Protein AF-0000000073440027 (afdb_homodimer)

Structure (mmCIF, N/CA/C/O backbone):
data_AF-0000000073440027-model_v1
#
loop_
_entity.id
_entity.type
_entity.pdbx_description
1 polymer '5-phosphohydroxy-L-lysine phospho-lyase'
#
loop_
_atom_site.group_PDB
_atom_site.id
_atom_site.type_symbol
_atom_site.label_atom_id
_atom_site.label_alt_id
_atom_site.label_comp_id
_atom_site.label_asym_id
_atom_site.label_entity_id
_atom_site.label_seq_id
_atom_site.pdbx_PDB_ins_code
_atom_site.Cartn_x
_atom_site.Cartn_y
_atom_site.Cartn_z
_atom_site.occupancy
_atom_site.B_iso_or_equiv
_atom_site.auth_seq_id
_atom_site.auth_comp_id
_atom_site.auth_asym_id
_atom_site.auth_atom_id
_atom_site.pdbx_PDB_model_num
ATOM 1 N N . MET A 1 1 ? -21.484 -10.922 24.984 1 22.72 1 MET A N 1
ATOM 2 C CA . MET A 1 1 ? -22.109 -11.852 24.047 1 22.72 1 MET A CA 1
ATOM 3 C C . MET A 1 1 ? -21.453 -11.742 22.656 1 22.72 1 MET A C 1
ATOM 5 O O . MET A 1 1 ? -21.422 -10.664 22.078 1 22.72 1 MET A O 1
ATOM 9 N N . ALA A 1 2 ? -20.562 -12.562 22.422 1 33.94 2 ALA A N 1
ATOM 10 C CA . ALA A 1 2 ? -19.859 -12.562 21.125 1 33.94 2 ALA A CA 1
ATOM 11 C C . ALA A 1 2 ? -20.828 -12.359 19.969 1 33.94 2 ALA A C 1
ATOM 13 O O . ALA A 1 2 ? -21.812 -13.086 19.844 1 33.94 2 ALA A O 1
ATOM 14 N N . ALA A 1 3 ? -21.125 -11.234 19.438 1 42.53 3 ALA A N 1
ATOM 15 C CA . ALA A 1 3 ? -22.125 -10.938 18.422 1 42.53 3 ALA A CA 1
ATOM 16 C C . ALA A 1 3 ? -22.312 -12.125 17.469 1 42.53 3 ALA A C 1
ATOM 18 O O . ALA A 1 3 ? -21.344 -12.672 16.953 1 42.53 3 ALA A O 1
ATOM 19 N N . VAL A 1 4 ? -23.281 -12.945 17.578 1 53.16 4 VAL A N 1
ATOM 20 C CA . VAL A 1 4 ? -23.688 -14 16.656 1 53.16 4 VAL A CA 1
ATOM 21 C C . VAL A 1 4 ? -23.453 -13.555 15.219 1 53.16 4 VAL A C 1
ATOM 23 O O . VAL A 1 4 ? -23.938 -12.5 14.789 1 53.16 4 VAL A O 1
ATOM 26 N N . GLY A 1 5 ? -22.219 -14.078 14.578 1 73.06 5 GLY A N 1
ATOM 27 C CA . GLY A 1 5 ? -21.875 -13.758 13.203 1 73.06 5 GLY A CA 1
ATOM 28 C C . GLY A 1 5 ? -23.078 -13.797 12.266 1 73.06 5 GLY A C 1
ATOM 29 O O . GLY A 1 5 ? -24.078 -14.438 12.562 1 73.06 5 GLY A O 1
ATOM 30 N N . ARG A 1 6 ? -23.203 -12.93 11.375 1 88.56 6 ARG A N 1
ATOM 31 C CA . ARG A 1 6 ? -24.219 -12.883 10.328 1 88.56 6 ARG A CA 1
ATOM 32 C C . ARG A 1 6 ? -24.25 -14.18 9.531 1 88.56 6 ARG A C 1
ATOM 34 O O . ARG A 1 6 ? -23.234 -14.891 9.461 1 88.56 6 ARG A O 1
ATOM 41 N N . GLY A 1 7 ? -25.5 -14.578 9.156 1 93.94 7 GLY A N 1
ATOM 42 C CA . GLY A 1 7 ? -25.547 -15.656 8.18 1 93.94 7 GLY A CA 1
ATOM 43 C C . GLY A 1 7 ? -24.891 -15.297 6.859 1 93.94 7 GLY A C 1
ATOM 44 O O . GLY A 1 7 ? -24.75 -14.117 6.535 1 93.94 7 GLY A O 1
ATOM 45 N N . LYS A 1 8 ? -24.484 -16.344 6.152 1 96.62 8 LYS A N 1
ATOM 46 C CA . LYS A 1 8 ? -23.797 -16.172 4.883 1 96.62 8 LYS A CA 1
ATOM 47 C C . LYS A 1 8 ? -24.594 -15.297 3.93 1 96.62 8 LYS A C 1
ATOM 49 O O . LYS A 1 8 ? -24.047 -14.398 3.287 1 96.62 8 LYS A O 1
ATOM 54 N N . ALA A 1 9 ? -25.875 -15.516 3.826 1 96.81 9 ALA A N 1
ATOM 55 C CA . ALA A 1 9 ? -26.734 -14.758 2.912 1 96.81 9 ALA A CA 1
ATOM 56 C C . ALA A 1 9 ? -26.75 -13.273 3.275 1 96.81 9 ALA A C 1
ATOM 58 O O . ALA A 1 9 ? -26.766 -12.414 2.395 1 96.81 9 ALA A O 1
ATOM 59 N N . GLU A 1 10 ? -26.828 -13.016 4.531 1 97.19 10 GLU A N 1
ATOM 60 C CA . GLU A 1 10 ? -26.844 -11.633 4.996 1 97.19 10 GLU A CA 1
ATOM 61 C C . GLU A 1 10 ? -25.516 -10.945 4.719 1 97.19 10 GLU A C 1
ATOM 63 O O . GLU A 1 10 ? -25.469 -9.789 4.293 1 97.19 10 GLU A O 1
ATOM 68 N N . THR A 1 11 ? -24.438 -11.656 4.984 1 97.75 11 THR A N 1
ATOM 69 C CA . THR A 1 11 ? -23.109 -11.125 4.699 1 97.75 11 THR A CA 1
ATOM 70 C C . THR A 1 11 ? -22.953 -10.812 3.211 1 97.75 11 THR A C 1
ATOM 72 O O . THR A 1 11 ? -22.438 -9.766 2.84 1 97.75 11 THR A O 1
ATOM 75 N N . LEU A 1 12 ? -23.391 -11.727 2.4 1 97.5 12 LEU A N 1
ATOM 76 C CA . LEU A 1 12 ? -23.297 -11.562 0.954 1 97.5 12 LEU A CA 1
ATOM 77 C C . LEU A 1 12 ? -24.125 -10.359 0.494 1 97.5 12 LEU A C 1
ATOM 79 O O . LEU A 1 12 ? -23.672 -9.594 -0.361 1 97.5 12 LEU A O 1
ATOM 83 N N . ALA A 1 13 ? -25.328 -10.172 1.049 1 97.56 13 ALA A N 1
ATOM 84 C CA . ALA A 1 13 ? -26.188 -9.055 0.688 1 97.56 13 ALA A CA 1
ATOM 85 C C . ALA A 1 13 ? -25.547 -7.719 1.046 1 97.56 13 ALA A C 1
ATOM 87 O O . ALA A 1 13 ? -25.594 -6.77 0.263 1 97.56 13 ALA A O 1
ATOM 88 N N . LEU A 1 14 ? -24.984 -7.656 2.207 1 97.62 14 LEU A N 1
ATOM 89 C CA . LEU A 1 14 ? -24.312 -6.434 2.637 1 97.62 14 LEU A CA 1
ATOM 90 C C . LEU A 1 14 ? -23.094 -6.148 1.769 1 97.62 14 LEU A C 1
ATOM 92 O O . LEU A 1 14 ? -22.812 -4.992 1.445 1 97.62 14 LEU A O 1
ATOM 96 N N . ARG A 1 15 ? -22.391 -7.215 1.458 1 97.81 15 ARG A N 1
ATOM 97 C CA . ARG A 1 15 ? -21.219 -7.059 0.59 1 97.81 15 ARG A CA 1
ATOM 98 C C . ARG A 1 15 ? -21.625 -6.457 -0.754 1 97.81 15 ARG A C 1
ATOM 100 O O . ARG A 1 15 ? -20.984 -5.516 -1.232 1 97.81 15 ARG A O 1
ATOM 107 N N . ARG A 1 16 ? -22.672 -6.957 -1.343 1 96.69 16 ARG A N 1
ATOM 108 C CA . ARG A 1 16 ? -23.141 -6.5 -2.646 1 96.69 16 ARG A CA 1
ATOM 109 C C . ARG A 1 16 ? -23.609 -5.047 -2.58 1 96.69 16 ARG A C 1
ATOM 111 O O . ARG A 1 16 ? -23.453 -4.297 -3.547 1 96.69 16 ARG A O 1
ATOM 118 N N . ARG A 1 17 ? -24.078 -4.66 -1.45 1 97.25 17 ARG A N 1
ATOM 119 C CA . ARG A 1 17 ? -24.578 -3.307 -1.272 1 97.25 17 ARG A CA 1
ATOM 120 C C . ARG A 1 17 ? -23.438 -2.318 -1.045 1 97.25 17 ARG A C 1
ATOM 122 O O . ARG A 1 17 ? -23.484 -1.194 -1.552 1 97.25 17 ARG A O 1
ATOM 129 N N . LEU A 1 18 ? -22.422 -2.754 -0.319 1 98.44 18 LEU A N 1
ATOM 130 C CA . LEU A 1 18 ? -21.484 -1.791 0.243 1 98.44 18 LEU A CA 1
ATOM 131 C C . LEU A 1 18 ? -20.156 -1.82 -0.512 1 98.44 18 LEU A C 1
ATOM 133 O O . LEU A 1 18 ? -19.406 -0.843 -0.495 1 98.44 18 LEU A O 1
ATOM 137 N N . LEU A 1 19 ? -19.844 -2.941 -1.085 1 98.19 19 LEU A N 1
ATOM 138 C CA . LEU A 1 19 ? -18.578 -3.064 -1.801 1 98.19 19 LEU A CA 1
ATOM 139 C C . LEU A 1 19 ? -18.812 -3.104 -3.309 1 98.19 19 LEU A C 1
ATOM 141 O O . LEU A 1 19 ? -19.828 -3.627 -3.771 1 98.19 19 LEU A O 1
ATOM 145 N N . SER A 1 20 ? -17.859 -2.535 -4.086 1 96.88 20 SER A N 1
ATOM 146 C CA . SER A 1 20 ? -17.953 -2.562 -5.539 1 96.88 20 SER A CA 1
ATOM 147 C C . SER A 1 20 ? -17.938 -3.994 -6.07 1 96.88 20 SER A C 1
ATOM 149 O O . SER A 1 20 ? -17.188 -4.836 -5.57 1 96.88 20 SER A O 1
ATOM 151 N N . ASP A 1 21 ? -18.609 -4.203 -7.145 1 93.69 21 ASP A N 1
ATOM 152 C CA . ASP A 1 21 ? -18.656 -5.516 -7.781 1 93.69 21 ASP A CA 1
ATOM 153 C C . ASP A 1 21 ? -17.359 -5.824 -8.516 1 93.69 21 ASP A C 1
ATOM 155 O O . ASP A 1 21 ? -17.125 -6.965 -8.914 1 93.69 21 ASP A O 1
ATOM 159 N N . SER A 1 22 ? -16.531 -4.781 -8.695 1 94.56 22 SER A N 1
ATOM 160 C CA . SER A 1 22 ? -15.219 -5.047 -9.273 1 94.56 22 SER A CA 1
ATOM 161 C C . SER A 1 22 ? -14.344 -5.855 -8.328 1 94.56 22 SER A C 1
ATOM 163 O O . SER A 1 22 ? -13.352 -6.457 -8.742 1 94.56 22 SER A O 1
ATOM 165 N N . CYS A 1 23 ? -14.633 -5.801 -7.062 1 94.94 23 CYS A N 1
ATOM 166 C CA . CYS A 1 23 ? -13.984 -6.656 -6.074 1 94.94 23 CYS A CA 1
ATOM 167 C C . CYS A 1 23 ? -14.633 -8.039 -6.039 1 94.94 23 CYS A C 1
ATOM 169 O O . CYS A 1 23 ? -15.445 -8.32 -5.156 1 94.94 23 CYS A O 1
ATOM 171 N N . ARG A 1 24 ? -14.211 -8.945 -6.805 1 89.56 24 ARG A N 1
ATOM 172 C CA . ARG A 1 24 ? -14.922 -10.203 -7.031 1 89.56 24 ARG A CA 1
ATOM 173 C C . ARG A 1 24 ? -14.57 -11.227 -5.957 1 89.56 24 ARG A C 1
ATOM 175 O O . ARG A 1 24 ? -13.453 -11.234 -5.438 1 89.56 24 ARG A O 1
ATOM 182 N N . LEU A 1 25 ? -15.5 -12.055 -5.711 1 94.62 25 LEU A N 1
ATOM 183 C CA . LEU A 1 25 ? -15.352 -13.164 -4.777 1 94.62 25 LEU A CA 1
ATOM 184 C C . LEU A 1 25 ? -14.836 -14.406 -5.484 1 94.62 25 LEU A C 1
ATOM 186 O O . LEU A 1 25 ? -15.094 -14.609 -6.676 1 94.62 25 LEU A O 1
ATOM 190 N N . PHE A 1 26 ? -14.055 -15.188 -4.746 1 93.19 26 PHE A N 1
ATOM 191 C CA . PHE A 1 26 ? -13.812 -16.547 -5.195 1 93.19 26 PHE A CA 1
ATOM 192 C C . PHE A 1 26 ? -15.109 -17.359 -5.219 1 93.19 26 PHE A C 1
ATOM 194 O O . PHE A 1 26 ? -15.969 -17.172 -4.355 1 93.19 26 PHE A O 1
ATOM 201 N N . TYR A 1 27 ? -15.273 -18.156 -6.266 1 93.94 27 TYR A N 1
ATOM 202 C CA . TYR A 1 27 ? -16.453 -19 -6.422 1 93.94 27 TYR A CA 1
ATOM 203 C C . TYR A 1 27 ? -17.734 -18.156 -6.426 1 93.94 27 TYR A C 1
ATOM 205 O O . TYR A 1 27 ? -18.641 -18.391 -5.629 1 93.94 27 TYR A O 1
ATOM 213 N N . PRO A 1 28 ? -17.828 -17.234 -7.32 1 90.12 28 PRO A N 1
ATOM 214 C CA . PRO A 1 28 ? -18.891 -16.219 -7.273 1 90.12 28 PRO A CA 1
ATOM 215 C C . PRO A 1 28 ? -20.297 -16.828 -7.289 1 90.12 28 PRO A C 1
ATOM 217 O O . PRO A 1 28 ? -21.234 -16.234 -6.758 1 90.12 28 PRO A O 1
ATOM 220 N N . GLU A 1 29 ? -20.422 -18.016 -7.883 1 90.56 29 GLU A N 1
ATOM 221 C CA . GLU A 1 29 ? -21.734 -18.656 -7.926 1 90.56 29 GLU A CA 1
ATOM 222 C C . GLU A 1 29 ? -22.156 -19.141 -6.539 1 90.56 29 GLU A C 1
ATOM 224 O O . GLU A 1 29 ? -23.359 -19.172 -6.23 1 90.56 29 GLU A O 1
ATOM 229 N N . ASP A 1 30 ? -21.203 -19.5 -5.789 1 94.12 30 ASP A N 1
ATOM 230 C CA . ASP A 1 30 ? -21.422 -19.938 -4.414 1 94.12 30 ASP A CA 1
ATOM 231 C C . ASP A 1 30 ? -20.234 -19.578 -3.525 1 94.12 30 ASP A C 1
ATOM 233 O O . ASP A 1 30 ? -19.469 -20.453 -3.127 1 94.12 30 ASP A O 1
ATOM 237 N N . PRO A 1 31 ? -20.172 -18.328 -3.197 1 96.31 31 PRO A N 1
ATOM 238 C CA . PRO A 1 31 ? -19.016 -17.891 -2.422 1 96.31 31 PRO A CA 1
ATOM 239 C C . PRO A 1 31 ? -18.922 -18.578 -1.055 1 96.31 31 PRO A C 1
ATOM 241 O O . PRO A 1 31 ? -19.938 -19.031 -0.523 1 96.31 31 PRO A O 1
ATOM 244 N N . ILE A 1 32 ? -17.75 -18.672 -0.502 1 97.12 32 ILE A N 1
ATOM 245 C CA . ILE 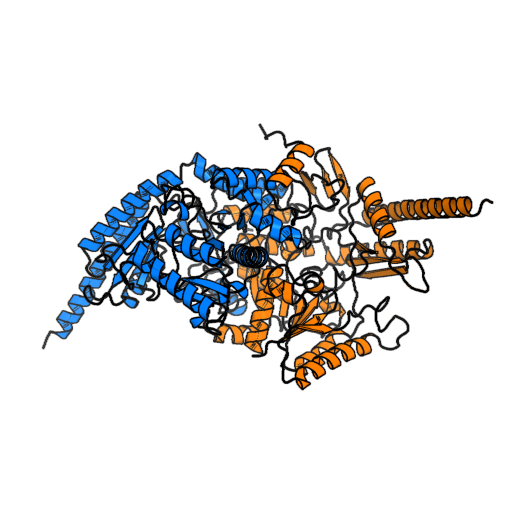A 1 32 ? -17.531 -19.297 0.794 1 97.12 32 ILE A CA 1
ATOM 246 C C . ILE A 1 32 ? -17.375 -18.234 1.87 1 97.12 32 ILE A C 1
ATOM 248 O O . ILE A 1 32 ? -16.609 -17.281 1.696 1 97.12 32 ILE A O 1
ATOM 252 N N . LYS A 1 33 ? -18.094 -18.328 2.908 1 97.88 33 LYS A N 1
ATOM 253 C CA . LYS A 1 33 ? -17.859 -17.484 4.078 1 97.88 33 LYS A CA 1
ATOM 254 C C . LYS A 1 33 ? -16.875 -18.156 5.039 1 97.88 33 LYS A C 1
ATOM 256 O O . LYS A 1 33 ? -17.188 -19.188 5.629 1 97.88 33 LYS A O 1
ATOM 261 N N . ILE A 1 34 ? -15.734 -17.594 5.168 1 97.81 34 ILE A N 1
ATOM 262 C CA . ILE A 1 34 ? -14.688 -18.156 6.012 1 97.81 34 ILE A CA 1
ATOM 263 C C . ILE A 1 34 ? -14.656 -17.438 7.355 1 97.81 34 ILE A C 1
ATOM 265 O O . ILE A 1 34 ? -14.719 -16.203 7.402 1 97.81 34 ILE A O 1
ATOM 269 N N . VAL A 1 35 ? -14.492 -18.188 8.5 1 97.81 35 VAL A N 1
ATOM 270 C CA . VAL A 1 35 ? -14.562 -17.547 9.812 1 97.81 35 VAL A CA 1
ATOM 271 C C . VAL A 1 35 ? -13.305 -17.891 10.617 1 97.81 35 VAL A C 1
ATOM 273 O O . VAL A 1 35 ? -13.008 -17.234 11.609 1 97.81 35 VAL A O 1
ATOM 276 N N . ARG A 1 36 ? -12.57 -18.875 10.109 1 98.38 36 ARG A N 1
ATOM 277 C CA . ARG A 1 36 ? -11.383 -19.297 10.844 1 98.38 36 ARG A CA 1
ATOM 278 C C . ARG A 1 36 ? -10.344 -19.891 9.898 1 98.38 36 ARG A C 1
ATOM 280 O O . ARG A 1 36 ? -10.688 -20.438 8.852 1 98.38 36 ARG A O 1
ATOM 287 N N . GLY A 1 37 ? -9.062 -19.719 10.195 1 98.38 37 GLY A N 1
ATOM 288 C CA . GLY A 1 37 ? -7.957 -20.344 9.477 1 98.38 37 GLY A CA 1
ATOM 289 C C . GLY A 1 37 ? -6.898 -20.922 10.398 1 98.38 37 GLY A C 1
ATOM 290 O O . GLY A 1 37 ? -6.641 -20.375 11.477 1 98.38 37 GLY A O 1
ATOM 291 N N . GLN A 1 38 ? -6.293 -21.984 10.016 1 98.38 38 GLN A N 1
ATOM 292 C CA . GLN A 1 38 ? -5.223 -22.609 10.781 1 98.38 38 GLN A CA 1
ATOM 293 C C . GLN A 1 38 ? -4.371 -23.516 9.891 1 98.38 38 GLN A C 1
ATOM 295 O O . GLN A 1 38 ? -4.887 -24.422 9.242 1 98.38 38 GLN A O 1
ATOM 300 N N . GLY A 1 39 ? -3.082 -23.281 9.977 1 98.31 39 GLY A N 1
ATOM 301 C CA . GLY A 1 39 ? -2.232 -24.062 9.102 1 98.31 39 GLY A CA 1
ATOM 302 C C . GLY A 1 39 ? -2.639 -23.984 7.641 1 98.31 39 GLY A C 1
ATOM 303 O O . GLY A 1 39 ? -2.762 -22.891 7.09 1 98.31 39 GLY A O 1
ATOM 304 N N . GLN A 1 40 ? -2.854 -25.109 7.047 1 98.56 40 GLN A N 1
ATOM 305 C CA . GLN A 1 40 ? -3.238 -25.156 5.641 1 98.56 40 GLN A CA 1
ATOM 306 C C . GLN A 1 40 ? -4.75 -25.297 5.488 1 98.56 40 GLN A C 1
ATOM 308 O O . GLN A 1 40 ? -5.242 -25.641 4.41 1 98.56 40 GLN A O 1
ATOM 313 N N . TYR A 1 41 ? -5.523 -24.922 6.535 1 98.75 41 TYR A N 1
ATOM 314 C CA . TYR A 1 41 ? -6.965 -25.125 6.484 1 98.75 41 TYR A CA 1
ATOM 315 C C . TYR A 1 41 ? -7.723 -23.828 6.727 1 98.75 41 TYR A C 1
ATOM 317 O O . TYR A 1 41 ? -7.254 -22.969 7.473 1 98.75 41 TYR A O 1
ATOM 325 N N . LEU A 1 42 ? -8.82 -23.703 6.082 1 98.5 42 LEU A N 1
ATOM 326 C CA . LEU A 1 42 ? -9.82 -22.672 6.305 1 98.5 42 LEU A CA 1
ATOM 327 C C . LEU A 1 42 ? -11.156 -23.281 6.707 1 98.5 42 LEU A C 1
ATOM 329 O O . LEU A 1 42 ? -11.516 -24.359 6.242 1 98.5 42 LEU A O 1
ATOM 333 N N . TYR A 1 43 ? -11.875 -22.594 7.512 1 98.5 43 TYR A N 1
ATOM 334 C CA . TYR A 1 43 ? -13.148 -23.094 8.023 1 98.5 43 TYR A CA 1
ATOM 335 C C . TYR A 1 43 ? -14.281 -22.125 7.727 1 98.5 43 TYR A C 1
ATOM 337 O O . TYR A 1 43 ? -14.148 -20.922 7.938 1 98.5 43 TYR A O 1
ATOM 345 N N . ASP A 1 44 ? -15.383 -22.625 7.215 1 97.31 44 ASP A N 1
ATOM 346 C CA . ASP A 1 44 ? -16.531 -21.766 6.945 1 97.31 44 ASP A CA 1
ATOM 347 C C . ASP A 1 44 ? -17.422 -21.625 8.18 1 97.31 44 ASP A C 1
ATOM 349 O O . ASP A 1 44 ? -17.062 -22.109 9.258 1 97.31 44 ASP A O 1
ATOM 353 N N . ASP A 1 45 ? -18.516 -20.906 8.055 1 95.31 45 ASP A N 1
ATOM 354 C CA . ASP A 1 45 ? -19.375 -20.562 9.188 1 95.31 45 ASP A CA 1
ATOM 355 C C . ASP A 1 45 ? -20.203 -21.766 9.633 1 95.31 45 ASP A C 1
ATOM 357 O O . ASP A 1 45 ? -20.828 -21.734 10.695 1 95.31 45 ASP A O 1
ATOM 361 N N . GLU A 1 46 ? -20.156 -22.859 8.93 1 95.31 46 GLU A N 1
ATOM 362 C CA . GLU A 1 46 ? -20.844 -24.094 9.305 1 95.31 46 GLU A CA 1
ATOM 363 C C . GLU A 1 46 ? -19.891 -25.125 9.867 1 95.31 46 GLU A C 1
ATOM 365 O O . GLU A 1 46 ? -20.297 -26.234 10.242 1 95.31 46 GLU A O 1
ATOM 370 N N . GLY A 1 47 ? -18.641 -24.844 9.82 1 96.31 47 GLY A N 1
ATOM 371 C CA . GLY A 1 47 ? -17.641 -25.703 10.438 1 96.31 47 GLY A CA 1
ATOM 372 C C . GLY A 1 47 ? -16.938 -26.609 9.445 1 96.31 47 GLY A C 1
ATOM 373 O O . GLY A 1 47 ? -16.047 -27.391 9.82 1 96.31 47 GLY A O 1
ATOM 374 N N . ALA A 1 48 ? -17.266 -26.516 8.203 1 98.06 48 ALA A N 1
ATOM 375 C CA . ALA A 1 48 ? -16.578 -27.297 7.184 1 98.06 48 ALA A CA 1
ATOM 376 C C . ALA A 1 48 ? -15.117 -26.859 7.059 1 98.06 48 ALA A C 1
ATOM 378 O O . ALA A 1 48 ? -14.812 -25.672 7.117 1 98.06 48 ALA A O 1
ATOM 379 N N . GLU A 1 49 ? -14.289 -27.859 6.949 1 98.62 49 GLU A N 1
ATOM 380 C CA . GLU A 1 49 ? -12.852 -27.641 6.828 1 98.62 49 GLU A CA 1
ATOM 381 C C . GLU A 1 49 ? -12.406 -27.734 5.371 1 98.62 49 GLU A C 1
ATOM 383 O O . GLU A 1 49 ? -12.547 -28.781 4.742 1 98.62 49 GLU A O 1
ATOM 388 N N . TYR A 1 50 ? -11.898 -26.672 4.855 1 98.69 50 TYR A N 1
ATOM 389 C CA . TYR A 1 50 ? -11.391 -26.625 3.486 1 98.69 50 TYR A CA 1
ATOM 390 C C . TYR A 1 50 ? -9.867 -26.719 3.467 1 98.69 50 TYR A C 1
ATOM 392 O O . TYR A 1 50 ? -9.188 -25.984 4.195 1 98.69 50 TYR A O 1
ATOM 400 N N . LEU A 1 51 ? -9.336 -27.609 2.682 1 98.88 51 LEU A N 1
ATOM 401 C CA . LEU A 1 51 ? -7.898 -27.641 2.434 1 98.88 51 LEU A CA 1
ATOM 402 C C . LEU A 1 51 ? -7.488 -26.547 1.459 1 98.88 51 LEU A C 1
ATOM 404 O O . LEU A 1 51 ? -7.973 -26.5 0.326 1 98.88 51 LEU A O 1
ATOM 408 N N . ASP A 1 52 ? -6.648 -25.656 1.917 1 98.5 52 ASP A N 1
ATOM 409 C CA . ASP A 1 52 ? -6.191 -24.547 1.103 1 98.5 52 ASP A CA 1
ATOM 410 C C . ASP A 1 52 ? -5.004 -24.938 0.231 1 98.5 52 ASP A C 1
ATOM 412 O O . ASP A 1 52 ? -3.902 -25.172 0.739 1 98.5 52 ASP A O 1
ATOM 416 N N . CYS A 1 53 ? -5.152 -24.922 -1.032 1 98.5 53 CYS A N 1
ATOM 417 C CA . CYS A 1 53 ? -4.086 -25.312 -1.943 1 98.5 53 CYS A CA 1
ATOM 418 C C . CYS A 1 53 ? -3.572 -24.125 -2.742 1 98.5 53 CYS A C 1
ATOM 420 O O . CYS A 1 53 ? -2.734 -24.281 -3.631 1 98.5 53 CYS A O 1
ATOM 422 N N . ILE A 1 54 ? -4.031 -22.891 -2.379 1 95.38 54 ILE A N 1
ATOM 423 C CA . ILE A 1 54 ? -3.748 -21.828 -3.334 1 95.38 54 ILE A CA 1
ATOM 424 C C . ILE A 1 54 ? -3.33 -20.562 -2.586 1 95.38 54 ILE A C 1
ATOM 426 O O . ILE A 1 54 ? -2.781 -19.641 -3.184 1 95.38 54 ILE A O 1
ATOM 430 N N . ASN A 1 55 ? -3.553 -20.344 -1.354 1 87.31 55 ASN A N 1
ATOM 431 C CA . ASN A 1 55 ? -3.277 -19.109 -0.648 1 87.31 55 ASN A CA 1
ATOM 432 C C . ASN A 1 55 ? -1.801 -18.984 -0.281 1 87.31 55 ASN A C 1
ATOM 434 O O . ASN A 1 55 ? -1.384 -19.438 0.788 1 87.31 55 ASN A O 1
ATOM 438 N N . ASN A 1 56 ? -1.098 -18.219 -1.052 1 88.75 56 ASN A N 1
ATOM 439 C CA . ASN A 1 56 ? 0.336 -18.078 -0.826 1 88.75 56 ASN A CA 1
ATOM 440 C C . ASN A 1 56 ? 0.637 -16.953 0.156 1 88.75 56 ASN A C 1
ATOM 442 O O . ASN A 1 56 ? 1.792 -16.734 0.524 1 88.75 56 ASN A O 1
ATOM 446 N N . VAL A 1 57 ? -0.353 -16.266 0.593 1 95.75 57 VAL A N 1
ATOM 447 C CA . VAL A 1 57 ? -0.202 -15.141 1.52 1 95.75 57 VAL A CA 1
ATOM 448 C C . VAL A 1 57 ? 0.007 -15.672 2.938 1 95.75 57 VAL A C 1
ATOM 450 O O . VAL A 1 57 ? 0.904 -15.219 3.65 1 95.75 57 VAL A O 1
ATOM 453 N N . ALA A 1 58 ? -0.828 -16.656 3.316 1 97.62 58 ALA A N 1
ATOM 454 C CA . ALA A 1 58 ? -0.596 -17.344 4.578 1 97.62 58 ALA A CA 1
ATOM 455 C C . ALA A 1 58 ? 0.542 -18.359 4.449 1 97.62 58 ALA A C 1
ATOM 457 O O . ALA A 1 58 ? 0.337 -19.562 4.621 1 97.62 58 ALA A O 1
ATOM 458 N N . HIS A 1 59 ? 1.714 -17.875 4.266 1 98.5 59 HIS A N 1
ATOM 459 C CA . HIS A 1 59 ? 2.875 -18.609 3.775 1 98.5 59 HIS A CA 1
ATOM 460 C C . HIS A 1 59 ? 3.303 -19.688 4.766 1 98.5 59 HIS A C 1
ATOM 462 O O . HIS A 1 59 ? 3.494 -20.844 4.387 1 98.5 59 HIS A O 1
ATOM 468 N N . VAL A 1 60 ? 3.4 -19.359 6.043 1 98.69 60 VAL A N 1
ATOM 469 C CA . VAL A 1 60 ? 3.859 -20.328 7.031 1 98.69 60 VAL A CA 1
ATOM 470 C C . VAL A 1 60 ? 2.658 -20.984 7.719 1 98.69 60 VAL A C 1
ATOM 472 O O . VAL A 1 60 ? 2.803 -21.625 8.758 1 98.69 60 VAL A O 1
ATOM 475 N N . GLY A 1 61 ? 1.469 -20.781 7.125 1 98.56 61 GLY A N 1
ATOM 476 C CA . GLY A 1 61 ? 0.226 -21.297 7.676 1 98.56 61 GLY A CA 1
ATOM 477 C C . GLY A 1 61 ? -0.676 -20.219 8.234 1 98.56 61 GLY A C 1
ATOM 478 O O . GLY A 1 61 ? -0.198 -19.25 8.836 1 98.56 61 GLY A O 1
ATOM 479 N N . HIS A 1 62 ? -1.98 -20.438 8.047 1 98.56 62 HIS A N 1
ATOM 480 C CA . HIS A 1 62 ? -2.965 -19.5 8.562 1 98.56 62 HIS A CA 1
ATOM 481 C C . HIS A 1 62 ? -2.848 -19.359 10.078 1 98.56 62 HIS A C 1
ATOM 483 O O . HIS A 1 62 ? -2.82 -20.359 10.797 1 98.56 62 HIS A O 1
ATOM 489 N N . CYS A 1 63 ? -2.756 -18.078 10.508 1 98.38 63 CYS A N 1
ATOM 490 C CA . CYS A 1 63 ? -2.797 -17.719 11.922 1 98.38 63 CYS A CA 1
ATOM 491 C C . CYS A 1 63 ? -1.727 -18.469 12.703 1 98.38 63 CYS A C 1
ATOM 493 O O . CYS A 1 63 ? -1.992 -18.984 13.797 1 98.38 63 CYS A O 1
ATOM 495 N N . HIS A 1 64 ? -0.574 -18.609 12.141 1 98.69 64 HIS A N 1
ATOM 496 C CA . HIS A 1 64 ? 0.508 -19.281 12.852 1 98.69 64 HIS A CA 1
ATOM 497 C C . HIS A 1 64 ? 0.748 -18.656 14.219 1 98.69 64 HIS A C 1
ATOM 499 O O . HIS A 1 64 ? 0.958 -17.438 14.312 1 98.69 64 HIS A O 1
ATOM 505 N N . PRO A 1 65 ? 0.819 -19.391 15.273 1 98.56 65 PRO A N 1
ATOM 506 C CA . PRO A 1 65 ? 0.843 -18.828 16.625 1 98.56 65 PRO A CA 1
ATOM 507 C C . PRO A 1 65 ? 2.064 -17.953 16.891 1 98.56 65 PRO A C 1
ATOM 509 O O . PRO A 1 65 ? 1.962 -16.938 17.578 1 98.56 65 PRO A O 1
ATOM 512 N N . LEU A 1 66 ? 3.223 -18.328 16.375 1 98.62 66 LEU A N 1
ATOM 513 C CA . LEU A 1 66 ? 4.434 -17.547 16.609 1 98.62 66 LEU A CA 1
ATOM 514 C C . LEU A 1 66 ? 4.332 -16.172 15.938 1 98.62 66 LEU A C 1
ATOM 516 O O . LEU A 1 66 ? 4.805 -15.172 16.484 1 98.62 66 LEU A O 1
ATOM 520 N N . VAL A 1 67 ? 3.752 -16.109 14.742 1 98.81 67 VAL A N 1
ATOM 521 C CA . VAL A 1 67 ? 3.58 -14.852 14.023 1 98.81 67 VAL A CA 1
ATOM 522 C C . VAL A 1 67 ? 2.559 -13.977 14.758 1 98.81 67 VAL A C 1
ATOM 524 O O . VAL A 1 67 ? 2.773 -12.773 14.938 1 98.81 67 VAL A O 1
ATOM 527 N N . VAL A 1 68 ? 1.441 -14.625 15.188 1 98.75 68 VAL A N 1
ATOM 528 C CA . VAL A 1 68 ? 0.384 -13.922 15.914 1 98.75 68 VAL A CA 1
ATOM 529 C C . VAL A 1 68 ? 0.943 -13.336 17.203 1 98.75 68 VAL A C 1
ATOM 531 O O . VAL A 1 68 ? 0.663 -12.18 17.547 1 98.75 68 VAL A O 1
ATOM 534 N N . ARG A 1 69 ? 1.736 -14.062 17.906 1 98.75 69 ARG A N 1
ATOM 535 C CA . ARG A 1 69 ? 2.316 -13.617 19.156 1 98.75 69 ARG A CA 1
ATOM 536 C C . ARG A 1 69 ? 3.291 -12.461 18.938 1 98.75 69 ARG A C 1
ATOM 538 O O . ARG A 1 69 ? 3.332 -11.516 19.734 1 98.75 69 ARG A O 1
ATOM 545 N N . ALA A 1 70 ? 4.109 -12.57 17.922 1 98.81 70 ALA A N 1
ATOM 546 C CA . ALA A 1 70 ? 5.059 -11.5 17.609 1 98.81 70 ALA A CA 1
ATOM 547 C C . ALA A 1 70 ? 4.336 -10.195 17.312 1 98.81 70 ALA A C 1
ATOM 549 O O . ALA A 1 70 ? 4.742 -9.133 17.781 1 98.81 70 ALA A O 1
ATOM 550 N N . ALA A 1 71 ? 3.287 -10.281 16.516 1 98.75 71 ALA A N 1
ATOM 551 C CA . ALA A 1 71 ? 2.496 -9.102 16.188 1 98.75 71 ALA A CA 1
ATOM 552 C C . ALA A 1 71 ? 1.886 -8.492 17.453 1 98.75 71 ALA A C 1
ATOM 554 O O . ALA A 1 71 ? 1.935 -7.273 17.641 1 98.75 71 ALA A O 1
ATOM 555 N N . HIS A 1 72 ? 1.305 -9.367 18.266 1 98.75 72 HIS A N 1
ATOM 556 C CA . HIS A 1 72 ? 0.625 -8.914 19.469 1 98.75 72 HIS A CA 1
ATOM 557 C C . HIS A 1 72 ? 1.606 -8.273 20.438 1 98.75 72 HIS A C 1
ATOM 559 O O . HIS A 1 72 ? 1.351 -7.184 20.953 1 98.75 72 HIS A O 1
ATOM 565 N N . GLY A 1 73 ? 2.691 -8.969 20.688 1 98.75 73 GLY A N 1
ATOM 566 C CA . GLY A 1 73 ? 3.703 -8.445 21.594 1 98.75 73 GLY A CA 1
ATOM 567 C C . GLY A 1 73 ? 4.211 -7.074 21.188 1 98.75 73 GLY A C 1
ATOM 568 O O . GLY A 1 73 ? 4.312 -6.168 22.016 1 98.75 73 GLY A O 1
ATOM 569 N N . GLN A 1 74 ? 4.512 -6.895 19.953 1 98.75 74 GLN A N 1
ATOM 570 C CA . GLN A 1 74 ? 5.031 -5.621 19.469 1 98.75 74 GLN A CA 1
ATOM 571 C C . GLN A 1 74 ? 3.955 -4.539 19.5 1 98.75 74 GLN A C 1
ATOM 573 O O . GLN A 1 74 ? 4.242 -3.381 19.812 1 98.75 74 GLN A O 1
ATOM 578 N N . ASN A 1 75 ? 2.709 -4.891 19.125 1 98.44 75 ASN A N 1
ATOM 579 C CA . ASN A 1 75 ? 1.6 -3.941 19.125 1 98.44 75 ASN A CA 1
ATOM 580 C C . ASN A 1 75 ? 1.393 -3.336 20.516 1 98.44 75 ASN A C 1
ATOM 582 O O . ASN A 1 75 ? 0.936 -2.197 20.641 1 98.44 75 ASN A O 1
ATOM 586 N N . GLN A 1 76 ? 1.712 -4.113 21.516 1 98.5 76 GLN A N 1
ATOM 587 C CA . GLN A 1 76 ? 1.55 -3.656 22.891 1 98.5 76 GLN A CA 1
ATOM 588 C C . GLN A 1 76 ? 2.639 -2.658 23.266 1 98.5 76 GLN A C 1
ATOM 590 O O . GLN A 1 76 ? 2.465 -1.866 24.188 1 98.5 76 GLN A O 1
ATOM 595 N N . MET A 1 77 ? 3.744 -2.707 22.562 1 98.31 77 MET A N 1
ATOM 596 C CA . MET A 1 77 ? 4.918 -1.932 22.969 1 98.31 77 MET A CA 1
ATOM 597 C C . MET A 1 77 ? 5.035 -0.66 22.125 1 98.31 77 MET A C 1
ATOM 599 O O . MET A 1 77 ? 5.199 0.432 22.672 1 98.31 77 MET A O 1
ATOM 603 N N . LEU A 1 78 ? 5.016 -0.805 20.844 1 98.19 78 LEU A N 1
ATOM 604 C CA . LEU A 1 78 ? 5.277 0.316 19.938 1 98.19 78 LEU A CA 1
ATOM 605 C C . LEU A 1 78 ? 4.809 0.003 18.531 1 98.19 78 LEU A C 1
ATOM 607 O O . LEU A 1 78 ? 5.148 -1.045 17.969 1 98.19 78 LEU A O 1
ATOM 611 N N . ASN A 1 79 ? 4.02 0.822 17.984 1 97.75 79 ASN A N 1
ATOM 612 C CA . ASN A 1 79 ? 3.641 0.832 16.578 1 97.75 79 ASN A CA 1
ATOM 613 C C . ASN A 1 79 ? 3.652 2.246 16 1 97.75 79 ASN A C 1
ATOM 615 O O . ASN A 1 79 ? 2.654 2.963 16.094 1 97.75 79 ASN A O 1
ATOM 619 N N . THR A 1 80 ? 4.766 2.633 15.438 1 95.69 80 THR A N 1
ATOM 620 C CA . THR A 1 80 ? 4.977 3.977 14.906 1 95.69 80 THR A CA 1
ATOM 621 C C . THR A 1 80 ? 5.727 3.924 13.578 1 95.69 80 THR A C 1
ATOM 623 O O . THR A 1 80 ? 6.016 2.842 13.07 1 95.69 80 THR A O 1
ATOM 626 N N . ASN A 1 81 ? 5.961 5.051 13 1 94.81 81 ASN A N 1
ATOM 627 C CA . ASN A 1 81 ? 6.594 5.102 11.688 1 94.81 81 ASN A CA 1
ATOM 628 C C . ASN A 1 81 ? 8.109 4.934 11.789 1 94.81 81 ASN A C 1
ATOM 630 O O . ASN A 1 81 ? 8.664 4.926 12.891 1 94.81 81 ASN A O 1
ATOM 634 N N . SER A 1 82 ? 8.75 4.844 10.672 1 95.38 82 SER A N 1
ATOM 635 C CA . SER A 1 82 ? 10.164 4.5 10.625 1 95.38 82 SER A CA 1
ATOM 636 C C . SER A 1 82 ? 11.031 5.754 10.602 1 95.38 82 SER A C 1
ATOM 638 O O . SER A 1 82 ? 12.227 5.68 10.305 1 95.38 82 SER A O 1
ATOM 640 N N . ARG A 1 83 ? 10.453 6.945 10.836 1 95.5 83 ARG A N 1
ATOM 641 C CA . ARG A 1 83 ? 11.242 8.172 10.914 1 95.5 83 ARG A CA 1
ATOM 642 C C . ARG A 1 83 ? 11.891 8.32 12.281 1 95.5 83 ARG A C 1
ATOM 644 O O . ARG A 1 83 ? 12.664 9.258 12.508 1 95.5 83 ARG A O 1
ATOM 651 N N . TYR A 1 84 ? 11.609 7.457 13.273 1 96.5 84 TYR A N 1
ATOM 652 C CA . TYR A 1 84 ? 12.344 7.258 14.516 1 96.5 84 TYR A CA 1
ATOM 653 C C . TYR A 1 84 ? 13.203 5.996 14.453 1 96.5 84 TYR A C 1
ATOM 655 O O . TYR A 1 84 ? 12.906 5.082 13.68 1 96.5 84 TYR A O 1
ATOM 663 N N . LEU A 1 85 ? 14.219 6.012 15.242 1 97.44 85 LEU A N 1
ATOM 664 C CA . LEU A 1 85 ? 15.031 4.805 15.344 1 97.44 85 LEU A CA 1
ATOM 665 C C . LEU A 1 85 ? 14.312 3.734 16.156 1 97.44 85 LEU A C 1
ATOM 667 O O . LEU A 1 85 ? 13.688 4.039 17.172 1 97.44 85 LEU A O 1
ATOM 671 N N . HIS A 1 86 ? 14.344 2.572 15.742 1 97.44 86 HIS A N 1
ATOM 672 C CA . HIS A 1 86 ? 13.945 1.383 16.484 1 97.44 86 HIS A CA 1
ATOM 673 C C . HIS A 1 86 ? 14.656 0.14 15.969 1 97.44 86 HIS A C 1
ATOM 675 O O . HIS A 1 86 ? 15.094 0.105 14.812 1 97.44 86 HIS A O 1
ATOM 681 N N . ASP A 1 87 ? 14.742 -0.885 16.688 1 98.19 87 ASP A N 1
ATOM 682 C CA . ASP A 1 87 ? 15.602 -2.021 16.391 1 98.19 87 ASP A CA 1
ATOM 683 C C . ASP A 1 87 ? 14.984 -2.926 15.328 1 98.19 87 ASP A C 1
ATOM 685 O O . ASP A 1 87 ? 15.695 -3.529 14.523 1 98.19 87 ASP A O 1
ATOM 689 N N . ASN A 1 88 ? 13.719 -3.047 15.328 1 98.38 88 ASN A N 1
ATOM 690 C CA . ASN A 1 88 ? 13.047 -4.066 14.523 1 98.38 88 ASN A CA 1
ATOM 691 C C . ASN A 1 88 ? 13.375 -3.91 13.039 1 98.38 88 ASN A C 1
ATOM 693 O O . ASN A 1 88 ? 13.547 -4.902 12.328 1 98.38 88 ASN A O 1
ATOM 697 N N . ILE A 1 89 ? 13.453 -2.666 12.578 1 98.44 89 ILE A N 1
ATOM 698 C CA . ILE A 1 89 ? 13.609 -2.449 11.141 1 98.44 89 ILE A CA 1
ATOM 699 C C . ILE A 1 89 ? 15.023 -2.844 10.711 1 98.44 89 ILE A C 1
ATOM 701 O O . ILE A 1 89 ? 15.219 -3.418 9.641 1 98.44 89 ILE A O 1
ATOM 705 N N . VAL A 1 90 ? 16.031 -2.578 11.508 1 98.38 90 VAL A N 1
ATOM 706 C CA . VAL A 1 90 ? 17.406 -2.906 11.148 1 98.38 90 VAL A CA 1
ATOM 707 C C . VAL A 1 90 ? 17.641 -4.398 11.344 1 98.38 90 VAL A C 1
ATOM 709 O O . VAL A 1 90 ? 18.438 -5.008 10.617 1 98.38 90 VAL A O 1
ATOM 712 N N . ASP A 1 91 ? 17 -4.973 12.406 1 98.56 91 ASP A N 1
ATOM 713 C CA . ASP A 1 91 ? 17.078 -6.418 12.594 1 98.56 91 ASP A CA 1
ATOM 714 C C . ASP A 1 91 ? 16.5 -7.164 11.398 1 98.56 91 ASP A C 1
ATOM 716 O O . ASP A 1 91 ? 17.078 -8.148 10.93 1 98.56 91 ASP A O 1
ATOM 720 N N . TYR A 1 92 ? 15.398 -6.699 11 1 98.75 92 TYR A N 1
ATOM 721 C CA . TYR A 1 92 ? 14.727 -7.359 9.891 1 98.75 92 TYR A CA 1
ATOM 722 C C . TYR A 1 92 ? 15.531 -7.223 8.602 1 98.75 92 TYR A C 1
ATOM 724 O O . TYR A 1 92 ? 15.719 -8.203 7.871 1 98.75 92 TYR A O 1
ATOM 732 N N . ALA A 1 93 ? 15.977 -6 8.289 1 98.75 93 ALA A N 1
ATOM 733 C CA . ALA A 1 93 ? 16.812 -5.777 7.121 1 98.75 93 ALA A CA 1
ATOM 734 C C . ALA A 1 93 ? 18.047 -6.672 7.152 1 98.75 93 ALA A C 1
ATOM 736 O O . ALA A 1 93 ? 18.438 -7.246 6.133 1 98.75 93 ALA A O 1
ATOM 737 N N . GLN A 1 94 ? 18.656 -6.766 8.289 1 98.5 94 GLN A N 1
ATOM 738 C CA . GLN A 1 94 ? 19.844 -7.598 8.445 1 98.5 94 GLN A CA 1
ATOM 739 C C . GLN A 1 94 ? 19.531 -9.062 8.148 1 98.5 94 GLN A C 1
ATOM 741 O O . GLN A 1 94 ? 20.266 -9.727 7.426 1 98.5 94 GLN A O 1
ATOM 746 N N . ARG A 1 95 ? 18.5 -9.562 8.695 1 98.62 95 ARG A N 1
ATOM 747 C CA . ARG A 1 95 ? 18.125 -10.953 8.477 1 98.62 95 ARG A CA 1
ATOM 748 C C . ARG A 1 95 ? 17.812 -11.203 7.004 1 98.62 95 ARG A C 1
ATOM 750 O O . ARG A 1 95 ? 18.141 -12.266 6.469 1 98.62 95 ARG A O 1
ATOM 757 N N . LEU A 1 96 ? 17.109 -10.297 6.355 1 98.75 96 LEU A N 1
ATOM 758 C CA . LEU A 1 96 ? 16.828 -10.422 4.93 1 98.75 96 LEU A CA 1
ATOM 759 C C . LEU A 1 96 ? 18.125 -10.438 4.125 1 98.75 96 LEU A C 1
ATOM 761 O O . LEU A 1 96 ? 18.25 -11.203 3.164 1 98.75 96 LEU A O 1
ATOM 765 N N . SER A 1 97 ? 19.047 -9.586 4.496 1 98.56 97 SER A N 1
ATOM 766 C CA . SER A 1 97 ? 20.312 -9.484 3.777 1 98.56 97 SER A CA 1
ATOM 767 C C . SER A 1 97 ? 21.047 -10.82 3.773 1 98.56 97 SER A C 1
ATOM 769 O O . SER A 1 97 ? 21.75 -11.148 2.812 1 98.56 97 SER A O 1
ATOM 771 N N . GLU A 1 98 ? 20.844 -11.594 4.742 1 98.06 98 GLU A N 1
ATOM 772 C CA . GLU A 1 98 ? 21.516 -12.891 4.871 1 98.06 98 GLU A CA 1
ATOM 773 C C . GLU A 1 98 ? 20.938 -13.906 3.885 1 98.06 98 GLU A C 1
ATOM 775 O O . GLU A 1 98 ? 21.562 -14.938 3.613 1 98.06 98 GLU A O 1
ATOM 780 N N . THR A 1 99 ? 19.812 -13.664 3.348 1 98.06 99 THR A N 1
ATOM 781 C CA . THR A 1 99 ? 19.156 -14.578 2.422 1 98.06 99 THR A CA 1
ATOM 782 C C . THR A 1 99 ? 19.406 -14.156 0.976 1 98.06 99 THR A C 1
ATOM 784 O O . THR A 1 99 ? 18.969 -14.828 0.043 1 98.06 99 THR A O 1
ATOM 787 N N . LEU A 1 100 ? 20.062 -13.039 0.739 1 98.25 100 LEU A N 1
ATOM 788 C CA . LEU A 1 100 ? 20.266 -12.453 -0.581 1 98.25 100 LEU A CA 1
ATOM 789 C C . LEU A 1 100 ? 21.75 -12.43 -0.94 1 98.25 100 LEU A C 1
ATOM 791 O O . LEU A 1 100 ? 22.609 -12.492 -0.058 1 98.25 100 LEU A O 1
ATOM 795 N N . PRO A 1 101 ? 22.047 -12.383 -2.314 1 97.94 101 PRO A N 1
ATOM 796 C CA . PRO A 1 101 ? 23.438 -12.094 -2.678 1 97.94 101 PRO A CA 1
ATOM 797 C C . PRO A 1 101 ? 23.953 -10.797 -2.061 1 97.94 101 PRO A C 1
ATOM 799 O O . PRO A 1 101 ? 23.188 -9.844 -1.89 1 97.94 101 PRO A O 1
ATOM 802 N N . GLU A 1 102 ? 25.219 -10.664 -1.815 1 97.31 102 GLU A N 1
ATOM 803 C CA . GLU A 1 102 ? 25.844 -9.57 -1.071 1 97.31 102 GLU A CA 1
ATOM 804 C C . GLU A 1 102 ? 25.609 -8.227 -1.751 1 97.31 102 GLU A C 1
ATOM 806 O O . GLU A 1 102 ? 25.484 -7.199 -1.081 1 97.31 102 GLU A O 1
ATOM 811 N N . LYS A 1 103 ? 25.469 -8.258 -3.045 1 97.56 103 LYS A N 1
ATOM 812 C CA . LYS A 1 103 ? 25.297 -7.02 -3.801 1 97.56 103 LYS A CA 1
ATOM 813 C C . LYS A 1 103 ? 23.984 -6.344 -3.471 1 97.56 103 LYS A C 1
ATOM 815 O O . LYS A 1 103 ? 23.844 -5.129 -3.619 1 97.56 103 LYS A O 1
ATOM 820 N N . LEU A 1 104 ? 22.969 -7.129 -3.156 1 98.62 104 LEU A N 1
ATOM 821 C CA . LEU A 1 104 ? 21.672 -6.609 -2.734 1 98.62 104 LEU A CA 1
ATOM 822 C C . LEU A 1 104 ? 21.672 -6.285 -1.245 1 98.62 104 LEU A C 1
ATOM 824 O O . LEU A 1 104 ? 21.406 -7.152 -0.416 1 98.62 104 LEU A O 1
ATOM 828 N N . CYS A 1 105 ? 21.922 -4.938 -0.895 1 98.44 105 CYS A N 1
ATOM 829 C CA . CYS A 1 105 ? 22.297 -4.676 0.492 1 98.44 105 CYS A CA 1
ATOM 830 C C . CYS A 1 105 ? 21.594 -3.432 1.017 1 98.44 105 CYS A C 1
ATOM 832 O O . CYS A 1 105 ? 21.844 -2.992 2.139 1 98.44 105 CYS A O 1
ATOM 834 N N . VAL A 1 106 ? 20.797 -2.785 0.213 1 98.81 106 VAL A N 1
ATOM 835 C CA . VAL A 1 106 ? 20.016 -1.63 0.651 1 98.81 106 VAL A CA 1
ATOM 836 C C . VAL A 1 106 ? 18.531 -1.953 0.582 1 98.81 106 VAL A C 1
ATOM 838 O O . VAL A 1 106 ? 18.047 -2.488 -0.42 1 98.81 106 VAL A O 1
ATOM 841 N N . PHE A 1 107 ? 17.844 -1.599 1.633 1 98.88 107 PHE A N 1
ATOM 842 C CA . PHE A 1 107 ? 16.469 -2.062 1.763 1 98.88 107 PHE A CA 1
ATOM 843 C C . PHE A 1 107 ? 15.516 -0.886 1.91 1 98.88 107 PHE A C 1
ATOM 845 O O . PHE A 1 107 ? 15.852 0.121 2.535 1 98.88 107 PHE A O 1
ATOM 852 N N . TYR A 1 108 ? 14.359 -0.946 1.273 1 98.81 108 TYR A N 1
ATOM 853 C CA . TYR A 1 108 ? 13.18 -0.108 1.461 1 98.81 108 TYR A CA 1
ATOM 854 C C . TYR A 1 108 ? 11.984 -0.94 1.903 1 98.81 108 TYR A C 1
ATOM 856 O O . TYR A 1 108 ? 11.688 -1.979 1.308 1 98.81 108 TYR A O 1
ATOM 864 N N . PHE A 1 109 ? 11.32 -0.525 2.938 1 98.5 109 PHE A N 1
ATOM 865 C CA . PHE A 1 109 ? 10.156 -1.266 3.402 1 98.5 109 PHE A CA 1
ATOM 866 C C . PHE A 1 109 ? 8.867 -0.546 3.018 1 98.5 109 PHE A C 1
ATOM 868 O O . PHE A 1 109 ? 8.805 0.685 3.055 1 98.5 109 PHE A O 1
ATOM 875 N N . LEU A 1 110 ? 7.883 -1.294 2.6 1 98 110 LEU A N 1
ATOM 876 C CA . LEU A 1 110 ? 6.586 -0.821 2.133 1 98 110 LEU A CA 1
ATOM 877 C C . LEU A 1 110 ? 5.461 -1.7 2.674 1 98 110 LEU A C 1
ATOM 879 O O . LEU A 1 110 ? 5.703 -2.586 3.496 1 98 110 LEU A O 1
ATOM 883 N N . ASN A 1 111 ? 4.184 -1.517 2.096 1 96.31 111 ASN A N 1
ATOM 884 C CA . ASN A 1 111 ? 3.031 -2.23 2.633 1 96.31 111 ASN A CA 1
ATOM 885 C C . ASN A 1 111 ? 2.596 -3.367 1.711 1 96.31 111 ASN A C 1
ATOM 887 O O . ASN A 1 111 ? 1.954 -4.32 2.156 1 96.31 111 ASN A O 1
ATOM 891 N N . SER A 1 112 ? 2.893 -3.215 0.447 1 97.62 112 SER A N 1
ATOM 892 C CA . SER A 1 112 ? 2.377 -4.188 -0.509 1 97.62 112 SER A CA 1
ATOM 893 C C . SER A 1 112 ? 3.369 -4.434 -1.641 1 97.62 112 SER A C 1
ATOM 895 O O . SER A 1 112 ? 4.258 -3.613 -1.88 1 97.62 112 SER A O 1
ATOM 897 N N . GLY A 1 113 ? 3.184 -5.578 -2.283 1 98 113 GLY A N 1
ATOM 898 C CA . GLY A 1 113 ? 3.986 -5.863 -3.461 1 98 113 GLY A CA 1
ATOM 899 C C . GLY A 1 113 ? 3.832 -4.824 -4.555 1 98 113 GLY A C 1
ATOM 900 O O . GLY A 1 113 ? 4.793 -4.512 -5.262 1 98 113 GLY A O 1
ATOM 901 N N . SER A 1 114 ? 2.623 -4.289 -4.723 1 98.31 114 SER A N 1
ATOM 902 C CA . SER A 1 114 ? 2.381 -3.244 -5.715 1 98.31 114 SER A CA 1
ATOM 903 C C . SER A 1 114 ? 3.213 -2 -5.422 1 98.31 114 SER A C 1
ATOM 905 O O . SER A 1 114 ? 3.799 -1.412 -6.332 1 98.31 114 SER A O 1
ATOM 907 N N . GLU A 1 115 ? 3.264 -1.599 -4.188 1 98.44 115 GLU A N 1
ATOM 908 C CA . GLU A 1 115 ? 4.094 -0.459 -3.811 1 98.44 115 GLU A CA 1
ATOM 909 C C . GLU A 1 115 ? 5.574 -0.755 -4.035 1 98.44 115 GLU A C 1
ATOM 911 O O . GLU A 1 115 ? 6.336 0.13 -4.426 1 98.44 115 GLU A O 1
ATOM 916 N N . ALA A 1 116 ? 5.957 -1.97 -3.754 1 98.75 116 ALA A N 1
ATOM 917 C CA . ALA A 1 116 ? 7.352 -2.361 -3.949 1 98.75 116 ALA A CA 1
ATOM 918 C C . ALA A 1 116 ? 7.75 -2.26 -5.418 1 98.75 116 ALA A C 1
ATOM 920 O O . ALA A 1 116 ? 8.805 -1.717 -5.746 1 98.75 116 ALA A O 1
ATOM 921 N N . ASN A 1 117 ? 6.891 -2.762 -6.309 1 98.88 117 ASN A N 1
ATOM 922 C CA . ASN A 1 117 ? 7.199 -2.713 -7.73 1 98.88 117 ASN A CA 1
ATOM 923 C C . ASN A 1 117 ? 7.148 -1.284 -8.266 1 98.88 117 ASN A C 1
ATOM 925 O O . ASN A 1 117 ? 7.91 -0.929 -9.172 1 98.88 117 ASN A O 1
ATOM 929 N N . ASP A 1 118 ? 6.266 -0.455 -7.77 1 98.75 118 ASP A N 1
ATOM 930 C CA . ASP A 1 118 ? 6.254 0.956 -8.141 1 98.75 118 ASP A CA 1
ATOM 931 C C . ASP A 1 118 ? 7.574 1.63 -7.789 1 98.75 118 ASP A C 1
ATOM 933 O O . ASP A 1 118 ? 8.133 2.373 -8.594 1 98.75 118 ASP A O 1
ATOM 937 N N . LEU A 1 119 ? 8.016 1.353 -6.559 1 98.69 119 LEU A N 1
ATOM 938 C CA . LEU A 1 119 ? 9.289 1.934 -6.141 1 98.69 119 LEU A CA 1
ATOM 939 C C . LEU A 1 119 ? 10.438 1.399 -6.992 1 98.69 119 LEU A C 1
ATOM 941 O O . LEU A 1 119 ? 11.352 2.146 -7.348 1 98.69 119 LEU A O 1
ATOM 945 N N . ALA A 1 120 ? 10.414 0.087 -7.262 1 98.94 120 ALA A N 1
ATOM 946 C CA . ALA A 1 120 ? 11.445 -0.499 -8.109 1 98.94 120 ALA A CA 1
ATOM 947 C C . ALA A 1 120 ? 11.523 0.213 -9.453 1 98.94 120 ALA A C 1
ATOM 949 O O . ALA A 1 120 ? 12.609 0.452 -9.977 1 98.94 120 ALA A O 1
ATOM 950 N N . LEU A 1 121 ? 10.383 0.481 -10.008 1 98.75 121 LEU A N 1
ATOM 951 C CA . LEU A 1 121 ? 10.312 1.204 -11.273 1 98.75 121 LEU A CA 1
ATOM 952 C C . LEU A 1 121 ? 10.93 2.592 -11.141 1 98.75 121 LEU A C 1
ATOM 954 O O . LEU A 1 121 ? 11.703 3.014 -12 1 98.75 121 LEU A O 1
ATOM 958 N N . ARG A 1 122 ? 10.609 3.297 -10.086 1 97.69 122 ARG A N 1
ATOM 959 C CA . ARG A 1 122 ? 11.156 4.625 -9.836 1 97.69 122 ARG A CA 1
ATOM 960 C C . ARG A 1 122 ? 12.672 4.57 -9.664 1 97.69 122 ARG A C 1
ATOM 962 O O . ARG A 1 122 ? 13.391 5.426 -10.18 1 97.69 122 ARG A O 1
ATOM 969 N N . LEU A 1 123 ? 13.133 3.592 -8.906 1 98.62 123 LEU A N 1
ATOM 970 C CA . LEU A 1 123 ? 14.562 3.422 -8.695 1 98.62 123 LEU A CA 1
ATOM 971 C C . LEU A 1 123 ? 15.289 3.17 -10.008 1 98.62 123 LEU A C 1
ATOM 973 O O . LEU A 1 123 ? 16.344 3.754 -10.266 1 98.62 123 LEU A O 1
ATOM 977 N N . ALA A 1 124 ? 14.711 2.305 -10.836 1 98.88 124 ALA A N 1
ATOM 978 C CA . ALA A 1 124 ? 15.328 1.965 -12.117 1 98.88 124 ALA A CA 1
ATOM 979 C C . ALA A 1 124 ? 15.414 3.188 -13.023 1 98.88 124 ALA A C 1
ATOM 981 O O . ALA A 1 124 ? 16.453 3.441 -13.633 1 98.88 124 ALA A O 1
ATOM 982 N N . ARG A 1 125 ? 14.367 3.912 -13.133 1 98.25 125 ARG A N 1
ATOM 983 C CA . ARG A 1 125 ? 14.344 5.094 -13.992 1 98.25 125 ARG A CA 1
ATOM 984 C C . ARG A 1 125 ? 15.328 6.152 -13.492 1 98.25 125 ARG A C 1
ATOM 986 O O . ARG A 1 125 ? 16 6.809 -14.289 1 98.25 125 ARG A O 1
ATOM 993 N N . GLN A 1 126 ? 15.352 6.324 -12.18 1 97.31 126 GLN A N 1
ATOM 994 C CA . GLN A 1 126 ? 16.266 7.312 -11.617 1 97.31 126 GLN A CA 1
ATOM 995 C C . GLN A 1 126 ? 17.719 6.918 -11.875 1 97.31 126 GLN A C 1
ATOM 997 O O . GLN A 1 126 ? 18.562 7.77 -12.195 1 97.31 126 GLN A O 1
ATOM 1002 N N . TYR A 1 127 ? 18.047 5.68 -11.719 1 98.5 127 TYR A N 1
ATOM 1003 C CA . TYR A 1 127 ? 19.406 5.188 -11.867 1 98.5 127 TYR A CA 1
ATOM 1004 C C . TYR A 1 127 ? 19.859 5.273 -13.32 1 98.5 127 TYR A C 1
ATOM 1006 O O . TYR A 1 127 ? 20.984 5.699 -13.609 1 98.5 127 TYR A O 1
ATOM 1014 N N . THR A 1 128 ? 18.984 4.906 -14.227 1 98.69 128 THR A N 1
ATOM 1015 C CA . THR A 1 128 ? 19.375 4.758 -15.625 1 98.69 128 THR A CA 1
ATOM 1016 C C . THR A 1 128 ? 19.172 6.066 -16.375 1 98.69 128 THR A C 1
ATOM 1018 O O . THR A 1 128 ? 19.828 6.309 -17.391 1 98.69 128 THR A O 1
ATOM 1021 N N . GLY A 1 129 ? 18.266 6.859 -15.906 1 97.56 129 GLY A N 1
ATOM 1022 C CA . GLY A 1 129 ? 17.828 8.008 -16.688 1 97.56 129 GLY A CA 1
ATOM 1023 C C . GLY A 1 129 ? 16.984 7.637 -17.875 1 97.56 129 GLY A C 1
ATOM 1024 O O . GLY A 1 129 ? 16.766 8.453 -18.781 1 97.56 129 GLY A O 1
ATOM 1025 N N . HIS A 1 130 ? 16.625 6.332 -18.031 1 98.44 130 HIS A N 1
ATOM 1026 C CA . HIS A 1 130 ? 15.805 5.805 -19.109 1 98.44 130 HIS A CA 1
ATOM 1027 C C . HIS A 1 130 ? 14.352 5.652 -18.688 1 98.44 130 HIS A C 1
ATOM 1029 O O . HIS A 1 130 ? 14.031 5.836 -17.5 1 98.44 130 HIS A O 1
ATOM 1035 N N . TRP A 1 131 ? 13.484 5.316 -19.625 1 97.81 131 TRP A N 1
ATOM 1036 C CA . TRP A 1 131 ? 12.07 5.348 -19.266 1 97.81 131 TRP A CA 1
ATOM 1037 C C . TRP A 1 131 ? 11.391 4.023 -19.594 1 97.81 131 TRP A C 1
ATOM 1039 O O . TRP A 1 131 ? 10.539 3.551 -18.844 1 97.81 131 TRP A O 1
ATOM 1049 N N . ASP A 1 132 ? 11.703 3.363 -20.625 1 98.75 132 ASP A N 1
ATOM 1050 C CA . ASP A 1 132 ? 10.938 2.246 -21.172 1 98.75 132 ASP A CA 1
ATOM 1051 C C . ASP A 1 132 ? 11.148 0.979 -20.344 1 98.75 132 ASP A C 1
ATOM 1053 O O . ASP A 1 132 ? 12.188 0.814 -19.703 1 98.75 132 ASP A O 1
ATOM 1057 N N . VAL A 1 133 ? 10.227 0.131 -20.375 1 98.88 133 VAL A N 1
ATOM 1058 C CA . VAL A 1 133 ? 10.25 -1.089 -19.562 1 98.88 133 VAL A CA 1
ATOM 1059 C C . VAL A 1 133 ? 9.922 -2.291 -20.453 1 98.88 133 VAL A C 1
ATOM 1061 O O . VAL A 1 133 ? 9.039 -2.223 -21.297 1 98.88 133 VAL A O 1
ATOM 1064 N N . VAL A 1 134 ? 10.688 -3.32 -20.312 1 98.88 134 VAL A N 1
ATOM 1065 C CA . VAL A 1 134 ? 10.398 -4.598 -20.953 1 98.88 134 VAL A CA 1
ATOM 1066 C C . VAL A 1 134 ? 9.758 -5.551 -19.938 1 98.88 134 VAL A C 1
ATOM 1068 O O . VAL A 1 134 ? 10.242 -5.68 -18.812 1 98.88 134 VAL A O 1
ATOM 1071 N N . VAL A 1 135 ? 8.68 -6.172 -20.281 1 98.88 135 VAL A N 1
ATOM 1072 C CA . VAL A 1 135 ? 7.984 -7.148 -19.453 1 98.88 135 VAL A CA 1
ATOM 1073 C C . VAL A 1 135 ? 7.668 -8.398 -20.266 1 98.88 135 VAL A C 1
ATOM 1075 O O . VAL A 1 135 ? 7.879 -8.422 -21.484 1 98.88 135 VAL A O 1
ATOM 1078 N N . LEU A 1 136 ? 7.234 -9.438 -19.594 1 98.75 136 LEU A N 1
ATOM 1079 C CA . LEU A 1 136 ? 6.844 -10.664 -20.266 1 98.75 136 LEU A CA 1
ATOM 1080 C C . LEU A 1 136 ? 5.352 -10.664 -20.578 1 98.75 136 LEU A C 1
ATOM 1082 O O . LEU A 1 136 ? 4.562 -10.047 -19.859 1 98.75 136 LEU A O 1
ATOM 1086 N N . ASP A 1 137 ? 5.047 -11.367 -21.641 1 98 137 ASP A N 1
ATOM 1087 C CA . ASP A 1 137 ? 3.641 -11.578 -21.969 1 98 137 ASP A CA 1
ATOM 1088 C C . ASP A 1 137 ? 2.906 -12.266 -20.828 1 98 137 ASP A C 1
ATOM 1090 O O . ASP A 1 137 ? 3.463 -13.148 -20.156 1 98 137 ASP A O 1
ATOM 1094 N N . HIS A 1 138 ? 1.678 -11.781 -20.453 1 97.06 138 HIS A N 1
ATOM 1095 C CA . HIS A 1 138 ? 0.76 -12.312 -19.453 1 97.06 138 HIS A CA 1
ATOM 1096 C C . HIS A 1 138 ? 1.278 -12.055 -18.031 1 97.06 138 HIS A C 1
ATOM 1098 O O . HIS A 1 138 ? 0.753 -12.609 -17.062 1 97.06 138 HIS A O 1
ATOM 1104 N N . ALA A 1 139 ? 2.266 -11.219 -17.953 1 97.19 139 ALA A N 1
ATOM 1105 C CA . ALA A 1 139 ? 2.811 -10.898 -16.641 1 97.19 139 ALA A CA 1
ATOM 1106 C C . ALA A 1 139 ? 1.846 -10.023 -15.844 1 97.19 139 ALA A C 1
ATOM 1108 O O . ALA A 1 139 ? 1.037 -9.297 -16.422 1 97.19 139 ALA A O 1
ATOM 1109 N N . TYR A 1 140 ? 1.87 -10.109 -14.57 1 96.81 140 TYR A N 1
ATOM 1110 C CA . TYR A 1 140 ? 1.163 -9.258 -13.617 1 96.81 140 TYR A CA 1
ATOM 1111 C C . TYR A 1 140 ? 2.109 -8.742 -12.547 1 96.81 140 TYR A C 1
ATOM 1113 O O . TYR A 1 140 ? 2.729 -9.523 -11.82 1 96.81 140 TYR A O 1
ATOM 1121 N N . HIS A 1 141 ? 2.174 -7.395 -12.336 1 98.38 141 HIS A N 1
ATOM 1122 C CA . HIS A 1 141 ? 3.146 -6.836 -11.406 1 98.38 141 HIS A CA 1
ATOM 1123 C C . HIS A 1 141 ? 2.469 -5.938 -10.375 1 98.38 141 HIS A C 1
ATOM 1125 O O . HIS A 1 141 ? 3.145 -5.262 -9.594 1 98.38 141 HIS A O 1
ATOM 1131 N N . GLY A 1 142 ? 1.15 -5.844 -10.344 1 96.94 142 GLY A N 1
ATOM 1132 C CA . GLY A 1 142 ? 0.49 -5.109 -9.281 1 96.94 142 GLY A CA 1
ATOM 1133 C C . GLY A 1 142 ? -0.749 -4.367 -9.742 1 96.94 142 GLY A C 1
ATOM 1134 O O . GLY A 1 142 ? -1.067 -4.363 -10.938 1 96.94 142 GLY A O 1
ATOM 1135 N N . HIS A 1 143 ? -1.422 -3.672 -8.828 1 95.38 143 HIS A N 1
ATOM 1136 C CA . HIS A 1 143 ? -2.742 -3.125 -9.117 1 95.38 143 HIS A CA 1
ATOM 1137 C C . HIS A 1 143 ? -2.693 -1.605 -9.25 1 95.38 143 HIS A C 1
ATOM 1139 O O . HIS A 1 143 ? -3.686 -0.979 -9.625 1 95.38 143 HIS A O 1
ATOM 1145 N N . LEU A 1 144 ? -1.537 -1.008 -8.977 1 97.69 144 LEU A N 1
ATOM 1146 C CA . LEU A 1 144 ? -1.422 0.442 -9.094 1 97.69 144 LEU A CA 1
ATOM 1147 C C . LEU A 1 144 ? -1.376 0.868 -10.555 1 97.69 144 LEU A C 1
ATOM 1149 O O . LEU A 1 144 ? -1.029 0.069 -11.43 1 97.69 144 LEU A O 1
ATOM 1153 N N . SER A 1 145 ? -1.637 2.127 -10.789 1 96.31 145 SER A N 1
ATOM 1154 C CA . SER A 1 145 ? -1.684 2.662 -12.148 1 96.31 145 SER A CA 1
ATOM 1155 C C . SER A 1 145 ? -0.395 2.361 -12.906 1 96.31 145 SER A C 1
ATOM 1157 O O . SER A 1 145 ? -0.434 1.89 -14.039 1 96.31 145 SER A O 1
ATOM 1159 N N . SER A 1 146 ? 0.706 2.592 -12.234 1 96.25 146 SER A N 1
ATOM 1160 C CA . SER A 1 146 ? 2 2.354 -12.867 1 96.25 146 SER A CA 1
ATOM 1161 C C . SER A 1 146 ? 2.201 0.873 -13.172 1 96.25 146 SER A C 1
ATOM 1163 O O . SER A 1 146 ? 2.812 0.519 -14.18 1 96.25 146 SER A O 1
ATOM 1165 N N . LEU A 1 147 ? 1.611 0.027 -12.352 1 97.69 147 LEU A N 1
ATOM 1166 C CA . LEU A 1 147 ? 1.866 -1.402 -12.492 1 97.69 147 LEU A CA 1
ATOM 1167 C C . LEU A 1 147 ? 0.863 -2.045 -13.438 1 97.69 147 LEU A C 1
ATOM 1169 O O . LEU A 1 147 ? 1.179 -3.031 -14.109 1 97.69 1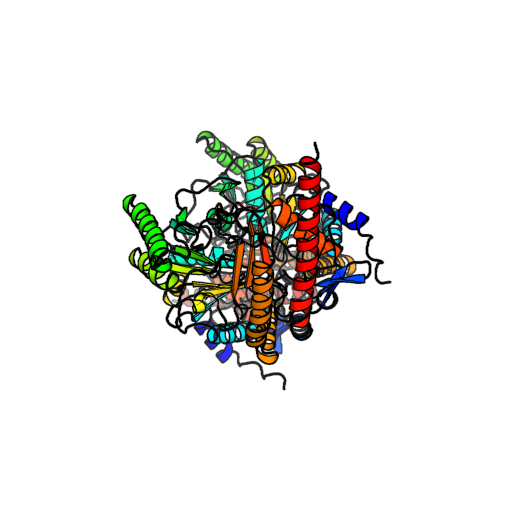47 LEU A O 1
ATOM 1173 N N . ILE A 1 148 ? -0.304 -1.47 -13.508 1 96.38 148 ILE A N 1
ATOM 1174 C CA . ILE A 1 148 ? -1.231 -1.911 -14.547 1 96.38 148 ILE A CA 1
ATOM 1175 C C . ILE A 1 148 ? -0.613 -1.685 -15.922 1 96.38 148 ILE A C 1
ATOM 1177 O O . ILE A 1 148 ? -0.727 -2.535 -16.812 1 96.38 148 ILE A O 1
ATOM 1181 N N . ASP A 1 149 ? 0.125 -0.609 -16.094 1 96.62 149 ASP A N 1
ATOM 1182 C CA . ASP A 1 149 ? 0.746 -0.263 -17.375 1 96.62 149 ASP A CA 1
ATOM 1183 C C . ASP A 1 149 ? 1.783 -1.308 -17.781 1 96.62 149 ASP A C 1
ATOM 1185 O O . ASP A 1 149 ? 2.01 -1.533 -18.969 1 96.62 149 ASP A O 1
ATOM 1189 N N . ILE A 1 150 ? 2.357 -1.988 -16.766 1 98.25 150 ILE A N 1
ATOM 1190 C CA . ILE A 1 150 ? 3.41 -2.932 -17.141 1 98.25 150 ILE A CA 1
ATOM 1191 C C . ILE A 1 150 ? 2.934 -4.359 -16.875 1 98.25 150 ILE A C 1
ATOM 1193 O O . ILE A 1 150 ? 3.746 -5.266 -16.672 1 98.25 150 ILE A O 1
ATOM 1197 N N . SER A 1 151 ? 1.633 -4.535 -16.781 1 97.94 151 SER A N 1
ATOM 1198 C CA . SER A 1 151 ? 1.036 -5.855 -16.609 1 97.94 151 SER A CA 1
ATOM 1199 C C . SER A 1 151 ? 0.16 -6.219 -17.812 1 97.94 151 SER A C 1
ATOM 1201 O O . SER A 1 151 ? -1.042 -5.945 -17.812 1 97.94 151 SER A O 1
ATOM 1203 N N . PRO A 1 152 ? 0.715 -6.922 -18.797 1 96.81 152 PRO A N 1
ATOM 1204 C CA . PRO A 1 152 ? -0.103 -7.336 -19.938 1 96.81 152 PRO A CA 1
ATOM 1205 C C . PRO A 1 152 ? -1.365 -8.086 -19.516 1 96.81 152 PRO A C 1
ATOM 1207 O O . PRO A 1 152 ? -2.393 -7.996 -20.203 1 96.81 152 PRO A O 1
ATOM 1210 N N . TYR A 1 153 ? -1.289 -8.797 -18.453 1 93 153 TYR A N 1
ATOM 1211 C CA . TYR A 1 153 ? -2.402 -9.523 -17.859 1 93 153 TYR A CA 1
ATOM 1212 C C . TYR A 1 153 ? -3.607 -8.609 -17.656 1 93 153 TYR A C 1
ATOM 1214 O O . TYR A 1 153 ? -4.754 -9.062 -17.703 1 93 153 TYR A O 1
ATOM 1222 N N . LYS A 1 154 ? -3.383 -7.289 -17.516 1 91.19 154 LYS A N 1
ATOM 1223 C CA . LYS A 1 154 ? -4.457 -6.359 -17.188 1 91.19 154 LYS A CA 1
ATOM 1224 C C . LYS A 1 154 ? -4.668 -5.344 -18.297 1 91.19 154 LYS A C 1
ATOM 1226 O O . LYS A 1 154 ? -5.801 -5.109 -18.734 1 91.19 154 LYS A O 1
ATOM 1231 N N . PHE A 1 155 ? -3.586 -4.734 -18.812 1 92.56 155 PHE A N 1
ATOM 1232 C CA . PHE A 1 155 ? -3.762 -3.564 -19.672 1 92.56 155 PHE A CA 1
ATOM 1233 C C . PHE A 1 155 ? -4.355 -3.959 -21.016 1 92.56 155 PHE A C 1
ATOM 1235 O O . PHE A 1 155 ? -4.883 -3.111 -21.734 1 92.56 155 PHE A O 1
ATOM 1242 N N . ARG A 1 156 ? -4.34 -5.238 -21.375 1 92.12 156 ARG A N 1
ATOM 1243 C CA . ARG A 1 156 ? -4.941 -5.668 -22.625 1 92.12 156 ARG A CA 1
ATOM 1244 C C . ARG A 1 156 ? -6.457 -5.512 -22.594 1 92.12 156 ARG A C 1
ATOM 1246 O O . ARG A 1 156 ? -7.09 -5.316 -23.641 1 92.12 156 ARG A O 1
ATOM 1253 N N . ASP A 1 157 ? -7.02 -5.566 -21.406 1 89.75 157 ASP A N 1
ATOM 1254 C CA . ASP A 1 157 ? -8.461 -5.422 -21.234 1 89.75 157 ASP A CA 1
ATOM 1255 C C . ASP A 1 157 ? -8.828 -4 -20.812 1 89.75 157 ASP A C 1
ATOM 1257 O O . ASP A 1 157 ? -9.984 -3.717 -20.5 1 89.75 157 ASP A O 1
ATOM 1261 N N . LEU A 1 158 ? -7.891 -3.125 -20.766 1 92.19 158 LEU A N 1
ATOM 1262 C CA . LEU A 1 158 ? -8.109 -1.743 -20.344 1 92.19 158 LEU A CA 1
ATOM 1263 C C . LEU A 1 158 ? -7.648 -0.774 -21.438 1 92.19 158 LEU A C 1
ATOM 1265 O O . LEU A 1 158 ? -8.133 -0.83 -22.562 1 92.19 158 LEU A O 1
ATOM 1269 N N . ASP A 1 159 ? -6.699 0.178 -21.109 1 86.69 159 ASP A N 1
ATOM 1270 C CA . ASP A 1 159 ? -6.305 1.246 -22.031 1 86.69 159 ASP A CA 1
ATOM 1271 C C . ASP A 1 159 ? -5.27 0.751 -23.031 1 86.69 159 ASP A C 1
ATOM 1273 O O . ASP A 1 159 ? -4.844 1.503 -23.922 1 86.69 159 ASP A O 1
ATOM 1277 N N . GLY A 1 160 ? -4.895 -0.518 -22.938 1 91.31 160 GLY A N 1
ATOM 1278 C CA . GLY A 1 160 ? -3.953 -1.087 -23.891 1 91.31 160 GLY A CA 1
ATOM 1279 C C . GLY A 1 160 ? -2.504 -0.822 -23.516 1 91.31 160 GLY A C 1
ATOM 1280 O O . GLY A 1 160 ? -2.219 -0.239 -22.469 1 91.31 160 GLY A O 1
ATOM 1281 N N . GLN A 1 161 ? -1.644 -1.263 -24.297 1 96.25 161 GLN A N 1
ATOM 1282 C CA . GLN A 1 161 ? -0.201 -1.19 -24.094 1 96.25 161 GLN A CA 1
ATOM 1283 C C . GLN A 1 161 ? 0.324 0.217 -24.359 1 96.25 161 GLN A C 1
ATOM 1285 O O . GLN A 1 161 ? 0.088 0.776 -25.438 1 96.25 161 GLN A O 1
ATOM 1290 N N . LYS A 1 162 ? 0.977 0.768 -23.406 1 96.62 162 LYS A N 1
ATOM 1291 C CA . LYS A 1 162 ? 1.587 2.082 -23.594 1 96.62 162 LYS A CA 1
ATOM 1292 C C . LYS A 1 162 ? 2.811 2.002 -24.5 1 96.62 162 LYS A C 1
ATOM 1294 O O . LYS A 1 162 ? 3.432 0.943 -24.625 1 96.62 162 LYS A O 1
ATOM 1299 N N . GLU A 1 163 ? 3.203 3.148 -25.031 1 96.56 163 GLU A N 1
ATOM 1300 C CA . GLU A 1 163 ? 4.312 3.217 -25.969 1 96.56 163 GLU A CA 1
ATOM 1301 C C . GLU A 1 163 ? 5.633 2.842 -25.297 1 96.56 163 GLU A C 1
ATOM 1303 O O . GLU A 1 163 ? 6.508 2.252 -25.938 1 96.56 163 GLU A O 1
ATOM 1308 N N . TRP A 1 164 ? 5.68 3.111 -24.031 1 98 164 TRP A N 1
ATOM 1309 C CA . TRP A 1 164 ? 6.949 2.945 -23.328 1 98 164 TRP A CA 1
ATOM 1310 C C . TRP A 1 164 ? 7.055 1.553 -22.719 1 98 164 TRP A C 1
ATOM 1312 O O . TRP A 1 164 ? 8.023 1.244 -22.031 1 98 164 TRP A O 1
ATOM 1322 N N . VAL A 1 165 ? 6.098 0.689 -22.922 1 98.69 165 VAL A N 1
ATOM 1323 C CA . VAL A 1 165 ? 6.098 -0.682 -22.422 1 98.69 165 VAL A CA 1
ATOM 1324 C C . VAL A 1 165 ? 6.293 -1.655 -23.578 1 98.69 165 VAL A C 1
ATOM 1326 O O . VAL A 1 165 ? 5.598 -1.57 -24.594 1 98.69 165 VAL A O 1
ATOM 1329 N N . HIS A 1 166 ? 7.203 -2.525 -23.453 1 98.88 166 HIS A N 1
ATOM 1330 C CA . HIS A 1 166 ? 7.531 -3.496 -24.484 1 98.88 166 HIS A CA 1
ATOM 1331 C C . HIS A 1 166 ? 7.395 -4.926 -23.969 1 98.88 166 HIS A C 1
ATOM 1333 O O . HIS A 1 166 ? 7.941 -5.266 -22.922 1 98.88 166 HIS A O 1
ATOM 1339 N N . VAL A 1 167 ? 6.703 -5.762 -24.734 1 98.75 167 VAL A N 1
ATOM 1340 C CA . VAL A 1 167 ? 6.328 -7.09 -24.266 1 98.75 167 VAL A CA 1
ATOM 1341 C C . VAL A 1 167 ? 7.152 -8.148 -24.984 1 98.75 167 VAL A C 1
ATOM 1343 O O . VAL A 1 167 ? 7.141 -8.219 -26.219 1 98.75 167 VAL A O 1
ATOM 1346 N N . ALA A 1 168 ? 7.898 -8.906 -24.281 1 98.81 168 ALA A N 1
ATOM 1347 C CA . ALA A 1 168 ? 8.617 -10.078 -24.781 1 98.81 168 ALA A CA 1
ATOM 1348 C C . ALA A 1 168 ? 7.812 -11.352 -24.562 1 98.81 168 ALA A C 1
ATOM 1350 O O . ALA A 1 168 ? 6.941 -11.398 -23.688 1 98.81 168 ALA A O 1
ATOM 1351 N N . PRO A 1 169 ? 8.078 -12.383 -25.328 1 98.5 169 PRO A N 1
ATOM 1352 C CA . PRO A 1 169 ? 7.312 -13.625 -25.156 1 98.5 169 PRO A CA 1
ATOM 1353 C C . PRO A 1 169 ? 7.562 -14.305 -23.812 1 98.5 169 PRO A C 1
ATOM 1355 O O . PRO A 1 169 ? 8.672 -14.227 -23.281 1 98.5 169 PRO A O 1
ATOM 1358 N N . LEU A 1 170 ? 6.516 -14.914 -23.328 1 98.19 170 LEU A N 1
ATOM 1359 C CA . LEU A 1 170 ? 6.598 -15.766 -22.156 1 98.19 170 LEU A CA 1
ATOM 1360 C C . LEU A 1 170 ? 7.449 -17 -22.422 1 98.19 170 LEU A C 1
ATOM 1362 O O . LEU A 1 170 ? 7.238 -17.688 -23.422 1 98.19 170 LEU A O 1
ATOM 1366 N N . PRO A 1 171 ? 8.484 -17.281 -21.609 1 98.31 171 PRO A N 1
ATOM 1367 C CA . PRO A 1 171 ? 9.312 -18.453 -21.859 1 98.31 171 PRO A CA 1
ATOM 1368 C C . PRO A 1 171 ? 8.641 -19.766 -21.422 1 98.31 171 PRO A C 1
ATOM 1370 O O . PRO A 1 171 ? 9.148 -20.453 -20.547 1 98.31 171 PRO A O 1
ATOM 1373 N N . ASP A 1 172 ? 7.586 -20.062 -22.031 1 97.69 172 ASP A N 1
ATOM 1374 C CA . ASP A 1 172 ? 6.809 -21.281 -21.828 1 97.69 172 ASP A CA 1
ATOM 1375 C C . ASP A 1 172 ? 7.277 -22.391 -22.781 1 97.69 172 ASP A C 1
ATOM 1377 O O . ASP A 1 172 ? 7.047 -22.328 -23.984 1 97.69 172 ASP A O 1
ATOM 1381 N N . THR A 1 173 ? 7.883 -23.438 -22.281 1 97.31 173 THR A N 1
ATOM 1382 C CA . THR A 1 173 ? 8.484 -24.469 -23.125 1 97.31 173 THR A CA 1
ATOM 1383 C C . THR A 1 173 ? 7.465 -25.547 -23.469 1 97.31 173 THR A C 1
ATOM 1385 O O . THR A 1 173 ? 7.805 -26.547 -24.109 1 97.31 173 THR A O 1
ATOM 1388 N N . TYR A 1 174 ? 6.25 -25.375 -23.016 1 97.19 174 TYR A N 1
ATOM 1389 C CA . TYR A 1 174 ? 5.195 -26.312 -23.359 1 97.19 174 TYR A CA 1
ATOM 1390 C C . TYR A 1 174 ? 4.32 -25.766 -24.484 1 97.19 174 TYR A C 1
ATOM 1392 O O . TYR A 1 174 ? 4.133 -26.422 -25.516 1 97.19 174 TYR A O 1
ATOM 1400 N N . ARG A 1 175 ? 3.861 -24.484 -24.312 1 94.56 175 ARG A N 1
ATOM 1401 C CA . ARG A 1 175 ? 2.92 -23.922 -25.281 1 94.56 175 ARG A CA 1
ATOM 1402 C C . ARG A 1 175 ? 3.551 -22.781 -26.062 1 94.56 175 ARG A C 1
ATOM 1404 O O . ARG A 1 175 ? 3.012 -22.359 -27.094 1 94.56 175 ARG A O 1
ATOM 1411 N N . GLY A 1 176 ? 4.668 -22.359 -25.656 1 94.56 176 GLY A N 1
ATOM 1412 C CA . GLY A 1 176 ? 5.223 -21.141 -26.219 1 94.56 176 GLY A CA 1
ATOM 1413 C C . GLY A 1 176 ? 5.914 -21.359 -27.547 1 94.56 176 GLY A C 1
ATOM 1414 O O . GLY A 1 176 ? 5.652 -22.344 -28.234 1 94.56 176 GLY A O 1
ATOM 1415 N N . LEU A 1 177 ? 6.703 -20.391 -27.953 1 96.56 177 LEU A N 1
ATOM 1416 C CA . LEU A 1 177 ? 7.367 -20.344 -29.25 1 96.56 177 LEU A CA 1
ATOM 1417 C C . LEU A 1 177 ? 8.406 -21.453 -29.375 1 96.56 177 LEU A C 1
ATOM 1419 O O . LEU A 1 177 ? 8.523 -22.094 -30.422 1 96.56 177 LEU A O 1
ATOM 1423 N N . TYR A 1 178 ? 9.195 -21.594 -28.344 1 98 178 TYR A N 1
ATOM 1424 C CA . TYR A 1 178 ? 10.25 -22.594 -28.281 1 98 178 TYR A CA 1
ATOM 1425 C C . TYR A 1 178 ? 9.953 -23.641 -27.203 1 98 178 TYR A C 1
ATOM 1427 O O . TYR A 1 178 ? 10 -23.328 -26.016 1 98 178 TYR A O 1
ATOM 1435 N N . ARG A 1 179 ? 9.758 -24.781 -27.656 1 96.38 179 ARG A N 1
ATOM 1436 C CA . ARG A 1 179 ? 9.18 -25.797 -26.781 1 96.38 179 ARG A CA 1
ATOM 1437 C C . ARG A 1 179 ? 10.219 -26.844 -26.406 1 96.38 179 ARG A C 1
ATOM 1439 O O . ARG A 1 179 ? 11.422 -26.578 -26.438 1 96.38 179 ARG A O 1
ATOM 1446 N N . GLU A 1 180 ? 9.75 -27.953 -25.828 1 92.25 180 GLU A N 1
ATOM 1447 C CA . GLU A 1 180 ? 10.609 -28.969 -25.234 1 92.25 180 GLU A CA 1
ATOM 1448 C C . GLU A 1 180 ? 11.555 -29.562 -26.281 1 92.25 180 GLU A C 1
ATOM 1450 O O . GLU A 1 180 ? 12.656 -30 -25.938 1 92.25 180 GLU A O 1
ATOM 1455 N N . ASP A 1 181 ? 11.219 -29.5 -27.5 1 93.75 181 ASP A N 1
ATOM 1456 C CA . ASP A 1 181 ? 12.023 -30.125 -28.547 1 93.75 181 ASP A CA 1
ATOM 1457 C C . ASP A 1 181 ? 13.117 -29.172 -29.031 1 93.75 181 ASP A C 1
ATOM 1459 O O . ASP A 1 181 ? 14.023 -29.594 -29.766 1 93.75 181 ASP A O 1
ATOM 1463 N N . HIS A 1 182 ? 13.039 -27.969 -28.641 1 96.81 182 HIS A N 1
ATOM 1464 C CA . HIS A 1 182 ? 14.086 -27.031 -29.031 1 96.81 182 HIS A CA 1
ATOM 1465 C C . HIS A 1 182 ? 15.398 -27.344 -28.297 1 96.81 182 HIS A C 1
ATOM 1467 O O . HIS A 1 182 ? 15.391 -27.625 -27.094 1 96.81 182 HIS A O 1
ATOM 1473 N N . PRO A 1 183 ? 16.5 -27.281 -28.984 1 97.25 183 PRO A N 1
ATOM 1474 C CA . PRO A 1 183 ? 17.766 -27.672 -28.375 1 97.25 183 PRO A CA 1
ATOM 1475 C C . PRO A 1 183 ? 18.234 -26.703 -27.281 1 97.25 183 PRO A C 1
ATOM 1477 O O . PRO A 1 183 ? 18.969 -27.109 -26.375 1 97.25 183 PRO A O 1
ATOM 1480 N N . ASN A 1 184 ? 17.875 -25.438 -27.375 1 98.12 184 ASN A N 1
ATOM 1481 C CA . ASN A 1 184 ? 18.266 -24.422 -26.406 1 98.12 184 ASN A CA 1
ATOM 1482 C C . ASN A 1 184 ? 17.156 -23.391 -26.219 1 98.12 184 ASN A C 1
ATOM 1484 O O . ASN A 1 184 ? 17.297 -22.234 -26.578 1 98.12 184 ASN A O 1
ATOM 1488 N N . PRO A 1 185 ? 16.094 -23.812 -25.531 1 98.06 185 PRO A N 1
ATOM 1489 C CA . PRO A 1 185 ? 14.969 -22.891 -25.359 1 98.06 185 PRO A CA 1
ATOM 1490 C C . PRO A 1 185 ? 15.352 -21.625 -24.578 1 98.06 185 PRO A C 1
ATOM 1492 O O . PRO A 1 185 ? 14.836 -20.547 -24.859 1 98.06 185 PRO A O 1
ATOM 1495 N N . ALA A 1 186 ? 16.266 -21.719 -23.609 1 97.88 186 ALA A N 1
ATOM 1496 C CA . ALA A 1 186 ? 16.703 -20.562 -22.828 1 97.88 186 ALA A CA 1
ATOM 1497 C C . ALA A 1 186 ? 17.297 -19.484 -23.734 1 97.88 186 ALA A C 1
ATOM 1499 O O . ALA A 1 186 ? 16.891 -18.328 -23.672 1 97.88 186 ALA A O 1
ATOM 1500 N N . GLY A 1 187 ? 18.234 -19.906 -24.547 1 98.44 187 GLY A N 1
ATOM 1501 C CA . GLY A 1 187 ? 18.859 -18.969 -25.469 1 98.44 187 GLY A CA 1
ATOM 1502 C C . GLY A 1 187 ? 17.891 -18.406 -26.484 1 98.44 187 GLY A C 1
ATOM 1503 O O . GLY A 1 187 ? 17.969 -17.219 -26.828 1 98.44 187 GLY A O 1
ATOM 1504 N N . ALA A 1 188 ? 17.016 -19.25 -26.969 1 98.69 188 ALA A N 1
ATOM 1505 C CA . ALA A 1 188 ? 16.047 -18.812 -27.969 1 98.69 188 ALA A CA 1
ATOM 1506 C C . ALA A 1 188 ? 15.125 -17.734 -27.406 1 98.69 188 ALA A C 1
ATOM 1508 O O . ALA A 1 188 ? 14.891 -16.703 -28.047 1 98.69 188 ALA A O 1
ATOM 1509 N N . TYR A 1 189 ? 14.602 -17.922 -26.25 1 98.75 189 TYR A N 1
ATOM 1510 C CA . TYR A 1 189 ? 13.727 -16.938 -25.641 1 98.75 189 TYR A CA 1
ATOM 1511 C C . TYR A 1 189 ? 14.492 -15.68 -25.25 1 98.75 189 TYR A C 1
ATOM 1513 O O . TYR A 1 189 ? 13.969 -14.562 -25.344 1 98.75 189 TYR A O 1
ATOM 1521 N N . ALA A 1 190 ? 15.727 -15.844 -24.734 1 98.81 190 ALA A N 1
ATOM 1522 C CA . ALA A 1 190 ? 16.562 -14.68 -24.438 1 98.81 190 ALA A CA 1
ATOM 1523 C C . ALA A 1 190 ? 16.797 -13.836 -25.688 1 98.81 190 ALA A C 1
ATOM 1525 O O . ALA A 1 190 ? 16.844 -12.609 -25.609 1 98.81 190 ALA A O 1
ATOM 1526 N N . SER A 1 191 ? 16.953 -14.508 -26.812 1 98.62 191 SER A N 1
ATOM 1527 C CA . SER A 1 191 ? 17.141 -13.812 -28.078 1 98.62 191 SER A CA 1
ATOM 1528 C C . SER A 1 191 ? 15.914 -12.992 -28.453 1 98.62 191 SER A C 1
ATOM 1530 O O . SER A 1 191 ? 16.031 -11.93 -29.062 1 98.62 191 SER A O 1
ATOM 1532 N N . GLU A 1 192 ? 14.758 -13.508 -28.109 1 98.75 192 GLU A N 1
ATOM 1533 C CA . GLU A 1 192 ? 13.539 -12.727 -28.344 1 98.75 192 GLU A CA 1
ATOM 1534 C C . GLU A 1 192 ? 13.562 -11.43 -27.547 1 98.75 192 GLU A C 1
ATOM 1536 O O . GLU A 1 192 ? 13.102 -10.391 -28.031 1 98.75 192 GLU A O 1
ATOM 1541 N N . VAL A 1 193 ? 14.039 -11.445 -26.281 1 98.88 193 VAL A N 1
ATOM 1542 C CA . VAL A 1 193 ? 14.172 -10.234 -25.484 1 98.88 193 VAL A CA 1
ATOM 1543 C C . VAL A 1 193 ? 15.18 -9.289 -26.141 1 98.88 193 VAL A C 1
ATOM 1545 O O . VAL A 1 193 ? 14.953 -8.078 -26.188 1 98.88 193 VAL A O 1
ATOM 1548 N N . GLN A 1 194 ? 16.266 -9.852 -26.609 1 98.75 194 GLN A N 1
ATOM 1549 C CA . GLN A 1 194 ? 17.266 -9.055 -27.328 1 98.75 194 GLN A CA 1
ATOM 1550 C C . GLN A 1 194 ? 16.641 -8.344 -28.531 1 98.75 194 GLN A C 1
ATOM 1552 O O . GLN A 1 194 ? 16.922 -7.172 -28.781 1 98.75 194 GLN A O 1
ATOM 1557 N N . ARG A 1 195 ? 15.828 -9.062 -29.25 1 98.69 195 ARG A N 1
ATOM 1558 C CA . ARG A 1 195 ? 15.156 -8.484 -30.406 1 98.69 195 ARG A CA 1
ATOM 1559 C C . ARG A 1 195 ? 14.266 -7.316 -30 1 98.69 195 ARG A C 1
ATOM 1561 O O . ARG A 1 195 ? 14.219 -6.293 -30.672 1 98.69 195 ARG A O 1
ATOM 1568 N N . VAL A 1 196 ? 13.539 -7.512 -28.906 1 98.75 196 VAL A N 1
ATOM 1569 C CA . VAL A 1 196 ? 12.695 -6.445 -28.375 1 98.75 196 VAL A CA 1
ATOM 1570 C C . VAL A 1 196 ? 13.555 -5.238 -28 1 98.75 196 VAL A C 1
ATOM 1572 O O . VAL A 1 196 ? 13.234 -4.105 -28.359 1 98.75 196 VAL A O 1
ATOM 1575 N N . VAL A 1 197 ? 14.609 -5.461 -27.312 1 98.69 197 VAL A N 1
ATOM 1576 C CA . VAL A 1 197 ? 15.523 -4.41 -26.875 1 98.69 197 VAL A CA 1
ATOM 1577 C C . VAL A 1 197 ? 16.078 -3.666 -28.094 1 98.69 197 VAL A C 1
ATOM 1579 O O . VAL A 1 197 ? 16.109 -2.434 -28.109 1 98.69 197 VAL A O 1
ATOM 1582 N N . ASN A 1 198 ? 16.484 -4.418 -29.078 1 98.44 198 ASN A N 1
ATOM 1583 C CA . ASN A 1 198 ? 17.016 -3.818 -30.297 1 98.44 198 ASN A CA 1
ATOM 1584 C C . ASN A 1 198 ? 15.977 -2.936 -31 1 98.44 198 ASN A C 1
ATOM 1586 O O . ASN A 1 198 ? 16.312 -1.846 -31.469 1 98.44 198 ASN A O 1
ATOM 1590 N N . SER A 1 199 ? 14.844 -3.447 -31.031 1 98.38 199 SER A N 1
ATOM 1591 C CA . SER A 1 199 ? 13.773 -2.697 -31.688 1 98.38 199 SER A CA 1
ATOM 1592 C C . SER A 1 199 ? 13.516 -1.373 -30.969 1 98.38 199 SER A C 1
ATOM 1594 O O . SER A 1 199 ? 13.258 -0.354 -31.609 1 98.38 199 SER A O 1
ATOM 1596 N N . VAL A 1 200 ? 13.555 -1.385 -29.656 1 98.19 200 VAL A N 1
ATOM 1597 C CA . VAL A 1 200 ? 13.359 -0.187 -28.844 1 98.19 200 VAL A CA 1
ATOM 1598 C C . VAL A 1 200 ? 14.484 0.808 -29.109 1 98.19 200 VAL A C 1
ATOM 1600 O O . VAL A 1 200 ? 14.234 2 -29.297 1 98.19 200 VAL A O 1
ATOM 1603 N N . GLN A 1 201 ? 15.633 0.32 -29.172 1 97.75 201 GLN A N 1
ATOM 1604 C CA . GLN A 1 201 ? 16.797 1.165 -29.391 1 97.75 201 GLN A CA 1
ATOM 1605 C C . GLN A 1 201 ? 16.812 1.746 -30.797 1 97.75 201 GLN A C 1
ATOM 1607 O O . GLN A 1 201 ? 17.25 2.881 -31 1 97.75 201 GLN A O 1
ATOM 1612 N N . GLU A 1 202 ? 16.375 1.033 -31.719 1 97.88 202 GLU A N 1
ATOM 1613 C CA . GLU A 1 202 ? 16.297 1.499 -33.094 1 97.88 202 GLU A CA 1
ATOM 1614 C C . GLU A 1 202 ? 15.359 2.701 -33.219 1 97.88 202 GLU A C 1
ATOM 1616 O O . GLU A 1 202 ? 15.547 3.551 -34.094 1 97.88 202 GLU A O 1
ATOM 1621 N N . LYS A 1 203 ? 14.414 2.752 -32.438 1 97.62 203 LYS A N 1
ATOM 1622 C CA . LYS A 1 203 ? 13.461 3.857 -32.438 1 97.62 203 LYS A CA 1
ATOM 1623 C C . LYS A 1 203 ? 13.977 5.027 -31.594 1 97.62 203 LYS A C 1
ATOM 1625 O O . LYS A 1 203 ? 13.242 5.992 -31.359 1 97.62 203 LYS A O 1
ATOM 1630 N N . GLY A 1 204 ? 15.156 4.867 -31.047 1 97.56 204 GLY A N 1
ATOM 1631 C CA . GLY A 1 204 ? 15.773 5.938 -30.281 1 97.56 204 GLY A CA 1
ATOM 1632 C C . GLY A 1 204 ? 15.336 5.965 -28.828 1 97.56 204 GLY A C 1
ATOM 1633 O O . GLY A 1 204 ? 15.602 6.93 -28.109 1 97.56 204 GLY A O 1
ATOM 1634 N N . ARG A 1 205 ? 14.648 4.941 -28.391 1 97.94 205 ARG A N 1
ATOM 1635 C CA . ARG A 1 205 ? 14.188 4.855 -27 1 97.94 205 ARG A CA 1
ATOM 1636 C C . ARG A 1 205 ? 15.156 4.051 -26.156 1 97.94 205 ARG A C 1
ATOM 1638 O O . ARG A 1 205 ? 16.016 3.344 -26.688 1 97.94 205 ARG A O 1
ATOM 1645 N N . LYS A 1 206 ? 15.109 4.215 -24.859 1 98.56 206 LYS A N 1
ATOM 1646 C CA . LYS A 1 206 ? 16.062 3.586 -23.953 1 98.56 206 LYS A CA 1
ATOM 1647 C C . LYS A 1 206 ? 15.359 2.811 -22.844 1 98.56 206 LYS A C 1
ATOM 1649 O O . LYS A 1 206 ? 14.344 3.264 -22.328 1 98.56 206 LYS A O 1
ATOM 1654 N N . ILE A 1 207 ? 15.938 1.687 -22.5 1 98.69 207 ILE A N 1
ATOM 1655 C CA . ILE A 1 207 ? 15.336 0.755 -21.547 1 98.69 207 ILE A CA 1
ATOM 1656 C C . ILE A 1 207 ? 15.781 1.092 -20.125 1 98.69 207 ILE A C 1
ATOM 1658 O O . ILE A 1 207 ? 16.984 1.15 -19.844 1 98.69 207 ILE A O 1
ATOM 1662 N N . ALA A 1 208 ? 14.766 1.262 -19.25 1 98.81 208 ALA A N 1
ATOM 1663 C CA . ALA A 1 208 ? 15.062 1.489 -17.844 1 98.81 208 ALA A CA 1
ATOM 1664 C C . ALA A 1 208 ? 15.156 0.17 -17.078 1 98.81 208 ALA A C 1
ATOM 1666 O O . ALA A 1 208 ? 16 0.016 -16.203 1 98.81 208 ALA A O 1
ATOM 1667 N N . ALA A 1 209 ? 14.266 -0.737 -17.469 1 98.88 209 ALA A N 1
ATOM 1668 C CA . ALA A 1 209 ? 14.219 -1.944 -16.656 1 98.88 209 ALA A CA 1
ATOM 1669 C C . ALA A 1 209 ? 13.555 -3.094 -17.406 1 98.88 209 ALA A C 1
ATOM 1671 O O . ALA A 1 209 ? 12.758 -2.867 -18.312 1 98.88 209 ALA A O 1
ATOM 1672 N N . PHE A 1 210 ? 13.961 -4.258 -17.125 1 98.94 210 PHE A N 1
ATOM 1673 C CA . PHE A 1 210 ? 13.258 -5.504 -17.406 1 98.94 210 PHE A CA 1
ATOM 1674 C C . PHE A 1 210 ? 12.602 -6.051 -16.141 1 98.94 210 PHE A C 1
ATOM 1676 O O . PHE A 1 210 ? 13.289 -6.355 -15.164 1 98.94 210 PHE A O 1
ATOM 1683 N N . PHE A 1 211 ? 11.242 -6.121 -16.094 1 98.88 211 PHE A N 1
ATOM 1684 C CA . PHE A 1 211 ? 10.5 -6.688 -14.969 1 98.88 211 PHE A CA 1
ATOM 1685 C C . PHE A 1 211 ? 10.102 -8.133 -15.258 1 98.88 211 PHE A C 1
ATOM 1687 O O . PHE A 1 211 ? 9.492 -8.422 -16.281 1 98.88 211 PHE A O 1
ATOM 1694 N N . VAL A 1 212 ? 10.359 -8.992 -14.25 1 98.81 212 VAL A N 1
ATOM 1695 C CA . VAL A 1 212 ? 9.977 -10.383 -14.469 1 98.81 212 VAL A CA 1
ATOM 1696 C C . VAL A 1 212 ? 9.648 -11.047 -13.133 1 98.81 212 VAL A C 1
ATOM 1698 O O . VAL A 1 212 ? 10.391 -10.898 -12.164 1 98.81 212 VAL A O 1
ATOM 1701 N N . GLU A 1 213 ? 8.469 -11.688 -13.047 1 98.5 213 GLU A N 1
ATOM 1702 C CA . GLU A 1 213 ? 8.32 -12.68 -11.984 1 98.5 213 GLU A CA 1
ATOM 1703 C C . GLU A 1 213 ? 9.344 -13.805 -12.133 1 98.5 213 GLU A C 1
ATOM 1705 O O . GLU A 1 213 ? 9.484 -14.375 -13.219 1 98.5 213 GLU A O 1
ATOM 1710 N N . SER A 1 214 ? 10.008 -14.102 -11.07 1 98.56 214 SER A N 1
ATOM 1711 C CA . SER A 1 214 ? 11.031 -15.141 -11.203 1 98.56 214 SER A CA 1
ATOM 1712 C C . SER A 1 214 ? 10.422 -16.453 -11.688 1 98.56 214 SER A C 1
ATOM 1714 O O . SER A 1 214 ? 11.086 -17.234 -12.375 1 98.56 214 SER A O 1
ATOM 1716 N N . LEU A 1 215 ? 9.25 -16.719 -11.289 1 98.56 215 LEU A N 1
ATOM 1717 C CA . LEU A 1 215 ? 8.375 -17.734 -11.875 1 98.56 215 LEU A CA 1
ATOM 1718 C C . LEU A 1 215 ? 7.008 -17.141 -12.203 1 98.56 215 LEU A C 1
ATOM 1720 O O . LEU A 1 215 ? 6.164 -16.969 -11.32 1 98.56 215 LEU A O 1
ATOM 1724 N N . PRO A 1 216 ? 6.773 -16.797 -13.508 1 98.31 216 PRO A N 1
ATOM 1725 C CA . PRO A 1 216 ? 5.477 -16.219 -13.859 1 98.31 216 PRO A CA 1
ATOM 1726 C C . PRO A 1 216 ? 4.297 -17.062 -13.383 1 98.31 216 PRO A C 1
ATOM 1728 O O . PRO A 1 216 ? 4.117 -18.188 -13.844 1 98.31 216 PRO A O 1
ATOM 1731 N N . SER A 1 217 ? 3.482 -16.531 -12.469 1 96.69 217 SER A N 1
ATOM 1732 C CA . SER A 1 217 ? 2.422 -17.266 -11.797 1 96.69 217 SER A CA 1
ATOM 1733 C C . SER A 1 217 ? 1.11 -17.188 -12.57 1 96.69 217 SER A C 1
ATOM 1735 O O . SER A 1 217 ? 0.659 -18.172 -13.148 1 96.69 217 SER A O 1
ATOM 1737 N N . VAL A 1 218 ? 0.56 -15.961 -12.742 1 95.38 218 VAL A N 1
ATOM 1738 C CA . VAL A 1 218 ? -0.734 -15.773 -13.391 1 95.38 218 VAL A CA 1
ATOM 1739 C C . VAL A 1 218 ? -0.653 -16.219 -14.852 1 95.38 218 VAL A C 1
ATOM 1741 O O . VAL A 1 218 ? -1.665 -16.594 -15.445 1 95.38 218 VAL A O 1
ATOM 1744 N N . ALA A 1 219 ? 0.58 -16.266 -15.328 1 97.44 219 ALA A N 1
ATOM 1745 C CA . ALA A 1 219 ? 0.796 -16.672 -16.719 1 97.44 219 ALA A CA 1
ATOM 1746 C C . ALA A 1 219 ? 0.73 -18.188 -16.859 1 97.44 219 ALA A C 1
ATOM 1748 O O . ALA A 1 219 ? 0.8 -18.719 -17.969 1 97.44 219 ALA A O 1
ATOM 1749 N N . GLY A 1 220 ? 0.524 -18.875 -15.789 1 97.56 220 GLY A N 1
ATOM 1750 C CA . GLY A 1 220 ? 0.324 -20.312 -15.891 1 97.56 220 GLY A CA 1
ATOM 1751 C C . GLY A 1 220 ? 1.396 -21.125 -15.18 1 97.56 220 GLY A C 1
ATOM 1752 O O . GLY A 1 220 ? 1.795 -22.188 -15.648 1 97.56 220 GLY A O 1
ATOM 1753 N N . GLN A 1 221 ? 1.938 -20.594 -14.133 1 98.06 221 GLN A N 1
ATOM 1754 C CA . GLN A 1 221 ? 2.943 -21.281 -13.328 1 98.06 221 GLN A CA 1
ATOM 1755 C C . GLN A 1 221 ? 4.137 -21.703 -14.18 1 98.06 221 GLN A C 1
ATOM 1757 O O . GLN A 1 221 ? 4.539 -22.859 -14.164 1 98.06 221 GLN A O 1
ATOM 1762 N N . ILE A 1 222 ? 4.793 -20.75 -14.773 1 98.5 222 ILE A N 1
ATOM 1763 C CA . ILE A 1 222 ? 5.844 -21.031 -15.742 1 98.5 222 ILE A CA 1
ATOM 1764 C C . ILE A 1 222 ? 7.184 -21.188 -15.031 1 98.5 222 ILE A C 1
ATOM 1766 O O . ILE A 1 222 ? 7.496 -20.438 -14.102 1 98.5 222 ILE A O 1
ATOM 1770 N N . ILE A 1 223 ? 7.938 -22.203 -15.398 1 98 223 ILE A N 1
ATOM 1771 C CA . ILE A 1 223 ? 9.328 -22.375 -14.977 1 98 223 ILE A CA 1
ATOM 1772 C C . ILE A 1 223 ? 10.266 -21.984 -16.125 1 98 223 ILE A C 1
ATOM 1774 O O . ILE A 1 223 ? 10.5 -22.797 -17.031 1 98 223 ILE A O 1
ATOM 1778 N N . PRO A 1 224 ? 10.828 -20.797 -16.062 1 98.06 224 PRO A N 1
ATOM 1779 C CA . PRO A 1 224 ? 11.758 -20.438 -17.141 1 98.06 224 PRO A CA 1
ATOM 1780 C C . PRO A 1 224 ? 12.93 -21.391 -17.266 1 98.06 224 PRO A C 1
ATOM 1782 O O . PRO A 1 224 ? 13.453 -21.875 -16.25 1 98.06 224 PRO A O 1
ATOM 1785 N N . PRO A 1 225 ? 13.289 -21.719 -18.5 1 97.44 225 PRO A N 1
ATOM 1786 C CA . PRO A 1 225 ? 14.414 -22.656 -18.641 1 97.44 225 PRO A CA 1
ATOM 1787 C C . PRO A 1 225 ? 15.703 -22.109 -18.047 1 97.44 225 PRO A C 1
ATOM 1789 O O . PRO A 1 225 ? 15.961 -20.906 -18.094 1 97.44 225 PRO A O 1
ATOM 1792 N N . ALA A 1 226 ? 16.531 -22.984 -17.516 1 95.25 226 ALA A N 1
ATOM 1793 C CA . ALA A 1 226 ? 17.797 -22.625 -16.906 1 95.25 226 ALA A CA 1
ATOM 1794 C C . ALA A 1 226 ? 18.672 -21.828 -17.875 1 95.25 226 ALA A C 1
ATOM 1796 O O . ALA A 1 226 ? 18.766 -22.172 -19.062 1 95.25 226 ALA A O 1
ATOM 1797 N N . GLY A 1 227 ? 19.234 -20.766 -17.406 1 96.56 227 GLY A N 1
ATOM 1798 C CA . GLY A 1 227 ? 20.109 -19.953 -18.219 1 96.56 227 GLY A CA 1
ATOM 1799 C C . GLY A 1 227 ? 19.406 -18.766 -18.859 1 96.56 227 GLY A C 1
ATOM 1800 O O . GLY A 1 227 ? 20.062 -17.844 -19.359 1 96.56 227 GLY A O 1
ATOM 1801 N N . TYR A 1 228 ? 18.125 -18.734 -18.844 1 98.5 228 TYR A N 1
ATOM 1802 C CA . TYR A 1 228 ? 17.328 -17.672 -19.438 1 98.5 228 TYR A CA 1
ATOM 1803 C C . TYR A 1 228 ? 17.656 -16.328 -18.797 1 98.5 228 TYR A C 1
ATOM 1805 O O . TYR A 1 228 ? 17.938 -15.352 -19.5 1 98.5 228 TYR A O 1
ATOM 1813 N N . PHE A 1 229 ? 17.641 -16.188 -17.391 1 98.81 229 PHE A N 1
ATOM 1814 C CA . PHE A 1 229 ? 17.812 -14.93 -16.672 1 98.81 229 PHE A CA 1
ATOM 1815 C C . PHE A 1 229 ? 19.188 -14.336 -16.922 1 98.81 229 PHE A C 1
ATOM 1817 O O . PHE A 1 229 ? 19.312 -13.156 -17.266 1 98.81 229 PHE A O 1
ATOM 1824 N N . PRO A 1 230 ? 20.297 -15.164 -16.812 1 98.44 230 PRO A N 1
ATOM 1825 C CA . PRO A 1 230 ? 21.609 -14.586 -17.062 1 98.44 230 PRO A CA 1
ATOM 1826 C C . PRO A 1 230 ? 21.734 -13.992 -18.469 1 98.44 230 PRO A C 1
ATOM 1828 O O . PRO A 1 230 ? 22.297 -12.906 -18.641 1 98.44 230 PRO A O 1
ATOM 1831 N N . GLU A 1 231 ? 21.172 -14.703 -19.438 1 98.5 231 GLU A N 1
ATOM 1832 C CA . GLU A 1 231 ? 21.266 -14.211 -20.812 1 98.5 231 GLU A CA 1
ATOM 1833 C C . GLU A 1 231 ? 20.438 -12.953 -21.016 1 98.5 231 GLU A C 1
ATOM 1835 O O . GLU A 1 231 ? 20.891 -12 -21.656 1 98.5 231 GLU A O 1
ATOM 1840 N N . VAL A 1 232 ? 19.25 -12.93 -20.5 1 98.88 232 VAL A N 1
ATOM 1841 C CA . VAL A 1 232 ? 18.391 -11.758 -20.594 1 98.88 232 VAL A CA 1
ATOM 1842 C C . VAL A 1 232 ? 19.047 -10.57 -19.891 1 98.88 232 VAL A C 1
ATOM 1844 O O . VAL A 1 232 ? 19.047 -9.453 -20.406 1 98.88 232 VAL A O 1
ATOM 1847 N N . ALA A 1 233 ? 19.578 -10.805 -18.656 1 98.81 233 ALA A N 1
ATOM 1848 C CA . ALA A 1 233 ? 20.234 -9.75 -17.906 1 98.81 233 ALA A CA 1
ATOM 1849 C C . ALA A 1 233 ? 21.375 -9.133 -18.703 1 98.81 233 ALA A C 1
ATOM 1851 O O . ALA A 1 233 ? 21.594 -7.918 -18.641 1 98.81 233 ALA A O 1
ATOM 1852 N N . GLU A 1 234 ? 22.109 -9.953 -19.406 1 98.44 234 GLU A N 1
ATOM 1853 C CA . GLU A 1 234 ? 23.188 -9.445 -20.234 1 98.44 234 GLU A CA 1
ATOM 1854 C C . GLU A 1 234 ? 22.672 -8.477 -21.297 1 98.44 234 GLU A C 1
ATOM 1856 O O . GLU A 1 234 ? 23.234 -7.402 -21.5 1 98.44 234 GLU A O 1
ATOM 1861 N N . HIS A 1 235 ? 21.609 -8.883 -22 1 98.75 235 HIS A N 1
ATOM 1862 C CA . HIS A 1 235 ? 21.016 -8.023 -23.016 1 98.75 235 HIS A CA 1
ATOM 1863 C C . HIS A 1 235 ? 20.5 -6.727 -22.422 1 98.75 235 HIS A C 1
ATOM 1865 O O . HIS A 1 235 ? 20.703 -5.652 -22.984 1 98.75 235 HIS A O 1
ATOM 1871 N N . ILE A 1 236 ? 19.875 -6.777 -21.266 1 98.88 236 ILE A N 1
ATOM 1872 C CA . ILE A 1 236 ? 19.266 -5.625 -20.594 1 98.88 236 ILE A CA 1
ATOM 1873 C C . ILE A 1 236 ? 20.359 -4.68 -20.109 1 98.88 236 ILE A C 1
ATOM 1875 O O . ILE A 1 236 ? 20.266 -3.465 -20.297 1 98.88 236 ILE A O 1
ATOM 1879 N N . HIS A 1 237 ? 21.406 -5.258 -19.484 1 98.75 237 HIS A N 1
ATOM 1880 C CA . HIS A 1 237 ? 22.516 -4.449 -18.984 1 98.75 237 HIS A CA 1
ATOM 1881 C C . HIS A 1 237 ? 23.25 -3.758 -20.125 1 98.75 237 HIS A C 1
ATOM 1883 O O . HIS A 1 237 ? 23.656 -2.598 -20 1 98.75 237 HIS A O 1
ATOM 1889 N N . ARG A 1 238 ? 23.453 -4.484 -21.188 1 98.44 238 ARG A N 1
ATOM 1890 C CA . ARG A 1 238 ? 24.094 -3.891 -22.359 1 98.44 238 ARG A CA 1
ATOM 1891 C C . ARG A 1 238 ? 23.312 -2.693 -22.875 1 98.44 238 ARG A C 1
ATOM 1893 O O . ARG A 1 238 ? 23.891 -1.73 -23.375 1 98.44 238 ARG A O 1
ATOM 1900 N N . ALA A 1 239 ? 22.031 -2.746 -22.719 1 98.56 239 ALA A N 1
ATOM 1901 C CA . ALA A 1 239 ? 21.156 -1.668 -23.172 1 98.56 239 ALA A CA 1
ATOM 1902 C C . ALA A 1 239 ? 21.047 -0.565 -22.125 1 98.56 239 ALA A C 1
ATOM 1904 O O . ALA A 1 239 ? 20.391 0.448 -22.344 1 98.56 239 ALA A O 1
ATOM 1905 N N . GLY A 1 240 ? 21.703 -0.73 -20.969 1 98.5 240 GLY A N 1
ATOM 1906 C CA . GLY A 1 240 ? 21.75 0.287 -19.938 1 98.5 240 GLY A CA 1
ATOM 1907 C C . GLY A 1 240 ? 20.641 0.144 -18.906 1 98.5 240 GLY A C 1
ATOM 1908 O O . GLY A 1 240 ? 20.484 0.998 -18.031 1 98.5 240 GLY A O 1
ATOM 1909 N N . GLY A 1 241 ? 19.828 -0.91 -19.016 1 98.88 241 GLY A N 1
ATOM 1910 C CA . GLY A 1 241 ? 18.688 -1.101 -18.109 1 98.88 241 GLY A CA 1
ATOM 1911 C C . GLY A 1 241 ? 19.031 -1.965 -16.906 1 98.88 241 GLY A C 1
ATOM 1912 O O . GLY A 1 241 ? 20.141 -2.494 -16.812 1 98.88 241 GLY A O 1
ATOM 1913 N N . LEU A 1 242 ? 18.062 -2.066 -15.984 1 98.94 242 LEU A N 1
ATOM 1914 C CA . LEU A 1 242 ? 18.203 -2.881 -14.781 1 98.94 242 LEU A CA 1
ATOM 1915 C C . LEU A 1 242 ? 17.312 -4.109 -14.836 1 98.94 242 LEU A C 1
ATOM 1917 O O . LEU A 1 242 ? 16.234 -4.062 -15.438 1 98.94 242 LEU A O 1
ATOM 1921 N N . PHE A 1 243 ? 17.766 -5.191 -14.258 1 98.94 243 PHE A N 1
ATOM 1922 C CA . PHE A 1 243 ? 17 -6.418 -14.109 1 98.94 243 PHE A CA 1
ATOM 1923 C C . PHE A 1 243 ? 16.266 -6.441 -12.773 1 98.94 243 PHE A C 1
ATOM 1925 O O . PHE A 1 243 ? 16.891 -6.477 -11.719 1 98.94 243 PHE A O 1
ATOM 1932 N N . VAL A 1 244 ? 14.961 -6.453 -12.773 1 98.94 244 VAL A N 1
ATOM 1933 C CA . VAL A 1 244 ? 14.141 -6.48 -11.57 1 98.94 244 VAL A CA 1
ATOM 1934 C C . VAL A 1 244 ? 13.492 -7.855 -11.414 1 98.94 244 VAL A C 1
ATOM 1936 O O . VAL A 1 244 ? 12.672 -8.258 -12.234 1 98.94 244 VAL A O 1
ATOM 1939 N N . ALA A 1 245 ? 13.859 -8.547 -10.391 1 98.94 245 ALA A N 1
ATOM 1940 C CA . ALA A 1 245 ? 13.242 -9.828 -10.047 1 98.94 245 ALA A CA 1
ATOM 1941 C C . ALA A 1 245 ? 12.07 -9.633 -9.094 1 98.94 245 ALA A C 1
ATOM 1943 O O . ALA A 1 245 ? 12.258 -9.227 -7.945 1 98.94 245 ALA A O 1
ATOM 1944 N N . ASP A 1 246 ? 10.883 -9.852 -9.586 1 98.81 246 ASP A N 1
ATOM 1945 C CA . ASP A 1 246 ? 9.664 -9.805 -8.797 1 98.81 246 ASP A CA 1
ATOM 1946 C C . ASP A 1 246 ? 9.438 -11.125 -8.055 1 98.81 246 ASP A C 1
ATOM 1948 O O . ASP A 1 246 ? 8.969 -12.102 -8.633 1 98.81 246 ASP A O 1
ATOM 1952 N N . GLU A 1 247 ? 9.711 -11.164 -6.738 1 98.75 247 GLU A N 1
ATOM 1953 C CA . GLU A 1 247 ? 9.672 -12.375 -5.93 1 98.75 247 GLU A CA 1
ATOM 1954 C C . GLU A 1 247 ? 8.43 -12.414 -5.051 1 98.75 247 GLU A C 1
ATOM 1956 O O . GLU A 1 247 ? 8.312 -13.258 -4.156 1 98.75 247 GLU A O 1
ATOM 1961 N N . ILE A 1 248 ? 7.492 -11.586 -5.277 1 98.38 248 ILE A N 1
ATOM 1962 C CA . ILE A 1 248 ? 6.316 -11.359 -4.438 1 98.38 248 ILE A CA 1
ATOM 1963 C C . ILE A 1 248 ? 5.52 -12.656 -4.312 1 98.38 248 ILE A C 1
ATOM 1965 O O . ILE A 1 248 ? 5.031 -12.992 -3.23 1 98.38 248 ILE A O 1
ATOM 1969 N N . GLN A 1 249 ? 5.41 -13.445 -5.332 1 96.5 249 GLN A N 1
ATOM 1970 C CA . GLN A 1 249 ? 4.574 -14.641 -5.301 1 96.5 249 GLN A CA 1
ATOM 1971 C C . GLN A 1 249 ? 5.406 -15.883 -4.98 1 96.5 249 GLN A C 1
ATOM 1973 O O . GLN A 1 249 ? 4.863 -16.906 -4.574 1 96.5 249 GLN A O 1
ATOM 1978 N N . VAL A 1 250 ? 6.777 -15.805 -5.125 1 97.38 250 VAL A N 1
ATOM 1979 C CA . VAL A 1 250 ? 7.477 -17.078 -5.227 1 97.38 250 VAL A CA 1
ATOM 1980 C C . VAL A 1 250 ? 8.672 -17.094 -4.27 1 97.38 250 VAL A C 1
ATOM 1982 O O . VAL A 1 250 ? 9.328 -18.125 -4.102 1 97.38 250 VAL A O 1
ATOM 1985 N N . GLY A 1 251 ? 8.961 -16.016 -3.568 1 97.5 251 GLY A N 1
ATOM 1986 C CA . GLY A 1 251 ? 10.094 -15.953 -2.658 1 97.5 251 GLY A CA 1
ATOM 1987 C C . GLY A 1 251 ? 9.844 -16.672 -1.344 1 97.5 251 GLY A C 1
ATOM 1988 O O . GLY A 1 251 ? 8.891 -17.438 -1.222 1 97.5 251 GLY A O 1
ATOM 1989 N N . PHE A 1 252 ? 10.844 -16.625 -0.487 1 98.56 252 PHE A N 1
ATOM 1990 C CA . PHE A 1 252 ? 10.75 -17.062 0.901 1 98.56 252 PHE A CA 1
ATOM 1991 C C . PHE A 1 252 ? 10.703 -18.578 0.988 1 98.56 252 PHE A C 1
ATOM 1993 O O . PHE A 1 252 ? 9.93 -19.141 1.771 1 98.56 252 PHE A O 1
ATOM 2000 N N . GLY A 1 253 ? 11.398 -19.266 0.134 1 98.31 253 GLY A N 1
ATOM 2001 C CA . GLY A 1 253 ? 11.672 -20.688 0.292 1 98.31 253 GLY A CA 1
ATOM 2002 C C . GLY A 1 253 ? 10.648 -21.562 -0.398 1 98.31 253 GLY A C 1
ATOM 2003 O O . GLY A 1 253 ? 10.766 -22.797 -0.374 1 98.31 253 GLY A O 1
ATOM 2004 N N . ARG A 1 254 ? 9.688 -20.984 -1.058 1 98 254 ARG A N 1
ATOM 2005 C CA . ARG A 1 254 ? 8.602 -21.75 -1.672 1 98 254 ARG A CA 1
ATOM 2006 C C . ARG A 1 254 ? 9.148 -22.734 -2.689 1 98 254 ARG A C 1
ATOM 2008 O O . ARG A 1 254 ? 8.594 -23.828 -2.859 1 98 254 ARG A O 1
ATOM 2015 N N . VAL A 1 255 ? 10.258 -22.406 -3.299 1 97.69 255 VAL A N 1
ATOM 2016 C CA . VAL A 1 255 ? 10.781 -23.219 -4.402 1 97.69 255 VAL A CA 1
ATOM 2017 C C . VAL A 1 255 ? 11.633 -24.359 -3.857 1 97.69 255 VAL A C 1
ATOM 2019 O O . VAL A 1 255 ? 12.141 -25.172 -4.621 1 97.69 255 VAL A O 1
ATOM 2022 N N . GLY A 1 256 ? 11.75 -24.453 -2.531 1 97.06 256 GLY A N 1
ATOM 2023 C CA . GLY A 1 256 ? 12.406 -25.594 -1.891 1 97.06 256 GLY A CA 1
ATOM 2024 C C . GLY A 1 256 ? 13.914 -25.422 -1.777 1 97.06 256 GLY A C 1
ATOM 2025 O O . GLY A 1 256 ? 14.414 -24.969 -0.749 1 97.06 256 GLY A O 1
ATOM 2026 N N . LYS A 1 257 ? 14.664 -25.562 -2.811 1 92.94 257 LYS A N 1
ATOM 2027 C CA . LYS A 1 257 ? 16.125 -25.609 -2.795 1 92.94 257 LYS A CA 1
ATOM 2028 C C . LYS A 1 257 ? 16.719 -24.234 -2.52 1 92.94 257 LYS A C 1
ATOM 2030 O O . LYS A 1 257 ? 17.844 -24.125 -2.031 1 92.94 257 LYS A O 1
ATOM 2035 N N . HIS A 1 258 ? 16.031 -23.219 -2.816 1 96.94 258 HIS A N 1
ATOM 2036 C CA . HIS A 1 258 ? 16.531 -21.859 -2.662 1 96.94 258 HIS A CA 1
ATOM 2037 C C . HIS A 1 258 ? 15.539 -21 -1.882 1 96.94 258 HIS A C 1
ATOM 2039 O O . HIS A 1 258 ? 14.352 -21.328 -1.8 1 96.94 258 HIS A O 1
ATOM 2045 N N . PHE A 1 259 ? 16.062 -19.922 -1.277 1 98.06 259 PHE A N 1
ATOM 2046 C CA . PHE A 1 259 ? 15.195 -18.984 -0.58 1 98.06 259 PHE A CA 1
ATOM 2047 C C . PHE A 1 259 ? 14.43 -18.109 -1.572 1 98.06 259 PHE A C 1
ATOM 2049 O O . PHE A 1 259 ? 13.258 -17.812 -1.354 1 98.06 259 PHE A O 1
ATOM 2056 N N . TRP A 1 260 ? 15.133 -17.766 -2.627 1 98.5 260 TRP A N 1
ATOM 2057 C CA . TRP A 1 260 ? 14.547 -16.953 -3.693 1 98.5 260 TRP A CA 1
ATOM 2058 C C . TRP A 1 260 ? 14.492 -17.734 -5 1 98.5 260 TRP A C 1
ATOM 2060 O O . TRP A 1 260 ? 15.406 -18.5 -5.312 1 98.5 260 TRP A O 1
ATOM 2070 N N . ALA A 1 261 ? 13.484 -17.453 -5.801 1 98.5 261 ALA A N 1
ATOM 2071 C CA . ALA A 1 261 ? 13.258 -18.219 -7.023 1 98.5 261 ALA A CA 1
ATOM 2072 C C . ALA A 1 261 ? 14.281 -17.859 -8.094 1 98.5 261 ALA A C 1
ATOM 2074 O O . ALA A 1 261 ? 14.68 -18.719 -8.891 1 98.5 261 ALA A O 1
ATOM 2075 N N . PHE A 1 262 ? 14.734 -16.578 -8.133 1 98.62 262 PHE A N 1
ATOM 2076 C CA . PHE A 1 262 ? 15.695 -16.203 -9.164 1 98.62 262 PHE A CA 1
ATOM 2077 C C . PHE A 1 262 ? 16.984 -17.016 -9.023 1 98.62 262 PHE A C 1
ATOM 2079 O O . PHE A 1 262 ? 17.734 -17.172 -9.992 1 98.62 262 PHE A O 1
ATOM 2086 N N . GLN A 1 263 ? 17.203 -17.625 -7.879 1 98 263 GLN A N 1
ATOM 2087 C CA . GLN A 1 263 ? 18.406 -18.406 -7.625 1 98 263 GLN A CA 1
ATOM 2088 C C . GLN A 1 263 ? 18.359 -19.75 -8.359 1 98 263 GLN A C 1
ATOM 2090 O O . GLN A 1 263 ? 19.391 -20.406 -8.508 1 98 263 GLN A O 1
ATOM 2095 N N . LEU A 1 264 ? 17.203 -20.156 -8.82 1 97.44 264 LEU A N 1
ATOM 2096 C CA . LEU A 1 264 ? 17.062 -21.359 -9.648 1 97.44 264 LEU A CA 1
ATOM 2097 C C . LEU A 1 264 ? 17.828 -21.188 -10.961 1 97.44 264 LEU A C 1
ATOM 2099 O O . LEU A 1 264 ? 18.094 -22.172 -11.648 1 97.44 264 LEU A O 1
ATOM 2103 N N . GLN A 1 265 ? 18.156 -19.984 -11.359 1 97.69 265 GLN A N 1
ATOM 2104 C CA . GLN A 1 265 ? 18.781 -19.672 -12.633 1 97.69 265 GLN A CA 1
ATOM 2105 C C . GLN A 1 265 ? 20.312 -19.719 -12.523 1 97.69 265 GLN A C 1
ATOM 2107 O O . GLN A 1 265 ? 21.016 -19.375 -13.469 1 97.69 265 GLN A O 1
ATOM 2112 N N . GLY A 1 266 ? 20.766 -20.125 -11.391 1 94.06 266 GLY A N 1
ATOM 2113 C CA . GLY A 1 266 ? 22.188 -20.281 -11.148 1 94.06 266 GLY A CA 1
ATOM 2114 C C . GLY A 1 266 ? 22.656 -19.531 -9.914 1 94.06 266 GLY A C 1
ATOM 2115 O O . GLY A 1 266 ? 22.156 -18.453 -9.602 1 94.06 266 GLY A O 1
ATOM 2116 N N . GLU A 1 267 ? 23.594 -20 -9.305 1 87.44 267 GLU A N 1
ATOM 2117 C CA . GLU A 1 267 ? 24.109 -19.453 -8.055 1 87.44 267 GLU A CA 1
ATOM 2118 C C . GLU A 1 267 ? 24.766 -18.094 -8.281 1 87.44 267 GLU A C 1
ATOM 2120 O O . GLU A 1 267 ? 24.797 -17.266 -7.375 1 87.44 267 GLU A O 1
ATOM 2125 N N . ASP A 1 268 ? 25.172 -17.891 -9.453 1 93.06 268 ASP A N 1
ATOM 2126 C CA . ASP A 1 268 ? 25.922 -16.672 -9.75 1 93.06 268 ASP A CA 1
ATOM 2127 C C . ASP A 1 268 ? 25 -15.562 -10.25 1 93.06 268 ASP A C 1
ATOM 2129 O O . ASP A 1 268 ? 25.422 -14.414 -10.391 1 93.06 268 ASP A O 1
ATOM 2133 N N . PHE A 1 269 ? 23.797 -15.953 -10.516 1 97.56 269 PHE A N 1
ATOM 2134 C CA . PHE A 1 269 ? 22.922 -14.93 -11.055 1 97.56 269 PHE A CA 1
ATOM 2135 C C . PHE A 1 269 ? 22.438 -14 -9.953 1 97.56 269 PHE A C 1
ATOM 2137 O O . PHE A 1 269 ? 21.953 -14.453 -8.914 1 97.56 269 PHE A O 1
ATOM 2144 N N . VAL A 1 270 ? 22.578 -12.688 -10.117 1 98.44 270 VAL A N 1
ATOM 2145 C CA . VAL A 1 270 ? 22.156 -11.672 -9.156 1 98.44 270 VAL A CA 1
ATOM 2146 C C . VAL A 1 270 ? 21.359 -10.586 -9.883 1 98.44 270 VAL A C 1
ATOM 2148 O O . VAL A 1 270 ? 21.906 -9.859 -10.711 1 98.44 270 VAL A O 1
ATOM 2151 N N . PRO A 1 271 ? 20.062 -10.438 -9.633 1 98.81 271 PRO A N 1
ATOM 2152 C CA . PRO A 1 271 ? 19.328 -9.289 -10.172 1 98.81 271 PRO A CA 1
ATOM 2153 C C . PRO A 1 271 ? 19.797 -7.965 -9.578 1 98.81 271 PRO A C 1
ATOM 2155 O O . PRO A 1 271 ? 20.547 -7.949 -8.602 1 98.81 271 PRO A O 1
ATOM 2158 N N . ASP A 1 272 ? 19.328 -6.844 -10.172 1 98.94 272 ASP A N 1
ATOM 2159 C CA . ASP A 1 272 ? 19.688 -5.52 -9.68 1 98.94 272 ASP A CA 1
ATOM 2160 C C . ASP A 1 272 ? 18.75 -5.074 -8.562 1 98.94 272 ASP A C 1
ATOM 2162 O O . ASP A 1 272 ? 19.141 -4.305 -7.68 1 98.94 272 ASP A O 1
ATOM 2166 N N . ILE A 1 273 ? 17.547 -5.445 -8.641 1 98.94 273 ILE A N 1
ATOM 2167 C CA . ILE A 1 273 ? 16.484 -5.145 -7.68 1 98.94 273 ILE A CA 1
ATOM 2168 C C . ILE A 1 273 ? 15.641 -6.391 -7.43 1 98.94 273 ILE A C 1
ATOM 2170 O O . ILE A 1 273 ? 15.344 -7.141 -8.359 1 98.94 273 ILE A O 1
ATOM 2174 N N . VAL A 1 274 ? 15.336 -6.664 -6.211 1 98.94 274 VAL A N 1
ATOM 2175 C CA . VAL A 1 274 ? 14.414 -7.727 -5.82 1 98.94 274 VAL A CA 1
ATOM 2176 C C . VAL A 1 274 ? 13.227 -7.133 -5.062 1 98.94 274 VAL A C 1
ATOM 2178 O O . VAL A 1 274 ? 13.414 -6.371 -4.113 1 98.94 274 VAL A O 1
ATOM 2181 N N . THR A 1 275 ? 12.031 -7.395 -5.516 1 98.94 275 THR A N 1
ATOM 2182 C CA . THR A 1 275 ? 10.836 -6.961 -4.801 1 98.94 275 THR A CA 1
ATOM 2183 C C . THR A 1 275 ? 10.172 -8.141 -4.086 1 98.94 275 THR A C 1
ATOM 2185 O O . THR A 1 275 ? 10.188 -9.266 -4.586 1 98.94 275 THR A O 1
ATOM 2188 N N . MET A 1 276 ? 9.648 -7.84 -2.869 1 98.38 276 MET A N 1
ATOM 2189 C CA . MET A 1 276 ? 9.055 -8.859 -2 1 98.38 276 MET A CA 1
ATOM 2190 C C . MET A 1 276 ? 7.73 -8.375 -1.424 1 98.38 276 MET A C 1
ATOM 2192 O O . MET A 1 276 ? 7.543 -7.176 -1.208 1 98.38 276 MET A O 1
ATOM 2196 N N . GLY A 1 277 ? 6.906 -9.273 -1.167 1 97.81 277 GLY A N 1
ATOM 2197 C CA . GLY A 1 277 ? 5.613 -9.039 -0.545 1 97.81 277 GLY A CA 1
ATOM 2198 C C . GLY A 1 277 ? 4.863 -10.312 -0.213 1 97.81 277 GLY A C 1
ATOM 2199 O O . GLY A 1 277 ? 5.48 -11.352 0.046 1 97.81 277 GLY A O 1
ATOM 2200 N N . LYS A 1 278 ? 3.631 -10.273 0.008 1 97.06 278 LYS A N 1
ATOM 2201 C CA . LYS A 1 278 ? 2.699 -11.375 0.232 1 97.06 278 LYS A CA 1
ATOM 2202 C C . LYS A 1 278 ? 3.217 -12.32 1.311 1 97.06 278 LYS A C 1
ATOM 2204 O O . LYS A 1 278 ? 2.879 -12.172 2.486 1 97.06 278 LYS A O 1
ATOM 2209 N N . SER A 1 279 ? 4.164 -13.297 0.981 1 97.44 279 SER A N 1
ATOM 2210 C CA . SER A 1 279 ? 4.723 -14.297 1.879 1 97.44 279 SER A CA 1
ATOM 2211 C C . SER A 1 279 ? 5.477 -13.656 3.033 1 97.44 279 SER A C 1
ATOM 2213 O O . SER A 1 279 ? 5.57 -14.227 4.121 1 97.44 279 SER A O 1
ATOM 2215 N N . ILE A 1 280 ? 5.906 -12.469 2.836 1 98.06 280 ILE A N 1
ATOM 2216 C CA . ILE A 1 280 ? 6.82 -11.766 3.73 1 98.06 280 ILE A CA 1
ATOM 2217 C C . ILE A 1 280 ? 6.133 -11.508 5.07 1 98.06 280 ILE A C 1
ATOM 2219 O O . ILE A 1 280 ? 6.789 -11.484 6.113 1 98.06 280 ILE A O 1
ATOM 2223 N N . GLY A 1 281 ? 4.824 -11.383 5.105 1 97.81 281 GLY A N 1
ATOM 2224 C CA . GLY A 1 281 ? 4.121 -10.969 6.305 1 97.81 281 GLY A CA 1
ATOM 2225 C C . GLY A 1 281 ? 3.076 -11.969 6.766 1 97.81 281 GLY A C 1
ATOM 2226 O O . GLY A 1 281 ? 2.365 -11.727 7.742 1 97.81 281 GLY A O 1
ATOM 2227 N N . ASN A 1 282 ? 2.877 -13.031 6.035 1 98.38 282 ASN A N 1
ATOM 2228 C CA . ASN A 1 282 ? 1.917 -14.07 6.383 1 98.38 282 ASN A CA 1
ATOM 2229 C C . ASN A 1 282 ? 0.524 -13.492 6.617 1 98.38 282 ASN A C 1
ATOM 2231 O O . ASN A 1 282 ? -0.158 -13.875 7.57 1 98.38 282 ASN A O 1
ATOM 2235 N N . GLY A 1 283 ? 0.113 -12.641 5.867 1 96.75 283 GLY A N 1
ATOM 2236 C CA . GLY A 1 283 ? -1.202 -12.031 5.98 1 96.75 283 GLY A CA 1
ATOM 2237 C C . GLY A 1 283 ? -1.152 -10.586 6.434 1 96.75 283 GLY A C 1
ATOM 2238 O O . GLY A 1 283 ? -2.088 -9.82 6.191 1 96.75 283 GLY A O 1
ATOM 2239 N N . HIS A 1 284 ? -0.099 -10.18 7.117 1 97.94 284 HIS A N 1
ATOM 2240 C CA . HIS A 1 284 ? 0.118 -8.797 7.543 1 97.94 284 HIS A CA 1
ATOM 2241 C C . HIS A 1 284 ? 0.7 -7.961 6.406 1 97.94 284 HIS A C 1
ATOM 2243 O O . HIS A 1 284 ? 1.619 -8.398 5.711 1 97.94 284 HIS A O 1
ATOM 2249 N N . PRO A 1 285 ? 0.158 -6.719 6.18 1 97.81 285 PRO A N 1
ATOM 2250 C CA . PRO A 1 285 ? 0.694 -5.875 5.109 1 97.81 285 PRO A CA 1
ATOM 2251 C C . PRO A 1 285 ? 2.145 -5.461 5.352 1 97.81 285 PRO A C 1
ATOM 2253 O O . PRO A 1 285 ? 2.426 -4.707 6.285 1 97.81 285 PRO A O 1
ATOM 2256 N N . VAL A 1 286 ? 3.049 -5.93 4.574 1 98.06 286 VAL A N 1
ATOM 2257 C CA . VAL A 1 286 ? 4.469 -5.586 4.574 1 98.06 286 VAL A CA 1
ATOM 2258 C C . VAL A 1 286 ? 5.102 -6.012 3.252 1 98.06 286 VAL A C 1
ATOM 2260 O O . VAL A 1 286 ? 4.707 -7.016 2.66 1 98.06 286 VAL A O 1
ATOM 2263 N N . ALA A 1 287 ? 5.922 -5.215 2.742 1 98.62 287 ALA A N 1
ATOM 2264 C CA . ALA A 1 287 ? 6.707 -5.488 1.543 1 98.62 287 ALA A CA 1
ATOM 2265 C C . ALA A 1 287 ? 8.102 -4.887 1.651 1 98.62 287 ALA A C 1
ATOM 2267 O O . ALA A 1 287 ? 8.398 -4.152 2.598 1 98.62 287 ALA A O 1
ATOM 2268 N N . CYS A 1 288 ? 8.938 -5.176 0.737 1 98.81 288 CYS A N 1
ATOM 2269 C CA . CYS A 1 288 ? 10.32 -4.711 0.779 1 98.81 288 CYS A CA 1
ATOM 2270 C C . CYS A 1 288 ? 10.93 -4.688 -0.618 1 98.81 288 CYS A C 1
ATOM 2272 O O . CYS A 1 288 ? 10.516 -5.453 -1.492 1 98.81 288 CYS A O 1
ATOM 2274 N N . VAL A 1 289 ? 11.734 -3.756 -0.888 1 98.94 289 VAL A N 1
ATOM 2275 C CA . VAL A 1 289 ? 12.625 -3.715 -2.043 1 98.94 289 VAL A CA 1
ATOM 2276 C C . VAL A 1 289 ? 14.078 -3.848 -1.583 1 98.94 289 VAL A C 1
ATOM 2278 O O . VAL A 1 289 ? 14.508 -3.154 -0.659 1 98.94 289 VAL A O 1
ATOM 2281 N N . ALA A 1 290 ? 14.805 -4.75 -2.104 1 98.94 290 ALA A N 1
ATOM 2282 C CA . ALA A 1 290 ? 16.25 -4.855 -1.921 1 98.94 290 ALA A CA 1
ATOM 2283 C C . ALA A 1 290 ? 17 -4.465 -3.195 1 98.94 290 ALA A C 1
ATOM 2285 O O . ALA A 1 290 ? 16.609 -4.875 -4.293 1 98.94 290 ALA A O 1
ATOM 2286 N N . THR A 1 291 ? 17.953 -3.672 -3.086 1 98.94 291 THR A N 1
ATOM 2287 C CA . THR A 1 291 ? 18.688 -3.232 -4.262 1 98.94 291 THR A CA 1
ATOM 2288 C C . THR A 1 291 ? 20.156 -2.988 -3.914 1 98.94 291 THR A C 1
ATOM 2290 O O . THR A 1 291 ? 20.609 -3.355 -2.828 1 98.94 291 THR A O 1
ATOM 2293 N N . THR A 1 292 ? 20.938 -2.555 -4.883 1 98.81 292 THR A N 1
ATOM 2294 C CA . THR A 1 292 ? 22.375 -2.312 -4.711 1 98.81 292 THR A CA 1
ATOM 2295 C C . THR A 1 292 ? 22.625 -0.904 -4.176 1 98.81 292 THR A C 1
ATOM 2297 O O . THR A 1 292 ? 21.75 -0.04 -4.258 1 98.81 292 THR A O 1
ATOM 2300 N N . GLN A 1 293 ? 23.844 -0.727 -3.67 1 98.38 293 GLN A N 1
ATOM 2301 C CA . GLN A 1 293 ? 24.25 0.593 -3.199 1 98.38 293 GLN A CA 1
ATOM 2302 C C . GLN A 1 293 ? 24.188 1.62 -4.324 1 98.38 293 GLN A C 1
ATOM 2304 O O . GLN A 1 293 ? 23.797 2.77 -4.109 1 98.38 293 GLN A O 1
ATOM 2309 N N . ALA A 1 294 ? 24.594 1.213 -5.508 1 98.56 294 ALA A N 1
ATOM 2310 C CA . ALA A 1 294 ? 24.641 2.129 -6.645 1 98.56 294 ALA A CA 1
ATOM 2311 C C . ALA A 1 294 ? 23.25 2.645 -6.996 1 98.56 294 ALA A C 1
ATOM 2313 O O . ALA A 1 294 ? 23.062 3.842 -7.227 1 98.56 294 ALA A O 1
ATOM 2314 N N . VAL A 1 295 ? 22.297 1.751 -7.059 1 98.69 295 VAL A N 1
ATOM 2315 C CA . VAL A 1 295 ? 20.922 2.127 -7.387 1 98.69 295 VAL A CA 1
ATOM 2316 C C . VAL A 1 295 ? 20.359 3.033 -6.297 1 98.69 295 VAL A C 1
ATOM 2318 O O . VAL A 1 295 ? 19.75 4.059 -6.59 1 98.69 295 VAL A O 1
ATOM 2321 N N . ALA A 1 296 ? 20.562 2.672 -5.051 1 98.5 296 ALA A N 1
ATOM 2322 C CA . ALA A 1 296 ? 20.078 3.449 -3.918 1 98.5 296 ALA A CA 1
ATOM 2323 C C . ALA A 1 296 ? 20.688 4.844 -3.896 1 98.5 296 ALA A C 1
ATOM 2325 O O . ALA A 1 296 ? 20 5.832 -3.625 1 98.5 296 ALA A O 1
ATOM 2326 N N . ARG A 1 297 ? 21.984 4.961 -4.199 1 98 297 ARG A N 1
ATOM 2327 C CA . ARG A 1 297 ? 22.688 6.242 -4.18 1 98 297 ARG A CA 1
ATOM 2328 C C . ARG A 1 297 ? 22.156 7.172 -5.262 1 98 297 ARG A C 1
ATOM 2330 O O . ARG A 1 297 ? 22.078 8.391 -5.062 1 98 297 ARG A O 1
ATOM 2337 N N . ALA A 1 298 ? 21.812 6.582 -6.367 1 97.81 298 ALA A N 1
ATOM 2338 C CA . ALA A 1 298 ? 21.25 7.395 -7.438 1 97.81 298 ALA A CA 1
ATOM 2339 C C . ALA A 1 298 ? 19.922 8.023 -7 1 97.81 298 ALA A C 1
ATOM 2341 O O . ALA A 1 298 ? 19.625 9.172 -7.344 1 97.81 298 ALA A O 1
ATOM 2342 N N . PHE A 1 299 ? 19.156 7.27 -6.293 1 96.62 299 PHE A N 1
ATOM 2343 C CA . PHE A 1 299 ? 17.891 7.77 -5.789 1 96.62 299 PHE A CA 1
ATOM 2344 C C . PHE A 1 299 ? 18.109 8.805 -4.691 1 96.62 299 PHE A C 1
ATOM 2346 O O . PHE A 1 299 ? 17.422 9.836 -4.66 1 96.62 299 PHE A O 1
ATOM 2353 N N . GLU A 1 300 ? 19.047 8.57 -3.854 1 96.06 300 GLU A N 1
ATOM 2354 C CA . GLU A 1 300 ? 19.406 9.5 -2.789 1 96.06 300 GLU A CA 1
ATOM 2355 C C . GLU A 1 300 ? 19.875 10.836 -3.357 1 96.06 300 GLU A C 1
ATOM 2357 O O . GLU A 1 300 ? 19.609 11.891 -2.775 1 96.06 300 GLU A O 1
ATOM 2362 N N . ALA A 1 301 ? 20.469 10.797 -4.445 1 95.38 301 ALA A N 1
ATOM 2363 C CA . ALA A 1 301 ? 21.094 11.969 -5.051 1 95.38 301 ALA A CA 1
ATOM 2364 C C . ALA A 1 301 ? 20.031 12.953 -5.547 1 95.38 301 ALA A C 1
ATOM 2366 O O . ALA A 1 301 ? 20.344 14.125 -5.797 1 95.38 301 ALA A O 1
ATOM 2367 N N . THR A 1 302 ? 18.828 12.453 -5.664 1 92.25 302 THR A N 1
ATOM 2368 C CA . THR A 1 302 ? 17.766 13.367 -6.051 1 92.25 302 THR A CA 1
ATOM 2369 C C . THR A 1 302 ? 17.5 14.398 -4.953 1 92.25 302 THR A C 1
ATOM 2371 O O . THR A 1 302 ? 16.922 15.453 -5.211 1 92.25 302 THR A O 1
ATOM 2374 N N . GLY A 1 303 ? 17.812 14.016 -3.699 1 90.75 303 GLY A N 1
ATOM 2375 C CA . GLY A 1 303 ? 17.578 14.891 -2.559 1 90.75 303 GLY A CA 1
ATOM 2376 C C . GLY A 1 303 ? 16.172 14.797 -2.016 1 90.75 303 GLY A C 1
ATOM 2377 O O . GLY A 1 303 ? 15.867 15.336 -0.95 1 90.75 303 GLY A O 1
ATOM 2378 N N . VAL A 1 304 ? 15.344 14.133 -2.73 1 89.12 304 VAL A N 1
ATOM 2379 C CA . VAL A 1 304 ? 13.953 14 -2.299 1 89.12 304 VAL A CA 1
ATOM 2380 C C . VAL A 1 304 ? 13.82 12.836 -1.325 1 89.12 304 VAL A C 1
ATOM 2382 O O . VAL A 1 304 ? 14.32 11.734 -1.592 1 89.12 304 VAL A O 1
ATOM 2385 N N . GLU A 1 305 ? 13.109 13.094 -0.254 1 90.12 305 GLU A N 1
ATOM 2386 C CA . GLU A 1 305 ? 12.898 12.078 0.771 1 90.12 305 GLU A CA 1
ATOM 2387 C C . GLU A 1 305 ? 11.867 11.047 0.32 1 90.12 305 GLU A C 1
ATOM 2389 O O . GLU A 1 305 ? 10.859 11.398 -0.294 1 90.12 305 GLU A O 1
ATOM 2394 N N . TYR A 1 306 ? 12.172 9.812 0.601 1 93.38 306 TYR A N 1
ATOM 2395 C CA . TYR A 1 306 ? 11.188 8.742 0.467 1 93.38 306 TYR A CA 1
ATOM 2396 C C . TYR A 1 306 ? 10.594 8.375 1.821 1 93.38 306 TYR A C 1
ATOM 2398 O O . TYR A 1 306 ? 11.328 8.117 2.777 1 93.38 306 TYR A O 1
ATOM 2406 N N . PHE A 1 307 ? 9.32 8.383 1.881 1 93.25 307 PHE A N 1
ATOM 2407 C CA . PHE A 1 307 ? 8.664 8.023 3.133 1 93.25 307 PHE A CA 1
ATOM 2408 C C . PHE A 1 307 ? 7.371 7.266 2.869 1 93.25 307 PHE A C 1
ATOM 2410 O O . PHE A 1 307 ? 6.578 7.66 2.012 1 93.25 307 PHE A O 1
ATOM 2417 N N . ASN A 1 308 ? 7.223 6.164 3.49 1 93.19 308 ASN A N 1
ATOM 2418 C CA . ASN A 1 308 ? 6.008 5.359 3.602 1 93.19 308 ASN A CA 1
ATOM 2419 C C . ASN A 1 308 ? 5.527 5.27 5.047 1 93.19 308 ASN A C 1
ATOM 2421 O O . ASN A 1 308 ? 6.23 4.742 5.91 1 93.19 308 ASN A O 1
ATOM 2425 N N . THR A 1 309 ? 4.281 5.668 5.301 1 94.06 309 THR A N 1
ATOM 2426 C CA . THR A 1 309 ? 3.773 5.844 6.66 1 94.06 309 THR A CA 1
ATOM 2427 C C . THR A 1 309 ? 3.932 4.555 7.465 1 94.06 309 THR A C 1
ATOM 2429 O O . THR A 1 309 ? 4.309 4.598 8.641 1 94.06 309 THR A O 1
ATOM 2432 N N . PHE A 1 310 ? 3.725 3.436 6.863 1 95.5 310 PHE A N 1
ATOM 2433 C CA . PHE A 1 310 ? 3.684 2.182 7.605 1 95.5 310 PHE A CA 1
ATOM 2434 C C . PHE A 1 310 ? 4.883 1.306 7.262 1 95.5 310 PHE A C 1
ATOM 2436 O O . PHE A 1 310 ? 5.121 0.288 7.914 1 95.5 310 PHE A O 1
ATOM 2443 N N . GLY A 1 311 ? 5.57 1.696 6.168 1 96.69 311 GLY A N 1
ATOM 2444 C CA . GLY A 1 311 ? 6.707 0.895 5.746 1 96.69 311 GLY A CA 1
ATOM 2445 C C . GLY A 1 311 ? 7.785 0.775 6.809 1 96.69 311 GLY A C 1
ATOM 2446 O O . GLY A 1 311 ? 8.328 1.782 7.262 1 96.69 311 GLY A O 1
ATOM 2447 N N . GLY A 1 312 ? 8.062 -0.434 7.215 1 97.44 312 GLY A N 1
ATOM 2448 C CA . GLY A 1 312 ? 9.102 -0.659 8.211 1 97.44 312 GLY A CA 1
ATOM 2449 C C . GLY A 1 312 ? 8.648 -0.369 9.625 1 97.44 312 GLY A C 1
ATOM 2450 O O . GLY A 1 312 ? 9.469 -0.13 10.508 1 97.44 312 GLY A O 1
ATOM 2451 N N . SER A 1 313 ? 7.359 -0.291 9.891 1 97.94 313 SER A N 1
ATOM 2452 C CA . SER A 1 313 ? 6.883 -0.104 11.258 1 97.94 313 SER A CA 1
ATOM 2453 C C . SER A 1 313 ? 7.395 -1.208 12.18 1 97.94 313 SER A C 1
ATOM 2455 O O . SER A 1 313 ? 7.73 -2.301 11.719 1 97.94 313 SER A O 1
ATOM 2457 N N . PRO A 1 314 ? 7.461 -0.914 13.492 1 98.38 314 PRO A N 1
ATOM 2458 C CA . PRO A 1 314 ? 7.922 -1.936 14.438 1 98.38 314 PRO A CA 1
ATOM 2459 C C . PRO A 1 314 ? 7.113 -3.229 14.344 1 98.38 314 PRO A C 1
ATOM 2461 O O . PRO A 1 314 ? 7.688 -4.32 14.383 1 98.38 314 PRO A O 1
ATOM 2464 N N . VAL A 1 315 ? 5.844 -3.117 14.172 1 98.69 315 VAL A N 1
ATOM 2465 C CA . VAL A 1 315 ? 4.977 -4.293 14.148 1 98.69 315 VAL A CA 1
ATOM 2466 C C . VAL A 1 315 ? 5.203 -5.074 12.859 1 98.69 315 VAL A C 1
ATOM 2468 O O . VAL A 1 315 ? 5.324 -6.301 12.883 1 98.69 315 VAL A O 1
ATOM 2471 N N . SER A 1 316 ? 5.207 -4.383 11.711 1 98.56 316 SER A N 1
ATOM 2472 C CA . SER A 1 316 ? 5.449 -5.059 10.438 1 98.56 316 SER A CA 1
ATOM 2473 C C . SER A 1 316 ? 6.777 -5.809 10.453 1 98.56 316 SER A C 1
ATOM 2475 O O . SER A 1 316 ? 6.863 -6.941 9.969 1 98.56 316 SER A O 1
ATOM 2477 N N . CYS A 1 317 ? 7.793 -5.18 11.008 1 98.81 317 CYS A N 1
ATOM 2478 C CA . CYS A 1 317 ? 9.109 -5.805 11.055 1 98.81 317 CYS A CA 1
ATOM 2479 C C . CYS A 1 317 ? 9.125 -6.984 12.016 1 98.81 317 CYS A C 1
ATOM 2481 O O . CYS A 1 317 ? 9.773 -8 11.75 1 98.81 317 CYS A O 1
ATOM 2483 N N . ALA A 1 318 ? 8.422 -6.844 13.133 1 98.88 318 ALA A N 1
ATOM 2484 C CA . ALA A 1 318 ? 8.312 -7.961 14.062 1 98.88 318 ALA A CA 1
ATOM 2485 C C . ALA A 1 318 ? 7.656 -9.172 13.406 1 98.88 318 ALA A C 1
ATOM 2487 O O . ALA A 1 318 ? 8.078 -10.305 13.617 1 98.88 318 ALA A O 1
ATOM 2488 N N . VAL A 1 319 ? 6.648 -8.938 12.68 1 98.81 319 VAL A N 1
ATOM 2489 C CA . VAL A 1 319 ? 5.949 -9.992 11.953 1 98.81 319 VAL A CA 1
ATOM 2490 C C . VAL A 1 319 ? 6.895 -10.633 10.938 1 98.81 319 VAL A C 1
ATOM 2492 O O . VAL A 1 319 ? 6.98 -11.859 10.859 1 98.81 319 VAL A O 1
ATOM 2495 N N . GLY A 1 320 ? 7.555 -9.766 10.148 1 98.81 320 GLY A N 1
ATOM 2496 C CA . GLY A 1 320 ? 8.508 -10.281 9.188 1 98.81 320 GLY A CA 1
ATOM 2497 C C . GLY A 1 320 ? 9.57 -11.164 9.812 1 98.81 320 GLY A C 1
ATOM 2498 O O . GLY A 1 320 ? 9.898 -12.227 9.281 1 98.81 320 GLY A O 1
ATOM 2499 N N . LEU A 1 321 ? 10.133 -10.703 10.945 1 98.88 321 LEU A N 1
ATOM 2500 C CA . LEU A 1 321 ? 11.141 -11.469 11.68 1 98.88 321 LEU A CA 1
ATOM 2501 C C . LEU A 1 321 ? 10.57 -12.82 12.117 1 98.88 321 LEU A C 1
ATOM 2503 O O . LEU A 1 321 ? 11.25 -13.844 12.016 1 98.88 321 LEU A O 1
ATOM 2507 N N . ALA A 1 322 ? 9.344 -12.797 12.594 1 98.94 322 ALA A N 1
ATOM 2508 C CA . ALA A 1 322 ? 8.703 -14.031 13.055 1 98.94 322 ALA A CA 1
ATOM 2509 C C . ALA A 1 322 ? 8.531 -15.016 11.906 1 98.94 322 ALA A C 1
ATOM 2511 O O . ALA A 1 322 ? 8.695 -16.219 12.086 1 98.94 322 ALA A O 1
ATOM 2512 N N . VAL A 1 323 ? 8.172 -14.531 10.75 1 98.88 323 VAL A N 1
ATOM 2513 C CA . VAL A 1 323 ? 8.016 -15.391 9.578 1 98.88 323 VAL A CA 1
ATOM 2514 C C . VAL A 1 323 ? 9.352 -16.078 9.258 1 98.88 323 VAL A C 1
ATOM 2516 O O . VAL A 1 323 ? 9.391 -17.281 9 1 98.88 323 VAL A O 1
ATOM 2519 N N . LEU A 1 324 ? 10.422 -15.281 9.242 1 98.88 324 LEU A N 1
ATOM 2520 C CA . LEU A 1 324 ? 11.742 -15.859 8.992 1 98.88 324 LEU A CA 1
ATOM 2521 C C . LEU A 1 324 ? 12.086 -16.906 10.039 1 98.88 324 LEU A C 1
ATOM 2523 O O . LEU A 1 324 ? 12.656 -17.953 9.719 1 98.88 324 LEU A O 1
ATOM 2527 N N . ASP A 1 325 ? 11.75 -16.625 11.281 1 98.81 325 ASP A N 1
ATOM 2528 C CA . ASP A 1 325 ? 12 -17.562 12.359 1 98.81 325 ASP A CA 1
ATOM 2529 C C . ASP A 1 325 ? 11.258 -18.875 12.117 1 98.81 325 ASP A C 1
ATOM 2531 O O . ASP A 1 325 ? 11.82 -19.969 12.297 1 98.81 325 ASP A O 1
ATOM 2535 N N . VAL A 1 326 ? 10.031 -18.812 11.758 1 98.81 326 VAL A N 1
ATOM 2536 C CA . VAL A 1 326 ? 9.219 -20 11.531 1 98.81 326 VAL A CA 1
ATOM 2537 C C . VAL A 1 326 ? 9.797 -20.812 10.375 1 98.81 326 VAL A C 1
ATOM 2539 O O . VAL A 1 326 ? 9.906 -22.047 10.461 1 98.81 326 VAL A O 1
ATOM 2542 N N . LEU A 1 327 ? 10.148 -20.125 9.281 1 98.69 327 LEU A N 1
ATOM 2543 C CA . LEU A 1 327 ? 10.719 -20.797 8.125 1 98.69 327 LEU A CA 1
ATOM 2544 C C . LEU A 1 327 ? 11.953 -21.609 8.516 1 98.69 327 LEU A C 1
ATOM 2546 O O . LEU A 1 327 ? 12.148 -22.734 8.039 1 98.69 327 LEU A O 1
ATOM 2550 N N . GLU A 1 328 ? 12.742 -20.984 9.352 1 98.19 328 GLU A N 1
ATOM 2551 C CA . GLU A 1 328 ? 13.992 -21.609 9.781 1 98.19 328 GLU A CA 1
ATOM 2552 C C . GLU A 1 328 ? 13.727 -22.719 10.789 1 98.19 328 GLU A C 1
ATOM 2554 O O . GLU A 1 328 ? 14.148 -23.859 10.586 1 98.19 328 GLU A O 1
ATOM 2559 N N . LYS A 1 329 ? 12.984 -22.469 11.82 1 98.38 329 LYS A N 1
ATOM 2560 C CA . LYS A 1 329 ? 12.773 -23.391 12.938 1 98.38 329 LYS A CA 1
ATOM 2561 C C . LYS A 1 329 ? 11.992 -24.609 12.492 1 98.38 329 LYS A C 1
ATOM 2563 O O . LYS A 1 329 ? 12.242 -25.719 12.969 1 98.38 329 LYS A O 1
ATOM 2568 N N . GLU A 1 330 ? 11.07 -24.391 11.602 1 98.44 330 GLU A N 1
ATOM 2569 C CA . GLU A 1 330 ? 10.227 -25.5 11.164 1 98.44 330 GLU A CA 1
ATOM 2570 C C . GLU A 1 330 ? 10.734 -26.094 9.859 1 98.44 330 GLU A C 1
ATOM 2572 O O . GLU A 1 330 ? 10.094 -26.984 9.289 1 98.44 330 GLU A O 1
ATOM 2577 N N . GLN A 1 331 ? 11.844 -25.641 9.352 1 98.44 331 GLN A N 1
ATOM 2578 C CA . GLN A 1 331 ? 12.508 -26.141 8.164 1 98.44 331 GLN A CA 1
ATOM 2579 C C . GLN A 1 331 ? 11.547 -26.219 6.98 1 98.44 331 GLN A C 1
ATOM 2581 O O . GLN A 1 331 ? 11.453 -27.25 6.312 1 98.44 331 GLN A O 1
ATOM 2586 N N . LEU A 1 332 ? 10.875 -25.125 6.801 1 98.56 332 LEU A N 1
ATOM 2587 C CA . LEU A 1 332 ? 9.766 -25.141 5.848 1 98.56 332 LEU A CA 1
ATOM 2588 C C . LEU A 1 332 ? 10.289 -25.156 4.414 1 98.56 332 LEU A C 1
ATOM 2590 O O . LEU A 1 332 ? 9.602 -25.625 3.504 1 98.56 332 LEU A O 1
ATOM 2594 N N . ARG A 1 333 ? 11.484 -24.609 4.18 1 98.12 333 ARG A N 1
ATOM 2595 C CA . ARG A 1 333 ? 12.07 -24.688 2.846 1 98.12 333 ARG A CA 1
ATOM 2596 C C . ARG A 1 333 ? 12.336 -26.141 2.449 1 98.12 333 ARG A C 1
ATOM 2598 O O . ARG A 1 333 ? 11.945 -26.578 1.36 1 98.12 333 ARG A O 1
ATOM 2605 N N . ALA A 1 334 ? 13.016 -26.859 3.303 1 98.44 334 ALA A N 1
ATOM 2606 C CA . ALA A 1 334 ? 13.258 -28.281 3.061 1 98.44 334 ALA A CA 1
ATOM 2607 C C . ALA A 1 334 ? 11.945 -29.047 2.939 1 98.44 334 ALA A C 1
ATOM 2609 O O . ALA A 1 334 ? 11.836 -29.984 2.135 1 98.44 334 ALA A O 1
ATOM 2610 N N . HIS A 1 335 ? 11.039 -28.719 3.787 1 98.62 335 HIS A N 1
ATOM 2611 C CA . HIS A 1 335 ? 9.711 -29.328 3.74 1 98.62 335 HIS A CA 1
ATOM 2612 C C . HIS A 1 335 ? 9.062 -29.109 2.379 1 98.62 335 HIS A C 1
ATOM 2614 O O . HIS A 1 335 ? 8.492 -30.047 1.808 1 98.62 335 HIS A O 1
ATOM 2620 N N . ALA A 1 336 ? 9.125 -27.906 1.855 1 98.31 336 ALA A N 1
ATOM 2621 C CA . ALA A 1 336 ? 8.562 -27.594 0.547 1 98.31 336 ALA A CA 1
ATOM 2622 C C . ALA A 1 336 ? 9.195 -28.438 -0.546 1 98.31 336 ALA A C 1
ATOM 2624 O O . ALA A 1 336 ? 8.516 -28.891 -1.472 1 98.31 336 ALA A O 1
ATOM 2625 N N . ALA A 1 337 ? 10.508 -28.625 -0.472 1 98.5 337 ALA A N 1
ATOM 2626 C CA . ALA A 1 337 ? 11.211 -29.469 -1.441 1 98.5 337 ALA A CA 1
ATOM 2627 C C . ALA A 1 337 ? 10.711 -30.906 -1.393 1 98.5 337 ALA A C 1
ATOM 2629 O O . ALA A 1 337 ? 10.477 -31.516 -2.434 1 98.5 337 ALA A O 1
ATOM 2630 N N . SER A 1 338 ? 10.555 -31.391 -0.224 1 98.62 338 SER A N 1
ATOM 2631 C CA . SER A 1 338 ? 10.164 -32.781 -0.026 1 98.62 338 SER A CA 1
ATOM 2632 C C . SER A 1 338 ? 8.719 -33.031 -0.448 1 98.62 338 SER A C 1
ATOM 2634 O O . SER A 1 338 ? 8.445 -33.875 -1.281 1 98.62 338 SER A O 1
ATOM 2636 N N . VAL A 1 339 ? 7.805 -32.281 0.129 1 98.75 339 VAL A N 1
ATOM 2637 C CA . VAL A 1 339 ? 6.383 -32.438 -0.164 1 98.75 339 VAL A CA 1
ATOM 2638 C C . VAL A 1 339 ? 6.117 -32.094 -1.63 1 98.75 339 VAL A C 1
ATOM 2640 O O . VAL A 1 339 ? 5.309 -32.75 -2.287 1 98.75 339 VAL A O 1
ATOM 2643 N N . GLY A 1 340 ? 6.793 -31.016 -2.113 1 98.62 340 GLY A N 1
ATOM 2644 C CA . GLY A 1 340 ? 6.66 -30.672 -3.52 1 98.62 340 GLY A CA 1
ATOM 2645 C C . GLY A 1 340 ? 7.062 -31.797 -4.453 1 98.62 340 GLY A C 1
ATOM 2646 O O . GLY A 1 340 ? 6.418 -32.031 -5.48 1 98.62 340 GLY A O 1
ATOM 2647 N N . SER A 1 341 ? 8.117 -32.5 -4.109 1 98.56 341 SER A N 1
ATOM 2648 C CA . SER A 1 341 ? 8.57 -33.625 -4.918 1 98.56 341 SER A CA 1
ATOM 2649 C C . SER A 1 341 ? 7.527 -34.719 -4.953 1 98.56 341 SER A C 1
ATOM 2651 O O . SER A 1 341 ? 7.27 -35.312 -6.008 1 98.56 341 SER A O 1
ATOM 2653 N N . VAL A 1 342 ? 6.953 -35.031 -3.85 1 98.81 342 VAL A N 1
ATOM 2654 C CA . VAL A 1 342 ? 5.918 -36.031 -3.764 1 98.81 342 VAL A CA 1
ATOM 2655 C C . VAL A 1 342 ? 4.703 -35.625 -4.586 1 98.81 342 VAL A C 1
ATOM 2657 O O . VAL A 1 342 ? 4.156 -36.406 -5.348 1 98.81 342 VAL A O 1
ATOM 2660 N N . LEU A 1 343 ? 4.254 -34.406 -4.387 1 98.81 343 LEU A N 1
ATOM 2661 C CA . LEU A 1 343 ? 3.096 -33.906 -5.113 1 98.81 343 LEU A CA 1
ATOM 2662 C C . LEU A 1 343 ? 3.332 -33.969 -6.617 1 98.81 343 LEU A C 1
ATOM 2664 O O . LEU A 1 343 ? 2.451 -34.375 -7.371 1 98.81 343 LEU A O 1
ATOM 2668 N N . MET A 1 344 ? 4.535 -33.562 -7.059 1 98.75 344 MET A N 1
ATOM 2669 C CA . MET A 1 344 ? 4.887 -33.594 -8.477 1 98.75 344 MET A CA 1
ATOM 2670 C C . MET A 1 344 ? 4.844 -35 -9.023 1 98.75 344 MET A C 1
ATOM 2672 O O . MET A 1 344 ? 4.348 -35.219 -10.125 1 98.75 344 MET A O 1
ATOM 2676 N N . GLU A 1 345 ? 5.375 -35.875 -8.273 1 98.75 345 GLU A N 1
ATOM 2677 C CA . GLU A 1 345 ? 5.371 -37.281 -8.688 1 98.75 345 GLU A CA 1
ATOM 2678 C C . GLU A 1 345 ? 3.947 -37.812 -8.82 1 98.75 345 GLU A C 1
ATOM 2680 O O . GLU A 1 345 ? 3.613 -38.469 -9.805 1 98.75 345 GLU A O 1
ATOM 2685 N N . LEU A 1 346 ? 3.15 -37.531 -7.848 1 98.81 346 LEU A N 1
ATOM 2686 C CA . LEU A 1 346 ? 1.76 -38 -7.871 1 98.81 346 LEU A CA 1
ATOM 2687 C C . LEU A 1 346 ? 1.02 -37.375 -9.062 1 98.81 346 LEU A C 1
ATOM 2689 O O . LEU A 1 346 ? 0.229 -38.062 -9.719 1 98.81 346 LEU A O 1
ATOM 2693 N N . LEU A 1 347 ? 1.236 -36.125 -9.359 1 98.88 347 LEU A N 1
ATOM 2694 C CA . LEU A 1 347 ? 0.569 -35.438 -10.469 1 98.88 347 LEU A CA 1
ATOM 2695 C C . LEU A 1 347 ? 1.046 -36 -11.805 1 98.88 347 LEU A C 1
ATOM 2697 O O . LEU A 1 347 ? 0.27 -36.062 -12.758 1 98.88 347 LEU A O 1
ATOM 2701 N N . ARG A 1 348 ? 2.32 -36.375 -11.875 1 98.62 348 ARG A N 1
ATOM 2702 C CA . ARG A 1 348 ? 2.834 -37 -13.094 1 98.62 348 ARG A CA 1
ATOM 2703 C C . ARG A 1 348 ? 2.176 -38.344 -13.336 1 98.62 348 ARG A C 1
ATOM 2705 O O . ARG A 1 348 ? 1.93 -38.75 -14.484 1 98.62 348 ARG A O 1
ATOM 2712 N N . GLN A 1 349 ? 1.956 -39.031 -12.281 1 98.62 349 GLN A N 1
ATOM 2713 C CA . GLN A 1 349 ? 1.214 -40.281 -12.406 1 98.62 349 GLN A CA 1
ATOM 2714 C C . GLN A 1 349 ? -0.191 -40.062 -12.953 1 98.62 349 GLN A C 1
ATOM 2716 O O . GLN A 1 349 ? -0.692 -40.812 -13.766 1 98.62 349 GLN A O 1
ATOM 2721 N N . GLN A 1 350 ? -0.829 -38.969 -12.477 1 98.56 350 GLN A N 1
ATOM 2722 C CA . GLN A 1 350 ? -2.146 -38.625 -12.992 1 98.56 350 GLN A CA 1
ATOM 2723 C C . GLN A 1 350 ? -2.076 -38.25 -14.477 1 98.56 350 GLN A C 1
ATOM 2725 O O . GLN A 1 350 ? -3 -38.562 -15.234 1 98.56 350 GLN A O 1
ATOM 2730 N N . LYS A 1 351 ? -0.974 -37.562 -14.859 1 98.25 351 LYS A N 1
ATOM 2731 C CA . LYS A 1 351 ? -0.794 -37.219 -16.266 1 98.25 351 LYS A CA 1
ATOM 2732 C C . LYS A 1 351 ? -0.751 -38.5 -17.125 1 98.25 351 LYS A C 1
ATOM 2734 O O . LYS A 1 351 ? -1.291 -38.5 -18.234 1 98.25 351 LYS A O 1
ATOM 2739 N N . ALA A 1 352 ? -0.142 -39.5 -16.656 1 97.69 352 ALA A N 1
ATOM 2740 C CA . ALA A 1 352 ? -0.051 -40.781 -17.375 1 97.69 352 ALA A CA 1
ATOM 2741 C C . ALA A 1 352 ? -1.422 -41.438 -17.5 1 97.69 352 ALA A C 1
ATOM 2743 O O . ALA A 1 352 ? -1.711 -42.094 -18.5 1 97.69 352 ALA A O 1
ATOM 2744 N N . LYS A 1 353 ? -2.213 -41.188 -16.594 1 97.62 353 LYS A N 1
ATOM 2745 C CA . LYS A 1 353 ? -3.516 -41.844 -16.5 1 97.62 353 LYS A CA 1
ATOM 2746 C C . LYS A 1 353 ? -4.582 -41.062 -17.25 1 97.62 353 LYS A C 1
ATOM 2748 O O . LYS A 1 353 ? -5.488 -41.625 -17.859 1 97.62 353 LYS A O 1
ATOM 2753 N N . HIS A 1 354 ? -4.504 -39.719 -17.203 1 97.62 354 HIS A N 1
ATOM 2754 C CA . HIS A 1 354 ? -5.562 -38.875 -17.734 1 97.62 354 HIS A CA 1
ATOM 2755 C C . HIS A 1 354 ? -5.055 -38.031 -18.891 1 97.62 354 HIS A C 1
ATOM 2757 O O . HIS A 1 354 ? -4.375 -37.031 -18.672 1 97.62 354 HIS A O 1
ATOM 2763 N N . PRO A 1 355 ? -5.527 -38.281 -20.141 1 95.81 355 PRO A N 1
ATOM 2764 C CA . PRO A 1 355 ? -5.023 -37.562 -21.312 1 95.81 355 PRO A CA 1
ATOM 2765 C C . PRO A 1 355 ? -5.301 -36.062 -21.281 1 95.81 355 PRO A C 1
ATOM 2767 O O . PRO A 1 355 ? -4.633 -35.312 -21.984 1 95.81 355 PRO A O 1
ATOM 2770 N N . ILE A 1 356 ? -6.234 -35.656 -20.453 1 97.62 356 ILE A N 1
ATOM 2771 C CA . ILE A 1 356 ? -6.598 -34.25 -20.375 1 97.62 356 ILE A CA 1
ATOM 2772 C C . ILE A 1 356 ? -5.461 -33.438 -19.734 1 97.62 356 ILE A C 1
ATOM 2774 O O . ILE A 1 356 ? -5.391 -32.219 -19.891 1 97.62 356 ILE A O 1
ATOM 2778 N N . ILE A 1 357 ? -4.605 -34.125 -18.969 1 98.5 357 ILE A N 1
ATOM 2779 C CA . ILE A 1 357 ? -3.447 -33.469 -18.391 1 98.5 357 ILE A CA 1
ATOM 2780 C C . ILE A 1 357 ? -2.324 -33.375 -19.422 1 98.5 357 ILE A C 1
ATOM 2782 O O . ILE A 1 357 ? -1.693 -34.406 -19.734 1 98.5 357 ILE A O 1
ATOM 2786 N N . GLY A 1 358 ? -2.08 -32.219 -19.938 1 98.06 358 GLY A N 1
ATOM 2787 C CA . GLY A 1 358 ? -1.065 -32.062 -20.953 1 98.06 358 GLY A CA 1
ATOM 2788 C C . GLY A 1 358 ? 0.331 -31.875 -20.391 1 98.06 358 GLY A C 1
ATOM 2789 O O . GLY A 1 358 ? 1.305 -32.375 -20.953 1 98.06 358 GLY A O 1
ATOM 2790 N N . ASP A 1 359 ? 0.415 -31.141 -19.312 1 98.06 359 ASP A N 1
ATOM 2791 C CA . ASP A 1 359 ? 1.71 -30.812 -18.719 1 98.06 359 ASP A CA 1
ATOM 2792 C C . ASP A 1 359 ? 1.602 -30.672 -17.203 1 98.06 359 ASP A C 1
ATOM 2794 O O . ASP A 1 359 ? 0.57 -30.25 -16.688 1 98.06 359 ASP A O 1
ATOM 2798 N N . VAL A 1 360 ? 2.539 -31.203 -16.516 1 98.56 360 VAL A N 1
ATOM 2799 C CA . VAL A 1 360 ? 2.762 -30.969 -15.086 1 98.56 360 VAL A CA 1
ATOM 2800 C C . VAL A 1 360 ? 4.113 -30.297 -14.875 1 98.56 360 VAL A C 1
ATOM 2802 O O . VAL A 1 360 ? 5.156 -30.859 -15.227 1 98.56 360 VAL A O 1
ATOM 2805 N N . ARG A 1 361 ? 4.102 -29.078 -14.344 1 98.38 361 ARG A N 1
ATOM 2806 C CA . ARG A 1 361 ? 5.332 -28.328 -14.117 1 98.38 361 ARG A CA 1
ATOM 2807 C C . ARG A 1 361 ? 5.359 -27.734 -12.719 1 98.38 361 ARG A C 1
ATOM 2809 O O . ARG A 1 361 ? 4.309 -27.484 -12.125 1 98.38 361 ARG A O 1
ATOM 2816 N N . GLY A 1 362 ? 6.574 -27.547 -12.219 1 97.75 362 GLY A N 1
ATOM 2817 C CA . GLY A 1 362 ? 6.66 -26.891 -10.922 1 97.75 362 GLY A CA 1
ATOM 2818 C C . GLY A 1 362 ? 7.945 -27.219 -10.18 1 97.75 362 GLY A C 1
ATOM 2819 O O . GLY A 1 362 ? 8.75 -28.016 -10.641 1 97.75 362 GLY A O 1
ATOM 2820 N N . ILE A 1 363 ? 8.18 -26.547 -9.148 1 98 363 ILE A N 1
ATOM 2821 C CA . ILE A 1 363 ? 9.289 -26.719 -8.219 1 98 363 ILE A CA 1
ATOM 2822 C C . ILE A 1 363 ? 8.844 -26.328 -6.812 1 98 363 ILE A C 1
ATOM 2824 O O . ILE A 1 363 ? 8.117 -25.344 -6.633 1 98 363 ILE A O 1
ATOM 2828 N N . GLY A 1 364 ? 9.281 -27.156 -5.777 1 98.31 364 GLY A N 1
ATOM 2829 C CA . GLY A 1 364 ? 8.742 -26.938 -4.449 1 98.31 364 GLY A CA 1
ATOM 2830 C C . GLY A 1 364 ? 7.23 -26.953 -4.406 1 98.31 364 GLY A C 1
ATOM 2831 O O . GLY A 1 364 ? 6.598 -27.891 -4.902 1 98.31 364 GLY A O 1
ATOM 2832 N N . LEU A 1 365 ? 6.645 -25.938 -3.807 1 98.62 365 LEU A N 1
ATOM 2833 C CA . LEU A 1 365 ? 5.191 -25.859 -3.686 1 98.62 365 LEU A CA 1
ATOM 2834 C C . LEU A 1 365 ? 4.625 -24.797 -4.617 1 98.62 365 LEU A C 1
ATOM 2836 O O . LEU A 1 365 ? 3.633 -24.141 -4.289 1 98.62 365 LEU A O 1
ATOM 2840 N N . PHE A 1 366 ? 5.34 -24.562 -5.688 1 98.56 366 PHE A N 1
ATOM 2841 C CA . PHE A 1 366 ? 4.859 -23.844 -6.859 1 98.56 366 PHE A CA 1
ATOM 2842 C C . PHE A 1 366 ? 4.656 -24.781 -8.039 1 98.56 366 PHE A C 1
ATOM 2844 O O . PHE A 1 366 ? 5.617 -25.188 -8.688 1 98.56 366 PHE A O 1
ATOM 2851 N N . ILE A 1 367 ? 3.359 -25.125 -8.305 1 98.69 367 ILE A N 1
ATOM 2852 C CA . ILE A 1 367 ? 3.1 -26.203 -9.258 1 98.69 367 ILE A CA 1
ATOM 2853 C C . ILE A 1 367 ? 1.9 -25.844 -10.133 1 98.69 367 ILE A C 1
ATOM 2855 O O . ILE A 1 367 ? 0.945 -25.219 -9.656 1 98.69 367 ILE A O 1
ATOM 2859 N N . GLY A 1 368 ? 1.974 -26.125 -11.422 1 98.62 368 GLY A N 1
ATOM 2860 C CA . GLY A 1 368 ? 0.886 -25.953 -12.375 1 98.62 368 GLY A CA 1
ATOM 2861 C C . GLY A 1 368 ? 0.54 -27.234 -13.117 1 98.62 368 GLY A C 1
ATOM 2862 O O . GLY A 1 368 ? 1.432 -27.984 -13.531 1 98.62 368 GLY A O 1
ATOM 2863 N N . VAL A 1 369 ? -0.695 -27.594 -13.18 1 98.88 369 VAL A N 1
ATOM 2864 C CA . VAL A 1 369 ? -1.211 -28.703 -13.984 1 98.88 369 VAL A CA 1
ATOM 2865 C C . VAL A 1 369 ? -2.014 -28.141 -15.164 1 98.88 369 VAL A C 1
ATOM 2867 O O . VAL A 1 369 ? -3.086 -27.562 -14.969 1 98.88 369 VAL A O 1
ATOM 2870 N N . ASP A 1 370 ? -1.51 -28.312 -16.312 1 98.62 370 ASP A N 1
ATOM 2871 C CA . ASP A 1 370 ? -2.078 -27.766 -17.531 1 98.62 370 ASP A CA 1
ATOM 2872 C C . ASP A 1 370 ? -3.059 -28.734 -18.172 1 98.62 370 ASP A C 1
ATOM 2874 O O . ASP A 1 370 ? -2.66 -29.797 -18.656 1 98.62 370 ASP A O 1
ATOM 2878 N N . LEU A 1 371 ? -4.324 -28.391 -18.219 1 98.62 371 LEU A N 1
ATOM 2879 C CA . LEU A 1 371 ? -5.352 -29.234 -18.812 1 98.62 371 LEU A CA 1
ATOM 2880 C C . LEU A 1 371 ? -5.602 -28.844 -20.266 1 98.62 371 LEU A C 1
ATOM 2882 O O . LEU A 1 371 ? -5.805 -27.656 -20.562 1 98.62 371 LEU A O 1
ATOM 2886 N N . ILE A 1 372 ? -5.613 -29.812 -21.141 1 97.88 372 ILE A N 1
ATOM 2887 C CA . ILE A 1 372 ? -5.758 -29.562 -22.562 1 97.88 372 ILE A CA 1
ATOM 2888 C C . ILE A 1 372 ? -6.852 -30.453 -23.141 1 97.88 372 ILE A C 1
ATOM 2890 O O . ILE A 1 372 ? -7.168 -31.5 -22.562 1 97.88 372 ILE A O 1
ATOM 2894 N N . LYS A 1 373 ? -7.363 -30.094 -24.234 1 95.5 373 LYS A N 1
ATOM 2895 C CA . LYS A 1 373 ? -8.398 -30.859 -24.922 1 95.5 373 LYS A CA 1
ATOM 2896 C C . LYS A 1 373 ? -7.785 -31.938 -25.812 1 95.5 373 LYS A C 1
ATOM 2898 O O . LYS A 1 373 ? -8.391 -33 -26.016 1 95.5 373 LYS A O 1
ATOM 2903 N N . ASP A 1 374 ? -6.613 -31.516 -26.328 1 93.31 374 ASP A N 1
ATOM 2904 C CA . ASP A 1 374 ? -5.965 -32.375 -27.312 1 93.31 374 ASP A CA 1
ATOM 2905 C C . ASP A 1 374 ? -4.445 -32.281 -27.219 1 93.31 374 ASP A C 1
ATOM 2907 O O . ASP A 1 374 ? -3.896 -31.172 -27.125 1 93.31 374 ASP A O 1
ATOM 2911 N N . THR A 1 375 ? -3.799 -33.438 -27.328 1 92 375 THR A N 1
ATOM 2912 C CA . THR A 1 375 ? -2.354 -33.469 -27.125 1 92 375 THR A CA 1
ATOM 2913 C C . THR A 1 375 ? -1.634 -32.844 -28.328 1 92 375 THR A C 1
ATOM 2915 O O . THR A 1 375 ? -0.546 -32.281 -28.188 1 92 375 THR A O 1
ATOM 2918 N N . ALA A 1 376 ? -2.225 -32.969 -29.469 1 92.25 376 ALA A N 1
ATOM 2919 C CA . ALA A 1 376 ? -1.594 -32.469 -30.688 1 92.25 376 ALA A CA 1
ATOM 2920 C C . ALA A 1 376 ? -1.687 -30.938 -30.766 1 92.25 376 ALA A C 1
ATOM 2922 O O . ALA A 1 376 ? -0.705 -30.266 -31.078 1 92.25 376 ALA A O 1
ATOM 2923 N N . THR A 1 377 ? -2.795 -30.422 -30.422 1 94.5 377 THR A N 1
ATOM 2924 C CA . THR A 1 377 ? -3.02 -28.984 -30.562 1 94.5 377 THR A CA 1
ATOM 2925 C C . THR A 1 377 ? -2.744 -28.266 -29.25 1 94.5 377 THR A C 1
ATOM 2927 O O . THR A 1 377 ? -2.557 -27.047 -29.234 1 94.5 377 THR A O 1
ATOM 2930 N N . ARG A 1 378 ? -2.834 -28.953 -28.141 1 96.31 378 ARG A N 1
ATOM 2931 C CA . ARG A 1 378 ? -2.639 -28.422 -26.781 1 96.31 378 ARG A CA 1
ATOM 2932 C C . ARG A 1 378 ? -3.646 -27.328 -26.484 1 96.31 378 ARG A C 1
ATOM 2934 O O . ARG A 1 378 ? -3.338 -26.375 -25.75 1 96.31 378 ARG A O 1
ATOM 2941 N N . THR A 1 379 ? -4.816 -27.375 -27.125 1 97.44 379 THR A N 1
ATOM 2942 C CA . THR A 1 379 ? -5.891 -26.422 -26.891 1 97.44 379 THR A CA 1
ATOM 2943 C C . THR A 1 379 ? -6.289 -26.406 -25.406 1 97.44 379 THR A C 1
ATOM 2945 O O . THR A 1 379 ? -6.523 -27.469 -24.828 1 97.44 379 THR A O 1
ATOM 2948 N N . PRO A 1 380 ? -6.379 -25.25 -24.781 1 98 380 PRO A N 1
ATOM 2949 C CA . PRO A 1 380 ? -6.723 -25.172 -23.359 1 98 380 PRO A CA 1
ATOM 2950 C C . PRO A 1 380 ? -8.086 -25.797 -23.047 1 98 380 PRO A C 1
ATOM 2952 O O . PRO A 1 380 ? -9.062 -25.516 -23.734 1 98 380 PRO A O 1
ATOM 2955 N N . ALA A 1 381 ? -8.156 -26.625 -22.047 1 98.06 381 ALA A N 1
ATOM 2956 C CA . ALA A 1 381 ? -9.406 -27.203 -21.562 1 98.06 381 ALA A CA 1
ATOM 2957 C C . ALA A 1 381 ? -10.016 -26.328 -20.469 1 98.06 381 ALA A C 1
ATOM 2959 O O . ALA A 1 381 ? -10.188 -26.781 -19.328 1 98.06 381 ALA A O 1
ATOM 2960 N N . THR A 1 382 ? -10.422 -25.141 -20.812 1 98 382 THR A N 1
ATOM 2961 C CA . THR A 1 382 ? -10.844 -24.094 -19.875 1 98 382 THR A CA 1
ATOM 2962 C C . THR A 1 382 ? -12.07 -24.547 -19.078 1 98 382 THR A C 1
ATOM 2964 O O . THR A 1 382 ? -12.094 -24.453 -17.859 1 98 382 THR A O 1
ATOM 2967 N N . GLU A 1 383 ? -13.086 -25.016 -19.75 1 96.94 383 GLU A N 1
ATOM 2968 C CA . GLU A 1 383 ? -14.328 -25.422 -19.109 1 96.94 383 GLU A CA 1
ATOM 2969 C C . GLU A 1 383 ? -14.094 -26.594 -18.156 1 96.94 383 GLU A C 1
ATOM 2971 O O . GLU A 1 383 ? -14.648 -26.641 -17.062 1 96.94 383 GLU A O 1
ATOM 2976 N N . GLU A 1 384 ? -13.289 -27.547 -18.641 1 97.19 384 GLU A N 1
ATOM 2977 C CA . GLU A 1 384 ? -12.961 -28.719 -17.828 1 97.19 384 GLU A CA 1
ATOM 2978 C C . GLU A 1 384 ? -12.195 -28.328 -16.578 1 97.19 384 GLU A C 1
ATOM 2980 O O . GLU A 1 384 ? -12.43 -28.891 -15.5 1 97.19 384 GLU A O 1
ATOM 2985 N N . ALA A 1 385 ? -11.258 -27.391 -16.766 1 98.25 385 ALA A N 1
ATOM 2986 C CA . ALA A 1 385 ? -10.5 -26.906 -15.609 1 98.25 385 ALA A CA 1
ATOM 2987 C C . ALA A 1 385 ? -11.422 -26.281 -14.57 1 98.25 385 ALA A C 1
ATOM 2989 O O . ALA A 1 385 ? -11.281 -26.531 -13.367 1 98.25 385 ALA A O 1
ATOM 2990 N N . ASN A 1 386 ? -12.312 -25.453 -15.055 1 96.94 386 ASN A N 1
ATOM 2991 C CA . ASN A 1 386 ? -13.289 -24.828 -14.164 1 96.94 386 ASN A CA 1
ATOM 2992 C C . ASN A 1 386 ? -14.148 -25.875 -13.453 1 96.94 386 ASN A C 1
ATOM 2994 O O . ASN A 1 386 ? -14.484 -25.719 -12.281 1 96.94 386 ASN A O 1
ATOM 2998 N N . TYR A 1 387 ? -14.547 -26.859 -14.219 1 96.5 387 TYR A N 1
ATOM 2999 C CA . TYR A 1 387 ? -15.32 -27.953 -13.648 1 96.5 387 TYR A CA 1
ATOM 3000 C C . TYR A 1 387 ? -14.539 -28.672 -12.547 1 96.5 387 TYR A C 1
ATOM 3002 O O . TYR A 1 387 ? -15.078 -28.938 -11.477 1 96.5 387 TYR A O 1
ATOM 3010 N N . VAL A 1 388 ? -13.297 -28.953 -12.789 1 98.06 388 VAL A N 1
ATOM 3011 C CA . VAL A 1 388 ? -12.445 -29.641 -11.82 1 98.06 388 VAL A CA 1
ATOM 3012 C C . VAL A 1 388 ? -12.344 -28.812 -10.539 1 98.06 388 VAL A C 1
ATOM 3014 O O . VAL A 1 388 ? -12.492 -29.359 -9.438 1 98.06 388 VAL A O 1
ATOM 3017 N N . VAL A 1 389 ? -12.117 -27.516 -10.656 1 97.69 389 VAL A N 1
ATOM 3018 C CA . VAL A 1 389 ? -11.984 -26.641 -9.508 1 97.69 389 VAL A CA 1
ATOM 3019 C C . VAL A 1 389 ? -13.297 -26.609 -8.719 1 97.69 389 VAL A C 1
ATOM 3021 O O . VAL A 1 389 ? -13.289 -26.641 -7.488 1 97.69 389 VAL A O 1
ATOM 3024 N N . SER A 1 390 ? -14.398 -26.531 -9.445 1 97.06 390 SER A N 1
ATOM 3025 C CA . SER A 1 390 ? -15.711 -26.516 -8.797 1 97.06 390 SER A CA 1
ATOM 3026 C C . SER A 1 390 ? -15.953 -27.812 -8.016 1 97.06 390 SER A C 1
ATOM 3028 O O . SER A 1 390 ? -16.469 -27.781 -6.898 1 97.06 390 SER A O 1
ATOM 3030 N N . ARG A 1 391 ? -15.594 -28.953 -8.609 1 97.44 391 ARG A N 1
ATOM 3031 C CA . ARG A 1 391 ? -15.773 -30.234 -7.941 1 97.44 391 ARG A CA 1
ATOM 3032 C C . ARG A 1 391 ? -14.852 -30.375 -6.742 1 97.44 391 ARG A C 1
ATOM 3034 O O . ARG A 1 391 ? -15.227 -30.953 -5.723 1 97.44 391 ARG A O 1
ATOM 3041 N N . LEU A 1 392 ? -13.648 -29.891 -6.898 1 98.44 392 LEU A N 1
ATOM 3042 C CA . LEU A 1 392 ? -12.727 -29.891 -5.766 1 98.44 392 LEU A CA 1
ATOM 3043 C C . LEU A 1 392 ? -13.297 -29.078 -4.602 1 98.44 392 LEU A C 1
ATOM 3045 O O . LEU A 1 392 ? -13.219 -29.516 -3.449 1 98.44 392 LEU A O 1
ATOM 3049 N N . LYS A 1 393 ? -13.859 -27.922 -4.895 1 98 393 LYS A N 1
ATOM 3050 C CA . LYS A 1 393 ? -14.469 -27.094 -3.857 1 98 393 LYS A CA 1
ATOM 3051 C C . LYS A 1 393 ? -15.594 -27.844 -3.15 1 98 393 LYS A C 1
ATOM 3053 O O . LYS A 1 393 ? -15.734 -27.766 -1.929 1 98 393 LYS A O 1
ATOM 3058 N N . GLU A 1 394 ? -16.406 -28.562 -3.93 1 97.31 394 GLU A N 1
ATOM 3059 C CA . GLU A 1 394 ? -17.484 -29.359 -3.359 1 97.31 394 GLU A CA 1
ATOM 3060 C C . GLU A 1 394 ? -16.938 -30.438 -2.43 1 97.31 394 GLU A C 1
ATOM 3062 O O . GLU A 1 394 ? -17.656 -30.938 -1.562 1 97.31 394 GLU A O 1
ATOM 3067 N N . ASN A 1 395 ? -15.711 -30.766 -2.68 1 97.94 395 ASN A N 1
ATOM 3068 C CA . ASN A 1 395 ? -15.039 -31.734 -1.818 1 97.94 395 ASN A CA 1
ATOM 3069 C C . ASN A 1 395 ? -14.133 -31.047 -0.805 1 97.94 395 ASN A C 1
ATOM 3071 O O . ASN A 1 395 ? -13.188 -31.656 -0.297 1 97.94 395 ASN A O 1
ATOM 3075 N N . TYR A 1 396 ? -14.297 -29.781 -0.528 1 98.38 396 TYR A N 1
ATOM 3076 C CA . TYR A 1 396 ? -13.664 -28.984 0.52 1 98.38 396 TYR A CA 1
ATOM 3077 C C . TYR A 1 396 ? -12.18 -28.812 0.256 1 98.38 396 TYR A C 1
ATOM 3079 O O . TYR A 1 396 ? -11.367 -28.844 1.186 1 98.38 396 TYR A O 1
ATOM 3087 N N . ILE A 1 397 ? -11.82 -28.75 -1.013 1 98.75 397 ILE A N 1
ATOM 3088 C CA . ILE A 1 397 ? -10.469 -28.438 -1.459 1 98.75 397 ILE A CA 1
ATOM 3089 C C . ILE A 1 397 ? -10.492 -27.156 -2.295 1 98.75 397 ILE A C 1
ATOM 3091 O O . ILE A 1 397 ? -11.242 -27.047 -3.268 1 98.75 397 ILE A O 1
ATOM 3095 N N . LEU A 1 398 ? -9.711 -26.203 -1.859 1 98.38 398 LEU A N 1
ATOM 3096 C CA . LEU A 1 398 ? -9.695 -24.906 -2.543 1 98.38 398 LEU A CA 1
ATOM 3097 C C . LEU A 1 398 ? -8.539 -24.844 -3.537 1 98.38 398 LEU A C 1
ATOM 3099 O O . LEU A 1 398 ? -7.375 -24.984 -3.156 1 98.38 398 LEU A O 1
ATOM 3103 N N . LEU A 1 399 ? -8.828 -24.656 -4.727 1 97.56 399 LEU A N 1
ATOM 3104 C CA . LEU A 1 399 ? -7.887 -24.469 -5.828 1 97.56 399 LEU A CA 1
ATOM 3105 C C . LEU A 1 399 ? -8.398 -23.453 -6.828 1 97.56 399 LEU A C 1
ATOM 3107 O O . LEU A 1 399 ? -9.562 -23.031 -6.762 1 97.56 399 LEU A O 1
ATOM 3111 N N . SER A 1 400 ? -7.527 -22.922 -7.668 1 96.06 400 SER A N 1
ATOM 3112 C CA . SER A 1 400 ? -7.902 -21.969 -8.711 1 96.06 400 SER A CA 1
ATOM 3113 C C . SER A 1 400 ? -7.184 -22.266 -10.023 1 96.06 400 SER A C 1
ATOM 3115 O O . SER A 1 400 ? -6.375 -23.203 -10.094 1 96.06 400 SER A O 1
ATOM 3117 N N . THR A 1 401 ? -7.605 -21.562 -11.062 1 97.12 401 THR A N 1
ATOM 3118 C CA . THR A 1 401 ? -6.973 -21.703 -12.375 1 97.12 401 THR A CA 1
ATOM 3119 C C . THR A 1 401 ? -6.293 -20.406 -12.789 1 97.12 401 THR A C 1
ATOM 3121 O O . THR A 1 401 ? -6.688 -19.328 -12.336 1 97.12 401 THR A O 1
ATOM 3124 N N . ASP A 1 402 ? -5.293 -20.547 -13.531 1 95.81 402 ASP A N 1
ATOM 3125 C CA . ASP A 1 402 ? -4.605 -19.406 -14.133 1 95.81 402 ASP A CA 1
ATOM 3126 C C . ASP A 1 402 ? -4.152 -19.734 -15.555 1 95.81 402 ASP A C 1
ATOM 3128 O O . ASP A 1 402 ? -4.684 -20.656 -16.188 1 95.81 402 ASP A O 1
ATOM 3132 N N . GLY A 1 403 ? -3.283 -18.875 -16.047 1 96.62 403 GLY A N 1
ATOM 3133 C CA . GLY A 1 403 ? -2.807 -19.016 -17.422 1 96.62 403 GLY A CA 1
ATOM 3134 C C . GLY A 1 403 ? -3.662 -18.281 -18.438 1 96.62 403 GLY A C 1
ATOM 3135 O O . GLY A 1 403 ? -4.84 -18.016 -18.172 1 96.62 403 GLY A O 1
ATOM 3136 N N . PRO A 1 404 ? -3.092 -18.047 -19.578 1 94.94 404 PRO A N 1
ATOM 3137 C CA . PRO A 1 404 ? -3.826 -17.297 -20.609 1 94.94 404 PRO A CA 1
ATOM 3138 C C . PRO A 1 404 ? -5.152 -17.969 -20.984 1 94.94 404 PRO A C 1
ATOM 3140 O O . PRO A 1 404 ? -6.113 -17.281 -21.328 1 94.94 404 PRO A O 1
ATOM 3143 N N . GLY A 1 405 ? -5.148 -19.297 -20.906 1 96.31 405 GLY A N 1
ATOM 3144 C CA . GLY A 1 405 ? -6.363 -20.031 -21.234 1 96.31 405 GLY A CA 1
ATOM 3145 C C . GLY A 1 405 ? -7.215 -20.344 -20.031 1 96.31 405 GLY A C 1
ATOM 3146 O O . GLY A 1 405 ? -8.227 -21.047 -20.141 1 96.31 405 GLY A O 1
ATOM 3147 N N . ARG A 1 406 ? -6.766 -19.969 -18.844 1 96.88 406 ARG A N 1
ATOM 3148 C CA . ARG A 1 406 ? -7.445 -20.25 -17.578 1 96.88 406 ARG A CA 1
ATOM 3149 C C . ARG A 1 406 ? -7.648 -21.75 -17.406 1 96.88 406 ARG A C 1
ATOM 3151 O O . ARG A 1 406 ? -8.703 -22.203 -16.938 1 96.88 406 ARG A O 1
ATOM 3158 N N . ASN A 1 407 ? -6.719 -22.5 -17.875 1 98.25 407 ASN A N 1
ATOM 3159 C CA . ASN A 1 407 ? -6.824 -23.953 -17.891 1 98.25 407 ASN A CA 1
ATOM 3160 C C . ASN A 1 407 ? -5.73 -24.594 -17.047 1 98.25 407 ASN A C 1
ATOM 3162 O O . ASN A 1 407 ? -5.566 -25.828 -17.078 1 98.25 407 ASN A O 1
ATOM 3166 N N . VAL A 1 408 ? -4.93 -23.781 -16.359 1 98.62 408 VAL A N 1
ATOM 3167 C CA . VAL A 1 408 ? -3.854 -24.312 -15.531 1 98.62 408 VAL A CA 1
ATOM 3168 C C . VAL A 1 408 ? -4.289 -24.344 -14.07 1 98.62 408 VAL A C 1
ATOM 3170 O O . VAL A 1 408 ? -4.605 -23.312 -13.484 1 98.62 408 VAL A O 1
ATOM 3173 N N . LEU A 1 409 ? -4.395 -25.578 -13.469 1 98.75 409 LEU A N 1
ATOM 3174 C CA . LEU A 1 409 ? -4.621 -25.688 -12.031 1 98.75 409 LEU A CA 1
ATOM 3175 C C . LEU A 1 409 ? -3.402 -25.203 -11.25 1 98.75 409 LEU A C 1
ATOM 3177 O O . LEU A 1 409 ? -2.301 -25.719 -11.43 1 98.75 409 LEU A O 1
ATOM 3181 N N . LYS A 1 410 ? -3.59 -24.266 -10.477 1 98.19 410 LYS A N 1
ATOM 3182 C CA . LYS A 1 410 ? -2.484 -23.609 -9.797 1 98.19 410 LYS A CA 1
ATOM 3183 C C . LYS A 1 410 ? -2.373 -24.062 -8.344 1 98.19 410 LYS A C 1
ATOM 3185 O O . LYS A 1 410 ? -3.318 -23.922 -7.57 1 98.19 410 LYS A O 1
ATOM 3190 N N . PHE A 1 411 ? -1.206 -24.594 -7.973 1 98.44 411 PHE A N 1
ATOM 3191 C CA . PHE A 1 411 ? -0.91 -25 -6.605 1 98.44 411 PHE A CA 1
ATOM 3192 C C . PHE A 1 411 ? 0.113 -24.062 -5.977 1 98.44 411 PHE A C 1
ATOM 3194 O O . PHE A 1 411 ? 1.232 -23.922 -6.473 1 98.44 411 PHE A O 1
ATOM 3201 N N . LYS A 1 412 ? -0.206 -23.438 -4.961 1 98.12 412 LYS A N 1
ATOM 3202 C CA . LYS A 1 412 ? 0.649 -22.609 -4.109 1 98.12 412 LYS A CA 1
ATOM 3203 C C . LYS A 1 412 ? 0.17 -22.641 -2.66 1 98.12 412 LYS A C 1
ATOM 3205 O O . LYS A 1 412 ? -0.107 -21.594 -2.076 1 98.12 412 LYS A O 1
ATOM 3210 N N . PRO A 1 413 ? 0.067 -23.812 -2.064 1 98.38 413 PRO A N 1
ATOM 3211 C CA . PRO A 1 413 ? -0.46 -23.922 -0.703 1 98.38 413 PRO A CA 1
ATOM 3212 C C . PRO A 1 413 ? 0.465 -23.312 0.345 1 98.38 413 PRO A C 1
ATOM 3214 O O . PRO A 1 413 ? 1.625 -23.016 0.051 1 98.38 413 PRO A O 1
ATOM 3217 N N . PRO A 1 414 ? -0.041 -23.078 1.596 1 98.44 414 PRO A N 1
ATOM 3218 C CA . PRO A 1 414 ? 0.875 -22.766 2.691 1 98.44 414 PRO A CA 1
ATOM 3219 C C . PRO A 1 414 ? 2.021 -23.766 2.816 1 98.44 414 PRO A C 1
ATOM 3221 O O . PRO A 1 414 ? 1.847 -24.953 2.523 1 98.44 414 PRO A O 1
ATOM 3224 N N . MET A 1 415 ? 3.137 -23.328 3.322 1 98.38 415 MET A N 1
ATOM 3225 C CA . MET A 1 415 ? 4.371 -24.109 3.334 1 98.38 415 MET A CA 1
ATOM 3226 C C . MET A 1 415 ? 4.242 -25.312 4.262 1 98.38 415 MET A C 1
ATOM 3228 O O . MET A 1 415 ? 5.047 -26.234 4.195 1 98.38 415 MET A O 1
ATOM 3232 N N . CYS A 1 416 ? 3.232 -25.328 5.109 1 98.31 416 CYS A N 1
ATOM 3233 C CA . CYS A 1 416 ? 3.037 -26.438 6.027 1 98.31 416 CYS A CA 1
ATOM 3234 C C . CYS A 1 416 ? 2.193 -27.531 5.387 1 98.31 416 CYS A C 1
ATOM 3236 O O . CYS A 1 416 ? 1.836 -28.516 6.039 1 98.31 416 CYS A O 1
ATOM 3238 N N . PHE A 1 417 ? 1.788 -27.391 4.094 1 98.5 417 PHE A N 1
ATOM 3239 C CA . PHE A 1 417 ? 1.116 -28.406 3.303 1 98.5 417 PHE A CA 1
ATOM 3240 C C . PHE A 1 417 ? 1.85 -29.734 3.408 1 98.5 417 PHE A C 1
ATOM 3242 O O . PHE A 1 417 ? 3.068 -29.797 3.23 1 98.5 417 PHE A O 1
ATOM 3249 N N . SER A 1 418 ? 1.142 -30.859 3.715 1 98.69 418 SER A N 1
ATOM 3250 C CA . SER A 1 418 ? 1.803 -32.125 4.055 1 98.69 418 SER A CA 1
ATOM 3251 C C . SER A 1 418 ? 1.713 -33.125 2.908 1 98.69 418 SER A C 1
ATOM 3253 O O . SER A 1 418 ? 0.989 -32.875 1.936 1 98.69 418 SER A O 1
ATOM 3255 N N . VAL A 1 419 ? 2.465 -34.219 3.084 1 98.75 419 VAL A N 1
ATOM 3256 C CA . VAL A 1 419 ? 2.402 -35.312 2.133 1 98.75 419 VAL A CA 1
ATOM 3257 C C . VAL A 1 419 ? 0.992 -35.906 2.111 1 98.75 419 VAL A C 1
ATOM 3259 O O . VAL A 1 419 ? 0.476 -36.25 1.049 1 98.75 419 VAL A O 1
ATOM 3262 N N . ASP A 1 420 ? 0.394 -35.969 3.264 1 98.75 420 ASP A N 1
ATOM 3263 C CA . ASP A 1 420 ? -0.978 -36.469 3.34 1 98.75 420 ASP A CA 1
ATOM 3264 C C . ASP A 1 420 ? -1.934 -35.562 2.58 1 98.75 420 ASP A C 1
ATOM 3266 O O . ASP A 1 420 ? -2.877 -36.031 1.942 1 98.75 420 ASP A O 1
ATOM 3270 N N . ASN A 1 421 ? -1.747 -34.25 2.703 1 98.88 421 ASN A N 1
ATOM 3271 C CA . ASN A 1 421 ? -2.535 -33.312 1.917 1 98.88 421 ASN A CA 1
ATOM 3272 C C . ASN A 1 421 ? -2.367 -33.531 0.42 1 98.88 421 ASN A C 1
ATOM 3274 O O . ASN A 1 421 ? -3.348 -33.531 -0.327 1 98.88 421 ASN A O 1
ATOM 3278 N N . ALA A 1 422 ? -1.103 -33.719 -0.002 1 98.75 422 ALA A N 1
ATOM 3279 C CA . ALA A 1 422 ? -0.799 -33.969 -1.407 1 98.75 422 ALA A CA 1
ATOM 3280 C C . ALA A 1 422 ? -1.535 -35.219 -1.911 1 98.75 422 ALA A C 1
ATOM 3282 O O . ALA A 1 422 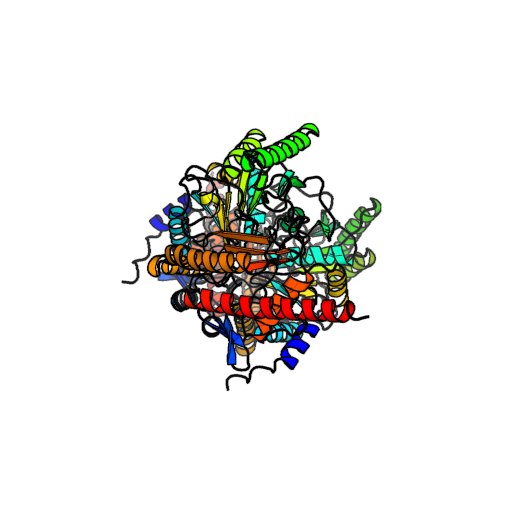? -2.156 -35.188 -2.977 1 98.75 422 ALA A O 1
ATOM 3283 N N . ARG A 1 423 ? -1.469 -36.281 -1.145 1 98.75 423 ARG A N 1
ATOM 3284 C CA . ARG A 1 423 ? -2.133 -37.5 -1.519 1 98.75 423 ARG A CA 1
ATOM 3285 C C . ARG A 1 423 ? -3.645 -37.344 -1.589 1 98.75 423 ARG A C 1
ATOM 3287 O O . ARG A 1 423 ? -4.293 -37.844 -2.51 1 98.75 423 ARG A O 1
ATOM 3294 N N . HIS A 1 424 ? -4.148 -36.594 -0.655 1 98.75 424 HIS A N 1
ATOM 3295 C CA . HIS A 1 424 ? -5.586 -36.344 -0.581 1 98.75 424 HIS A CA 1
ATOM 3296 C C . HIS A 1 424 ? -6.078 -35.594 -1.805 1 98.75 424 HIS A C 1
ATOM 3298 O O . HIS A 1 424 ? -7.047 -36 -2.451 1 98.75 424 HIS A O 1
ATOM 3304 N N . VAL A 1 425 ? -5.422 -34.5 -2.143 1 98.69 425 VAL A N 1
ATOM 3305 C CA . VAL A 1 425 ? -5.852 -33.656 -3.252 1 98.69 425 VAL A CA 1
ATOM 3306 C C . VAL A 1 425 ? -5.734 -34.438 -4.566 1 98.69 425 VAL A C 1
ATOM 3308 O O . VAL A 1 425 ? -6.633 -34.375 -5.41 1 98.69 425 VAL A O 1
ATOM 3311 N N . VAL A 1 426 ? -4.668 -35.188 -4.727 1 98.81 426 VAL A N 1
ATOM 3312 C CA . VAL A 1 426 ? -4.434 -35.906 -5.973 1 98.81 426 VAL A CA 1
ATOM 3313 C C . VAL A 1 426 ? -5.457 -37.031 -6.121 1 98.81 426 VAL A C 1
ATOM 3315 O O . VAL A 1 426 ? -5.945 -37.281 -7.223 1 98.81 426 VAL A O 1
ATOM 3318 N N . ALA A 1 427 ? -5.754 -37.656 -5.027 1 98.75 427 ALA A N 1
ATOM 3319 C CA . ALA A 1 427 ? -6.766 -38.719 -5.066 1 98.75 427 ALA A CA 1
ATOM 3320 C C . ALA A 1 427 ? -8.125 -38.156 -5.492 1 98.75 427 ALA A C 1
ATOM 3322 O O . ALA A 1 427 ? -8.844 -38.781 -6.27 1 98.75 427 ALA A O 1
ATOM 3323 N N . LYS A 1 428 ? -8.484 -37.031 -4.914 1 98.69 428 LYS A N 1
ATOM 3324 C CA . LYS A 1 428 ? -9.75 -36.406 -5.285 1 98.69 428 LYS A CA 1
ATOM 3325 C C . LYS A 1 428 ? -9.734 -35.969 -6.75 1 98.69 428 LYS A C 1
ATOM 3327 O O . LYS A 1 428 ? -10.742 -36.094 -7.449 1 98.69 428 LYS A O 1
ATOM 3332 N N . MET A 1 429 ? -8.609 -35.438 -7.242 1 98.69 429 MET A N 1
ATOM 3333 C CA . MET A 1 429 ? -8.469 -35.062 -8.648 1 98.69 429 MET A CA 1
ATOM 3334 C C . MET A 1 429 ? -8.641 -36.281 -9.555 1 98.69 429 MET A C 1
ATOM 3336 O O . MET A 1 429 ? -9.312 -36.188 -10.586 1 98.69 429 MET A O 1
ATOM 3340 N N . ASP A 1 430 ? -8.031 -37.375 -9.18 1 98.69 430 ASP A N 1
ATOM 3341 C CA . ASP A 1 430 ? -8.148 -38.594 -9.945 1 98.69 430 ASP A CA 1
ATOM 3342 C C . ASP A 1 430 ? -9.602 -39.031 -10.086 1 98.69 430 ASP A C 1
ATOM 3344 O O . ASP A 1 430 ? -10.055 -39.375 -11.18 1 98.69 430 ASP A O 1
ATOM 3348 N N . THR A 1 431 ? -10.297 -39 -8.961 1 98.5 431 THR A N 1
ATOM 3349 C CA . THR A 1 431 ? -11.703 -39.375 -8.961 1 98.5 431 THR A CA 1
ATOM 3350 C C . THR A 1 431 ? -12.508 -38.469 -9.875 1 98.5 431 THR A C 1
ATOM 3352 O O . THR A 1 431 ? -13.328 -38.938 -10.672 1 98.5 431 THR A O 1
ATOM 3355 N N . ILE A 1 432 ? -12.305 -37.188 -9.773 1 98.31 432 ILE A N 1
ATOM 3356 C CA . ILE A 1 432 ? -13.047 -36.188 -10.547 1 98.31 432 ILE A CA 1
ATOM 3357 C C . ILE A 1 432 ? -12.758 -36.375 -12.039 1 98.31 432 ILE A C 1
ATOM 3359 O O . ILE A 1 432 ? -13.68 -36.375 -12.859 1 98.31 432 ILE A O 1
ATOM 3363 N N . LEU A 1 433 ? -11.477 -36.531 -12.414 1 98.06 433 LEU A N 1
ATOM 3364 C CA . LEU A 1 433 ? -11.094 -36.688 -13.812 1 98.06 433 LEU A CA 1
ATOM 3365 C C . LEU A 1 433 ? -11.633 -38 -14.383 1 98.06 433 LEU A C 1
ATOM 3367 O O . LEU A 1 433 ? -12.078 -38.031 -15.531 1 98.06 433 LEU A O 1
ATOM 3371 N N . THR A 1 434 ? -11.602 -39.031 -13.57 1 97.75 434 THR A N 1
ATOM 3372 C CA . THR A 1 434 ? -12.141 -40.312 -14 1 97.75 434 THR A CA 1
ATOM 3373 C C . THR A 1 434 ? -13.641 -40.219 -14.273 1 97.75 434 THR A C 1
ATOM 3375 O O . THR A 1 434 ? -14.125 -40.719 -15.289 1 97.75 434 THR A O 1
ATOM 3378 N N . ASP A 1 435 ? -14.312 -39.531 -13.398 1 96.19 435 ASP A N 1
ATOM 3379 C CA . ASP A 1 435 ? -15.75 -39.344 -13.562 1 96.19 435 ASP A CA 1
ATOM 3380 C C . ASP A 1 435 ? -16.047 -38.469 -14.797 1 96.19 435 ASP A C 1
ATOM 3382 O O . ASP A 1 435 ? -17.031 -38.719 -15.5 1 96.19 435 ASP A O 1
ATOM 3386 N N . MET A 1 436 ? -15.273 -37.5 -15.016 1 94.44 436 MET A N 1
ATOM 3387 C CA . MET A 1 436 ? -15.43 -36.625 -16.188 1 94.44 436 MET A CA 1
ATOM 3388 C C . MET A 1 436 ? -15.266 -37.438 -17.469 1 94.44 436 MET A C 1
ATOM 3390 O O . MET A 1 436 ? -16.016 -37.25 -18.422 1 94.44 436 MET A O 1
ATOM 3394 N N . GLU A 1 437 ? -14.312 -38.312 -17.516 1 91.38 437 GLU A N 1
ATOM 3395 C CA . GLU A 1 437 ? -14.047 -39.125 -18.688 1 91.38 437 GLU A CA 1
ATOM 3396 C C . GLU A 1 437 ? -15.188 -40.094 -18.938 1 91.38 437 GLU A C 1
ATOM 3398 O O . GLU A 1 437 ? -15.547 -40.375 -20.094 1 91.38 437 GLU A O 1
ATOM 3403 N N . LYS A 1 438 ? -15.742 -40.594 -17.891 1 90.25 438 LYS A N 1
ATOM 3404 C CA . LYS A 1 438 ? -16.891 -41.5 -18.016 1 90.25 438 LYS A CA 1
ATOM 3405 C C . LYS A 1 438 ? -18.094 -40.781 -18.594 1 90.25 438 LYS A C 1
ATOM 3407 O O . LYS A 1 438 ? -18.828 -41.344 -19.422 1 90.25 438 LYS A O 1
ATOM 3412 N N . LYS A 1 439 ? -18.297 -39.531 -18.094 1 85.31 439 LYS A N 1
ATOM 3413 C CA . LYS A 1 439 ? -19.422 -38.75 -18.578 1 85.31 439 LYS A CA 1
ATOM 3414 C C . LYS A 1 439 ? -19.266 -38.406 -20.047 1 85.31 439 LYS A C 1
ATOM 3416 O O . LYS A 1 439 ? -20.234 -38.406 -20.812 1 85.31 439 LYS A O 1
ATOM 3421 N N . VAL A 1 440 ? -18.125 -38.062 -20.531 1 79.88 440 VAL A N 1
ATOM 3422 C CA . VAL A 1 440 ? -17.859 -37.688 -21.922 1 79.88 440 VAL A CA 1
ATOM 3423 C C . VAL A 1 440 ? -18.031 -38.938 -22.797 1 79.88 440 VAL A C 1
ATOM 3425 O O . VAL A 1 440 ? -18.625 -38.844 -23.875 1 79.88 440 VAL A O 1
ATOM 3428 N N . ARG A 1 441 ? -17.562 -40.062 -22.359 1 76.44 441 ARG A N 1
ATOM 3429 C CA . ARG A 1 441 ? -17.688 -41.312 -23.094 1 76.44 441 ARG A CA 1
ATOM 3430 C C . ARG A 1 441 ? -19.141 -41.719 -23.234 1 76.44 441 ARG A C 1
ATOM 3432 O O . ARG A 1 441 ? -19.562 -42.219 -24.297 1 76.44 441 ARG A O 1
ATOM 3439 N N . SER A 1 442 ? -19.766 -41.531 -22.141 1 73.81 442 SER A N 1
ATOM 3440 C CA . SER A 1 442 ? -21.188 -41.875 -22.172 1 73.81 442 SER A CA 1
ATOM 3441 C C . SER A 1 442 ? -21.969 -41 -23.141 1 73.81 442 SER A C 1
ATOM 3443 O O . SER A 1 442 ? -22.844 -41.469 -23.844 1 73.81 442 SER A O 1
ATOM 3445 N N . CYS A 1 443 ? -21.609 -39.719 -23.125 1 69.62 443 CYS A N 1
ATOM 3446 C CA . CYS A 1 443 ? -22.281 -38.781 -24.031 1 69.62 443 CYS A CA 1
ATOM 3447 C C . CYS A 1 443 ? -21.953 -39.125 -25.484 1 69.62 443 CYS A C 1
ATOM 3449 O O . CYS A 1 443 ? -22.812 -39 -26.359 1 69.62 443 CYS A O 1
ATOM 3451 N N . GLU A 1 444 ? -20.703 -39.406 -25.734 1 68 444 GLU A N 1
ATOM 3452 C CA . GLU A 1 444 ? -20.297 -39.781 -27.078 1 68 444 GLU A CA 1
ATOM 3453 C C . GLU A 1 444 ? -20.969 -41.062 -27.516 1 68 444 GLU A C 1
ATOM 3455 O O . GLU A 1 444 ? -21.391 -41.188 -28.672 1 68 444 GLU A O 1
ATOM 3460 N N . THR A 1 445 ? -20.984 -42 -26.547 1 65.81 445 THR A N 1
ATOM 3461 C CA . THR A 1 445 ? -21.641 -43.281 -26.844 1 65.81 445 THR A CA 1
ATOM 3462 C C . THR A 1 445 ? -23.125 -43.062 -27.141 1 65.81 445 THR A C 1
ATOM 3464 O O . THR A 1 445 ? -23.672 -43.719 -28.031 1 65.81 445 THR A O 1
ATOM 3467 N N . LEU A 1 446 ? -23.562 -42.125 -26.375 1 59.84 446 LEU A N 1
ATOM 3468 C CA . LEU A 1 446 ? -24.984 -41.812 -26.562 1 59.84 446 LEU A CA 1
ATOM 3469 C C . LEU A 1 446 ? -25.203 -41.125 -27.906 1 59.84 446 LEU A C 1
ATOM 3471 O O . LEU A 1 446 ? -26.234 -41.312 -28.562 1 59.84 446 LEU A O 1
ATOM 3475 N N . ARG A 1 447 ? -24.359 -40.281 -28.281 1 61.72 447 ARG A N 1
ATOM 3476 C CA . ARG A 1 447 ? -24.438 -39.594 -29.562 1 61.72 447 ARG A CA 1
ATOM 3477 C C . ARG A 1 447 ? -24.234 -40.531 -30.734 1 61.72 447 ARG A C 1
ATOM 3479 O O . ARG A 1 447 ? -24.781 -40.344 -31.812 1 61.72 447 ARG A O 1
ATOM 3486 N N . LEU A 1 448 ? -23.359 -41.594 -30.5 1 51.03 448 LEU A N 1
ATOM 3487 C CA . LEU A 1 448 ? -23.062 -42.562 -31.547 1 51.03 448 LEU A CA 1
ATOM 3488 C C . LEU A 1 448 ? -24.188 -43.594 -31.656 1 51.03 448 LEU A C 1
ATOM 3490 O O . LEU A 1 448 ? -24.188 -44.406 -32.594 1 51.03 448 LEU A O 1
ATOM 3494 N N . ARG A 1 449 ? -25.078 -43.594 -30.641 1 55.28 449 ARG A N 1
ATOM 3495 C CA . ARG A 1 449 ? -26.203 -44.5 -30.875 1 55.28 449 ARG A CA 1
ATOM 3496 C C . ARG A 1 449 ? -27.109 -43.969 -31.969 1 55.28 449 ARG A C 1
ATOM 3498 O O . ARG A 1 449 ? -27.578 -42.844 -31.906 1 55.28 449 ARG A O 1
ATOM 3505 N N . PRO A 1 450 ? -27.328 -44.781 -33.188 1 51.69 450 PRO A N 1
ATOM 3506 C CA . PRO A 1 450 ? -28.234 -44.406 -34.25 1 51.69 450 PRO A CA 1
ATOM 3507 C C . PRO A 1 450 ? -29.703 -44.406 -33.812 1 51.69 450 PRO A C 1
ATOM 3509 O O . PRO A 1 450 ? -30.078 -45.125 -32.875 1 51.69 450 PRO A O 1
ATOM 3512 N N . MET B 1 1 ? 15.609 -14.914 27.344 1 22.5 1 MET B N 1
ATOM 3513 C CA . MET B 1 1 ? 16.297 -13.656 27.641 1 22.5 1 MET B CA 1
ATOM 3514 C C . MET B 1 1 ? 15.922 -12.578 26.625 1 22.5 1 MET B C 1
ATOM 3516 O O . MET B 1 1 ? 16.094 -12.766 25.422 1 22.5 1 MET B O 1
ATOM 3520 N N . ALA B 1 2 ? 15.016 -11.812 26.984 1 34.34 2 ALA B N 1
ATOM 3521 C CA . ALA B 1 2 ? 14.57 -10.734 26.109 1 34.34 2 ALA B CA 1
ATOM 3522 C C . ALA B 1 2 ? 15.75 -10.047 25.438 1 34.34 2 ALA B C 1
ATOM 3524 O O . ALA B 1 2 ? 16.672 -9.586 26.109 1 34.34 2 ALA B O 1
ATOM 3525 N N . ALA B 1 3 ? 16.219 -10.328 24.281 1 42.25 3 ALA B N 1
ATOM 3526 C CA . ALA B 1 3 ? 17.406 -9.812 23.625 1 42.25 3 ALA B CA 1
ATOM 3527 C C . ALA B 1 3 ? 17.688 -8.367 24.047 1 42.25 3 ALA B C 1
ATOM 3529 O O . ALA B 1 3 ? 16.797 -7.516 23.969 1 42.25 3 ALA B O 1
ATOM 3530 N N . VAL B 1 4 ? 18.547 -8.039 24.922 1 53.12 4 VAL B N 1
ATOM 3531 C CA . VAL B 1 4 ? 19.031 -6.715 25.297 1 53.12 4 VAL B CA 1
ATOM 3532 C C . VAL B 1 4 ? 19.109 -5.828 24.047 1 53.12 4 VAL B C 1
ATOM 3534 O O . VAL B 1 4 ? 19.734 -6.188 23.062 1 53.12 4 VAL B O 1
ATOM 3537 N N . GLY B 1 5 ? 18.016 -4.855 23.859 1 72.56 5 GLY B N 1
ATOM 3538 C CA . GLY B 1 5 ? 17.953 -3.938 22.734 1 72.56 5 GLY B CA 1
ATOM 3539 C C . GLY B 1 5 ? 19.297 -3.301 22.422 1 72.56 5 GLY B C 1
ATOM 3540 O O . GLY B 1 5 ? 20.172 -3.223 23.281 1 72.56 5 GLY B O 1
ATOM 3541 N N . ARG B 1 6 ? 19.656 -3.168 21.234 1 88.44 6 ARG B N 1
ATOM 3542 C CA . ARG B 1 6 ? 20.844 -2.482 20.75 1 88.44 6 ARG B CA 1
ATOM 3543 C C . ARG B 1 6 ? 20.906 -1.053 21.281 1 88.44 6 ARG B C 1
ATOM 3545 O O . ARG B 1 6 ? 19.875 -0.458 21.594 1 88.44 6 ARG B O 1
ATOM 3552 N N . GLY B 1 7 ? 22.172 -0.62 21.609 1 93.88 7 GLY B N 1
ATOM 3553 C CA . GLY B 1 7 ? 22.297 0.804 21.875 1 93.88 7 GLY B CA 1
ATOM 3554 C C . GLY B 1 7 ? 21.938 1.67 20.672 1 93.88 7 GLY B C 1
ATOM 3555 O O . GLY B 1 7 ? 21.969 1.205 19.531 1 93.88 7 GLY B O 1
ATOM 3556 N N . LYS B 1 8 ? 21.594 2.91 21 1 96.62 8 LYS B N 1
ATOM 3557 C CA . LYS B 1 8 ? 21.156 3.854 19.969 1 96.62 8 LYS B CA 1
ATOM 3558 C C . LYS B 1 8 ? 22.203 3.977 18.859 1 96.62 8 LYS B C 1
ATOM 3560 O O . LYS B 1 8 ? 21.859 3.975 17.688 1 96.62 8 LYS B O 1
ATOM 3565 N N . ALA B 1 9 ? 23.453 4.07 19.219 1 96.75 9 ALA B N 1
ATOM 3566 C CA . ALA B 1 9 ? 24.531 4.234 18.25 1 96.75 9 ALA B CA 1
ATOM 3567 C C . ALA B 1 9 ? 24.625 3.029 17.312 1 96.75 9 ALA B C 1
ATOM 3569 O O . ALA B 1 9 ? 24.875 3.18 16.125 1 96.75 9 ALA B O 1
ATOM 3570 N N . GLU B 1 10 ? 24.484 1.887 17.875 1 97.12 10 GLU B N 1
ATOM 3571 C CA . GLU B 1 10 ? 24.531 0.665 17.078 1 97.12 10 GLU B CA 1
ATOM 3572 C C . GLU B 1 10 ? 23.344 0.576 16.125 1 97.12 10 GLU B C 1
ATOM 3574 O O . GLU B 1 10 ? 23.5 0.193 14.969 1 97.12 10 GLU B O 1
ATOM 3579 N N . THR B 1 11 ? 22.188 0.911 16.641 1 97.75 11 THR B N 1
ATOM 3580 C CA . THR B 1 11 ? 20.984 0.924 15.805 1 97.75 11 THR B CA 1
ATOM 3581 C C . THR B 1 11 ? 21.156 1.904 14.641 1 97.75 11 THR B C 1
ATOM 3583 O O . THR B 1 11 ? 20.797 1.588 13.5 1 97.75 11 THR B O 1
ATOM 3586 N N . LEU B 1 12 ? 21.641 3.064 14.953 1 97.5 12 LEU B N 1
ATOM 3587 C CA . LEU B 1 12 ? 21.844 4.094 13.938 1 97.5 12 LEU B CA 1
ATOM 3588 C C . LEU B 1 12 ? 22.844 3.629 12.883 1 97.5 12 LEU B C 1
ATOM 3590 O O . LEU B 1 12 ? 22.641 3.857 11.688 1 97.5 12 LEU B O 1
ATOM 3594 N N . ALA B 1 13 ? 23.922 2.967 13.297 1 97.5 13 ALA B N 1
ATOM 3595 C CA . ALA B 1 13 ? 24.953 2.473 12.375 1 97.5 13 ALA B CA 1
ATOM 3596 C C . ALA B 1 13 ? 24.375 1.427 11.43 1 97.5 13 ALA B C 1
ATOM 3598 O O . ALA B 1 13 ? 24.656 1.439 10.227 1 97.5 13 ALA B O 1
ATOM 3599 N N . LEU B 1 14 ? 23.609 0.534 11.969 1 97.56 14 LEU B N 1
ATOM 3600 C CA . LEU B 1 14 ? 22.984 -0.496 11.148 1 97.56 14 LEU B CA 1
ATOM 3601 C C . LEU B 1 14 ? 21.984 0.118 10.18 1 97.56 14 LEU B C 1
ATOM 3603 O O . LEU B 1 14 ? 21.875 -0.32 9.031 1 97.56 14 LEU B O 1
ATOM 3607 N N . ARG B 1 15 ? 21.25 1.089 10.68 1 97.81 15 ARG B N 1
ATOM 3608 C CA . ARG B 1 15 ? 20.297 1.779 9.82 1 97.81 15 ARG B CA 1
ATOM 3609 C C . ARG B 1 15 ? 21 2.414 8.625 1 97.81 15 ARG B C 1
ATOM 3611 O O . ARG B 1 15 ? 20.547 2.262 7.488 1 97.81 15 ARG B O 1
ATOM 3618 N N . ARG B 1 16 ? 22.094 3.084 8.859 1 96.69 16 ARG B N 1
ATOM 3619 C CA . ARG B 1 16 ? 22.828 3.768 7.809 1 96.69 16 ARG B CA 1
ATOM 3620 C C . ARG B 1 16 ? 23.406 2.773 6.805 1 96.69 16 ARG B C 1
ATOM 3622 O O . ARG B 1 16 ? 23.516 3.074 5.613 1 96.69 16 ARG B O 1
ATOM 3629 N N . ARG B 1 17 ? 23.688 1.611 7.273 1 97.25 17 ARG B N 1
ATOM 3630 C CA . ARG B 1 17 ? 24.281 0.583 6.422 1 97.25 17 ARG B CA 1
ATOM 3631 C C . ARG B 1 17 ? 23.219 -0.103 5.574 1 97.25 17 ARG B C 1
ATOM 3633 O O . ARG B 1 17 ? 23.438 -0.403 4.402 1 97.25 17 ARG B O 1
ATOM 3640 N N . LEU B 1 18 ? 22.031 -0.304 6.16 1 98.44 18 LEU B N 1
ATOM 3641 C CA . LEU B 1 18 ? 21.094 -1.253 5.57 1 98.44 18 LEU B CA 1
ATOM 3642 C C . LEU B 1 18 ? 19.953 -0.524 4.887 1 98.44 18 LEU B C 1
ATOM 3644 O O . LEU B 1 18 ? 19.312 -1.072 3.988 1 98.44 18 LEU B O 1
ATOM 3648 N N . LEU B 1 19 ? 19.641 0.638 5.363 1 98.19 19 LEU B N 1
ATOM 3649 C CA . LEU B 1 19 ? 18.516 1.388 4.793 1 98.19 19 LEU B CA 1
ATOM 3650 C C . LEU B 1 19 ? 19.031 2.564 3.965 1 98.19 19 LEU B C 1
ATOM 3652 O O . LEU B 1 19 ? 20.062 3.156 4.285 1 98.19 19 LEU B O 1
ATOM 3656 N N . SER B 1 20 ? 18.312 2.908 2.879 1 96.94 20 SER B N 1
ATOM 3657 C CA . SER B 1 20 ? 18.672 4.051 2.047 1 96.94 20 SER B CA 1
ATOM 3658 C C . SER B 1 20 ? 18.625 5.352 2.842 1 96.94 20 SER B C 1
ATOM 3660 O O . SER B 1 20 ? 17.719 5.555 3.656 1 96.94 20 SER B O 1
ATOM 3662 N N . ASP B 1 21 ? 19.469 6.254 2.494 1 93.75 21 ASP B N 1
ATOM 3663 C CA . ASP B 1 21 ? 19.516 7.559 3.146 1 93.75 21 ASP B CA 1
ATOM 3664 C C . ASP B 1 21 ? 18.359 8.445 2.701 1 93.75 21 ASP B C 1
ATOM 3666 O O . ASP B 1 21 ? 18.094 9.484 3.312 1 93.75 21 ASP B O 1
ATOM 3670 N N . SER B 1 22 ? 17.688 8.023 1.626 1 94.5 22 SER B N 1
ATOM 3671 C CA . SER B 1 22 ? 16.484 8.758 1.232 1 94.5 22 SER B CA 1
ATOM 3672 C C . SER B 1 22 ? 15.375 8.602 2.264 1 94.5 22 SER B C 1
ATOM 3674 O O . SER B 1 22 ? 14.43 9.398 2.291 1 94.5 22 SER B O 1
ATOM 3676 N N . CYS B 1 23 ? 15.414 7.555 3.031 1 95 23 CYS B N 1
ATOM 3677 C CA . CYS B 1 23 ? 14.516 7.379 4.164 1 95 23 CYS B CA 1
ATOM 3678 C C . CYS B 1 23 ? 15.016 8.148 5.383 1 95 23 CYS B C 1
ATOM 3680 O O . CYS B 1 23 ? 15.617 7.57 6.285 1 95 23 CYS B O 1
ATOM 3682 N N . ARG B 1 24 ? 14.664 9.359 5.547 1 89.75 24 ARG B N 1
ATOM 3683 C CA . ARG B 1 24 ? 15.281 10.25 6.523 1 89.75 24 ARG B CA 1
ATOM 3684 C C . ARG B 1 24 ? 14.648 10.07 7.902 1 89.75 24 ARG B C 1
ATOM 3686 O O . ARG B 1 24 ? 13.461 9.781 8.016 1 89.75 24 ARG B O 1
ATOM 3693 N N . LEU B 1 25 ? 15.43 10.305 8.867 1 94.62 25 LEU B N 1
ATOM 3694 C CA . LEU B 1 25 ? 15.016 10.281 10.266 1 94.62 25 LEU B CA 1
ATOM 3695 C C . LEU B 1 25 ? 14.531 11.656 10.711 1 94.62 25 LEU B C 1
ATOM 3697 O O . LEU B 1 25 ? 15 12.68 10.211 1 94.62 25 LEU B O 1
ATOM 3701 N N . PHE B 1 26 ? 13.555 11.641 11.609 1 93.12 26 PHE B N 1
ATOM 3702 C CA . PHE B 1 26 ? 13.266 12.859 12.359 1 93.12 26 PHE B CA 1
ATOM 3703 C C . PHE B 1 26 ? 14.461 13.258 13.219 1 93.12 26 PHE B C 1
ATOM 3705 O O . PHE B 1 26 ? 15.164 12.398 13.758 1 93.12 26 PHE B O 1
ATOM 3712 N N . TYR B 1 27 ? 14.758 14.547 13.242 1 93.88 27 TYR B N 1
ATOM 3713 C CA . TYR B 1 27 ? 15.859 15.086 14.031 1 93.88 27 TYR B CA 1
ATOM 3714 C C . TYR B 1 27 ? 17.188 14.453 13.617 1 93.88 27 TYR B C 1
ATOM 3716 O O . TYR B 1 27 ? 17.906 13.898 14.453 1 93.88 27 TYR B O 1
ATOM 3724 N N . PRO B 1 28 ? 17.547 14.57 12.383 1 90 28 PRO B N 1
ATOM 3725 C CA . PRO B 1 28 ? 18.656 13.805 11.82 1 90 28 PRO B CA 1
ATOM 3726 C C . PRO B 1 28 ? 19.984 14.07 12.555 1 90 28 PRO B C 1
ATOM 3728 O O . PRO B 1 28 ? 20.859 13.203 12.586 1 90 28 PRO B O 1
ATOM 3731 N N . GLU B 1 29 ? 20.109 15.25 13.148 1 90.38 29 GLU B N 1
ATOM 3732 C CA . GLU B 1 29 ? 21.344 15.562 13.867 1 90.38 29 GLU B CA 1
ATOM 3733 C C . GLU B 1 29 ? 21.453 14.734 15.148 1 90.38 29 GLU B C 1
ATOM 3735 O O . GLU B 1 29 ? 22.562 14.406 15.578 1 90.38 29 GLU B O 1
ATOM 3740 N N . ASP B 1 30 ? 20.328 14.469 15.703 1 94.06 30 ASP B N 1
ATOM 3741 C CA . ASP B 1 30 ? 20.25 13.648 16.906 1 94.06 30 ASP B CA 1
ATOM 3742 C C . ASP B 1 30 ? 18.953 12.844 16.922 1 94.06 30 ASP B C 1
ATOM 3744 O O . ASP B 1 30 ? 18.047 13.141 17.703 1 94.06 30 ASP B O 1
ATOM 3748 N N . PRO B 1 31 ? 18.938 11.82 16.141 1 96.25 31 PRO B N 1
ATOM 3749 C CA . PRO B 1 31 ? 17.688 11.055 16.047 1 96.25 31 PRO B CA 1
ATOM 3750 C C . PRO B 1 31 ? 17.297 10.414 17.359 1 96.25 31 PRO B C 1
ATOM 3752 O O . PRO B 1 31 ? 18.141 10.18 18.234 1 96.25 31 PRO B O 1
ATOM 3755 N N . ILE B 1 32 ? 16.031 10.148 17.547 1 97.12 32 ILE B N 1
ATOM 3756 C CA . ILE B 1 32 ? 15.516 9.547 18.781 1 97.12 32 ILE B CA 1
ATOM 3757 C C . ILE B 1 32 ? 15.258 8.062 18.562 1 97.12 32 ILE B C 1
ATOM 3759 O O . ILE B 1 32 ? 14.633 7.676 17.562 1 97.12 32 ILE B O 1
ATOM 3763 N N . LYS B 1 33 ? 15.758 7.246 19.391 1 97.88 33 LYS B N 1
ATOM 3764 C CA . LYS B 1 33 ? 15.383 5.836 19.391 1 97.88 33 LYS B CA 1
ATOM 3765 C C . LYS B 1 33 ? 14.18 5.586 20.297 1 97.88 33 LYS B C 1
ATOM 3767 O O . LYS B 1 33 ? 14.266 5.738 21.516 1 97.88 33 LYS B O 1
ATOM 3772 N N . ILE B 1 34 ? 13.086 5.25 19.719 1 97.81 34 ILE B N 1
ATOM 3773 C CA . ILE B 1 34 ? 11.852 5.039 20.469 1 97.81 34 ILE B CA 1
ATOM 3774 C C . ILE B 1 34 ? 11.633 3.547 20.703 1 97.81 34 ILE B C 1
ATOM 3776 O O . ILE B 1 34 ? 11.797 2.74 19.781 1 97.81 34 ILE B O 1
ATOM 3780 N N . VAL B 1 35 ? 11.188 3.146 21.938 1 97.81 35 VAL B N 1
ATOM 3781 C CA . VAL B 1 35 ? 11.062 1.726 22.25 1 97.81 35 VAL B CA 1
ATOM 3782 C C . VAL B 1 35 ? 9.648 1.425 22.75 1 97.81 35 VAL B C 1
ATOM 3784 O O . VAL B 1 35 ? 9.227 0.267 22.781 1 97.81 35 VAL B O 1
ATOM 3787 N N . ARG B 1 36 ? 8.938 2.492 23.078 1 98.38 36 ARG B N 1
ATOM 3788 C CA . ARG B 1 36 ? 7.598 2.297 23.609 1 98.38 36 ARG B CA 1
ATOM 3789 C C . ARG B 1 36 ? 6.703 3.496 23.312 1 98.38 36 ARG B C 1
ATOM 3791 O O . ARG B 1 36 ? 7.188 4.621 23.188 1 98.38 36 ARG B O 1
ATOM 3798 N N . GLY B 1 37 ? 5.414 3.277 23.109 1 98.38 37 GLY B N 1
ATOM 3799 C CA . GLY B 1 37 ? 4.41 4.32 22.953 1 98.38 37 GLY B CA 1
ATOM 3800 C C . GLY B 1 37 ? 3.146 4.055 23.75 1 98.38 37 GLY B C 1
ATOM 3801 O O . GLY B 1 37 ? 2.738 2.904 23.906 1 98.38 37 GLY B O 1
ATOM 3802 N N . GLN B 1 38 ? 2.523 5.078 24.234 1 98.38 38 GLN B N 1
ATOM 3803 C CA . GLN B 1 38 ? 1.274 4.973 24.984 1 98.38 38 GLN B CA 1
ATOM 3804 C C . GLN B 1 38 ? 0.525 6.301 25 1 98.38 38 GLN B C 1
ATOM 3806 O O . GLN B 1 38 ? 1.069 7.324 25.422 1 98.38 38 GLN B O 1
ATOM 3811 N N . GLY B 1 39 ? -0.727 6.207 24.625 1 98.31 39 GLY B N 1
ATOM 3812 C CA . GLY B 1 39 ? -1.464 7.457 24.562 1 98.31 39 GLY B CA 1
ATOM 3813 C C . GLY B 1 39 ? -0.781 8.508 23.703 1 98.31 39 GLY B C 1
ATOM 3814 O O . GLY B 1 39 ? -0.454 8.25 22.531 1 98.31 39 GLY B O 1
ATOM 3815 N N . GLN B 1 40 ? -0.568 9.648 24.266 1 98.56 40 GLN B N 1
ATOM 3816 C CA . GLN B 1 40 ? 0.071 10.742 23.547 1 98.56 40 GLN B CA 1
ATOM 3817 C C . GLN B 1 40 ? 1.564 10.805 23.844 1 98.56 40 GLN B C 1
ATOM 3819 O O . GLN B 1 40 ? 2.219 11.812 23.562 1 98.56 40 GLN B O 1
ATOM 3824 N N . TYR B 1 41 ? 2.164 9.672 24.312 1 98.75 41 TYR B N 1
ATOM 3825 C CA . TYR B 1 41 ? 3.562 9.711 24.719 1 98.75 41 TYR B CA 1
ATOM 3826 C C . TYR B 1 41 ? 4.375 8.648 24 1 98.75 41 TYR B C 1
ATOM 3828 O O . TYR B 1 41 ? 3.855 7.574 23.688 1 98.75 41 TYR B O 1
ATOM 3836 N N . LEU B 1 42 ? 5.582 8.969 23.719 1 98.5 42 LEU B N 1
ATOM 3837 C CA . LEU B 1 42 ? 6.613 8.062 23.234 1 98.5 42 LEU B CA 1
ATOM 3838 C C . LEU B 1 42 ? 7.789 8 24.203 1 98.5 42 LEU B C 1
ATOM 3840 O O . LEU B 1 42 ? 8.125 9 24.844 1 98.5 42 LEU B O 1
ATOM 3844 N N . TYR B 1 43 ? 8.406 6.879 24.297 1 98.5 43 TYR B N 1
ATOM 3845 C CA . TYR B 1 43 ? 9.5 6.676 25.234 1 98.5 43 TYR B CA 1
ATOM 3846 C C . TYR B 1 43 ? 10.758 6.207 24.516 1 98.5 43 TYR B C 1
ATOM 3848 O O . TYR B 1 43 ? 10.703 5.305 23.672 1 98.5 43 TYR B O 1
ATOM 3856 N N . ASP B 1 44 ? 11.891 6.805 24.812 1 97.31 44 ASP B N 1
ATOM 3857 C CA . ASP B 1 44 ? 13.141 6.375 24.188 1 97.31 44 ASP B CA 1
ATOM 3858 C C . ASP B 1 44 ? 13.789 5.246 24.984 1 97.31 44 ASP B C 1
ATOM 3860 O O . ASP B 1 44 ? 13.195 4.734 25.938 1 97.31 44 ASP B O 1
ATOM 3864 N N . ASP B 1 45 ? 14.953 4.789 24.562 1 95.31 45 ASP B N 1
ATOM 3865 C CA . ASP B 1 45 ? 15.602 3.615 25.125 1 95.31 45 ASP B CA 1
ATOM 3866 C C . ASP B 1 45 ? 16.234 3.938 26.484 1 95.31 45 ASP B C 1
ATOM 3868 O O . ASP B 1 45 ? 16.641 3.033 27.219 1 95.31 45 ASP B O 1
ATOM 3872 N N . GLU B 1 46 ? 16.203 5.164 26.922 1 95.38 46 GLU B N 1
ATOM 3873 C CA . GLU B 1 46 ? 16.703 5.57 28.219 1 95.38 46 GLU B CA 1
ATOM 3874 C C . GLU B 1 46 ? 15.547 5.859 29.188 1 95.38 46 GLU B C 1
ATOM 3876 O O . GLU B 1 46 ? 15.781 6.211 30.344 1 95.38 46 GLU B O 1
ATOM 3881 N N . GLY B 1 47 ? 14.367 5.852 28.703 1 96.31 47 GLY B N 1
ATOM 3882 C CA . GLY B 1 47 ? 13.203 5.996 29.562 1 96.31 47 GLY B CA 1
ATOM 3883 C C . GLY B 1 47 ? 12.609 7.391 29.531 1 96.31 47 GLY B C 1
ATOM 3884 O O . GLY B 1 47 ? 11.602 7.66 30.188 1 96.31 47 GLY B O 1
ATOM 3885 N N . ALA B 1 48 ? 13.188 8.273 28.781 1 98.06 48 ALA B N 1
ATOM 3886 C CA . ALA B 1 48 ? 12.633 9.617 28.641 1 98.06 48 ALA B CA 1
ATOM 3887 C C . ALA B 1 48 ? 11.266 9.578 27.953 1 98.06 48 ALA B C 1
ATOM 3889 O O . ALA B 1 48 ? 11.062 8.82 27 1 98.06 48 ALA B O 1
ATOM 3890 N N . GLU B 1 49 ? 10.383 10.367 28.516 1 98.62 49 GLU B N 1
ATOM 3891 C CA . GLU B 1 49 ? 9.023 10.461 28 1 98.62 49 GLU B CA 1
ATOM 3892 C C . GLU B 1 49 ? 8.844 11.695 27.109 1 98.62 49 GLU B C 1
ATOM 3894 O O . GLU B 1 49 ? 9 12.82 27.578 1 98.62 49 GLU B O 1
ATOM 3899 N N . TYR B 1 50 ? 8.547 11.477 25.875 1 98.69 50 TYR B N 1
ATOM 3900 C CA . TYR B 1 50 ? 8.312 12.57 24.922 1 98.69 50 TYR B CA 1
ATOM 3901 C C . TYR B 1 50 ? 6.824 12.781 24.688 1 98.69 50 TYR B C 1
ATOM 3903 O O . TYR B 1 50 ? 6.09 11.828 24.422 1 98.69 50 TYR B O 1
ATOM 3911 N N . LEU B 1 51 ? 6.375 13.992 24.828 1 98.88 51 LEU B N 1
ATOM 3912 C CA . LEU B 1 51 ? 5.016 14.344 24.438 1 98.88 51 LEU B CA 1
ATOM 3913 C C . LEU B 1 51 ? 4.898 14.461 22.922 1 98.88 51 LEU B C 1
ATOM 3915 O O . LEU B 1 51 ? 5.59 15.273 22.297 1 98.88 51 LEU B O 1
ATOM 3919 N N . ASP B 1 52 ? 4.074 13.633 22.359 1 98.5 52 ASP B N 1
ATOM 3920 C CA . ASP B 1 52 ? 3.881 13.617 20.906 1 98.5 52 ASP B CA 1
ATOM 3921 C C . ASP B 1 52 ? 2.852 14.656 20.469 1 98.5 52 ASP B C 1
ATOM 3923 O O . ASP B 1 52 ? 1.659 14.508 20.75 1 98.5 52 ASP B O 1
ATOM 3927 N N . CYS B 1 53 ? 3.246 15.609 19.734 1 98.5 53 CYS B N 1
ATOM 3928 C CA . CYS B 1 53 ? 2.344 16.672 19.297 1 98.5 53 CYS B CA 1
ATOM 3929 C C . CYS B 1 53 ? 2.109 16.594 17.781 1 98.5 53 CYS B C 1
ATOM 3931 O O . CYS B 1 53 ? 1.45 17.469 17.219 1 98.5 53 CYS B O 1
ATOM 3933 N N . ILE B 1 54 ? 2.596 15.5 17.141 1 95.44 54 ILE B N 1
ATOM 3934 C CA . ILE B 1 54 ? 2.604 15.609 15.68 1 95.44 54 ILE B CA 1
ATOM 3935 C C . ILE B 1 54 ? 2.156 14.289 15.062 1 95.44 54 ILE B C 1
ATOM 3937 O O . ILE B 1 54 ? 1.791 14.234 13.883 1 95.44 54 ILE B O 1
ATOM 3941 N N . ASN B 1 55 ? 2.18 13.164 15.672 1 87.5 55 ASN B N 1
ATOM 3942 C CA . ASN B 1 55 ? 1.881 11.875 15.055 1 87.5 55 ASN B CA 1
ATOM 3943 C C . ASN B 1 55 ? 0.377 11.656 14.914 1 87.5 55 ASN B C 1
ATOM 3945 O O . ASN B 1 55 ? -0.265 11.141 15.828 1 87.5 55 ASN B O 1
ATOM 3949 N N . ASN B 1 56 ? -0.093 11.852 13.742 1 88.69 56 ASN B N 1
ATOM 3950 C CA . ASN B 1 56 ? -1.524 11.719 13.492 1 88.69 56 ASN B CA 1
ATOM 3951 C C . ASN B 1 56 ? -1.896 10.281 13.148 1 88.69 56 ASN B C 1
ATOM 3953 O O . ASN B 1 56 ? -3.078 9.953 13.008 1 88.69 56 ASN B O 1
ATOM 3957 N N . VAL B 1 57 ? -0.95 9.422 13.031 1 95.69 57 VAL B N 1
ATOM 3958 C CA . VAL B 1 57 ? -1.166 8.023 12.68 1 95.69 57 VAL B CA 1
ATOM 3959 C C . VAL B 1 57 ? -1.691 7.262 13.898 1 95.69 57 VAL B C 1
ATOM 3961 O O . VAL B 1 57 ? -2.654 6.496 13.789 1 95.69 57 VAL B O 1
ATOM 3964 N N . ALA B 1 58 ? -1.039 7.504 15.055 1 97.69 58 ALA B N 1
ATOM 3965 C CA . ALA B 1 58 ? -1.571 6.969 16.297 1 97.69 58 ALA B CA 1
ATOM 3966 C C . ALA B 1 58 ? -2.754 7.797 16.797 1 97.69 58 ALA B C 1
ATOM 3968 O O . ALA B 1 58 ? -2.699 8.391 17.875 1 97.69 58 ALA B O 1
ATOM 3969 N N . HIS B 1 59 ? -3.816 7.75 16.094 1 98.5 59 HIS B N 1
ATOM 3970 C CA . HIS B 1 59 ? -4.926 8.695 16.156 1 98.5 59 HIS B CA 1
ATOM 3971 C C . HIS B 1 59 ? -5.633 8.625 17.5 1 98.5 59 HIS B C 1
ATOM 3973 O O . HIS B 1 59 ? -5.852 9.656 18.141 1 98.5 59 HIS B O 1
ATOM 3979 N N . VAL B 1 60 ? -5.941 7.449 18 1 98.69 60 VAL B N 1
ATOM 3980 C CA . VAL B 1 60 ? -6.668 7.324 19.25 1 98.69 60 VAL B CA 1
ATOM 3981 C C . VAL B 1 60 ? -5.688 7.082 20.391 1 98.69 60 VAL B C 1
ATOM 3983 O O . VAL B 1 60 ? -6.086 6.688 21.5 1 98.69 60 VAL B O 1
ATOM 3986 N N . GLY B 1 61 ? -4.395 7.312 20.109 1 98.62 61 GLY B N 1
ATOM 3987 C CA . GLY B 1 61 ? -3.332 7.09 21.078 1 98.62 61 GLY B CA 1
ATOM 3988 C C . GLY B 1 61 ? -2.457 5.898 20.75 1 98.62 61 GLY B C 1
ATOM 3989 O O . GLY B 1 61 ? -2.949 4.875 20.266 1 98.62 61 GLY B O 1
ATOM 3990 N N . HIS B 1 62 ? -1.173 6.055 21.047 1 98.62 62 HIS B N 1
ATOM 3991 C CA . HIS B 1 62 ? -0.221 4.973 20.812 1 98.62 62 HIS B CA 1
ATOM 3992 C C . HIS B 1 62 ? -0.611 3.717 21.578 1 98.62 62 HIS B C 1
ATOM 3994 O O . HIS B 1 62 ? -0.873 3.781 22.781 1 98.62 62 HIS B O 1
ATOM 4000 N N . CYS B 1 63 ? -0.659 2.607 20.828 1 98.38 63 CYS B N 1
ATOM 4001 C CA . CYS B 1 63 ? -0.857 1.28 21.406 1 98.38 63 CYS B CA 1
ATOM 4002 C C . CYS B 1 63 ? -2.123 1.235 22.25 1 98.38 63 CYS B C 1
ATOM 4004 O O . CYS B 1 63 ? -2.119 0.679 23.344 1 98.38 63 CYS B O 1
ATOM 4006 N N . HIS B 1 64 ? -3.152 1.866 21.812 1 98.69 64 HIS B N 1
ATOM 4007 C CA . HIS B 1 64 ? -4.41 1.831 22.547 1 98.69 64 HIS B CA 1
ATOM 4008 C C . HIS B 1 64 ? -4.844 0.397 22.828 1 98.69 64 HIS B C 1
ATOM 4010 O O . HIS B 1 64 ? -4.953 -0.414 21.906 1 98.69 64 HIS B O 1
ATOM 4016 N N . PRO B 1 65 ? -5.191 0.044 24.016 1 98.56 65 PRO B N 1
ATOM 4017 C CA . PRO B 1 65 ? -5.422 -1.353 24.391 1 98.56 65 PRO B CA 1
ATOM 4018 C C . PRO B 1 65 ? -6.582 -1.985 23.625 1 98.56 65 PRO B C 1
ATOM 4020 O O . PRO B 1 65 ? -6.52 -3.162 23.266 1 98.56 65 PRO B O 1
ATOM 4023 N N . LEU B 1 66 ? -7.648 -1.258 23.391 1 98.62 66 LEU B N 1
ATOM 4024 C CA . LEU B 1 66 ? -8.805 -1.806 22.672 1 98.62 66 LEU B CA 1
ATOM 4025 C C . LEU B 1 66 ? -8.445 -2.143 21.234 1 98.62 66 LEU B C 1
ATOM 4027 O O . LEU B 1 66 ? -8.922 -3.145 20.688 1 98.62 66 LEU B O 1
ATOM 4031 N N . VAL B 1 67 ? -7.648 -1.312 20.578 1 98.81 67 VAL B N 1
ATOM 4032 C CA . VAL B 1 67 ? -7.227 -1.556 19.203 1 98.81 67 VAL B CA 1
ATOM 4033 C C . VAL B 1 67 ? -6.289 -2.76 19.156 1 98.81 67 VAL B C 1
ATOM 4035 O O . VAL B 1 67 ? -6.426 -3.627 18.297 1 98.81 67 VAL B O 1
ATOM 4038 N N . VAL B 1 68 ? -5.336 -2.801 20.141 1 98.81 68 VAL B N 1
ATOM 4039 C CA . VAL B 1 68 ? -4.375 -3.896 20.219 1 98.81 68 VAL B CA 1
ATOM 4040 C C . VAL B 1 68 ? -5.117 -5.215 20.438 1 98.81 68 VAL B C 1
ATOM 4042 O O . VAL B 1 68 ? -4.801 -6.219 19.797 1 98.81 68 VAL B O 1
ATOM 4045 N N . ARG B 1 69 ? -6.094 -5.223 21.266 1 98.75 69 ARG B N 1
ATOM 4046 C CA . ARG B 1 69 ? -6.859 -6.426 21.562 1 98.75 69 ARG B CA 1
ATOM 4047 C C . ARG B 1 69 ? -7.66 -6.883 20.344 1 98.75 69 ARG B C 1
ATOM 4049 O O . ARG B 1 69 ? -7.773 -8.078 20.078 1 98.75 69 ARG B O 1
ATOM 4056 N N . ALA B 1 70 ? -8.281 -5.953 19.672 1 98.81 70 ALA B N 1
ATOM 4057 C CA . ALA B 1 70 ? -9.055 -6.285 18.469 1 98.81 70 ALA B CA 1
ATOM 4058 C C . ALA B 1 70 ? -8.164 -6.934 17.406 1 98.81 70 ALA B C 1
ATOM 4060 O O . ALA B 1 70 ? -8.555 -7.926 16.797 1 98.81 70 ALA B O 1
ATOM 4061 N N . ALA B 1 71 ? -6.996 -6.348 17.203 1 98.75 71 ALA B N 1
ATOM 4062 C CA . ALA B 1 71 ? -6.051 -6.91 16.234 1 98.75 71 ALA B CA 1
ATOM 4063 C C . ALA B 1 71 ? -5.637 -8.32 16.625 1 98.75 71 ALA B C 1
ATOM 4065 O O . ALA B 1 71 ? -5.609 -9.227 15.789 1 98.75 71 ALA B O 1
ATOM 4066 N N . HIS B 1 72 ? -5.305 -8.461 17.906 1 98.75 72 HIS B N 1
ATOM 4067 C CA . HIS B 1 72 ? -4.832 -9.75 18.406 1 98.75 72 HIS B CA 1
ATOM 4068 C C . HIS B 1 72 ? -5.918 -10.812 18.312 1 98.75 72 HIS B C 1
ATOM 4070 O O . HIS B 1 72 ? -5.668 -11.914 17.828 1 98.75 72 HIS B O 1
ATOM 4076 N N . GLY B 1 73 ? -7.094 -10.469 18.797 1 98.75 73 GLY B N 1
ATOM 4077 C CA . GLY B 1 73 ? -8.203 -11.406 18.734 1 98.75 73 GLY B CA 1
ATOM 4078 C C . GLY B 1 73 ? -8.492 -11.891 17.328 1 98.75 73 GLY B C 1
ATOM 4079 O O . GLY B 1 73 ? -8.672 -13.094 17.094 1 98.75 73 GLY B O 1
ATOM 4080 N N . GLN B 1 74 ? -8.531 -11.016 16.391 1 98.75 74 GLN B N 1
ATOM 4081 C CA . GLN B 1 74 ? -8.828 -11.391 15.008 1 98.75 74 GLN B CA 1
ATOM 4082 C C . GLN B 1 74 ? -7.684 -12.188 14.391 1 98.75 74 GLN B C 1
ATOM 4084 O O . GLN B 1 74 ? -7.914 -13.117 13.617 1 98.75 74 GLN B O 1
ATOM 4089 N N . ASN B 1 75 ? -6.434 -11.781 14.672 1 98.44 75 ASN B N 1
ATOM 4090 C CA . ASN B 1 75 ? -5.262 -12.477 14.148 1 98.44 75 ASN B CA 1
ATOM 4091 C C . ASN B 1 75 ? -5.262 -13.953 14.547 1 98.44 75 ASN B C 1
ATOM 4093 O O . ASN B 1 75 ? -4.73 -14.797 13.828 1 98.44 75 ASN B O 1
ATOM 4097 N N . GLN B 1 76 ? -5.832 -14.211 15.695 1 98.5 76 GLN B N 1
ATOM 4098 C CA . GLN B 1 76 ? -5.891 -15.578 16.188 1 98.5 76 GLN B CA 1
ATOM 4099 C C . GLN B 1 76 ? -6.934 -16.391 15.438 1 98.5 76 GLN B C 1
ATOM 4101 O O . GLN B 1 76 ? -6.863 -17.625 15.406 1 98.5 76 GLN B O 1
ATOM 4106 N N . MET B 1 77 ? -7.883 -15.734 14.844 1 98.31 77 MET B N 1
ATOM 4107 C CA . MET B 1 77 ? -9.031 -16.406 14.25 1 98.31 77 MET B CA 1
ATOM 4108 C C . MET B 1 77 ? -8.867 -16.547 12.734 1 98.31 77 MET B C 1
ATOM 4110 O O . MET B 1 77 ? -9.023 -17.625 12.18 1 98.31 77 MET B O 1
ATOM 4114 N N . LEU B 1 78 ? -8.609 -15.453 12.078 1 98.12 78 LEU B N 1
ATOM 4115 C CA . LEU B 1 78 ? -8.586 -15.43 10.625 1 98.12 78 LEU B CA 1
ATOM 4116 C C . LEU B 1 78 ? -7.891 -14.172 10.109 1 98.12 78 LEU B C 1
ATOM 4118 O O . LEU B 1 78 ? -8.227 -13.062 10.523 1 98.12 78 LEU B O 1
ATOM 4122 N N . ASN B 1 79 ? -6.941 -14.328 9.305 1 97.69 79 ASN B N 1
ATOM 4123 C CA . ASN B 1 79 ? -6.301 -13.273 8.523 1 97.69 79 ASN B CA 1
ATOM 4124 C C . ASN B 1 79 ? -6.074 -13.703 7.078 1 97.69 79 ASN B C 1
ATOM 4126 O O . ASN B 1 79 ? -5.039 -14.289 6.758 1 97.69 79 ASN B O 1
ATOM 4130 N N . THR B 1 80 ? -7.035 -13.406 6.234 1 95.62 80 THR B N 1
ATOM 4131 C CA . THR B 1 80 ? -7.012 -13.812 4.832 1 95.62 80 THR B CA 1
ATOM 4132 C C . THR B 1 80 ? -7.5 -12.68 3.936 1 95.62 80 THR B C 1
ATOM 4134 O O . THR B 1 80 ? -7.789 -11.578 4.414 1 95.62 80 THR B O 1
ATOM 4137 N N . ASN B 1 81 ? -7.512 -12.914 2.662 1 94.75 81 ASN B N 1
ATOM 4138 C CA . ASN B 1 81 ? -7.875 -11.859 1.714 1 94.75 81 ASN B CA 1
ATOM 4139 C C . ASN B 1 81 ? -9.391 -11.695 1.62 1 94.75 81 ASN B C 1
ATOM 4141 O O . ASN B 1 81 ? -10.141 -12.492 2.172 1 94.75 81 ASN B O 1
ATOM 4145 N N . SER B 1 82 ? -9.797 -10.703 0.909 1 95.44 82 SER B N 1
ATOM 4146 C CA . SER B 1 82 ? -11.211 -10.312 0.879 1 95.44 82 SER B CA 1
ATOM 4147 C C . SER B 1 82 ? -11.945 -10.992 -0.273 1 95.44 82 SER B C 1
ATOM 4149 O O . SER B 1 82 ? -13.062 -10.609 -0.612 1 95.44 82 SER B O 1
ATOM 4151 N N . ARG B 1 83 ? -11.312 -11.969 -0.951 1 95.5 83 ARG B N 1
ATOM 4152 C CA . ARG B 1 83 ? -11.984 -12.711 -2.01 1 95.5 83 ARG B CA 1
ATOM 4153 C C . ARG B 1 83 ? -12.867 -13.812 -1.429 1 95.5 83 ARG B C 1
ATOM 4155 O O . ARG B 1 83 ? -13.586 -14.492 -2.164 1 95.5 83 ARG B O 1
ATOM 4162 N N . TYR B 1 84 ? -12.859 -14.07 -0.119 1 96.5 84 TYR B N 1
ATOM 4163 C CA . TYR B 1 84 ? -13.828 -14.852 0.643 1 96.5 84 TYR B CA 1
ATOM 4164 C C . TYR B 1 84 ? -14.766 -13.945 1.426 1 96.5 84 TYR B C 1
ATOM 4166 O O . TYR B 1 84 ? -14.414 -12.805 1.743 1 96.5 84 TYR B O 1
ATOM 4174 N N . LEU B 1 85 ? -15.922 -14.469 1.678 1 97.44 85 LEU B N 1
ATOM 4175 C CA . LEU B 1 85 ? -16.844 -13.719 2.523 1 97.44 85 LEU B CA 1
ATOM 4176 C C . LEU B 1 85 ? -16.391 -13.758 3.98 1 97.44 85 LEU B C 1
ATOM 4178 O O . LEU B 1 85 ? -15.953 -14.797 4.473 1 97.44 85 LEU B O 1
ATOM 4182 N N . HIS B 1 86 ? -16.453 -12.711 4.637 1 97.44 86 HIS B N 1
ATOM 4183 C CA . HIS B 1 86 ? -16.312 -12.586 6.082 1 97.44 86 HIS B CA 1
ATOM 4184 C C . HIS B 1 86 ? -17.031 -11.352 6.605 1 97.44 86 HIS B C 1
ATOM 4186 O O . HIS B 1 86 ? -17.234 -10.383 5.863 1 97.44 86 HIS B O 1
ATOM 4192 N N . ASP B 1 87 ? -17.344 -11.266 7.812 1 98.19 87 ASP B N 1
ATOM 4193 C CA . ASP B 1 87 ? -18.25 -10.25 8.359 1 98.19 87 ASP B CA 1
ATOM 4194 C C . ASP B 1 87 ? -17.516 -8.922 8.547 1 98.19 87 ASP B C 1
ATOM 4196 O O . ASP B 1 87 ? -18.125 -7.855 8.398 1 98.19 87 ASP B O 1
ATOM 4200 N N . ASN B 1 88 ? -16.297 -8.961 8.875 1 98.38 88 ASN B N 1
ATOM 4201 C CA . ASN B 1 88 ? -15.578 -7.766 9.32 1 98.38 88 ASN B CA 1
ATOM 4202 C C . ASN B 1 88 ? -15.594 -6.68 8.242 1 98.38 88 ASN B C 1
ATOM 4204 O O . ASN B 1 88 ? -15.719 -5.492 8.562 1 98.38 88 ASN B O 1
ATOM 4208 N N . ILE B 1 89 ? -15.477 -7.086 6.988 1 98.5 89 ILE B N 1
ATOM 4209 C CA . ILE B 1 89 ? -15.344 -6.09 5.93 1 98.5 89 ILE B CA 1
ATOM 4210 C C . ILE B 1 89 ? -16.672 -5.379 5.715 1 98.5 89 ILE B C 1
ATOM 4212 O O . ILE B 1 89 ? -16.719 -4.168 5.484 1 98.5 89 ILE B O 1
ATOM 4216 N N . VAL B 1 90 ? -17.781 -6.066 5.793 1 98.44 90 VAL B N 1
ATOM 4217 C CA . VAL B 1 90 ? -19.094 -5.453 5.57 1 98.44 90 VAL B CA 1
ATOM 4218 C C . VAL B 1 90 ? -19.5 -4.656 6.805 1 98.44 90 VAL B C 1
ATOM 4220 O O . VAL B 1 90 ? -20.188 -3.639 6.695 1 98.44 90 VAL B O 1
ATOM 4223 N N . ASP B 1 91 ? -19.125 -5.184 8.008 1 98.56 91 ASP B N 1
ATOM 4224 C CA . ASP B 1 91 ? -19.375 -4.43 9.227 1 98.56 91 ASP B CA 1
ATOM 4225 C C . ASP B 1 91 ? -18.641 -3.092 9.211 1 98.56 91 ASP B C 1
ATOM 4227 O O . ASP B 1 91 ? -19.203 -2.059 9.578 1 98.56 91 ASP B O 1
ATOM 4231 N N . TYR B 1 92 ? -17.453 -3.174 8.812 1 98.75 92 TYR B N 1
ATOM 4232 C CA . TYR B 1 92 ? -16.641 -1.962 8.789 1 98.75 92 TYR B CA 1
ATOM 4233 C C . TYR B 1 92 ? -17.172 -0.969 7.766 1 98.75 92 TYR B C 1
ATOM 4235 O O . TYR B 1 92 ? -17.297 0.222 8.055 1 98.75 92 TYR B O 1
ATOM 4243 N N . ALA B 1 93 ? -17.422 -1.441 6.543 1 98.75 93 ALA B N 1
ATOM 4244 C CA . ALA B 1 93 ? -18.016 -0.589 5.508 1 98.75 93 ALA B CA 1
ATOM 4245 C C . ALA B 1 93 ? -19.312 0.054 5.988 1 98.75 93 ALA B C 1
ATOM 4247 O O . ALA B 1 93 ? -19.547 1.24 5.75 1 98.75 93 ALA B O 1
ATOM 4248 N N . GLN B 1 94 ? -20.109 -0.716 6.629 1 98.5 94 GLN B N 1
ATOM 4249 C CA . GLN B 1 94 ? -21.391 -0.21 7.141 1 98.5 94 GLN B CA 1
ATOM 4250 C C . GLN B 1 94 ? -21.156 0.901 8.164 1 98.5 94 GLN B C 1
ATOM 4252 O O . GLN B 1 94 ? -21.812 1.945 8.102 1 98.5 94 GLN B O 1
ATOM 4257 N N . ARG B 1 95 ? -20.312 0.68 9.078 1 98.62 95 ARG B N 1
ATOM 4258 C CA . ARG B 1 95 ? -20.031 1.682 10.102 1 98.62 95 ARG B CA 1
ATOM 4259 C C . ARG B 1 95 ? -19.469 2.955 9.477 1 98.62 95 ARG B C 1
ATOM 4261 O O . ARG B 1 95 ? -19.781 4.062 9.93 1 98.62 95 ARG B O 1
ATOM 4268 N N . LEU B 1 96 ? -18.562 2.832 8.516 1 98.75 96 LEU B N 1
ATOM 4269 C CA . LEU B 1 96 ? -18.031 3.996 7.812 1 98.75 96 LEU B CA 1
ATOM 4270 C C . LEU B 1 96 ? -19.156 4.754 7.098 1 98.75 96 LEU B C 1
ATOM 4272 O O . LEU B 1 96 ? -19.172 5.984 7.098 1 98.75 96 LEU B O 1
ATOM 4276 N N . SER B 1 97 ? -20.047 4.031 6.48 1 98.56 97 SER B N 1
ATOM 4277 C CA . SER B 1 97 ? -21.141 4.648 5.734 1 98.56 97 SER B CA 1
ATOM 4278 C C . SER B 1 97 ? -21.984 5.547 6.633 1 98.56 97 SER B C 1
ATOM 4280 O O . SER B 1 97 ? -22.516 6.559 6.18 1 98.56 97 SER B O 1
ATOM 4282 N N . GLU B 1 98 ? -22.031 5.246 7.855 1 98.06 98 GLU B N 1
ATOM 4283 C CA . GLU B 1 98 ? -22.828 6.008 8.812 1 98.06 98 GLU B CA 1
ATOM 4284 C C . GLU B 1 98 ? -22.172 7.352 9.125 1 98.06 98 GLU B C 1
ATOM 4286 O O . GLU B 1 98 ? -22.828 8.258 9.648 1 98.06 98 GLU B O 1
ATOM 4291 N N . THR B 1 99 ? -20.953 7.512 8.828 1 98.12 99 THR B N 1
ATOM 4292 C CA . THR B 1 99 ? -20.219 8.73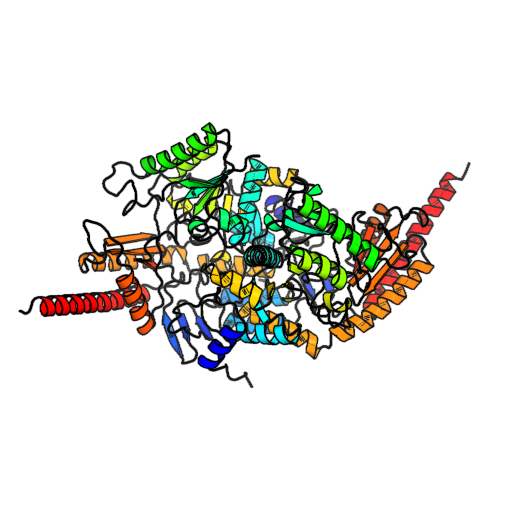4 9.117 1 98.12 99 THR B CA 1
ATOM 4293 C C . THR B 1 99 ? -20.141 9.625 7.875 1 98.12 99 THR B C 1
ATOM 4295 O O . THR B 1 99 ? -19.594 10.727 7.93 1 98.12 99 THR B O 1
ATOM 4298 N N . LEU B 1 100 ? -20.641 9.18 6.734 1 98.31 100 LEU B N 1
ATOM 4299 C CA . LEU B 1 100 ? -20.531 9.867 5.453 1 98.31 100 LEU B CA 1
ATOM 4300 C C . LEU B 1 100 ? -21.906 10.273 4.938 1 98.31 100 LEU B C 1
ATOM 4302 O O . LEU B 1 100 ? -22.922 9.703 5.344 1 98.31 100 LEU B O 1
ATOM 4306 N N . PRO B 1 101 ? -21.938 11.352 4.027 1 97.94 101 PRO B N 1
ATOM 4307 C CA . PRO B 1 101 ? -23.188 11.586 3.318 1 97.94 101 PRO B CA 1
ATOM 4308 C C . PRO B 1 101 ? -23.688 10.352 2.574 1 97.94 101 PRO B C 1
ATOM 4310 O O . PRO B 1 101 ? -22.875 9.562 2.078 1 97.94 101 PRO B O 1
ATOM 4313 N N . GLU B 1 102 ? -24.969 10.188 2.377 1 97.38 102 GLU B N 1
ATOM 4314 C CA . GLU B 1 102 ? -25.625 8.992 1.855 1 97.38 102 GLU B CA 1
ATOM 4315 C C . GLU B 1 102 ? -25.125 8.664 0.449 1 97.38 102 GLU B C 1
ATOM 4317 O O . GLU B 1 102 ? -25.031 7.492 0.074 1 97.38 102 GLU B O 1
ATOM 4322 N N . LYS B 1 103 ? -24.75 9.672 -0.27 1 97.62 103 LYS B N 1
ATOM 4323 C CA . LYS B 1 103 ? -24.328 9.469 -1.656 1 97.62 103 LYS B CA 1
ATOM 4324 C C . LYS B 1 103 ? -23.031 8.672 -1.732 1 97.62 103 LYS B C 1
ATOM 4326 O O . LYS B 1 103 ? -22.766 8.023 -2.742 1 97.62 103 LYS B O 1
ATOM 4331 N N . LEU B 1 104 ? -22.188 8.82 -0.744 1 98.62 104 LEU B N 1
ATOM 4332 C CA . LEU B 1 104 ? -20.953 8.055 -0.649 1 98.62 104 LEU B CA 1
ATOM 4333 C C . LEU B 1 104 ? -21.203 6.691 -0.014 1 98.62 104 LEU B C 1
ATOM 4335 O O . LEU B 1 104 ? -21.172 6.555 1.211 1 98.62 104 LEU B O 1
ATOM 4339 N N . CYS B 1 105 ? -21.406 5.617 -0.901 1 98.44 105 CYS B N 1
ATOM 4340 C CA . CYS B 1 105 ? -22 4.406 -0.347 1 98.44 105 CYS B CA 1
ATOM 4341 C C . CYS B 1 105 ? -21.297 3.16 -0.872 1 98.44 105 CYS B C 1
ATOM 4343 O O . CYS B 1 105 ? -21.719 2.037 -0.599 1 98.44 105 CYS B O 1
ATOM 4345 N N . VAL B 1 106 ? -20.297 3.312 -1.698 1 98.81 106 VAL B N 1
ATOM 4346 C CA . VAL B 1 106 ? -19.516 2.182 -2.188 1 98.81 106 VAL B CA 1
ATOM 4347 C C . VAL B 1 106 ? -18.078 2.297 -1.693 1 98.81 106 VAL B C 1
ATOM 4349 O O . VAL B 1 106 ? -17.469 3.365 -1.782 1 98.81 106 VAL B O 1
ATOM 4352 N N . PHE B 1 107 ? -17.578 1.192 -1.217 1 98.88 107 PHE B N 1
ATOM 4353 C CA . PHE B 1 107 ? -16.312 1.25 -0.515 1 98.88 107 PHE B CA 1
ATOM 4354 C C . PHE B 1 107 ? -15.289 0.314 -1.158 1 98.88 107 PHE B C 1
ATOM 4356 O O . PHE B 1 107 ? -15.648 -0.769 -1.629 1 98.88 107 PHE B O 1
ATOM 4363 N N . TYR B 1 108 ? -14.047 0.741 -1.271 1 98.81 108 TYR B N 1
ATOM 4364 C CA . TYR B 1 108 ? -12.852 -0.035 -1.59 1 98.81 108 TYR B CA 1
ATOM 4365 C C . TYR B 1 108 ? -11.844 0.024 -0.45 1 98.81 108 TYR B C 1
ATOM 4367 O O . TYR B 1 108 ? -11.531 1.104 0.059 1 98.81 108 TYR B O 1
ATOM 4375 N N . PHE B 1 109 ? -11.352 -1.099 -0.037 1 98.5 109 PHE B N 1
ATOM 4376 C CA . PHE B 1 109 ? -10.367 -1.111 1.04 1 98.5 109 PHE B CA 1
ATOM 4377 C C . PHE B 1 109 ? -8.977 -1.379 0.494 1 98.5 109 PHE B C 1
ATOM 4379 O O . PHE B 1 109 ? -8.805 -2.176 -0.431 1 98.5 109 PHE B O 1
ATOM 4386 N N . LEU B 1 110 ? -7.996 -0.685 1.017 1 98.06 110 LEU B N 1
ATOM 4387 C CA . LEU B 1 110 ? -6.598 -0.734 0.614 1 98.06 110 LEU B CA 1
ATOM 4388 C C . LEU B 1 110 ? -5.68 -0.71 1.833 1 98.06 110 LEU B C 1
ATOM 4390 O O . LEU B 1 110 ? -6.152 -0.777 2.971 1 98.06 110 LEU B O 1
ATOM 4394 N N . ASN B 1 111 ? -4.309 -0.493 1.591 1 96.5 111 ASN B N 1
ATOM 4395 C CA . ASN B 1 111 ? -3.35 -0.578 2.686 1 96.5 111 ASN B CA 1
ATOM 4396 C C . ASN B 1 111 ? -2.854 0.803 3.105 1 96.5 111 ASN B C 1
ATOM 4398 O O . ASN B 1 111 ? -2.395 0.986 4.234 1 96.5 111 ASN B O 1
ATOM 4402 N N . SER B 1 112 ? -2.891 1.73 2.174 1 97.62 112 SER B N 1
ATOM 4403 C CA . SER B 1 112 ? -2.295 3.031 2.463 1 97.62 112 SER B CA 1
ATOM 4404 C C . SER B 1 112 ? -3.07 4.156 1.785 1 97.62 112 SER B C 1
ATOM 4406 O O . SER B 1 112 ? -3.818 3.918 0.835 1 97.62 112 SER B O 1
ATOM 4408 N N . GLY B 1 113 ? -2.871 5.352 2.33 1 98 113 GLY B N 1
ATOM 4409 C CA . GLY B 1 113 ? -3.457 6.52 1.691 1 98 113 GLY B CA 1
ATOM 4410 C C . GLY B 1 113 ? -3 6.707 0.257 1 98 113 GLY B C 1
ATOM 4411 O O . GLY B 1 113 ? -3.775 7.152 -0.593 1 98 113 GLY B O 1
ATOM 4412 N N . SER B 1 114 ? -1.732 6.398 -0.03 1 98.31 114 SER B N 1
ATOM 4413 C CA . SER B 1 114 ? -1.21 6.496 -1.389 1 98.31 114 SER B CA 1
ATOM 4414 C C . SER B 1 114 ? -1.963 5.574 -2.34 1 98.31 114 SER B C 1
ATOM 4416 O O . SER B 1 114 ? -2.307 5.969 -3.455 1 98.31 114 SER B O 1
ATOM 4418 N N . GLU B 1 115 ? -2.217 4.371 -1.926 1 98.44 115 GLU B N 1
ATOM 4419 C CA . GLU B 1 115 ? -2.992 3.445 -2.746 1 98.44 115 GLU B CA 1
ATOM 4420 C C . GLU B 1 115 ? -4.422 3.943 -2.934 1 98.44 115 GLU B C 1
ATOM 4422 O O . GLU B 1 115 ? -5.012 3.771 -4.004 1 98.44 115 GLU B O 1
ATOM 4427 N N . ALA B 1 116 ? -4.969 4.508 -1.89 1 98.75 116 ALA B N 1
ATOM 4428 C CA . ALA B 1 116 ? -6.332 5.031 -1.966 1 98.75 116 ALA B CA 1
ATOM 4429 C C . ALA B 1 116 ? -6.43 6.148 -3 1 98.75 116 ALA B C 1
ATOM 4431 O O . ALA B 1 116 ? -7.352 6.164 -3.82 1 98.75 116 ALA B O 1
ATOM 4432 N N . ASN B 1 117 ? -5.473 7.078 -2.979 1 98.88 117 ASN B N 1
ATOM 4433 C CA . ASN B 1 117 ? -5.5 8.188 -3.926 1 98.88 117 ASN B CA 1
ATOM 4434 C C . ASN B 1 117 ? -5.215 7.715 -5.348 1 98.88 117 ASN B C 1
ATOM 4436 O O . ASN B 1 117 ? -5.75 8.266 -6.309 1 98.88 117 ASN B O 1
ATOM 4440 N N . ASP B 1 118 ? -4.367 6.727 -5.527 1 98.75 118 ASP B N 1
ATOM 4441 C CA . ASP B 1 118 ? -4.152 6.141 -6.848 1 98.75 118 ASP B CA 1
ATOM 4442 C C . ASP B 1 118 ? -5.453 5.57 -7.414 1 98.75 118 ASP B C 1
ATOM 4444 O O . ASP B 1 118 ? -5.773 5.789 -8.586 1 98.75 118 ASP B O 1
ATOM 4448 N N . LEU B 1 119 ? -6.141 4.828 -6.539 1 98.69 119 LEU B N 1
ATOM 4449 C CA . LEU B 1 119 ? -7.41 4.262 -6.984 1 98.69 119 LEU B CA 1
ATOM 4450 C C . LEU B 1 119 ? -8.422 5.363 -7.297 1 98.69 119 LEU B C 1
ATOM 4452 O O . LEU B 1 119 ? -9.172 5.262 -8.266 1 98.69 119 LEU B O 1
ATOM 4456 N N . ALA B 1 120 ? -8.461 6.387 -6.43 1 98.94 120 ALA B N 1
ATOM 4457 C CA . ALA B 1 120 ? -9.367 7.508 -6.676 1 98.94 120 ALA B CA 1
ATOM 4458 C C . ALA B 1 120 ? -9.117 8.117 -8.055 1 98.94 120 ALA B C 1
ATOM 4460 O O . ALA B 1 120 ? -10.062 8.477 -8.758 1 98.94 120 ALA B O 1
ATOM 4461 N N . LEU B 1 121 ? -7.867 8.273 -8.383 1 98.75 121 LEU B N 1
ATOM 4462 C CA . LEU B 1 121 ? -7.492 8.805 -9.688 1 98.75 121 LEU B CA 1
ATOM 4463 C C . LEU B 1 121 ? -7.996 7.898 -10.805 1 98.75 121 LEU B C 1
ATOM 4465 O O . LEU B 1 121 ? -8.555 8.383 -11.797 1 98.75 121 LEU B O 1
ATOM 4469 N N . ARG B 1 122 ? -7.824 6.609 -10.656 1 97.69 122 ARG B N 1
ATOM 4470 C CA . ARG B 1 122 ? -8.281 5.645 -11.656 1 97.69 122 ARG B CA 1
ATOM 4471 C C . ARG B 1 122 ? -9.805 5.688 -11.797 1 97.69 122 ARG B C 1
ATOM 4473 O O . ARG B 1 122 ? -10.328 5.625 -12.906 1 97.69 122 ARG B O 1
ATOM 4480 N N . LEU B 1 123 ? -10.484 5.75 -10.664 1 98.62 123 LEU B N 1
ATOM 4481 C CA . LEU B 1 123 ? -11.945 5.82 -10.672 1 98.62 123 LEU B CA 1
ATOM 4482 C C . LEU B 1 123 ? -12.422 7.07 -11.406 1 98.62 123 LEU B C 1
ATOM 4484 O O . LEU B 1 123 ? -13.352 7.008 -12.211 1 98.62 123 LEU B O 1
ATOM 4488 N N . ALA B 1 124 ? -11.781 8.195 -11.109 1 98.88 124 ALA B N 1
ATOM 4489 C CA . ALA B 1 124 ? -12.172 9.461 -11.727 1 98.88 124 ALA B CA 1
ATOM 4490 C C . ALA B 1 124 ? -11.969 9.414 -13.234 1 98.88 124 ALA B C 1
ATOM 4492 O O . ALA B 1 124 ? -12.852 9.828 -14 1 98.88 124 ALA B O 1
ATOM 4493 N N . ARG B 1 125 ? -10.852 8.961 -13.672 1 98.25 125 ARG B N 1
ATOM 4494 C CA . ARG B 1 125 ? -10.562 8.891 -15.094 1 98.25 125 ARG B CA 1
ATOM 4495 C C . ARG B 1 125 ? -11.508 7.938 -15.805 1 98.25 125 ARG B C 1
ATOM 4497 O O . ARG B 1 125 ? -11.953 8.211 -16.922 1 98.25 125 ARG B O 1
ATOM 4504 N N . GLN B 1 126 ? -11.781 6.812 -15.164 1 97.38 126 GLN B N 1
ATOM 4505 C CA . GLN B 1 126 ? -12.695 5.852 -15.773 1 97.38 126 GLN B CA 1
ATOM 4506 C C . GLN B 1 126 ? -14.102 6.43 -15.898 1 97.38 126 GLN B C 1
ATOM 4508 O O . GLN B 1 126 ? -14.773 6.234 -16.922 1 97.38 126 GLN B O 1
ATOM 4513 N N . TYR B 1 127 ? -14.562 7.102 -14.898 1 98.56 127 TYR B N 1
ATOM 4514 C CA . TYR B 1 127 ? -15.914 7.652 -14.867 1 98.56 127 TYR B CA 1
ATOM 4515 C C . TYR B 1 127 ? -16.062 8.773 -15.891 1 98.56 127 TYR B C 1
ATOM 4517 O O . TYR B 1 127 ? -17.062 8.836 -16.609 1 98.56 127 TYR B O 1
ATOM 4525 N N . THR B 1 128 ? -15.078 9.625 -15.977 1 98.69 128 THR B N 1
ATOM 4526 C CA . THR B 1 128 ? -15.195 10.844 -16.766 1 98.69 128 THR B CA 1
ATOM 4527 C C . THR B 1 128 ? -14.727 10.602 -18.203 1 98.69 128 THR B C 1
ATOM 4529 O O . THR B 1 128 ? -15.156 11.297 -19.125 1 98.69 128 THR B O 1
ATOM 4532 N N . GLY B 1 129 ? -13.859 9.656 -18.359 1 97.56 129 GLY B N 1
ATOM 4533 C CA . GLY B 1 129 ? -13.18 9.5 -19.641 1 97.56 129 GLY B CA 1
ATOM 4534 C C . GLY B 1 129 ? -12.148 10.578 -19.891 1 97.56 129 GLY B C 1
ATOM 4535 O O . GLY B 1 129 ? -11.688 10.75 -21.031 1 97.56 129 GLY B O 1
ATOM 4536 N N . HIS B 1 130 ? -11.906 11.484 -18.906 1 98.44 130 HIS B N 1
ATOM 4537 C CA . HIS B 1 130 ? -10.938 12.57 -18.984 1 98.44 130 HIS B CA 1
ATOM 4538 C C . HIS B 1 130 ? -9.617 12.188 -18.344 1 98.44 130 HIS B C 1
ATOM 4540 O O . HIS B 1 130 ? -9.508 11.125 -17.719 1 98.44 130 HIS B O 1
ATOM 4546 N N . TRP B 1 131 ? -8.609 13.047 -18.469 1 97.81 131 TRP B N 1
ATOM 4547 C CA . TRP B 1 131 ? -7.293 12.625 -18.016 1 97.81 131 TRP B CA 1
ATOM 4548 C C . TRP B 1 131 ? -6.695 13.641 -17.047 1 97.81 131 TRP B C 1
ATOM 4550 O O . TRP B 1 131 ? -6.043 13.273 -16.078 1 97.81 131 TRP B O 1
ATOM 4560 N N . ASP B 1 132 ? -6.867 14.883 -17.203 1 98.75 132 ASP B N 1
ATOM 4561 C CA . ASP B 1 132 ? -6.121 15.93 -16.516 1 98.75 132 ASP B CA 1
ATOM 4562 C C . ASP B 1 132 ? -6.605 16.094 -15.078 1 98.75 132 ASP B C 1
ATOM 4564 O O . ASP B 1 132 ? -7.758 15.789 -14.766 1 98.75 132 ASP B O 1
ATOM 4568 N N . VAL B 1 133 ? -5.781 16.547 -14.258 1 98.88 133 VAL B N 1
ATOM 4569 C CA . VAL B 1 133 ? -6.066 16.688 -12.836 1 98.88 133 VAL B CA 1
ATOM 4570 C C . VAL B 1 133 ? -5.691 18.094 -12.367 1 98.88 133 VAL B C 1
ATOM 4572 O O . VAL B 1 133 ? -4.656 18.625 -12.758 1 98.88 133 VAL B O 1
ATOM 4575 N N . VAL B 1 134 ? -6.562 18.703 -11.633 1 98.88 134 VAL B N 1
ATOM 4576 C CA . VAL B 1 134 ? -6.27 19.969 -10.961 1 98.88 134 VAL B CA 1
ATOM 4577 C C . VAL B 1 134 ? -5.926 19.703 -9.5 1 98.88 134 VAL B C 1
ATOM 4579 O O . VAL B 1 134 ? -6.621 18.953 -8.812 1 98.88 134 VAL B O 1
ATOM 4582 N N . VAL B 1 135 ? -4.867 20.25 -9.008 1 98.88 135 VAL B N 1
ATOM 4583 C CA . VAL B 1 135 ? -4.441 20.141 -7.621 1 98.88 135 VAL B CA 1
ATOM 4584 C C . VAL B 1 135 ? -4.09 21.531 -7.078 1 98.88 135 VAL B C 1
ATOM 4586 O O . VAL B 1 135 ? -4.074 22.516 -7.824 1 98.88 135 VAL B O 1
ATOM 4589 N N . LEU B 1 136 ? -3.883 21.609 -5.781 1 98.75 136 LEU B N 1
ATOM 4590 C CA . LEU B 1 136 ? -3.488 22.859 -5.156 1 98.75 136 LEU B CA 1
ATOM 4591 C C . LEU B 1 136 ? -1.971 22.969 -5.051 1 98.75 136 LEU B C 1
ATOM 4593 O O . LEU B 1 136 ? -1.281 21.953 -4.941 1 98.75 136 LEU B O 1
ATOM 4597 N N . ASP B 1 137 ? -1.529 24.188 -5.082 1 98 137 ASP B N 1
ATOM 4598 C CA . ASP B 1 137 ? -0.11 24.438 -4.844 1 98 137 ASP B CA 1
ATOM 4599 C C . ASP B 1 137 ? 0.319 23.906 -3.479 1 98 137 ASP B C 1
ATOM 4601 O O . ASP B 1 137 ? -0.436 24 -2.508 1 98 137 ASP B O 1
ATOM 4605 N N . HIS B 1 138 ? 1.49 23.203 -3.4 1 97.06 138 HIS B N 1
ATOM 4606 C CA . HIS B 1 138 ? 2.145 22.672 -2.211 1 97.06 138 HIS B CA 1
ATOM 4607 C C . HIS B 1 138 ? 1.391 21.469 -1.665 1 97.06 138 HIS B C 1
ATOM 4609 O O . HIS B 1 138 ? 1.674 21 -0.559 1 97.06 138 HIS B O 1
ATOM 4615 N N . ALA B 1 139 ? 0.48 20.969 -2.453 1 97.06 139 ALA B N 1
ATOM 4616 C CA . ALA B 1 139 ? -0.274 19.797 -2.018 1 97.06 139 ALA B CA 1
ATOM 4617 C C . ALA B 1 139 ? 0.594 18.547 -2.049 1 97.06 139 ALA B C 1
ATOM 4619 O O . ALA B 1 139 ? 1.56 18.469 -2.812 1 97.06 139 ALA B O 1
ATOM 4620 N N . TYR B 1 140 ? 0.323 17.609 -1.23 1 96.75 140 TYR B N 1
ATOM 4621 C CA . TYR B 1 140 ? 0.911 16.281 -1.191 1 96.75 140 TYR B CA 1
ATOM 4622 C C . TYR B 1 140 ? -0.17 15.203 -1.135 1 96.75 140 TYR B C 1
ATOM 4624 O O . TYR B 1 140 ? -0.991 15.188 -0.214 1 96.75 140 TYR B O 1
ATOM 4632 N N . HIS B 1 141 ? -0.146 14.219 -2.07 1 98.38 141 HIS B N 1
ATOM 4633 C CA . HIS B 1 141 ? -1.222 13.234 -2.135 1 98.38 141 HIS B CA 1
ATOM 4634 C C . HIS B 1 141 ? -0.672 11.812 -2.096 1 98.38 141 HIS B C 1
ATOM 4636 O O . HIS B 1 141 ? -1.416 10.852 -2.291 1 98.38 141 HIS B O 1
ATOM 4642 N N . GLY B 1 142 ? 0.611 11.602 -1.892 1 96.88 142 GLY B N 1
ATOM 4643 C CA . GLY B 1 142 ? 1.124 10.258 -1.706 1 96.88 142 GLY B CA 1
ATOM 4644 C C . GLY B 1 142 ? 2.492 10.047 -2.33 1 96.88 142 GLY B C 1
ATOM 4645 O O . GLY B 1 142 ? 3.023 10.945 -2.986 1 96.88 142 GLY B O 1
ATOM 4646 N N . HIS B 1 143 ? 3.047 8.852 -2.201 1 95.31 143 HIS B N 1
ATOM 4647 C CA . HIS B 1 143 ? 4.445 8.617 -2.551 1 95.31 143 HIS B CA 1
ATOM 4648 C C . HIS B 1 143 ? 4.566 7.785 -3.822 1 95.31 143 HIS B C 1
ATOM 4650 O O . HIS B 1 143 ? 5.664 7.605 -4.352 1 95.31 143 HIS B O 1
ATOM 4656 N N . LEU B 1 144 ? 3.439 7.293 -4.344 1 97.69 144 LEU B N 1
ATOM 4657 C CA . LEU B 1 144 ? 3.486 6.496 -5.562 1 97.69 144 LEU B CA 1
ATOM 4658 C C . LEU B 1 144 ? 3.762 7.379 -6.777 1 97.69 144 LEU B C 1
ATOM 4660 O O . LEU B 1 144 ? 3.518 8.586 -6.742 1 97.69 144 LEU B O 1
ATOM 4664 N N . SER B 1 145 ? 4.191 6.754 -7.848 1 96.31 145 SER B N 1
ATOM 4665 C CA . SER B 1 145 ? 4.543 7.477 -9.07 1 96.31 145 SER B CA 1
ATOM 4666 C C . SER B 1 145 ? 3.396 8.367 -9.531 1 96.31 145 SER B C 1
ATOM 4668 O O . SER B 1 145 ? 3.605 9.547 -9.836 1 96.31 145 SER B O 1
ATOM 4670 N N . SER B 1 146 ? 2.217 7.812 -9.508 1 96.25 146 SER B N 1
ATOM 4671 C CA . SER B 1 146 ? 1.046 8.562 -9.945 1 96.25 146 SER B CA 1
ATOM 4672 C C . SER B 1 146 ? 0.766 9.742 -9.016 1 96.25 146 SER B C 1
ATOM 4674 O O . SER B 1 146 ? 0.327 10.805 -9.469 1 96.25 146 SER B O 1
ATOM 4676 N N . LEU B 1 147 ? 1.107 9.562 -7.762 1 97.69 147 LEU B N 1
ATOM 4677 C CA . LEU B 1 147 ? 0.747 10.578 -6.777 1 97.69 147 LEU B CA 1
ATOM 4678 C C . LEU B 1 147 ? 1.847 11.633 -6.652 1 97.69 147 LEU B C 1
ATOM 4680 O O . LEU B 1 147 ? 1.57 12.789 -6.34 1 97.69 147 LEU B O 1
ATOM 4684 N N . ILE B 1 148 ? 3.049 11.227 -6.918 1 96.31 148 ILE B N 1
ATOM 4685 C CA . ILE B 1 148 ? 4.109 12.219 -7.012 1 96.31 148 ILE B CA 1
ATOM 4686 C C . ILE B 1 148 ? 3.791 13.211 -8.125 1 96.31 148 ILE B C 1
ATOM 4688 O O . ILE B 1 148 ? 3.994 14.422 -7.973 1 96.31 148 ILE B O 1
ATOM 4692 N N . ASP B 1 149 ? 3.205 12.75 -9.219 1 96.56 149 ASP B N 1
ATOM 4693 C CA . ASP B 1 149 ? 2.871 13.594 -10.367 1 96.56 149 ASP B CA 1
ATOM 4694 C C . ASP B 1 149 ? 1.837 14.648 -9.992 1 96.56 149 ASP B C 1
ATOM 4696 O O . ASP B 1 149 ? 1.815 15.734 -10.578 1 96.56 149 ASP B O 1
ATOM 4700 N N . ILE B 1 150 ? 1.029 14.336 -8.961 1 98.25 150 ILE B N 1
ATOM 4701 C CA . ILE B 1 150 ? -0.019 15.297 -8.641 1 98.25 150 ILE B CA 1
ATOM 4702 C C . ILE B 1 150 ? 0.264 15.938 -7.281 1 98.25 150 ILE B C 1
ATOM 4704 O O . ILE B 1 150 ? -0.655 16.406 -6.605 1 98.25 150 ILE B O 1
ATOM 4708 N N . SER B 1 151 ? 1.499 15.852 -6.836 1 97.88 151 SER B N 1
ATOM 4709 C CA . SER B 1 151 ? 1.928 16.484 -5.594 1 97.88 151 SER B CA 1
ATOM 4710 C C . SER B 1 151 ? 2.975 17.562 -5.859 1 97.88 151 SER B C 1
ATOM 4712 O O . SER B 1 151 ? 4.176 17.281 -5.84 1 97.88 151 SER B O 1
ATOM 4714 N N . PRO B 1 152 ? 2.553 18.828 -6.016 1 96.88 152 PRO B N 1
ATOM 4715 C CA . PRO B 1 152 ? 3.531 19.906 -6.223 1 96.88 152 PRO B CA 1
ATOM 4716 C C . PRO B 1 152 ? 4.613 19.922 -5.145 1 96.88 152 PRO B C 1
ATOM 4718 O O . PRO B 1 152 ? 5.754 20.297 -5.418 1 96.88 152 PRO B O 1
ATOM 4721 N N . TYR B 1 153 ? 4.27 19.531 -3.963 1 93.19 153 TYR B N 1
ATOM 4722 C CA . TYR B 1 153 ? 5.176 19.422 -2.826 1 93.19 153 TYR B CA 1
ATOM 4723 C C . TYR B 1 153 ? 6.402 18.578 -3.188 1 93.19 153 TYR B C 1
ATOM 4725 O O . TYR B 1 153 ? 7.488 18.797 -2.645 1 93.19 153 TYR B O 1
ATOM 4733 N N . LYS B 1 154 ? 6.281 17.672 -4.176 1 91.44 154 LYS B N 1
ATOM 4734 C CA . LYS B 1 154 ? 7.355 16.75 -4.5 1 91.44 154 LYS B CA 1
ATOM 4735 C C . LYS B 1 154 ? 7.871 16.969 -5.918 1 91.44 154 LYS B C 1
ATOM 4737 O O . LYS B 1 154 ? 9.078 17.047 -6.137 1 91.44 154 LYS B O 1
ATOM 4742 N N . PHE B 1 155 ? 6.969 17.094 -6.906 1 92.62 155 PHE B N 1
ATOM 4743 C CA . PHE B 1 155 ? 7.414 17.016 -8.297 1 92.62 155 PHE B CA 1
ATOM 4744 C C . PHE B 1 155 ? 8.219 18.25 -8.68 1 92.62 155 PHE B C 1
ATOM 4746 O O . PHE B 1 155 ? 8.945 18.234 -9.672 1 92.62 155 PHE B O 1
ATOM 4753 N N . ARG B 1 156 ? 8.133 19.328 -7.902 1 92.12 156 ARG B N 1
ATOM 4754 C CA . ARG B 1 156 ? 8.922 20.516 -8.203 1 92.12 156 ARG B CA 1
ATOM 4755 C C . ARG B 1 156 ? 10.414 20.25 -8.008 1 92.12 156 ARG B C 1
ATOM 4757 O O . ARG B 1 156 ? 11.25 20.875 -8.656 1 92.12 156 ARG B O 1
ATOM 4764 N N . ASP B 1 157 ? 10.742 19.297 -7.145 1 89.56 157 ASP B N 1
ATOM 4765 C CA . ASP B 1 157 ? 12.133 18.953 -6.883 1 89.56 157 ASP B CA 1
ATOM 4766 C C . ASP B 1 157 ? 12.539 17.703 -7.672 1 89.56 157 ASP B C 1
ATOM 4768 O O . ASP B 1 157 ? 13.633 17.172 -7.473 1 89.56 157 ASP B O 1
ATOM 4772 N N . LEU B 1 158 ? 11.695 17.203 -8.5 1 92 158 LEU B N 1
ATOM 4773 C CA . LEU B 1 158 ? 11.953 16.016 -9.289 1 92 158 LEU B CA 1
ATOM 4774 C C . LEU B 1 158 ? 11.805 16.297 -10.781 1 92 158 LEU B C 1
ATOM 4776 O O . LEU B 1 158 ? 12.492 17.156 -11.328 1 92 158 LEU B O 1
ATOM 4780 N N . ASP B 1 159 ? 10.898 15.547 -11.508 1 86.5 159 ASP B N 1
ATOM 4781 C CA . ASP B 1 159 ? 10.789 15.633 -12.961 1 86.5 159 ASP B CA 1
ATOM 4782 C C . ASP B 1 159 ? 9.93 16.812 -13.375 1 86.5 159 ASP B C 1
ATOM 4784 O O . ASP B 1 159 ? 9.758 17.078 -14.562 1 86.5 159 ASP B O 1
ATOM 4788 N N . GLY B 1 160 ? 9.422 17.547 -12.398 1 91.25 160 GLY B N 1
ATOM 4789 C CA . GLY B 1 160 ? 8.625 18.734 -12.703 1 91.25 160 GLY B CA 1
ATOM 4790 C C . GLY B 1 160 ? 7.168 18.422 -12.977 1 91.25 160 GLY B C 1
ATOM 4791 O O . GLY B 1 160 ? 6.742 17.266 -12.859 1 91.25 160 GLY B O 1
ATOM 4792 N N . GLN B 1 161 ? 6.434 19.391 -13.25 1 96.19 161 GLN B N 1
ATOM 4793 C CA . GLN B 1 161 ? 4.988 19.312 -13.469 1 96.19 161 GLN B CA 1
ATOM 4794 C C . GLN B 1 161 ? 4.664 18.703 -14.82 1 96.19 161 GLN B C 1
ATOM 4796 O O . GLN B 1 161 ? 5.152 19.172 -15.852 1 96.19 161 GLN B O 1
ATOM 4801 N N . LYS B 1 162 ? 3.896 17.672 -14.805 1 96.56 162 LYS B N 1
ATOM 4802 C CA . LYS B 1 162 ? 3.457 17.062 -16.047 1 96.56 162 LYS B CA 1
ATOM 4803 C C . LYS B 1 162 ? 2.43 17.938 -16.766 1 96.56 162 LYS B C 1
ATOM 4805 O O . LYS B 1 162 ? 1.745 18.734 -16.125 1 96.56 162 LYS B O 1
ATOM 4810 N N . GLU B 1 163 ? 2.256 17.656 -18.047 1 96.5 163 GLU B N 1
ATOM 4811 C CA . GLU B 1 163 ? 1.358 18.453 -18.891 1 96.5 163 GLU B CA 1
ATOM 4812 C C . GLU B 1 163 ? -0.094 18.297 -18.438 1 96.5 163 GLU B C 1
ATOM 4814 O O . GLU B 1 163 ? -0.885 19.234 -18.531 1 96.5 163 GLU B O 1
ATOM 4819 N N . TRP B 1 164 ? -0.356 17.141 -17.906 1 97.94 164 TRP B N 1
ATOM 4820 C CA . TRP B 1 164 ? -1.745 16.812 -17.609 1 97.94 164 TRP B CA 1
ATOM 4821 C C . TRP B 1 164 ? -2.094 17.203 -16.172 1 97.94 164 TRP B C 1
ATOM 4823 O O . TRP B 1 164 ? -3.207 16.953 -15.703 1 97.94 164 TRP B O 1
ATOM 4833 N N . VAL B 1 165 ? -1.202 17.812 -15.438 1 98.69 165 VAL B N 1
ATOM 4834 C CA . VAL B 1 165 ? -1.424 18.266 -14.07 1 98.69 165 VAL B CA 1
ATOM 4835 C C . VAL B 1 165 ? -1.486 19.797 -14.039 1 98.69 165 VAL B C 1
ATOM 4837 O O . VAL B 1 165 ? -0.607 20.469 -14.586 1 98.69 165 VAL B O 1
ATOM 4840 N N . HIS B 1 166 ? -2.471 20.328 -13.461 1 98.88 166 HIS B N 1
ATOM 4841 C CA . HIS B 1 166 ? -2.689 21.781 -13.391 1 98.88 166 HIS B CA 1
ATOM 4842 C C . HIS B 1 166 ? -2.787 22.25 -11.945 1 98.88 166 HIS B C 1
ATOM 4844 O O . HIS B 1 166 ? -3.557 21.688 -11.156 1 98.88 166 HIS B O 1
ATOM 4850 N N . VAL B 1 167 ? -2.047 23.281 -11.617 1 98.75 167 VAL B N 1
ATOM 4851 C CA . VAL B 1 167 ? -1.896 23.703 -10.227 1 98.75 167 VAL B CA 1
ATOM 4852 C C . VAL B 1 167 ? -2.658 25 -9.992 1 98.75 167 VAL B C 1
ATOM 4854 O O . VAL B 1 167 ? -2.418 26 -10.672 1 98.75 167 VAL B O 1
ATOM 4857 N N . ALA B 1 168 ? -3.594 24.984 -9.117 1 98.81 168 ALA B N 1
ATOM 4858 C CA . ALA B 1 168 ? -4.301 26.172 -8.648 1 98.81 168 ALA B CA 1
ATOM 4859 C C . ALA B 1 168 ? -3.676 26.719 -7.371 1 98.81 168 ALA B C 1
ATOM 4861 O O . ALA B 1 168 ? -2.99 25.984 -6.648 1 98.81 168 ALA B O 1
ATOM 4862 N N . PRO B 1 169 ? -3.885 27.984 -7.07 1 98.5 169 PRO B N 1
ATOM 4863 C CA . PRO B 1 169 ? -3.283 28.547 -5.863 1 98.5 169 PRO B CA 1
ATOM 4864 C C . PRO B 1 169 ? -3.848 27.953 -4.578 1 98.5 169 PRO B C 1
ATOM 4866 O O . PRO B 1 169 ? -5.023 27.578 -4.527 1 98.5 169 PRO B O 1
ATOM 4869 N N . LEU B 1 170 ? -2.977 27.859 -3.617 1 98.19 170 LEU B N 1
ATOM 4870 C CA . LEU B 1 170 ? -3.365 27.469 -2.266 1 98.19 170 LEU B CA 1
ATOM 4871 C C . LEU B 1 170 ? -4.258 28.531 -1.632 1 98.19 170 LEU B C 1
ATOM 4873 O O . LEU B 1 170 ? -3.928 29.719 -1.647 1 98.19 170 LEU B O 1
ATOM 4877 N N . PRO B 1 171 ? -5.445 28.156 -1.121 1 98.31 171 PRO B N 1
ATOM 4878 C CA . PRO B 1 171 ? -6.324 29.156 -0.509 1 98.31 171 PRO B CA 1
ATOM 4879 C C . PRO B 1 171 ? -5.867 29.578 0.89 1 98.31 171 PRO B C 1
ATOM 4881 O O . PRO B 1 171 ? -6.594 29.359 1.865 1 98.31 171 PRO B O 1
ATOM 4884 N N . ASP B 1 172 ? -4.75 30.125 0.974 1 97.62 172 ASP B N 1
ATOM 4885 C CA . ASP B 1 172 ? -4.141 30.656 2.189 1 97.62 172 ASP B CA 1
ATOM 4886 C C . ASP B 1 172 ? -4.52 32.125 2.398 1 97.62 172 ASP B C 1
ATOM 4888 O O . ASP B 1 172 ? -4.062 33 1.664 1 97.62 172 ASP B O 1
ATOM 4892 N N . THR B 1 173 ? -5.297 32.438 3.402 1 97.31 173 THR B N 1
ATOM 4893 C CA . THR B 1 173 ? -5.82 33.781 3.588 1 97.31 173 THR B CA 1
ATOM 4894 C C . THR B 1 173 ? -4.855 34.625 4.414 1 97.31 173 THR B C 1
ATOM 4896 O O . THR B 1 173 ? -5.16 35.781 4.75 1 97.31 173 THR B O 1
ATOM 4899 N N . TYR B 1 174 ? -3.744 34.031 4.773 1 97.12 174 TYR B N 1
ATOM 4900 C CA . TYR B 1 174 ? -2.736 34.812 5.5 1 97.12 174 TYR B CA 1
ATOM 4901 C C . TYR B 1 174 ? -1.617 35.25 4.57 1 97.12 174 TYR B C 1
ATOM 4903 O O . TYR B 1 174 ? -1.298 36.438 4.508 1 97.12 174 TYR B O 1
ATOM 4911 N N . ARG B 1 175 ? -1.084 34.281 3.752 1 94.5 175 ARG B N 1
ATOM 4912 C CA . ARG B 1 175 ? 0.073 34.625 2.922 1 94.5 175 ARG B CA 1
ATOM 4913 C C . ARG B 1 175 ? -0.289 34.562 1.441 1 94.5 175 ARG B C 1
ATOM 4915 O O . ARG B 1 175 ? 0.47 35.062 0.6 1 94.5 175 ARG B O 1
ATOM 4922 N N . GLY B 1 176 ? -1.423 34.094 1.149 1 94.5 176 GLY B N 1
ATOM 4923 C CA . GLY B 1 176 ? -1.745 33.812 -0.243 1 94.5 176 GLY B CA 1
ATOM 4924 C C . GLY B 1 176 ? -2.188 35.062 -1.003 1 94.5 176 GLY B C 1
ATOM 4925 O O . GLY B 1 176 ? -1.892 36.188 -0.594 1 94.5 176 GLY B O 1
ATOM 4926 N N . LEU B 1 177 ? -2.795 34.844 -2.135 1 96.56 177 LEU B N 1
ATOM 4927 C CA . LEU B 1 177 ? -3.189 35.906 -3.076 1 96.56 177 LEU B CA 1
ATOM 4928 C C . LEU B 1 177 ? -4.289 36.781 -2.488 1 96.56 177 LEU B C 1
ATOM 4930 O O . LEU B 1 177 ? -4.258 38 -2.639 1 96.56 177 LEU B O 1
ATOM 4934 N N . TYR B 1 178 ? -5.258 36.125 -1.921 1 98 178 TYR B N 1
ATOM 4935 C CA . TYR B 1 178 ? -6.395 36.812 -1.306 1 98 178 TYR B CA 1
ATOM 4936 C C . TYR B 1 178 ? -6.41 36.594 0.202 1 98 178 TYR B C 1
ATOM 4938 O O . TYR B 1 178 ? -6.668 35.469 0.671 1 98 178 TYR B O 1
ATOM 4946 N N . ARG B 1 179 ? -6.238 37.625 0.869 1 96.38 179 ARG B N 1
ATOM 4947 C CA . ARG B 1 179 ? -5.934 37.531 2.291 1 96.38 179 ARG B CA 1
ATOM 4948 C C . ARG B 1 179 ? -7.117 37.969 3.141 1 96.38 179 ARG B C 1
ATOM 4950 O O . ARG B 1 179 ? -8.258 37.969 2.68 1 96.38 179 ARG B O 1
ATOM 4957 N N . GLU B 1 180 ? -6.871 38.156 4.426 1 92.19 180 GLU B N 1
ATOM 4958 C CA . GLU B 1 180 ? -7.918 38.406 5.414 1 92.19 180 GLU B CA 1
ATOM 4959 C C . GLU B 1 180 ? -8.695 39.688 5.086 1 92.19 180 GLU B C 1
ATOM 4961 O O . GLU B 1 180 ? -9.875 39.812 5.418 1 92.19 180 GLU B O 1
ATOM 4966 N N . ASP B 1 181 ? -8.133 40.562 4.355 1 93.69 181 ASP B N 1
ATOM 4967 C CA . ASP B 1 181 ? -8.773 41.844 4.062 1 93.69 181 ASP B CA 1
ATOM 4968 C C . ASP B 1 181 ? -9.664 41.75 2.826 1 93.69 181 ASP B C 1
ATOM 4970 O O . ASP B 1 181 ? -10.453 42.656 2.545 1 93.69 181 ASP B O 1
ATOM 4974 N N . HIS B 1 182 ? -9.539 40.688 2.143 1 96.81 182 HIS B N 1
ATOM 4975 C CA . HIS B 1 182 ? -10.398 40.5 0.98 1 96.81 182 HIS B CA 1
ATOM 4976 C C . HIS B 1 182 ? -11.844 40.25 1.398 1 96.81 182 HIS B C 1
ATOM 4978 O O . HIS B 1 182 ? -12.102 39.5 2.338 1 96.81 182 HIS B O 1
ATOM 4984 N N . PRO B 1 183 ? -12.789 40.844 0.739 1 97.31 183 PRO B N 1
ATOM 4985 C CA . PRO B 1 183 ? -14.188 40.719 1.173 1 97.31 183 PRO B CA 1
ATOM 4986 C C . PRO B 1 183 ? -14.758 39.312 0.975 1 97.31 183 PRO B C 1
ATOM 4988 O O . PRO B 1 183 ? -15.688 38.938 1.685 1 97.31 183 PRO B O 1
ATOM 4991 N N . ASN B 1 184 ? -14.273 38.594 -0.005 1 98.12 184 ASN B N 1
ATOM 4992 C CA . ASN B 1 184 ? -14.742 37.219 -0.296 1 98.12 184 ASN B CA 1
ATOM 4993 C C . ASN B 1 184 ? -13.602 36.344 -0.765 1 98.12 184 ASN B C 1
ATOM 4995 O O . ASN B 1 184 ? -13.57 35.906 -1.925 1 98.12 184 ASN B O 1
ATOM 4999 N N . PRO B 1 185 ? -12.734 35.969 0.17 1 98.06 185 PRO B N 1
ATOM 5000 C CA . PRO B 1 185 ? -11.586 35.156 -0.234 1 98.06 185 PRO B CA 1
ATOM 5001 C C . PRO B 1 185 ? -11.984 33.812 -0.818 1 98.06 185 PRO B C 1
ATOM 5003 O O . PRO B 1 185 ? -11.328 33.312 -1.735 1 98.06 185 PRO B O 1
ATOM 5006 N N . ALA B 1 186 ? -13.078 33.188 -0.339 1 97.88 186 ALA B N 1
ATOM 5007 C CA . ALA B 1 186 ? -13.555 31.906 -0.858 1 97.88 186 ALA B CA 1
ATOM 5008 C C . ALA B 1 186 ? -13.852 32 -2.352 1 97.88 186 ALA B C 1
ATOM 5010 O O . ALA B 1 186 ? -13.367 31.188 -3.139 1 97.88 186 ALA B O 1
ATOM 5011 N N . GLY B 1 187 ? -14.648 33 -2.686 1 98.44 187 GLY B N 1
ATOM 5012 C CA . GLY B 1 187 ? -15.008 33.188 -4.082 1 98.44 187 GLY B CA 1
ATOM 5013 C C . GLY B 1 187 ? -13.812 33.531 -4.957 1 98.44 187 GLY B C 1
ATOM 5014 O O . GLY B 1 187 ? -13.719 33.062 -6.098 1 98.44 187 GLY B O 1
ATOM 5015 N N . ALA B 1 188 ? -12.938 34.344 -4.414 1 98.69 188 ALA B N 1
ATOM 5016 C CA . ALA B 1 188 ? -11.758 34.75 -5.168 1 98.69 188 ALA B CA 1
ATOM 5017 C C . ALA B 1 188 ? -10.867 33.562 -5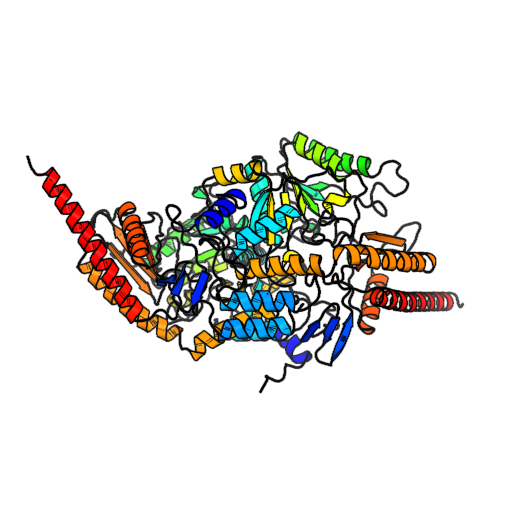.5 1 98.69 188 ALA B C 1
ATOM 5019 O O . ALA B 1 188 ? -10.422 33.406 -6.641 1 98.69 188 ALA B O 1
ATOM 5020 N N . TYR B 1 189 ? -10.594 32.719 -4.57 1 98.75 189 TYR B N 1
ATOM 5021 C CA . TYR B 1 189 ? -9.758 31.562 -4.805 1 98.75 189 TYR B CA 1
ATOM 5022 C C . TYR B 1 189 ? -10.477 30.562 -5.703 1 98.75 189 TYR B C 1
ATOM 5024 O O . TYR B 1 189 ? -9.844 29.891 -6.523 1 98.75 189 TYR B O 1
ATOM 5032 N N . ALA B 1 190 ? -11.797 30.375 -5.488 1 98.81 190 ALA B N 1
ATOM 5033 C CA . ALA B 1 190 ? -12.555 29.484 -6.371 1 98.81 190 ALA B CA 1
ATOM 5034 C C . ALA B 1 190 ? -12.469 29.969 -7.82 1 98.81 190 ALA B C 1
ATOM 5036 O O . ALA B 1 190 ? -12.414 29.141 -8.742 1 98.81 190 ALA B O 1
ATOM 5037 N N . SER B 1 191 ? -12.469 31.281 -8.008 1 98.62 191 SER B N 1
ATOM 5038 C CA . SER B 1 191 ? -12.352 31.844 -9.344 1 98.62 191 SER B CA 1
ATOM 5039 C C . SER B 1 191 ? -11 31.516 -9.969 1 98.62 191 SER B C 1
ATOM 5041 O O . SER B 1 191 ? -10.898 31.344 -11.188 1 98.62 191 SER B O 1
ATOM 5043 N N . GLU B 1 192 ? -9.977 31.453 -9.148 1 98.75 192 GLU B N 1
ATOM 5044 C CA . GLU B 1 192 ? -8.672 31.031 -9.656 1 98.75 192 GLU B CA 1
ATOM 5045 C C . GLU B 1 192 ? -8.727 29.609 -10.195 1 98.75 192 GLU B C 1
ATOM 5047 O O . GLU B 1 192 ? -8.094 29.297 -11.203 1 98.75 192 GLU B O 1
ATOM 5052 N N . VAL B 1 193 ? -9.445 28.688 -9.523 1 98.88 193 VAL B N 1
ATOM 5053 C CA . VAL B 1 193 ? -9.617 27.328 -10.008 1 98.88 193 VAL B CA 1
ATOM 5054 C C . VAL B 1 193 ? -10.391 27.344 -11.328 1 98.88 193 VAL B C 1
ATOM 5056 O O . VAL B 1 193 ? -10.047 26.609 -12.258 1 98.88 193 VAL B O 1
ATOM 5059 N N . GLN B 1 194 ? -11.414 28.172 -11.375 1 98.75 194 GLN B N 1
ATOM 5060 C CA . GLN B 1 194 ? -12.172 28.328 -12.609 1 98.75 194 GLN B CA 1
ATOM 5061 C C . GLN B 1 194 ? -11.266 28.766 -13.758 1 98.75 194 GLN B C 1
ATOM 5063 O O . GLN B 1 194 ? -11.391 28.25 -14.883 1 98.75 194 GLN B O 1
ATOM 5068 N N . ARG B 1 195 ? -10.398 29.688 -13.492 1 98.69 195 ARG B N 1
ATOM 5069 C CA . ARG B 1 195 ? -9.469 30.172 -14.508 1 98.69 195 ARG B CA 1
ATOM 5070 C C . ARG B 1 195 ? -8.57 29.031 -15 1 98.69 195 ARG B C 1
ATOM 5072 O O . ARG B 1 195 ? -8.289 28.938 -16.188 1 98.69 195 ARG B O 1
ATOM 5079 N N . VAL B 1 196 ? -8.094 28.234 -14.047 1 98.75 196 VAL B N 1
ATOM 5080 C CA . VAL B 1 196 ? -7.266 27.094 -14.406 1 98.75 196 VAL B CA 1
ATOM 5081 C C . VAL B 1 196 ? -8.07 26.125 -15.281 1 98.75 196 VAL B C 1
ATOM 5083 O O . VAL B 1 196 ? -7.578 25.672 -16.328 1 98.75 196 VAL B O 1
ATOM 5086 N N . VAL B 1 197 ? -9.25 25.828 -14.906 1 98.69 197 VAL B N 1
ATOM 5087 C CA . VAL B 1 197 ? -10.133 24.922 -15.633 1 98.69 197 VAL B CA 1
ATOM 5088 C C . VAL B 1 197 ? -10.367 25.453 -17.047 1 98.69 197 VAL B C 1
ATOM 5090 O O . VAL B 1 197 ? -10.273 24.703 -18.016 1 98.69 197 VAL B O 1
ATOM 5093 N N . ASN B 1 198 ? -10.641 26.734 -17.125 1 98.44 198 ASN B N 1
ATOM 5094 C CA . ASN B 1 198 ? -10.875 27.359 -18.422 1 98.44 198 ASN B CA 1
ATOM 5095 C C . ASN B 1 198 ? -9.648 27.25 -19.328 1 98.44 198 ASN B C 1
ATOM 5097 O O . ASN B 1 198 ? -9.773 26.969 -20.516 1 98.44 198 ASN B O 1
ATOM 5101 N N . SER B 1 199 ? -8.57 27.5 -18.734 1 98.38 199 SER B N 1
ATOM 5102 C CA . SER B 1 199 ? -7.328 27.438 -19.5 1 98.38 199 SER B CA 1
ATOM 5103 C C . SER B 1 199 ? -7.094 26.031 -20.047 1 98.38 199 SER B C 1
ATOM 5105 O O . SER B 1 199 ? -6.621 25.875 -21.188 1 98.38 199 SER B O 1
ATOM 5107 N N . VAL B 1 200 ? -7.391 25.016 -19.266 1 98.12 200 VAL B N 1
ATOM 5108 C CA . VAL B 1 200 ? -7.25 23.625 -19.672 1 98.12 200 VAL B CA 1
ATOM 5109 C C . VAL B 1 200 ? -8.203 23.328 -20.828 1 98.12 200 VAL B C 1
ATOM 5111 O O . VAL B 1 200 ? -7.809 22.719 -21.828 1 98.12 200 VAL B O 1
ATOM 5114 N N . GLN B 1 201 ? -9.359 23.781 -20.703 1 97.75 201 GLN B N 1
ATOM 5115 C CA . GLN B 1 201 ? -10.375 23.531 -21.719 1 97.75 201 GLN B CA 1
ATOM 5116 C C . GLN B 1 201 ? -10.062 24.281 -23.016 1 97.75 201 GLN B C 1
ATOM 5118 O O . GLN B 1 201 ? -10.344 23.766 -24.094 1 97.75 201 GLN B O 1
ATOM 5123 N N . GLU B 1 202 ? -9.523 25.391 -22.922 1 97.94 202 GLU B N 1
ATOM 5124 C CA . GLU B 1 202 ? -9.133 26.172 -24.094 1 97.94 202 GLU B CA 1
ATOM 5125 C C . GLU B 1 202 ? -8.086 25.438 -24.922 1 97.94 202 GLU B C 1
ATOM 5127 O O . GLU B 1 202 ? -8.023 25.609 -26.141 1 97.94 202 GLU B O 1
ATOM 5132 N N . LYS B 1 203 ? -7.316 24.688 -24.312 1 97.62 203 LYS B N 1
ATOM 5133 C CA . LYS B 1 203 ? -6.277 23.922 -24.984 1 97.62 203 LYS B CA 1
ATOM 5134 C C . LYS B 1 203 ? -6.824 22.594 -25.5 1 97.62 203 LYS B C 1
ATOM 5136 O O . LYS B 1 203 ? -6.066 21.734 -25.969 1 97.62 203 LYS B O 1
ATOM 5141 N N . GLY B 1 204 ? -8.102 22.375 -25.266 1 97.56 204 GLY B N 1
ATOM 5142 C CA . GLY B 1 204 ? -8.75 21.172 -25.766 1 97.56 204 GLY B CA 1
ATOM 5143 C C . GLY B 1 204 ? -8.594 19.984 -24.828 1 97.56 204 GLY B C 1
ATOM 5144 O O . GLY B 1 204 ? -8.898 18.844 -25.203 1 97.56 204 GLY B O 1
ATOM 5145 N N . ARG B 1 205 ? -8.102 20.219 -23.641 1 97.94 205 ARG B N 1
ATOM 5146 C CA . ARG B 1 205 ? -7.926 19.141 -22.656 1 97.94 205 ARG B CA 1
ATOM 5147 C C . ARG B 1 205 ? -9.117 19.078 -21.719 1 97.94 205 ARG B C 1
ATOM 5149 O O . ARG B 1 205 ? -9.922 20 -21.641 1 97.94 205 ARG B O 1
ATOM 5156 N N . LYS B 1 206 ? -9.305 17.969 -21.047 1 98.56 206 LYS B N 1
ATOM 5157 C CA . LYS B 1 206 ? -10.477 17.75 -20.219 1 98.56 206 LYS B CA 1
ATOM 5158 C C . LYS B 1 206 ? -10.07 17.297 -18.812 1 98.56 206 LYS B C 1
ATOM 5160 O O . LYS B 1 206 ? -9.133 16.516 -18.656 1 98.56 206 LYS B O 1
ATOM 5165 N N . ILE B 1 207 ? -10.812 17.766 -17.828 1 98.69 207 ILE B N 1
ATOM 5166 C CA . ILE B 1 207 ? -10.484 17.547 -16.422 1 98.69 207 ILE B CA 1
ATOM 5167 C C . ILE B 1 207 ? -11.164 16.281 -15.93 1 98.69 207 ILE B C 1
ATOM 5169 O O . ILE B 1 207 ? -12.391 16.141 -16.031 1 98.69 207 ILE B O 1
ATOM 5173 N N . ALA B 1 208 ? -10.32 15.398 -15.344 1 98.81 208 ALA B N 1
ATOM 5174 C CA . ALA B 1 208 ? -10.852 14.18 -14.734 1 98.81 208 ALA B CA 1
ATOM 5175 C C . ALA B 1 208 ? -11.219 14.422 -13.273 1 98.81 208 ALA B C 1
ATOM 5177 O O . ALA B 1 208 ? -12.227 13.906 -12.789 1 98.81 208 ALA B O 1
ATOM 5178 N N . ALA B 1 209 ? -10.359 15.203 -12.625 1 98.88 209 ALA B N 1
ATOM 5179 C CA . ALA B 1 209 ? -10.578 15.312 -11.188 1 98.88 209 ALA B CA 1
ATOM 5180 C C . ALA B 1 209 ? -9.898 16.547 -10.617 1 98.88 209 ALA B C 1
ATOM 5182 O O . ALA B 1 209 ? -8.922 17.047 -11.188 1 98.88 209 ALA B O 1
ATOM 5183 N N . PHE B 1 210 ? -10.461 17.109 -9.609 1 98.94 210 PHE B N 1
ATOM 5184 C CA . PHE B 1 210 ? -9.828 18.031 -8.672 1 98.94 210 PHE B CA 1
ATOM 5185 C C . PHE B 1 210 ? -9.484 17.328 -7.367 1 98.94 210 PHE B C 1
ATOM 5187 O O . PHE B 1 210 ? -10.367 16.812 -6.676 1 98.94 210 PHE B O 1
ATOM 5194 N N . PHE B 1 211 ? -8.172 17.203 -7.027 1 98.88 211 PHE B N 1
ATOM 5195 C CA . PHE B 1 211 ? -7.707 16.609 -5.777 1 98.88 211 PHE B CA 1
ATOM 5196 C C . PHE B 1 211 ? -7.398 17.688 -4.746 1 98.88 211 PHE B C 1
ATOM 5198 O O . PHE B 1 211 ? -6.629 18.609 -5.02 1 98.88 211 PHE B O 1
ATOM 5205 N N . VAL B 1 212 ? -7.922 17.469 -3.533 1 98.81 212 VAL B N 1
ATOM 5206 C CA . VAL B 1 212 ? -7.633 18.469 -2.508 1 98.81 212 VAL B CA 1
ATOM 5207 C C . VAL B 1 212 ? -7.625 17.812 -1.132 1 98.81 212 VAL B C 1
ATOM 5209 O O . VAL B 1 212 ? -8.523 17.031 -0.808 1 98.81 212 VAL B O 1
ATOM 5212 N N . GLU B 1 213 ? -6.551 18.016 -0.357 1 98.5 213 GLU B N 1
ATOM 5213 C CA . GLU B 1 213 ? -6.695 17.797 1.078 1 98.5 213 GLU B CA 1
ATOM 5214 C C . GLU B 1 213 ? -7.773 18.703 1.672 1 98.5 213 GLU B C 1
ATOM 5216 O O . GLU B 1 213 ? -7.77 19.906 1.448 1 98.5 213 GLU B O 1
ATOM 5221 N N . SER B 1 214 ? -8.648 18.109 2.414 1 98.5 214 SER B N 1
ATOM 5222 C CA . SER B 1 214 ? -9.719 18.953 2.951 1 98.5 214 SER B CA 1
ATOM 5223 C C . SER B 1 214 ? -9.156 20.094 3.799 1 98.5 214 SER B C 1
ATOM 5225 O O . SER B 1 214 ? -9.75 21.172 3.869 1 98.5 214 SER B O 1
ATOM 5227 N N . LEU B 1 215 ? -8.102 19.828 4.461 1 98.56 215 LEU B N 1
ATOM 5228 C CA . LEU B 1 215 ? -7.23 20.828 5.066 1 98.56 215 LEU B CA 1
ATOM 5229 C C . LEU B 1 215 ? -5.777 20.609 4.668 1 98.56 215 LEU B C 1
ATOM 5231 O O . LEU B 1 215 ? -5.105 19.734 5.23 1 98.56 215 LEU B O 1
ATOM 5235 N N . PRO B 1 216 ? -5.273 21.375 3.674 1 98.31 216 PRO B N 1
ATOM 5236 C CA . PRO B 1 216 ? -3.883 21.172 3.26 1 98.31 216 PRO B CA 1
ATOM 5237 C C . PRO B 1 216 ? -2.902 21.219 4.43 1 98.31 216 PRO B C 1
ATOM 5239 O O . PRO B 1 216 ? -2.744 22.266 5.062 1 98.31 216 PRO B O 1
ATOM 5242 N N . SER B 1 217 ? -2.227 20.109 4.711 1 96.75 217 SER B N 1
ATOM 5243 C CA . SER B 1 217 ? -1.39 19.953 5.895 1 96.75 217 SER B CA 1
ATOM 5244 C C . SER B 1 217 ? 0.047 20.375 5.621 1 96.75 217 SER B C 1
ATOM 5246 O O . SER B 1 217 ? 0.506 21.391 6.141 1 96.75 217 SER B O 1
ATOM 5248 N N . VAL B 1 218 ? 0.735 19.703 4.668 1 95.44 218 VAL B N 1
ATOM 5249 C CA . VAL B 1 218 ? 2.141 19.969 4.387 1 95.44 218 VAL B CA 1
ATOM 5250 C C . VAL B 1 218 ? 2.295 21.391 3.844 1 95.44 218 VAL B C 1
ATOM 5252 O O . VAL B 1 218 ? 3.361 22 3.969 1 95.44 218 VAL B O 1
ATOM 5255 N N . ALA B 1 219 ? 1.175 21.906 3.359 1 97.44 219 ALA B N 1
ATOM 5256 C CA . ALA B 1 219 ? 1.189 23.266 2.801 1 97.44 219 ALA B CA 1
ATOM 5257 C C . ALA B 1 219 ? 1.136 24.312 3.904 1 97.44 219 ALA B C 1
ATOM 5259 O O . ALA B 1 219 ? 1.223 25.516 3.633 1 97.44 219 ALA B O 1
ATOM 5260 N N . GLY B 1 220 ? 1.07 23.891 5.117 1 97.56 220 GLY B N 1
ATOM 5261 C CA . GLY B 1 220 ? 1.147 24.844 6.211 1 97.56 220 GLY B CA 1
ATOM 5262 C C . GLY B 1 220 ? -0.11 24.891 7.059 1 97.56 220 GLY B C 1
ATOM 5263 O O . GLY B 1 220 ? -0.513 25.953 7.531 1 97.56 220 GLY B O 1
ATOM 5264 N N . GLN B 1 221 ? -0.788 23.781 7.168 1 98 221 GLN B N 1
ATOM 5265 C CA . GLN B 1 221 ? -1.985 23.672 7.992 1 98 221 GLN B CA 1
ATOM 5266 C C . GLN B 1 221 ? -3.033 24.703 7.578 1 98 221 GLN B C 1
ATOM 5268 O O . GLN B 1 221 ? -3.539 25.453 8.414 1 98 221 GLN B O 1
ATOM 5273 N N . ILE B 1 222 ? -3.467 24.641 6.367 1 98.5 222 ILE B N 1
ATOM 5274 C CA . ILE B 1 222 ? -4.336 25.672 5.793 1 98.5 222 ILE B CA 1
ATOM 5275 C C . ILE B 1 222 ? -5.793 25.328 6.098 1 98.5 222 ILE B C 1
ATOM 5277 O O . ILE B 1 222 ? -6.207 24.172 6 1 98.5 222 ILE B O 1
ATOM 5281 N N . ILE B 1 223 ? -6.559 26.312 6.516 1 98 223 ILE B N 1
ATOM 5282 C CA . ILE B 1 223 ? -8.008 26.219 6.637 1 98 223 ILE B CA 1
ATOM 5283 C C . ILE B 1 223 ? -8.672 26.969 5.48 1 98 223 ILE B C 1
ATOM 5285 O O . ILE B 1 223 ? -8.812 28.188 5.516 1 98 223 ILE B O 1
ATOM 5289 N N . PRO B 1 224 ? -9.117 26.234 4.477 1 98.06 224 PRO B N 1
ATOM 5290 C CA . PRO B 1 224 ? -9.781 26.922 3.373 1 98.06 224 PRO B CA 1
ATOM 5291 C C . PRO B 1 224 ? -11 27.734 3.83 1 98.06 224 PRO B C 1
ATOM 5293 O O . PRO B 1 224 ? -11.75 27.281 4.703 1 98.06 224 PRO B O 1
ATOM 5296 N N . PRO B 1 225 ? -11.141 28.938 3.279 1 97.44 225 PRO B N 1
ATOM 5297 C CA . PRO B 1 225 ? -12.297 29.734 3.703 1 97.44 225 PRO B CA 1
ATOM 5298 C C . PRO B 1 225 ? -13.633 29.047 3.396 1 97.44 225 PRO B C 1
ATOM 5300 O O . PRO B 1 225 ? -13.758 28.359 2.379 1 97.44 225 PRO B O 1
ATOM 5303 N N . ALA B 1 226 ? -14.617 29.266 4.234 1 95.31 226 ALA B N 1
ATOM 5304 C CA . ALA B 1 226 ? -15.945 28.672 4.074 1 95.31 226 ALA B CA 1
ATOM 5305 C C . ALA B 1 226 ? -16.547 29.031 2.717 1 95.31 226 ALA B C 1
ATOM 5307 O O . ALA B 1 226 ? -16.422 30.172 2.26 1 95.31 226 ALA B O 1
ATOM 5308 N N . GLY B 1 227 ? -17.078 28.031 2.066 1 96.62 227 GLY B N 1
ATOM 5309 C CA . GLY B 1 227 ? -17.703 28.25 0.773 1 96.62 227 GLY B CA 1
ATOM 5310 C C . GLY B 1 227 ? -16.797 27.953 -0.396 1 96.62 227 GLY B C 1
ATOM 5311 O O . GLY B 1 227 ? -17.25 27.828 -1.536 1 96.62 227 GLY B O 1
ATOM 5312 N N . TYR B 1 228 ? -15.531 27.797 -0.163 1 98.5 228 TYR B N 1
ATOM 5313 C CA . TYR B 1 228 ? -14.539 27.531 -1.202 1 98.5 228 TYR B CA 1
ATOM 5314 C C . TYR B 1 228 ? -14.859 26.234 -1.931 1 98.5 228 TYR B C 1
ATOM 5316 O O . TYR B 1 228 ? -14.914 26.203 -3.162 1 98.5 228 TYR B O 1
ATOM 5324 N N . PHE B 1 229 ? -15.109 25.047 -1.203 1 98.81 229 PHE B N 1
ATOM 5325 C CA . PHE B 1 229 ? -15.289 23.719 -1.79 1 98.81 229 PHE B CA 1
ATOM 5326 C C . PHE B 1 229 ? -16.531 23.672 -2.66 1 98.81 229 PHE B C 1
ATOM 5328 O O . PHE B 1 229 ? -16.484 23.219 -3.805 1 98.81 229 PHE B O 1
ATOM 5335 N N . PRO B 1 230 ? -17.703 24.203 -2.152 1 98.44 230 PRO B N 1
ATOM 5336 C CA . PRO B 1 230 ? -18.891 24.172 -3.008 1 98.44 230 PRO B CA 1
ATOM 5337 C C . PRO B 1 230 ? -18.688 24.906 -4.332 1 98.44 230 PRO B C 1
ATOM 5339 O O . PRO B 1 230 ? -19.109 24.422 -5.383 1 98.44 230 PRO B O 1
ATOM 5342 N N . GLU B 1 231 ? -18.031 26.047 -4.246 1 98.5 231 GLU B N 1
ATOM 5343 C CA . GLU B 1 231 ? -17.812 26.828 -5.465 1 98.5 231 GLU B CA 1
ATOM 5344 C C . GLU B 1 231 ? -16.844 26.125 -6.41 1 98.5 231 GLU B C 1
ATOM 5346 O O . GLU B 1 231 ? -17.078 26.062 -7.621 1 98.5 231 GLU B O 1
ATOM 5351 N N . VAL B 1 232 ? -15.781 25.594 -5.891 1 98.88 232 VAL B N 1
ATOM 5352 C CA . VAL B 1 232 ? -14.812 24.859 -6.707 1 98.88 232 VAL B CA 1
ATOM 5353 C C . VAL B 1 232 ? -15.484 23.641 -7.332 1 98.88 232 VAL B C 1
ATOM 5355 O O . VAL B 1 232 ? -15.273 23.344 -8.516 1 98.88 232 VAL B O 1
ATOM 5358 N N . ALA B 1 233 ? -16.25 22.891 -6.512 1 98.81 233 ALA B N 1
ATOM 5359 C CA . ALA B 1 233 ? -16.938 21.688 -7.008 1 98.81 233 ALA B CA 1
ATOM 5360 C C . ALA B 1 233 ? -17.844 22.031 -8.188 1 98.81 233 ALA B C 1
ATOM 5362 O O . ALA B 1 233 ? -17.953 21.266 -9.141 1 98.81 233 ALA B O 1
ATOM 5363 N N . GLU B 1 234 ? -18.5 23.156 -8.102 1 98.44 234 GLU B N 1
ATOM 5364 C CA . GLU B 1 234 ? -19.359 23.594 -9.203 1 98.44 234 GLU B CA 1
ATOM 5365 C C . GLU B 1 234 ? -18.562 23.766 -10.492 1 98.44 234 GLU B C 1
ATOM 5367 O O . GLU B 1 234 ? -18.984 23.312 -11.555 1 98.44 234 GLU B O 1
ATOM 5372 N N . HIS B 1 235 ? -17.422 24.469 -10.391 1 98.75 235 HIS B N 1
ATOM 5373 C CA . HIS B 1 235 ? -16.578 24.688 -11.555 1 98.75 235 HIS B CA 1
ATOM 5374 C C . HIS B 1 235 ? -16.062 23.359 -12.109 1 98.75 235 HIS B C 1
ATOM 5376 O O . HIS B 1 235 ? -16.047 23.156 -13.328 1 98.75 235 HIS B O 1
ATOM 5382 N N . ILE B 1 236 ? -15.672 22.422 -11.258 1 98.88 236 ILE B N 1
ATOM 5383 C CA . ILE B 1 236 ? -15.102 21.141 -11.648 1 98.88 236 ILE B CA 1
ATOM 5384 C C . ILE B 1 236 ? -16.172 20.266 -12.297 1 98.88 236 ILE B C 1
ATOM 5386 O O . ILE B 1 236 ? -15.938 19.656 -13.336 1 98.88 236 ILE B O 1
ATOM 5390 N N . HIS B 1 237 ? -17.375 20.234 -11.664 1 98.75 237 HIS B N 1
ATOM 5391 C CA . HIS B 1 237 ? -18.484 19.453 -12.211 1 98.75 237 HIS B CA 1
ATOM 5392 C C . HIS B 1 237 ? -18.922 19.969 -13.57 1 98.75 237 HIS B C 1
ATOM 5394 O O . HIS B 1 237 ? -19.219 19.203 -14.477 1 98.75 237 HIS B O 1
ATOM 5400 N N . ARG B 1 238 ? -18.969 21.281 -13.688 1 98.44 238 ARG B N 1
ATOM 5401 C CA . ARG B 1 238 ? -19.328 21.875 -14.969 1 98.44 238 ARG B CA 1
ATOM 5402 C C . ARG B 1 238 ? -18.344 21.469 -16.062 1 98.44 238 ARG B C 1
ATOM 5404 O O . ARG B 1 238 ? -18.734 21.312 -17.219 1 98.44 238 ARG B O 1
ATOM 5411 N N . ALA B 1 239 ? -17.125 21.266 -15.688 1 98.56 239 ALA B N 1
ATOM 5412 C CA . ALA B 1 239 ? -16.078 20.875 -16.625 1 98.56 239 ALA B CA 1
ATOM 5413 C C . ALA B 1 239 ? -16.078 19.359 -16.844 1 98.56 239 ALA B C 1
ATOM 5415 O O . ALA B 1 239 ? -15.297 18.844 -17.641 1 98.56 239 ALA B O 1
ATOM 5416 N N . GLY B 1 240 ? -16.953 18.625 -16.156 1 98.5 240 GLY B N 1
ATOM 5417 C CA . GLY B 1 240 ? -17.094 17.188 -16.328 1 98.5 240 GLY B CA 1
ATOM 5418 C C . GLY B 1 240 ? -16.234 16.375 -15.398 1 98.5 240 GLY B C 1
ATOM 5419 O O . GLY B 1 240 ? -16.156 15.148 -15.508 1 98.5 240 GLY B O 1
ATOM 5420 N N . GLY B 1 241 ? -15.5 17.031 -14.477 1 98.88 241 GLY B N 1
ATOM 5421 C CA . GLY B 1 241 ? -14.594 16.344 -13.57 1 98.88 241 GLY B CA 1
ATOM 5422 C C . GLY B 1 241 ? -15.234 15.969 -12.25 1 98.88 241 GLY B C 1
ATOM 5423 O O . GLY B 1 241 ? -16.391 16.312 -11.992 1 98.88 241 GLY B O 1
ATOM 5424 N N . LEU B 1 242 ? -14.461 15.227 -11.422 1 98.94 242 LEU B N 1
ATOM 5425 C CA . LEU B 1 242 ? -14.914 14.812 -10.102 1 98.94 242 LEU B CA 1
ATOM 5426 C C . LEU B 1 242 ? -14.141 15.531 -9.008 1 98.94 242 LEU B C 1
ATOM 5428 O O . LEU B 1 242 ? -12.969 15.875 -9.195 1 98.94 242 LEU B O 1
ATOM 5432 N N . PHE B 1 243 ? -14.805 15.797 -7.906 1 98.94 243 PHE B N 1
ATOM 5433 C CA . PHE B 1 243 ? -14.195 16.375 -6.715 1 98.94 243 PHE B CA 1
ATOM 5434 C C . PHE B 1 243 ? -13.734 15.273 -5.762 1 98.94 243 PHE B C 1
ATOM 5436 O O . PHE B 1 243 ? -14.555 14.531 -5.223 1 98.94 243 PHE B O 1
ATOM 5443 N N . VAL B 1 244 ? -12.461 15.156 -5.5 1 98.94 244 VAL B N 1
ATOM 5444 C CA . VAL B 1 244 ? -11.891 14.164 -4.605 1 98.94 244 VAL B CA 1
ATOM 5445 C C . VAL B 1 244 ? -11.422 14.836 -3.316 1 98.94 244 VAL B C 1
ATOM 5447 O O . VAL B 1 244 ? -10.492 15.648 -3.334 1 98.94 244 VAL B O 1
ATOM 5450 N N . ALA B 1 245 ? -12.039 14.5 -2.23 1 98.94 245 ALA B N 1
ATOM 5451 C CA . ALA B 1 245 ? -11.617 14.977 -0.916 1 98.94 245 ALA B CA 1
ATOM 5452 C C . ALA B 1 245 ? -10.633 14 -0.274 1 98.94 245 ALA B C 1
ATOM 5454 O O . ALA B 1 245 ? -11 12.867 0.055 1 98.94 245 ALA B O 1
ATOM 5455 N N . ASP B 1 246 ? -9.406 14.406 -0.17 1 98.81 246 ASP B N 1
ATOM 5456 C CA . ASP B 1 246 ? -8.359 13.648 0.501 1 98.81 246 ASP B CA 1
ATOM 5457 C C . ASP B 1 246 ? -8.406 13.867 2.012 1 98.81 246 ASP B C 1
ATOM 5459 O O . ASP B 1 246 ? -7.926 14.883 2.514 1 98.81 246 ASP B O 1
ATOM 5463 N N . GLU B 1 247 ? -8.922 12.891 2.771 1 98.81 247 GLU B N 1
ATOM 5464 C CA . GLU B 1 247 ? -9.148 13.008 4.207 1 98.81 247 GLU B CA 1
ATOM 5465 C C . GLU B 1 247 ? -8.102 12.227 5 1 98.81 247 GLU B C 1
ATOM 5467 O O . GLU B 1 247 ? -8.234 12.055 6.211 1 98.81 247 GLU B O 1
ATOM 5472 N N . ILE B 1 248 ? -7.059 11.797 4.395 1 98.31 248 ILE B N 1
ATOM 5473 C CA . ILE B 1 248 ? -6.055 10.898 4.949 1 98.31 248 ILE B CA 1
ATOM 5474 C C . ILE B 1 248 ? -5.418 11.531 6.184 1 98.31 248 ILE B C 1
ATOM 5476 O O . ILE B 1 248 ? -5.176 10.852 7.184 1 98.31 248 ILE B O 1
ATOM 5480 N N . GLN B 1 249 ? -5.191 12.812 6.203 1 96.38 249 GLN B N 1
ATOM 5481 C CA . GLN B 1 249 ? -4.492 13.453 7.312 1 96.38 249 GLN B CA 1
ATOM 5482 C C . GLN B 1 249 ? -5.477 14.047 8.312 1 96.38 249 GLN B C 1
ATOM 5484 O O . GLN B 1 249 ? -5.117 14.32 9.461 1 96.38 249 GLN B O 1
ATOM 5489 N N . VAL B 1 250 ? -6.797 14.234 7.918 1 97.38 250 VAL B N 1
ATOM 5490 C CA . VAL B 1 250 ? -7.578 15.164 8.719 1 97.38 250 VAL B CA 1
ATOM 5491 C C . VAL B 1 250 ? -8.93 14.547 9.07 1 97.38 250 VAL B C 1
ATOM 5493 O O . VAL B 1 250 ? -9.695 15.117 9.852 1 97.38 250 VAL B O 1
ATOM 5496 N N . GLY B 1 251 ? -9.242 13.359 8.594 1 97.44 251 GLY B N 1
ATOM 5497 C CA . GLY B 1 251 ? -10.516 12.719 8.867 1 97.44 251 GLY B CA 1
ATOM 5498 C C . GLY B 1 251 ? -10.594 12.117 10.258 1 97.44 251 GLY B C 1
ATOM 5499 O O . GLY B 1 251 ? -9.758 12.414 11.117 1 97.44 251 GLY B O 1
ATOM 5500 N N . PHE B 1 252 ? -11.727 11.516 10.547 1 98.56 252 PHE B N 1
ATOM 5501 C CA . PHE B 1 252 ? -11.945 10.703 11.742 1 98.56 252 PHE B CA 1
ATOM 5502 C C . PHE B 1 252 ? -12.055 11.578 12.984 1 98.56 252 PHE B C 1
ATOM 5504 O O . PHE B 1 252 ? -11.5 11.25 14.031 1 98.56 252 PHE B O 1
ATOM 5511 N N . GLY B 1 253 ? -12.633 12.734 12.867 1 98.31 253 GLY B N 1
ATOM 5512 C CA . GLY B 1 253 ? -13.062 13.523 14.016 1 98.31 253 GLY B CA 1
ATOM 5513 C C . GLY B 1 253 ? -12.008 14.508 14.484 1 98.31 253 GLY B C 1
ATOM 5514 O O . GLY B 1 253 ? -12.234 15.266 15.43 1 98.31 253 GLY B O 1
ATOM 5515 N N . ARG B 1 254 ? -10.891 14.562 13.805 1 98.06 254 ARG B N 1
ATOM 5516 C CA . ARG B 1 254 ? -9.781 15.414 14.234 1 98.06 254 ARG B CA 1
ATOM 5517 C C . ARG B 1 254 ? -10.211 16.875 14.297 1 98.06 254 ARG B C 1
ATOM 5519 O O . ARG B 1 254 ? -9.734 17.625 15.148 1 98.06 254 ARG B O 1
ATOM 5526 N N . VAL B 1 255 ? -11.156 17.25 13.469 1 97.75 255 VAL B N 1
ATOM 5527 C CA . VAL B 1 255 ? -11.523 18.656 13.336 1 97.75 255 VAL B CA 1
ATOM 5528 C C . VAL B 1 255 ? -12.57 19.031 14.391 1 97.75 255 VAL B C 1
ATOM 5530 O O . VAL B 1 255 ? -12.992 20.188 14.477 1 97.75 255 VAL B O 1
ATOM 5533 N N . GLY B 1 256 ? -12.961 18.062 15.242 1 97.12 256 GLY B N 1
ATOM 5534 C CA . GLY B 1 256 ? -13.828 18.328 16.375 1 97.12 256 GLY B CA 1
ATOM 5535 C C . GLY B 1 256 ? -15.297 18.281 16.031 1 97.12 256 GLY B C 1
ATOM 5536 O O . GLY B 1 256 ? -15.945 17.234 16.188 1 97.12 256 GLY B O 1
ATOM 5537 N N . LYS B 1 257 ? -15.852 19.234 15.367 1 93 257 LYS B N 1
ATOM 5538 C CA . LYS B 1 257 ? -17.281 19.391 15.133 1 93 257 LYS B CA 1
ATOM 5539 C C . LYS B 1 257 ? -17.797 18.375 14.117 1 93 257 LYS B C 1
ATOM 5541 O O . LYS B 1 257 ? -18.984 18.031 14.109 1 93 257 LYS B O 1
ATOM 5546 N N . HIS B 1 258 ? -16.969 17.922 13.297 1 96.94 258 HIS B N 1
ATOM 5547 C CA . HIS B 1 258 ? -17.359 16.984 12.234 1 96.94 258 HIS B CA 1
ATOM 5548 C C . HIS B 1 258 ? -16.453 15.758 12.227 1 96.94 258 HIS B C 1
ATOM 5550 O O . HIS B 1 258 ? -15.344 15.789 12.758 1 96.94 258 HIS B O 1
ATOM 5556 N N . PHE B 1 259 ? -16.984 14.672 11.664 1 98.06 259 PHE B N 1
ATOM 5557 C CA . PHE B 1 259 ? -16.188 13.453 11.5 1 98.06 259 PHE B CA 1
ATOM 5558 C C . PHE B 1 259 ? -15.172 13.625 10.383 1 98.06 259 PHE B C 1
ATOM 5560 O O . PHE B 1 259 ? -14.039 13.148 10.5 1 98.06 259 PHE B O 1
ATOM 5567 N N . TRP B 1 260 ? -15.625 14.289 9.344 1 98.5 260 TRP B N 1
ATOM 5568 C CA . TRP B 1 260 ? -14.773 14.555 8.188 1 98.5 260 TRP B CA 1
ATOM 5569 C C . TRP B 1 260 ? -14.539 16.062 8.023 1 98.5 260 TRP B C 1
ATOM 5571 O O . TRP B 1 260 ? -15.438 16.859 8.258 1 98.5 260 TRP B O 1
ATOM 5581 N N . ALA B 1 261 ? -13.375 16.406 7.516 1 98.5 261 ALA B N 1
ATOM 5582 C CA . ALA B 1 261 ? -12.984 17.812 7.426 1 98.5 261 ALA B CA 1
ATOM 5583 C C . ALA B 1 261 ? -13.75 18.516 6.312 1 98.5 261 ALA B C 1
ATOM 5585 O O . ALA B 1 261 ? -14.062 19.703 6.426 1 98.5 261 ALA B O 1
ATOM 5586 N N . PHE B 1 262 ? -14.062 17.797 5.207 1 98.62 262 PHE B N 1
ATOM 5587 C CA . PHE B 1 262 ? -14.773 18.453 4.109 1 98.62 262 PHE B CA 1
ATOM 5588 C C . PHE B 1 262 ? -16.125 18.984 4.574 1 98.62 262 PHE B C 1
ATOM 5590 O O . PHE B 1 262 ? -16.688 19.891 3.965 1 98.62 262 PHE B O 1
ATOM 5597 N N . GLN B 1 263 ? -16.625 18.5 5.691 1 98 263 GLN B N 1
ATOM 5598 C CA . GLN B 1 263 ? -17.922 18.891 6.215 1 98 263 GLN B CA 1
ATOM 5599 C C . GLN B 1 263 ? -17.859 20.297 6.828 1 98 263 GLN B C 1
ATOM 5601 O O . GLN B 1 263 ? -18.891 20.922 7.062 1 98 263 GLN B O 1
ATOM 5606 N N . LEU B 1 264 ? -16.672 20.797 7.098 1 97.5 264 LEU B N 1
ATOM 5607 C CA . LEU B 1 264 ? -16.484 22.156 7.562 1 97.5 264 LEU B CA 1
ATOM 5608 C C . LEU B 1 264 ? -16.953 23.156 6.508 1 97.5 264 LEU B C 1
ATOM 5610 O O . LEU B 1 264 ? -17.172 24.328 6.812 1 97.5 264 LEU B O 1
ATOM 5614 N N . GLN B 1 265 ? -17.094 22.75 5.258 1 97.69 265 GLN B N 1
ATOM 5615 C CA . GLN B 1 265 ? -17.453 23.609 4.129 1 97.69 265 GLN B CA 1
ATOM 5616 C C . GLN B 1 265 ? -18.953 23.688 3.939 1 97.69 265 GLN B C 1
ATOM 5618 O O . GLN B 1 265 ? -19.438 24.266 2.965 1 97.69 265 GLN B O 1
ATOM 5623 N N . GLY B 1 266 ? -19.656 23.109 4.863 1 94.12 266 GLY B N 1
ATOM 5624 C CA . GLY B 1 266 ? -21.109 23.125 4.848 1 94.12 266 GLY B CA 1
ATOM 5625 C C . GLY B 1 266 ? -21.734 21.75 4.914 1 94.12 266 GLY B C 1
ATOM 5626 O O . GLY B 1 266 ? -21.203 20.797 4.355 1 94.12 266 GLY B O 1
ATOM 5627 N N . GLU B 1 267 ? -22.797 21.656 5.48 1 87.75 267 GLU B N 1
ATOM 5628 C CA . GLU B 1 267 ? -23.484 20.375 5.699 1 87.75 267 GLU B CA 1
ATOM 5629 C C . GLU B 1 267 ? -23.969 19.781 4.383 1 87.75 267 GLU B C 1
ATOM 5631 O O . GLU B 1 267 ? -24.094 18.562 4.262 1 87.75 267 GLU B O 1
ATOM 5636 N N . ASP B 1 268 ? -24.109 20.609 3.439 1 93.12 268 ASP B N 1
ATOM 5637 C CA . ASP B 1 268 ? -24.688 20.156 2.174 1 93.12 268 ASP B CA 1
ATOM 5638 C C . ASP B 1 268 ? -23.594 19.766 1.182 1 93.12 268 ASP B C 1
ATOM 5640 O O . ASP B 1 268 ? -23.875 19.203 0.125 1 93.12 268 ASP B O 1
ATOM 5644 N N . PHE B 1 269 ? -22.406 20.109 1.559 1 97.62 269 PHE B N 1
ATOM 5645 C CA . PHE B 1 269 ? -21.344 19.812 0.606 1 97.62 269 PHE B CA 1
ATOM 5646 C C . PHE B 1 269 ? -20.984 18.344 0.634 1 97.62 269 PHE B C 1
ATOM 5648 O O . PHE B 1 269 ? -20.766 17.766 1.703 1 97.62 269 PHE B O 1
ATOM 5655 N N . VAL B 1 270 ? -20.984 17.656 -0.508 1 98.38 270 VAL B N 1
ATOM 5656 C CA . VAL B 1 270 ? -20.656 16.25 -0.642 1 98.38 270 VAL B CA 1
ATOM 5657 C C . VAL B 1 270 ? -19.656 16.047 -1.775 1 98.38 270 VAL B C 1
ATOM 5659 O O . VAL B 1 270 ? -19.969 16.297 -2.941 1 98.38 270 VAL B O 1
ATOM 5662 N N . PRO B 1 271 ? -18.422 15.656 -1.493 1 98.81 271 PRO B N 1
ATOM 5663 C CA . PRO B 1 271 ? -17.5 15.297 -2.57 1 98.81 271 PRO B CA 1
ATOM 5664 C C . PRO B 1 271 ? -17.938 14.047 -3.336 1 98.81 271 PRO B C 1
ATOM 5666 O O . PRO B 1 271 ? -18.859 13.352 -2.906 1 98.81 271 PRO B O 1
ATOM 5669 N N . ASP B 1 272 ? -17.266 13.781 -4.477 1 98.94 272 ASP B N 1
ATOM 5670 C CA . ASP B 1 272 ? -17.594 12.602 -5.281 1 98.94 272 ASP B CA 1
ATOM 5671 C C . ASP B 1 272 ? -16.844 11.375 -4.781 1 98.94 272 ASP B C 1
ATOM 5673 O O . ASP B 1 272 ? -17.328 10.242 -4.93 1 98.94 272 ASP B O 1
ATOM 5677 N N . ILE B 1 273 ? -15.68 11.555 -4.301 1 98.94 273 ILE B N 1
ATOM 5678 C CA . ILE B 1 273 ? -14.805 10.516 -3.764 1 98.94 273 ILE B CA 1
ATOM 5679 C C . ILE B 1 273 ? -14.148 11.016 -2.48 1 98.94 273 ILE B C 1
ATOM 5681 O O . ILE B 1 273 ? -13.742 12.18 -2.395 1 98.94 273 ILE B O 1
ATOM 5685 N N . VAL B 1 274 ? -14.102 10.211 -1.481 1 98.94 274 VAL B N 1
ATOM 5686 C CA . VAL B 1 274 ? -13.375 10.484 -0.247 1 98.94 274 VAL B CA 1
ATOM 5687 C C . VAL B 1 274 ? -12.305 9.414 -0.032 1 98.94 274 VAL B C 1
ATOM 5689 O O . VAL B 1 274 ? -12.594 8.219 -0.094 1 98.94 274 VAL B O 1
ATOM 5692 N N . THR B 1 275 ? -11.062 9.812 0.127 1 98.94 275 THR B N 1
ATOM 5693 C CA . THR B 1 275 ? -9.992 8.875 0.444 1 98.94 275 THR B CA 1
ATOM 5694 C C . THR B 1 275 ? -9.602 8.984 1.914 1 98.94 275 THR B C 1
ATOM 5696 O O . THR B 1 275 ? -9.625 10.07 2.492 1 98.94 275 THR B O 1
ATOM 5699 N N . MET B 1 276 ? -9.289 7.797 2.504 1 98.38 276 MET B N 1
ATOM 5700 C CA . MET B 1 276 ? -8.977 7.676 3.926 1 98.38 276 MET B CA 1
ATOM 5701 C C . MET B 1 276 ? -7.73 6.828 4.145 1 98.38 276 MET B C 1
ATOM 5703 O O . MET B 1 276 ? -7.457 5.91 3.371 1 98.38 276 MET B O 1
ATOM 5707 N N . GLY B 1 277 ? -7.07 7.121 5.156 1 97.75 277 GLY B N 1
ATOM 5708 C CA . GLY B 1 277 ? -5.895 6.379 5.586 1 97.75 277 GLY B CA 1
ATOM 5709 C C . GLY B 1 277 ? -5.348 6.848 6.922 1 97.75 277 GLY B C 1
ATOM 5710 O O . GLY B 1 277 ? -6.09 7.371 7.754 1 97.75 277 GLY B O 1
ATOM 5711 N N . LYS B 1 278 ? -4.18 6.52 7.266 1 97.06 278 LYS B N 1
ATOM 5712 C CA . LYS B 1 278 ? -3.42 6.941 8.438 1 97.06 278 LYS B CA 1
ATOM 5713 C C . LYS B 1 278 ? -4.227 6.738 9.719 1 97.06 278 LYS B C 1
ATOM 5715 O O . LYS B 1 278 ? -4.121 5.695 10.367 1 97.06 278 LYS B O 1
ATOM 5720 N N . SER B 1 279 ? -5.172 7.688 10.102 1 97.44 279 SER B N 1
ATOM 5721 C CA . SER B 1 279 ? -5.984 7.664 11.312 1 97.44 279 SER B CA 1
ATOM 5722 C C . SER B 1 279 ? -6.887 6.438 11.352 1 97.44 279 SER B C 1
ATOM 5724 O O . SER B 1 279 ? -7.242 5.953 12.43 1 97.44 279 SER B O 1
ATOM 5726 N N . ILE B 1 280 ? -7.152 5.895 10.227 1 98.06 280 ILE B N 1
ATOM 5727 C CA . ILE B 1 280 ? -8.148 4.844 10.039 1 98.06 280 ILE B CA 1
ATOM 5728 C C . ILE B 1 280 ? -7.715 3.578 10.773 1 98.06 280 ILE B C 1
ATOM 5730 O O . ILE B 1 280 ? -8.555 2.811 11.25 1 98.06 280 ILE B O 1
ATOM 5734 N N . GLY B 1 281 ? -6.434 3.352 10.945 1 97.81 281 GLY B N 1
ATOM 5735 C CA . GLY B 1 281 ? -5.934 2.092 11.477 1 97.81 281 GLY B CA 1
ATOM 5736 C C . GLY B 1 281 ? -5.09 2.26 12.727 1 97.81 281 GLY B C 1
ATOM 5737 O O . GLY B 1 281 ? -4.555 1.284 13.25 1 97.81 281 GLY B O 1
ATOM 5738 N N . ASN B 1 282 ? -4.855 3.471 13.156 1 98.38 282 ASN B N 1
ATOM 5739 C CA . ASN B 1 282 ? -4.078 3.764 14.359 1 98.38 282 ASN B CA 1
ATOM 5740 C C . ASN B 1 282 ? -2.709 3.092 14.312 1 98.38 282 ASN B C 1
ATOM 5742 O O . ASN B 1 282 ? -2.258 2.531 15.312 1 98.38 282 ASN B O 1
ATOM 5746 N N . GLY B 1 283 ? -2.078 3.107 13.281 1 96.69 283 GLY B N 1
ATOM 5747 C CA . GLY B 1 283 ? -0.757 2.518 13.125 1 96.69 283 GLY B CA 1
ATOM 5748 C C . GLY B 1 283 ? -0.758 1.269 12.266 1 96.69 283 GLY B C 1
ATOM 5749 O O . GLY B 1 283 ? 0.275 0.892 11.703 1 96.69 283 GLY B O 1
ATOM 5750 N N . HIS B 1 284 ? -1.884 0.583 12.148 1 97.94 284 HIS B N 1
ATOM 5751 C CA . HIS B 1 284 ? -2.051 -0.583 11.289 1 97.94 284 HIS B CA 1
ATOM 5752 C C . HIS B 1 284 ? -2.32 -0.169 9.852 1 97.94 284 HIS B C 1
ATOM 5754 O O . HIS B 1 284 ? -3.129 0.729 9.594 1 97.94 284 HIS B O 1
ATOM 5760 N N . PRO B 1 285 ? -1.624 -0.812 8.852 1 97.81 285 PRO B N 1
ATOM 5761 C CA . PRO B 1 285 ? -1.861 -0.452 7.449 1 97.81 285 PRO B CA 1
ATOM 5762 C C . PRO B 1 285 ? -3.283 -0.769 6.992 1 97.81 285 PRO B C 1
ATOM 5764 O O . PRO B 1 285 ? -3.66 -1.939 6.902 1 97.81 285 PRO B O 1
ATOM 5767 N N . VAL B 1 286 ? -4.074 0.211 6.73 1 98.06 286 VAL B N 1
ATOM 5768 C CA . VAL B 1 286 ? -5.426 0.125 6.191 1 98.06 286 VAL B CA 1
ATOM 5769 C C . VAL B 1 286 ? -5.836 1.477 5.609 1 98.06 286 VAL B C 1
ATOM 5771 O O . VAL B 1 286 ? -5.438 2.525 6.117 1 98.06 286 VAL B O 1
ATOM 5774 N N . ALA B 1 287 ? -6.465 1.456 4.52 1 98.62 287 ALA B N 1
ATOM 5775 C CA . ALA B 1 287 ? -7.027 2.635 3.867 1 98.62 287 ALA B CA 1
ATOM 5776 C C . ALA B 1 287 ? -8.359 2.305 3.193 1 98.62 287 ALA B C 1
ATOM 5778 O O . ALA B 1 287 ? -8.758 1.139 3.129 1 98.62 287 ALA B O 1
ATOM 5779 N N . CYS B 1 288 ? -9.039 3.277 2.723 1 98.81 288 CYS B N 1
ATOM 5780 C CA . CYS B 1 288 ? -10.352 3.086 2.121 1 98.81 288 CYS B CA 1
ATOM 5781 C C . CYS B 1 288 ? -10.68 4.215 1.152 1 98.81 288 CYS B C 1
ATOM 5783 O O . CYS B 1 288 ? -10.18 5.332 1.305 1 98.81 288 CYS B O 1
ATOM 5785 N N . VAL B 1 289 ? -11.328 3.922 0.111 1 98.94 289 VAL B N 1
ATOM 5786 C CA . VAL B 1 289 ? -11.977 4.879 -0.778 1 98.94 289 VAL B CA 1
ATOM 5787 C C . VAL B 1 289 ? -13.492 4.738 -0.674 1 98.94 289 VAL B C 1
ATOM 5789 O O . VAL B 1 289 ? -14.023 3.629 -0.741 1 98.94 289 VAL B O 1
ATOM 5792 N N . ALA B 1 290 ? -14.188 5.773 -0.419 1 98.94 290 ALA B N 1
ATOM 5793 C CA . ALA B 1 290 ? -15.648 5.836 -0.501 1 98.94 290 ALA B CA 1
ATOM 5794 C C . ALA B 1 290 ? -16.094 6.656 -1.707 1 98.94 290 ALA B C 1
ATOM 5796 O O . ALA B 1 290 ? -15.555 7.73 -1.97 1 98.94 290 ALA B O 1
ATOM 5797 N N . THR B 1 291 ? -16.984 6.164 -2.441 1 98.94 291 THR B N 1
ATOM 5798 C CA . THR B 1 291 ? -17.438 6.875 -3.629 1 98.94 291 THR B CA 1
ATOM 5799 C C . THR B 1 291 ? -18.922 6.59 -3.893 1 98.94 291 THR B C 1
ATOM 5801 O O . THR B 1 291 ? -19.609 6.023 -3.043 1 98.94 291 THR B O 1
ATOM 5804 N N . THR B 1 292 ? -19.453 7.148 -4.961 1 98.81 292 THR B N 1
ATOM 5805 C CA . THR B 1 292 ? -20.859 6.992 -5.32 1 98.81 292 THR B CA 1
ATOM 5806 C C . THR B 1 292 ? -21.078 5.727 -6.145 1 98.81 292 THR B C 1
ATOM 5808 O O . THR B 1 292 ? -20.125 5.176 -6.703 1 98.81 292 THR B O 1
ATOM 5811 N N . GLN B 1 293 ? -22.344 5.328 -6.215 1 98.38 293 GLN B N 1
ATOM 5812 C CA . GLN B 1 293 ? -22.703 4.18 -7.039 1 98.38 293 GLN B CA 1
ATOM 5813 C C . GLN B 1 293 ? -22.344 4.418 -8.5 1 98.38 293 GLN B C 1
ATOM 5815 O O . GLN B 1 293 ? -21.891 3.498 -9.195 1 98.38 293 GLN B O 1
ATOM 5820 N N . ALA B 1 294 ? -22.547 5.629 -8.961 1 98.56 294 ALA B N 1
ATOM 5821 C CA . ALA B 1 294 ? -22.297 5.949 -10.367 1 98.56 294 ALA B CA 1
ATOM 5822 C C . ALA B 1 294 ? -20.828 5.773 -10.711 1 98.56 294 ALA B C 1
ATOM 5824 O O . ALA B 1 294 ? -20.484 5.191 -11.742 1 98.56 294 ALA B O 1
ATOM 5825 N N . VAL B 1 295 ? -19.969 6.293 -9.875 1 98.69 295 VAL B N 1
ATOM 5826 C CA . VAL B 1 295 ? -18.531 6.191 -10.102 1 98.69 295 VAL B CA 1
ATOM 5827 C C . VAL B 1 295 ? -18.094 4.727 -10.047 1 98.69 295 VAL B C 1
ATOM 5829 O O . VAL B 1 295 ? -17.344 4.266 -10.906 1 98.69 295 VAL B O 1
ATOM 5832 N N . ALA B 1 296 ? -18.562 4.004 -9.062 1 98.5 296 ALA B N 1
ATOM 5833 C CA . ALA B 1 296 ? -18.234 2.594 -8.891 1 98.5 296 ALA B CA 1
ATOM 5834 C C . ALA B 1 296 ? -18.703 1.769 -10.086 1 98.5 296 ALA B C 1
ATOM 5836 O O . ALA B 1 296 ? -18 0.879 -10.555 1 98.5 296 ALA B O 1
ATOM 5837 N N . ARG B 1 297 ? -19.906 2.041 -10.602 1 98 297 ARG B N 1
ATOM 5838 C CA . ARG B 1 297 ? -20.469 1.299 -11.719 1 98 297 ARG B CA 1
ATOM 5839 C C . ARG B 1 297 ? -19.656 1.513 -12.992 1 98 297 ARG B C 1
ATOM 5841 O O . ARG B 1 297 ? -19.5 0.596 -13.797 1 98 297 ARG B O 1
ATOM 5848 N N . ALA B 1 298 ? -19.188 2.713 -13.125 1 97.88 298 ALA B N 1
ATOM 5849 C CA . ALA B 1 298 ? -18.344 2.988 -14.289 1 97.88 298 ALA B CA 1
ATOM 5850 C C . ALA B 1 298 ? -17.078 2.139 -14.266 1 97.88 298 ALA B C 1
ATOM 5852 O O . ALA B 1 298 ? -16.609 1.663 -15.305 1 97.88 298 ALA B O 1
ATOM 5853 N N . PHE B 1 299 ? -16.531 1.99 -13.102 1 96.62 299 PHE B N 1
ATOM 5854 C CA . PHE B 1 299 ? -15.336 1.174 -12.945 1 96.62 299 PHE B CA 1
ATOM 5855 C C . PHE B 1 299 ? -15.656 -0.303 -13.141 1 96.62 299 PHE B C 1
ATOM 5857 O O . PHE B 1 299 ? -14.906 -1.028 -13.789 1 96.62 299 PHE B O 1
ATOM 5864 N N . GLU B 1 300 ? -16.766 -0.721 -12.648 1 96 300 GLU B N 1
ATOM 5865 C CA . GLU B 1 300 ? -17.219 -2.096 -12.805 1 96 300 GLU B CA 1
ATOM 5866 C C . GLU B 1 300 ? -17.438 -2.439 -14.273 1 96 300 GLU B C 1
ATOM 5868 O O . GLU B 1 300 ? -17.188 -3.572 -14.695 1 96 300 GLU B O 1
ATOM 5873 N N . ALA B 1 301 ? -17.828 -1.521 -14.992 1 95.31 301 ALA B N 1
ATOM 5874 C CA . ALA B 1 301 ? -18.203 -1.72 -16.391 1 95.31 301 ALA B CA 1
ATOM 5875 C C . ALA B 1 301 ? -17 -2.039 -17.25 1 95.31 301 ALA B C 1
ATOM 5877 O O . ALA B 1 301 ? -17.125 -2.543 -18.375 1 95.31 301 ALA B O 1
ATOM 5878 N N . THR B 1 302 ? -15.844 -1.756 -16.703 1 92.44 302 THR B N 1
ATOM 5879 C CA . THR B 1 302 ? -14.641 -2.119 -17.453 1 92.44 302 THR B CA 1
ATOM 5880 C C . THR B 1 302 ? -14.5 -3.635 -17.547 1 92.44 302 THR B C 1
ATOM 5882 O O . THR B 1 302 ? -13.789 -4.141 -18.422 1 92.44 302 THR B O 1
ATOM 5885 N N . GLY B 1 303 ? -15.078 -4.352 -16.562 1 90.75 303 GLY B N 1
ATOM 5886 C CA . GLY B 1 303 ? -14.984 -5.801 -16.516 1 90.75 303 GLY B CA 1
ATOM 5887 C C . GLY B 1 303 ? -13.719 -6.301 -15.859 1 90.75 303 GLY B C 1
ATOM 5888 O O . GLY B 1 303 ? -13.578 -7.496 -15.586 1 90.75 303 GLY B O 1
ATOM 5889 N N . VAL B 1 304 ? -12.828 -5.41 -15.609 1 89.25 304 VAL B N 1
ATOM 5890 C CA . VAL B 1 304 ? -11.57 -5.797 -14.992 1 89.25 304 VAL B CA 1
ATOM 5891 C C . VAL B 1 304 ? -11.734 -5.84 -13.469 1 89.25 304 VAL B C 1
ATOM 5893 O O . VAL B 1 304 ? -12.273 -4.902 -12.875 1 89.25 304 VAL B O 1
ATOM 5896 N N . GLU B 1 305 ? -11.227 -6.902 -12.891 1 90.25 305 GLU B N 1
ATOM 5897 C CA . GLU B 1 305 ? -11.312 -7.086 -11.445 1 90.25 305 GLU B CA 1
ATOM 5898 C C . GLU B 1 305 ? -10.312 -6.191 -10.711 1 90.25 305 GLU B C 1
ATOM 5900 O O . GLU B 1 305 ? -9.18 -6.023 -11.164 1 90.25 305 GLU B O 1
ATOM 5905 N N . TYR B 1 306 ? -10.781 -5.621 -9.648 1 93.5 306 TYR B N 1
ATOM 5906 C CA . TYR B 1 306 ? -9.898 -4.938 -8.703 1 93.5 306 TYR B CA 1
ATOM 5907 C C . TYR B 1 306 ? -9.609 -5.816 -7.492 1 93.5 306 TYR B C 1
ATOM 5909 O O . TYR B 1 306 ? -10.539 -6.332 -6.859 1 93.5 306 TYR B O 1
ATOM 5917 N N . PHE B 1 307 ? -8.375 -5.988 -7.215 1 93.38 307 PHE B N 1
ATOM 5918 C CA . PHE B 1 307 ? -8.008 -6.797 -6.059 1 93.38 307 PHE B CA 1
ATOM 5919 C C . PHE B 1 307 ? -6.762 -6.242 -5.383 1 93.38 307 PHE B C 1
ATOM 5921 O O . PHE B 1 307 ? -5.789 -5.887 -6.051 1 93.38 307 PHE B O 1
ATOM 5928 N N . ASN B 1 308 ? -6.836 -6.059 -4.125 1 93.31 308 ASN B N 1
ATOM 5929 C CA . ASN B 1 308 ? -5.746 -5.754 -3.203 1 93.31 308 ASN B CA 1
ATOM 5930 C C . ASN B 1 308 ? -5.543 -6.871 -2.182 1 93.31 308 ASN B C 1
ATOM 5932 O O . ASN B 1 308 ? -6.441 -7.16 -1.388 1 93.31 308 ASN B O 1
ATOM 5936 N N . THR B 1 309 ? -4.332 -7.426 -2.104 1 94.12 309 THR B N 1
ATOM 5937 C CA . THR B 1 309 ? -4.062 -8.633 -1.338 1 94.12 309 THR B CA 1
ATOM 5938 C C . THR B 1 309 ? -4.496 -8.461 0.116 1 94.12 309 THR B C 1
ATOM 5940 O O . THR B 1 309 ? -5.082 -9.375 0.707 1 94.12 309 THR B O 1
ATOM 5943 N N . PHE B 1 310 ? -4.281 -7.328 0.687 1 95.62 310 PHE B N 1
ATOM 5944 C CA . PHE B 1 310 ? -4.508 -7.141 2.115 1 95.62 310 PHE B CA 1
ATOM 5945 C C . PHE B 1 310 ? -5.695 -6.219 2.361 1 95.62 310 PHE B C 1
ATOM 5947 O O . PHE B 1 310 ? -6.156 -6.082 3.496 1 95.62 310 PHE B O 1
ATOM 5954 N N . GLY B 1 311 ? -6.121 -5.543 1.266 1 96.69 311 GLY B N 1
ATOM 5955 C CA . GLY B 1 311 ? -7.223 -4.605 1.418 1 96.69 311 GLY B CA 1
ATOM 5956 C C . GLY B 1 311 ? -8.492 -5.254 1.936 1 96.69 311 GLY B C 1
ATOM 5957 O O . GLY B 1 311 ? -9.023 -6.176 1.311 1 96.69 311 GLY B O 1
ATOM 5958 N N . GLY B 1 312 ? -8.953 -4.797 3.072 1 97.44 312 GLY B N 1
ATOM 5959 C CA . GLY B 1 312 ? -10.188 -5.328 3.643 1 97.44 312 GLY B CA 1
ATOM 5960 C C . GLY B 1 312 ? -9.984 -6.656 4.348 1 97.44 312 GLY B C 1
ATOM 5961 O O . GLY B 1 312 ? -10.945 -7.414 4.535 1 97.44 312 GLY B O 1
ATOM 5962 N N . SER B 1 313 ? -8.773 -7.035 4.691 1 97.94 313 SER B N 1
ATOM 5963 C CA . SER B 1 313 ? -8.555 -8.266 5.453 1 97.94 313 SER B CA 1
ATOM 5964 C C . SER B 1 313 ? -9.336 -8.25 6.762 1 97.94 313 SER B C 1
ATOM 5966 O O . SER B 1 313 ? -9.672 -7.18 7.277 1 97.94 313 SER B O 1
ATOM 5968 N N . PRO B 1 314 ? -9.617 -9.438 7.312 1 98.38 314 PRO B N 1
ATOM 5969 C CA . PRO B 1 314 ? -10.344 -9.5 8.586 1 98.38 314 PRO B CA 1
ATOM 5970 C C . PRO B 1 314 ? -9.656 -8.703 9.695 1 98.38 314 PRO B C 1
ATOM 5972 O O . PRO B 1 314 ? -10.328 -8.008 10.461 1 98.38 314 PRO B O 1
ATOM 5975 N N . VAL B 1 315 ? -8.383 -8.75 9.734 1 98.69 315 VAL B N 1
ATOM 5976 C CA . VAL B 1 315 ? -7.641 -8.086 10.805 1 98.69 315 VAL B CA 1
ATOM 5977 C C . VAL B 1 315 ? -7.684 -6.574 10.602 1 98.69 315 VAL B C 1
ATOM 5979 O O . VAL B 1 315 ? -7.922 -5.82 11.547 1 98.69 315 VAL B O 1
ATOM 5982 N N . SER B 1 316 ? -7.41 -6.113 9.367 1 98.62 316 SER B N 1
ATOM 5983 C CA . SER B 1 316 ? -7.465 -4.68 9.094 1 98.62 316 SER B CA 1
ATOM 5984 C C . SER B 1 316 ? -8.836 -4.102 9.43 1 98.62 316 SER B C 1
ATOM 5986 O O . SER B 1 316 ? -8.93 -3.016 10 1 98.62 316 SER B O 1
ATOM 5988 N N . CYS B 1 317 ? -9.867 -4.828 9.086 1 98.81 317 CYS B N 1
ATOM 5989 C CA . CYS B 1 317 ? -11.227 -4.352 9.344 1 98.81 317 CYS B CA 1
ATOM 5990 C C . CYS B 1 317 ? -11.531 -4.363 10.836 1 98.81 317 CYS B C 1
ATOM 5992 O O . CYS B 1 317 ? -12.211 -3.469 11.344 1 98.81 317 CYS B O 1
ATOM 5994 N N . ALA B 1 318 ? -11.047 -5.383 11.523 1 98.88 318 ALA B N 1
ATOM 5995 C CA . ALA B 1 318 ? -11.227 -5.426 12.977 1 98.88 318 ALA B CA 1
ATOM 5996 C C . ALA B 1 318 ? -10.57 -4.223 13.648 1 98.88 318 ALA B C 1
ATOM 5998 O O . ALA B 1 318 ? -11.125 -3.639 14.578 1 98.88 318 ALA B O 1
ATOM 5999 N N . VAL B 1 319 ? -9.422 -3.896 13.211 1 98.81 319 VAL B N 1
ATOM 6000 C CA . VAL B 1 319 ? -8.695 -2.74 13.734 1 98.81 319 VAL B CA 1
ATOM 6001 C C . VAL B 1 319 ? -9.484 -1.465 13.445 1 98.81 319 VAL B C 1
ATOM 6003 O O . VAL B 1 319 ? -9.672 -0.629 14.336 1 98.81 319 VAL B O 1
ATOM 6006 N N . GLY B 1 320 ? -9.898 -1.329 12.172 1 98.81 320 GLY B N 1
ATOM 6007 C CA . GLY B 1 320 ? -10.703 -0.169 11.82 1 98.81 320 GLY B CA 1
ATOM 6008 C C . GLY B 1 320 ? -11.945 -0.015 12.68 1 98.81 320 GLY B C 1
ATOM 6009 O O . GLY B 1 320 ? -12.266 1.09 13.125 1 98.81 320 GLY B O 1
ATOM 6010 N N . LEU B 1 321 ? -12.664 -1.125 12.898 1 98.88 321 LEU B N 1
ATOM 6011 C CA . LEU B 1 321 ? -13.852 -1.122 13.742 1 98.88 321 LEU B CA 1
ATOM 6012 C C . LEU B 1 321 ? -13.508 -0.681 15.156 1 98.88 321 LEU B C 1
ATOM 6014 O O . LEU B 1 321 ? -14.25 0.097 15.766 1 98.88 321 LEU B O 1
ATOM 6018 N N . ALA B 1 322 ? -12.398 -1.178 15.664 1 98.94 322 ALA B N 1
ATOM 6019 C CA . ALA B 1 322 ? -11.977 -0.829 17.016 1 98.94 322 ALA B CA 1
ATOM 6020 C C . ALA B 1 322 ? -11.68 0.664 17.125 1 98.94 322 ALA B C 1
ATOM 6022 O O . ALA B 1 322 ? -11.992 1.289 18.141 1 98.94 322 ALA B O 1
ATOM 6023 N N . VAL B 1 323 ? -11.062 1.229 16.125 1 98.88 323 VAL B N 1
ATOM 6024 C CA . VAL B 1 323 ? -10.766 2.66 16.125 1 98.88 323 VAL B CA 1
ATOM 6025 C C . VAL B 1 323 ? -12.07 3.453 16.219 1 98.88 323 VAL B C 1
ATOM 6027 O O . VAL B 1 323 ? -12.172 4.406 16.984 1 98.88 323 VAL B O 1
ATOM 6030 N N . LEU B 1 324 ? -13.047 3.076 15.391 1 98.88 324 LEU B N 1
ATOM 6031 C CA . LEU B 1 324 ? -14.336 3.746 15.43 1 98.88 324 LEU B CA 1
ATOM 6032 C C . LEU B 1 324 ? -14.977 3.615 16.812 1 98.88 324 LEU B C 1
ATOM 6034 O O . LEU B 1 324 ? -15.57 4.566 17.312 1 98.88 324 LEU B O 1
ATOM 6038 N N . ASP B 1 325 ? -14.852 2.436 17.391 1 98.81 325 ASP B N 1
ATOM 6039 C CA . ASP B 1 325 ? -15.391 2.213 18.734 1 98.81 325 ASP B CA 1
ATOM 6040 C C . ASP B 1 325 ? -14.742 3.148 19.75 1 98.81 325 ASP B C 1
ATOM 6042 O O . ASP B 1 325 ? -15.43 3.732 20.594 1 98.81 325 ASP B O 1
ATOM 6046 N N . VAL B 1 326 ? -13.469 3.275 19.703 1 98.81 326 VAL B N 1
ATOM 6047 C CA . VAL B 1 326 ? -12.742 4.117 20.656 1 98.81 326 VAL B CA 1
ATOM 6048 C C . VAL B 1 326 ? -13.164 5.574 20.484 1 98.81 326 VAL B C 1
ATOM 6050 O O . VAL B 1 326 ? -13.398 6.277 21.469 1 98.81 326 VAL B O 1
ATOM 6053 N N . LEU B 1 327 ? -13.234 6.027 19.234 1 98.69 327 LEU B N 1
ATOM 6054 C CA . LEU B 1 327 ? -13.641 7.398 18.953 1 98.69 327 LEU B CA 1
ATOM 6055 C C . LEU B 1 327 ? -14.992 7.703 19.578 1 98.69 327 LEU B C 1
ATOM 6057 O O . LEU B 1 327 ? -15.195 8.789 20.125 1 98.69 327 LEU B O 1
ATOM 6061 N N . GLU B 1 328 ? -15.867 6.742 19.453 1 98.19 328 GLU B N 1
ATOM 6062 C CA . GLU B 1 328 ? -17.219 6.91 19.969 1 98.19 328 GLU B CA 1
ATOM 6063 C C . GLU B 1 328 ? -17.25 6.797 21.484 1 98.19 328 GLU B C 1
ATOM 6065 O O . GLU B 1 328 ? -17.734 7.703 22.172 1 98.19 328 GLU B O 1
ATOM 6070 N N . LYS B 1 329 ? -16.703 5.762 22.031 1 98.38 329 LYS B N 1
ATOM 6071 C CA . LYS B 1 329 ? -16.797 5.445 23.453 1 98.38 329 LYS B CA 1
ATOM 6072 C C . LYS B 1 329 ? -16.062 6.48 24.297 1 98.38 329 LYS B C 1
ATOM 6074 O O . LYS B 1 329 ? -16.5 6.824 25.406 1 98.38 329 LYS B O 1
ATOM 6079 N N . GLU B 1 330 ? -14.969 6.941 23.766 1 98.44 330 GLU B N 1
ATOM 6080 C CA . GLU B 1 330 ? -14.156 7.887 24.516 1 98.44 330 GLU B CA 1
ATOM 6081 C C . GLU B 1 330 ? -14.461 9.328 24.109 1 98.44 330 GLU B C 1
ATOM 6083 O O . GLU B 1 330 ? -13.805 10.258 24.578 1 98.44 330 GLU B O 1
ATOM 6088 N N . GLN B 1 331 ? -15.414 9.539 23.234 1 98.44 331 GLN B N 1
ATOM 6089 C CA . GLN B 1 331 ? -15.883 10.844 22.797 1 98.44 331 GLN B CA 1
ATOM 6090 C C . GLN B 1 331 ? -14.719 11.727 22.344 1 98.44 331 GLN B C 1
ATOM 6092 O O . GLN B 1 331 ? -14.602 12.875 22.766 1 98.44 331 GLN B O 1
ATOM 6097 N N . LEU B 1 332 ? -13.922 11.125 21.5 1 98.56 332 LEU B N 1
ATOM 6098 C CA . LEU B 1 332 ? -12.664 11.773 21.156 1 98.56 332 LEU B CA 1
ATOM 6099 C C . LEU B 1 332 ? -12.898 12.953 20.219 1 98.56 332 LEU B C 1
ATOM 6101 O O . LEU B 1 332 ? -12.102 13.891 20.172 1 98.56 332 LEU B O 1
ATOM 6105 N N . ARG B 1 333 ? -13.977 12.914 19.422 1 98.19 333 ARG B N 1
ATOM 6106 C CA . ARG B 1 333 ? -14.305 14.062 18.578 1 98.19 333 ARG B CA 1
ATOM 6107 C C . ARG B 1 333 ? -14.617 15.289 19.422 1 98.19 333 ARG B C 1
ATOM 6109 O O . ARG B 1 333 ? -14.07 16.375 19.188 1 98.19 333 ARG B O 1
ATOM 6116 N N . ALA B 1 334 ? -15.516 15.133 20.359 1 98.5 334 ALA B N 1
ATOM 6117 C CA . ALA B 1 334 ? -15.836 16.219 21.281 1 98.5 334 ALA B CA 1
ATOM 6118 C C . ALA B 1 334 ? -14.602 16.672 22.062 1 98.5 334 ALA B C 1
ATOM 6120 O O . ALA B 1 334 ? -14.43 17.859 22.328 1 98.5 334 ALA B O 1
ATOM 6121 N N . HIS B 1 335 ? -13.836 15.711 22.469 1 98.62 335 HIS B N 1
ATOM 6122 C CA . HIS B 1 335 ? -12.594 16 23.172 1 98.62 335 HIS B CA 1
ATOM 6123 C C . HIS B 1 335 ? -11.672 16.875 22.328 1 98.62 335 HIS B C 1
ATOM 6125 O O . HIS B 1 335 ? -11.094 17.844 22.812 1 98.62 335 HIS B O 1
ATOM 6131 N N . ALA B 1 336 ? -11.531 16.531 21.047 1 98.31 336 ALA B N 1
ATOM 6132 C CA . ALA B 1 336 ? -10.703 17.312 20.125 1 98.31 336 ALA B CA 1
ATOM 6133 C C . ALA B 1 336 ? -11.195 18.75 20.016 1 98.31 336 ALA B C 1
ATOM 6135 O O . ALA B 1 336 ? -10.398 19.688 19.938 1 98.31 336 ALA B O 1
ATOM 6136 N N . ALA B 1 337 ? -12.508 18.938 19.969 1 98.5 337 ALA B N 1
ATOM 6137 C CA . ALA B 1 337 ? -13.086 20.266 19.906 1 98.5 337 ALA B CA 1
ATOM 6138 C C . ALA B 1 337 ? -12.742 21.078 21.141 1 98.5 337 ALA B C 1
ATOM 6140 O O . ALA B 1 337 ? -12.367 22.25 21.047 1 98.5 337 ALA B O 1
ATOM 6141 N N . SER B 1 338 ? -12.859 20.453 22.25 1 98.62 338 SER B N 1
ATOM 6142 C CA . SER B 1 338 ? -12.641 21.141 23.531 1 98.62 338 SER B CA 1
ATOM 6143 C C . SER B 1 338 ? -11.164 21.469 23.734 1 98.62 338 SER B C 1
ATOM 6145 O O . SER B 1 338 ? -10.82 22.625 23.969 1 98.62 338 SER B O 1
ATOM 6147 N N . VAL B 1 339 ? -10.312 20.469 23.672 1 98.75 339 VAL B N 1
ATOM 6148 C CA . VAL B 1 339 ? -8.883 20.656 23.891 1 98.75 339 VAL B CA 1
ATOM 6149 C C . VAL B 1 339 ? -8.312 21.578 22.812 1 98.75 339 VAL B C 1
ATOM 6151 O O . VAL B 1 339 ? -7.461 22.422 23.094 1 98.75 339 VAL B O 1
ATOM 6154 N N . GLY B 1 340 ? -8.781 21.344 21.547 1 98.62 340 GLY B N 1
ATOM 6155 C CA . GLY B 1 340 ? -8.344 22.203 20.469 1 98.62 340 GLY B CA 1
ATOM 6156 C C . GLY B 1 340 ? -8.664 23.672 20.703 1 98.62 340 GLY B C 1
ATOM 6157 O O . GLY B 1 340 ? -7.859 24.547 20.391 1 98.62 340 GLY B O 1
ATOM 6158 N N . SER B 1 341 ? -9.828 23.938 21.25 1 98.56 341 SER B N 1
ATOM 6159 C CA . SER B 1 341 ? -10.227 25.312 21.562 1 98.56 341 SER B CA 1
ATOM 6160 C C . SER B 1 341 ? -9.305 25.922 22.609 1 98.56 341 SER B C 1
ATOM 6162 O O . SER B 1 341 ? -8.906 27.094 22.469 1 98.56 341 SER B O 1
ATOM 6164 N N . VAL B 1 342 ? -8.977 25.188 23.594 1 98.81 342 VAL B N 1
ATOM 6165 C CA . VAL B 1 342 ? -8.078 25.672 24.641 1 98.81 342 VAL B CA 1
ATOM 6166 C C . VAL B 1 342 ? -6.691 25.938 24.062 1 98.81 342 VAL B C 1
ATOM 6168 O O . VAL B 1 342 ? -6.082 26.969 24.328 1 98.81 342 VAL B O 1
ATOM 6171 N N . LEU B 1 343 ? -6.18 24.984 23.312 1 98.81 343 LEU B N 1
ATOM 6172 C CA . LEU B 1 343 ? -4.863 25.125 22.703 1 98.81 343 LEU B CA 1
ATOM 6173 C C . LEU B 1 343 ? -4.812 26.359 21.797 1 98.81 343 LEU B C 1
ATOM 6175 O O . LEU B 1 343 ? -3.846 27.125 21.844 1 98.81 343 LEU B O 1
ATOM 6179 N N . MET B 1 344 ? -5.867 26.562 21 1 98.75 344 MET B N 1
ATOM 6180 C CA . MET B 1 344 ? -5.945 27.719 20.109 1 98.75 344 MET B CA 1
ATOM 6181 C C . MET B 1 344 ? -5.934 29.016 20.906 1 98.75 344 MET B C 1
ATOM 6183 O O . MET B 1 344 ? -5.262 29.969 20.516 1 98.75 344 MET B O 1
ATOM 6187 N N . GLU B 1 345 ? -6.676 29.031 21.938 1 98.75 345 GLU B N 1
ATOM 6188 C CA . GLU B 1 345 ? -6.719 30.219 22.766 1 98.75 345 GLU B CA 1
ATOM 6189 C C . GLU B 1 345 ? -5.355 30.531 23.375 1 98.75 345 GLU B C 1
ATOM 6191 O O . GLU B 1 345 ? -4.902 31.672 23.359 1 98.75 345 GLU B O 1
ATOM 6196 N N . LEU B 1 346 ? -4.73 29.516 23.906 1 98.81 346 LEU B N 1
ATOM 6197 C CA . LEU B 1 346 ? -3.406 29.688 24.5 1 98.81 346 LEU B CA 1
ATOM 6198 C C . LEU B 1 346 ? -2.4 30.172 23.453 1 98.81 346 LEU B C 1
ATOM 6200 O O . LEU B 1 346 ? -1.567 31.031 23.75 1 98.81 346 LEU B O 1
ATOM 6204 N N . LEU B 1 347 ? -2.445 29.641 22.25 1 98.88 347 LEU B N 1
ATOM 6205 C CA . LEU B 1 347 ? -1.519 30.016 21.188 1 98.88 347 LEU B CA 1
ATOM 6206 C C . LEU B 1 347 ? -1.78 31.438 20.734 1 98.88 347 LEU B C 1
ATOM 6208 O O . LEU B 1 347 ? -0.847 32.156 20.359 1 98.88 347 LEU B O 1
ATOM 6212 N N . ARG B 1 348 ? -3.047 31.859 20.75 1 98.62 348 ARG B N 1
ATOM 6213 C CA . ARG B 1 348 ? -3.375 33.25 20.406 1 98.62 348 ARG B CA 1
ATOM 6214 C C . ARG B 1 348 ? -2.812 34.219 21.438 1 98.62 348 ARG B C 1
ATOM 6216 O O . ARG B 1 348 ? -2.389 35.312 21.094 1 98.62 348 ARG B O 1
ATOM 6223 N N . GLN B 1 349 ? -2.861 33.781 22.641 1 98.62 349 GLN B N 1
ATOM 6224 C CA . GLN B 1 349 ? -2.227 34.594 23.688 1 98.62 349 GLN B CA 1
ATOM 6225 C C . GLN B 1 349 ? -0.728 34.75 23.438 1 98.62 349 GLN B C 1
ATOM 6227 O O . GLN B 1 349 ? -0.155 35.812 23.641 1 98.62 349 GLN B O 1
ATOM 6232 N N . GLN B 1 350 ? -0.095 33.656 23.016 1 98.56 350 GLN B N 1
ATOM 6233 C CA . GLN B 1 350 ? 1.323 33.719 22.672 1 98.56 350 GLN B CA 1
ATOM 6234 C C . GLN B 1 350 ? 1.569 34.656 21.5 1 98.56 350 GLN B C 1
ATOM 6236 O O . GLN B 1 350 ? 2.592 35.312 21.438 1 98.56 350 GLN B O 1
ATOM 6241 N N . LYS B 1 351 ? 0.627 34.625 20.516 1 98.25 351 LYS B N 1
ATOM 6242 C CA . LYS B 1 351 ? 0.75 35.531 19.375 1 98.25 351 LYS B CA 1
ATOM 6243 C C . LYS B 1 351 ? 0.757 36.969 19.828 1 98.25 351 LYS B C 1
ATOM 6245 O O . LYS B 1 351 ? 1.494 37.812 19.281 1 98.25 351 LYS B O 1
ATOM 6250 N N . ALA B 1 352 ? -0.026 37.312 20.797 1 97.69 352 ALA B N 1
ATOM 6251 C CA . ALA B 1 352 ? -0.096 38.656 21.328 1 97.69 352 ALA B CA 1
ATOM 6252 C C . ALA B 1 352 ? 1.206 39.031 22.031 1 97.69 352 ALA B C 1
ATOM 6254 O O . ALA B 1 352 ? 1.617 40.188 22 1 97.69 352 ALA B O 1
ATOM 6255 N N . LYS B 1 353 ? 1.832 38.094 22.531 1 97.62 353 LYS B N 1
ATOM 6256 C CA . LYS B 1 353 ? 3.027 38.312 23.344 1 97.62 353 LYS B CA 1
ATOM 6257 C C . LYS B 1 353 ? 4.285 38.312 22.484 1 97.62 353 LYS B C 1
ATOM 6259 O O . LYS B 1 353 ? 5.23 39.062 22.75 1 97.62 353 LYS B O 1
ATOM 6264 N N . HIS B 1 354 ? 4.324 37.438 21.469 1 97.56 354 HIS B N 1
ATOM 6265 C CA . HIS B 1 354 ? 5.535 37.219 20.688 1 97.56 354 HIS B CA 1
ATOM 6266 C C . HIS B 1 354 ? 5.344 37.656 19.234 1 97.56 354 HIS B C 1
ATOM 6268 O O . HIS B 1 354 ? 4.727 36.938 18.453 1 97.56 354 HIS B O 1
ATOM 6274 N N . PRO B 1 355 ? 6.02 38.719 18.781 1 95.81 355 PRO B N 1
ATOM 6275 C CA . PRO B 1 355 ? 5.82 39.25 17.422 1 95.81 355 PRO B CA 1
ATOM 6276 C C . PRO B 1 355 ? 6.223 38.281 16.328 1 95.81 355 PRO B C 1
ATOM 6278 O O . PRO B 1 355 ? 5.773 38.406 15.188 1 95.81 355 PRO B O 1
ATOM 6281 N N . ILE B 1 356 ? 7.004 37.281 16.688 1 97.62 356 ILE B N 1
ATOM 6282 C CA . ILE B 1 356 ? 7.473 36.312 15.695 1 97.62 356 ILE B CA 1
ATOM 6283 C C . ILE B 1 356 ? 6.316 35.438 15.242 1 97.62 356 ILE B C 1
ATOM 6285 O O . ILE B 1 356 ? 6.387 34.812 14.188 1 97.62 356 ILE B O 1
ATOM 6289 N N . ILE B 1 357 ? 5.273 35.344 16.078 1 98.5 357 ILE B N 1
ATOM 6290 C CA . ILE B 1 357 ? 4.094 34.562 15.672 1 98.5 357 ILE B CA 1
ATOM 6291 C C . ILE B 1 357 ? 3.199 35.438 14.789 1 98.5 357 ILE B C 1
ATOM 6293 O O . ILE B 1 357 ? 2.553 36.375 15.273 1 98.5 357 ILE B O 1
ATOM 6297 N N . GLY B 1 358 ? 3.164 35.156 13.539 1 98 358 GLY B N 1
ATOM 6298 C CA . GLY B 1 358 ? 2.383 35.938 12.594 1 98 358 GLY B CA 1
ATOM 6299 C C . GLY B 1 358 ? 0.927 35.5 12.531 1 98 358 GLY B C 1
ATOM 6300 O O . GLY B 1 358 ? 0.038 36.344 12.391 1 98 358 GLY B O 1
ATOM 6301 N N . ASP B 1 359 ? 0.71 34.219 12.578 1 98.06 359 ASP B N 1
ATOM 6302 C CA . ASP B 1 359 ? -0.638 33.688 12.438 1 98.06 359 ASP B CA 1
ATOM 6303 C C . ASP B 1 359 ? -0.81 32.406 13.258 1 98.06 359 ASP B C 1
ATOM 6305 O O . ASP B 1 359 ? 0.14 31.641 13.422 1 98.06 359 ASP B O 1
ATOM 6309 N N . VAL B 1 360 ? -1.908 32.25 13.898 1 98.56 360 VAL B N 1
ATOM 6310 C CA . VAL B 1 360 ? -2.375 31.031 14.531 1 98.56 360 VAL B CA 1
ATOM 6311 C C . VAL B 1 360 ? -3.674 30.578 13.867 1 98.56 360 VAL B C 1
ATOM 6313 O O . VAL B 1 360 ? -4.68 31.297 13.898 1 98.56 360 VAL B O 1
ATOM 6316 N N . ARG B 1 361 ? -3.648 29.406 13.242 1 98.38 361 ARG B N 1
ATOM 6317 C CA . ARG B 1 361 ? -4.824 28.891 12.562 1 98.38 361 ARG B CA 1
ATOM 6318 C C . ARG B 1 361 ? -5.062 27.422 12.922 1 98.38 361 ARG B C 1
ATOM 6320 O O . ARG B 1 361 ? -4.125 26.703 13.281 1 98.38 361 ARG B O 1
ATOM 6327 N N . GLY B 1 362 ? -6.328 27.031 12.844 1 97.75 362 GLY B N 1
ATOM 6328 C CA . GLY B 1 362 ? -6.602 25.625 13.094 1 97.75 362 GLY B CA 1
ATOM 6329 C C . GLY B 1 362 ? -8.023 25.359 13.547 1 97.75 362 GLY B C 1
ATOM 6330 O O . GLY B 1 362 ? -8.797 26.297 13.75 1 97.75 362 GLY B O 1
ATOM 6331 N N . ILE B 1 363 ? -8.383 24.188 13.609 1 97.94 363 ILE B N 1
ATOM 6332 C CA . ILE B 1 363 ? -9.664 23.656 14.078 1 97.94 363 ILE B CA 1
ATOM 6333 C C . ILE B 1 363 ? -9.453 22.281 14.703 1 97.94 363 ILE B C 1
ATOM 6335 O O . ILE B 1 363 ? -8.688 21.469 14.188 1 97.94 363 ILE B O 1
ATOM 6339 N N . GLY B 1 364 ? -10.156 22.031 15.883 1 98.31 364 GLY B N 1
ATOM 6340 C CA . GLY B 1 364 ? -9.859 20.797 16.609 1 98.31 364 GLY B CA 1
ATOM 6341 C C . GLY B 1 364 ? -8.391 20.641 16.922 1 98.31 364 GLY B C 1
ATOM 6342 O O . GLY B 1 364 ? -7.762 21.547 17.469 1 98.31 364 GLY B O 1
ATOM 6343 N N . LEU B 1 365 ? -7.844 19.484 16.625 1 98.62 365 LEU B N 1
ATOM 6344 C CA . LEU B 1 365 ? -6.441 19.219 16.906 1 98.62 365 LEU B CA 1
ATOM 6345 C C . LEU B 1 365 ? -5.613 19.219 15.633 1 98.62 365 LEU B C 1
ATOM 6347 O O . LEU B 1 365 ? -4.656 18.453 15.5 1 98.62 365 LEU B O 1
ATOM 6351 N N . PHE B 1 366 ? -6.078 20 14.672 1 98.56 366 PHE B N 1
ATOM 6352 C CA . PHE B 1 366 ? -5.32 20.406 13.5 1 98.56 366 PHE B CA 1
ATOM 6353 C C . PHE B 1 366 ? -4.984 21.891 13.562 1 98.56 366 PHE B C 1
ATOM 6355 O O . PHE B 1 366 ? -5.84 22.734 13.305 1 98.56 366 PHE B O 1
ATOM 6362 N N . ILE B 1 367 ? -3.701 22.203 13.922 1 98.69 367 ILE B N 1
ATOM 6363 C CA . ILE B 1 367 ? -3.367 23.578 14.242 1 98.69 367 ILE B CA 1
ATOM 6364 C C . ILE B 1 367 ? -1.996 23.922 13.672 1 98.69 367 ILE B C 1
ATOM 6366 O O . ILE B 1 367 ? -1.093 23.094 13.648 1 98.69 367 ILE B O 1
ATOM 6370 N N . GLY B 1 368 ? -1.849 25.109 13.094 1 98.62 368 GLY B N 1
ATOM 6371 C CA . GLY B 1 368 ? -0.589 25.641 12.602 1 98.62 368 GLY B CA 1
ATOM 6372 C C . GLY B 1 368 ? -0.229 26.984 13.219 1 98.62 368 GLY B C 1
ATOM 6373 O O . GLY B 1 368 ? -1.092 27.844 13.383 1 98.62 368 GLY B O 1
ATOM 6374 N N . VAL B 1 369 ? 0.959 27.141 13.703 1 98.88 369 VAL B N 1
ATOM 6375 C CA . VAL B 1 369 ? 1.514 28.406 14.18 1 98.88 369 VAL B CA 1
ATOM 6376 C C . VAL B 1 369 ? 2.572 28.906 13.195 1 98.88 369 VAL B C 1
ATOM 6378 O O . VAL B 1 369 ? 3.637 28.297 13.062 1 98.88 369 VAL B O 1
ATOM 6381 N N . ASP B 1 370 ? 2.281 29.953 12.547 1 98.62 370 ASP B N 1
ATOM 6382 C CA . ASP B 1 370 ? 3.123 30.5 11.492 1 98.62 370 ASP B CA 1
ATOM 6383 C C . ASP B 1 370 ? 4.117 31.516 12.055 1 98.62 370 ASP B C 1
ATOM 6385 O O . ASP B 1 370 ? 3.721 32.594 12.508 1 98.62 370 ASP B O 1
ATOM 6389 N N . LEU B 1 371 ? 5.395 31.203 12.008 1 98.62 371 LEU B N 1
ATOM 6390 C CA . LEU B 1 371 ? 6.434 32.094 12.508 1 98.62 371 LEU B CA 1
ATOM 6391 C C . LEU B 1 371 ? 6.992 32.969 11.375 1 98.62 371 LEU B C 1
ATOM 6393 O O . LEU B 1 371 ? 7.352 32.438 10.32 1 98.62 371 LEU B O 1
ATOM 6397 N N . ILE B 1 372 ? 7.086 34.25 11.609 1 97.88 372 ILE B N 1
ATOM 6398 C CA . ILE B 1 372 ? 7.523 35.188 10.586 1 97.88 372 ILE B CA 1
ATOM 6399 C C . ILE B 1 372 ? 8.617 36.094 11.148 1 97.88 372 ILE B C 1
ATOM 6401 O O . ILE B 1 372 ? 8.719 36.281 12.367 1 97.88 372 ILE B O 1
ATOM 6405 N N . LYS B 1 373 ? 9.352 36.688 10.312 1 95.44 373 LYS B N 1
ATOM 6406 C CA . LYS B 1 373 ? 10.422 37.594 10.695 1 95.44 373 LYS B CA 1
ATOM 6407 C C . LYS B 1 373 ? 9.891 39 10.898 1 95.44 373 LYS B C 1
ATOM 6409 O O . LYS B 1 373 ? 10.422 39.781 11.711 1 95.44 373 LYS B O 1
ATOM 6414 N N . ASP B 1 374 ? 8.883 39.25 10.023 1 93.06 374 ASP B N 1
ATOM 6415 C CA . ASP B 1 374 ? 8.359 40.625 9.984 1 93.06 374 ASP B CA 1
ATOM 6416 C C . ASP B 1 374 ? 6.863 40.625 9.664 1 93.06 374 ASP B C 1
ATOM 6418 O O . ASP B 1 374 ? 6.414 39.906 8.758 1 93.06 374 ASP B O 1
ATOM 6422 N N . THR B 1 375 ? 6.141 41.469 10.375 1 91.81 375 THR B N 1
ATOM 6423 C CA . THR B 1 375 ? 4.688 41.5 10.242 1 91.81 375 THR B CA 1
ATOM 6424 C C . THR B 1 375 ? 4.277 42.125 8.906 1 91.81 375 THR B C 1
ATOM 6426 O O . THR B 1 375 ? 3.244 41.75 8.344 1 91.81 375 THR B O 1
ATOM 6429 N N . ALA B 1 376 ? 5.066 43.031 8.43 1 92.06 376 ALA B N 1
ATOM 6430 C CA . ALA B 1 376 ? 4.734 43.719 7.188 1 92.06 376 ALA B CA 1
ATOM 6431 C C . ALA B 1 376 ? 4.98 42.812 5.977 1 92.06 376 ALA B C 1
ATOM 6433 O O . ALA B 1 376 ? 4.145 42.75 5.07 1 92.06 376 ALA B O 1
ATOM 6434 N N . THR B 1 377 ? 6.035 42.125 5.988 1 94.44 377 THR B N 1
ATOM 6435 C CA . THR B 1 377 ? 6.41 41.312 4.828 1 94.44 377 THR B CA 1
ATOM 6436 C C . THR B 1 377 ? 5.957 39.875 5.004 1 94.44 377 THR B C 1
ATOM 6438 O O . THR B 1 377 ? 5.883 39.125 4.031 1 94.44 377 THR B O 1
ATOM 6441 N N . ARG B 1 378 ? 5.766 39.438 6.219 1 96.25 378 ARG B N 1
ATOM 6442 C CA . ARG B 1 378 ? 5.367 38.062 6.578 1 96.25 378 ARG B CA 1
ATOM 6443 C C . ARG B 1 378 ? 6.395 37.062 6.102 1 96.25 378 ARG B C 1
ATOM 6445 O O . ARG B 1 378 ? 6.043 35.938 5.742 1 96.25 378 ARG B O 1
ATOM 6452 N N . THR B 1 379 ? 7.656 37.469 5.984 1 97.38 379 THR B N 1
ATOM 6453 C CA . THR B 1 379 ? 8.75 36.594 5.59 1 97.38 379 THR B CA 1
ATOM 6454 C C . THR B 1 379 ? 8.859 35.406 6.539 1 97.38 379 THR B C 1
ATOM 6456 O O . THR B 1 379 ? 8.875 35.594 7.758 1 97.38 379 THR B O 1
ATOM 6459 N N . PRO B 1 380 ? 8.938 34.188 6.023 1 98 380 PRO B N 1
ATOM 6460 C CA . PRO B 1 380 ? 9.016 33 6.887 1 98 380 PRO B CA 1
ATOM 6461 C C . PRO B 1 380 ? 10.227 33.031 7.812 1 98 380 PRO B C 1
ATOM 6463 O O . PRO B 1 380 ? 11.344 33.281 7.367 1 98 380 PRO B O 1
ATOM 6466 N N . ALA B 1 381 ? 10.023 32.75 9.07 1 98.06 381 ALA B N 1
ATOM 6467 C CA . ALA B 1 381 ? 11.102 32.625 10.047 1 98.06 381 ALA B CA 1
ATOM 6468 C C . ALA B 1 381 ? 11.57 31.156 10.141 1 98.06 381 ALA B C 1
ATOM 6470 O O . ALA B 1 381 ? 11.477 30.531 11.195 1 98.06 381 ALA B O 1
ATOM 6471 N N . THR B 1 382 ? 12.141 30.656 9.086 1 98 382 THR B N 1
ATOM 6472 C CA . THR B 1 382 ? 12.469 29.25 8.906 1 98 382 THR B CA 1
ATOM 6473 C C . THR B 1 382 ? 13.477 28.797 9.961 1 98 382 THR B C 1
ATOM 6475 O O . THR B 1 382 ? 13.273 27.766 10.625 1 98 382 THR B O 1
ATOM 6478 N N . GLU B 1 383 ? 14.562 29.5 10.117 1 96.94 383 GLU B N 1
ATOM 6479 C CA . GLU B 1 383 ? 15.609 29.125 11.062 1 96.94 383 GLU B CA 1
ATOM 6480 C C . GLU B 1 383 ? 15.094 29.156 12.492 1 96.94 383 GLU B C 1
ATOM 6482 O O . GLU B 1 383 ? 15.422 28.266 13.289 1 96.94 383 GLU B O 1
ATOM 6487 N N . GLU B 1 384 ? 14.305 30.188 12.797 1 97.12 384 GLU B N 1
ATOM 6488 C CA . GLU B 1 384 ? 13.727 30.312 14.133 1 97.12 384 GLU B CA 1
ATOM 6489 C C . GLU B 1 384 ? 12.773 29.156 14.43 1 97.12 384 GLU B C 1
ATOM 6491 O O . GLU B 1 384 ? 12.742 28.641 15.555 1 97.12 384 GLU B O 1
ATOM 6496 N N . ALA B 1 385 ? 11.977 28.812 13.406 1 98.25 385 ALA B N 1
ATOM 6497 C CA . ALA B 1 385 ? 11.062 27.688 13.586 1 98.25 385 ALA B CA 1
ATOM 6498 C C . ALA B 1 385 ? 11.82 26.406 13.883 1 98.25 385 ALA B C 1
ATOM 6500 O O . ALA B 1 385 ? 11.43 25.641 14.773 1 98.25 385 ALA B O 1
ATOM 6501 N N . ASN B 1 386 ? 12.859 26.188 13.125 1 96.94 386 ASN B N 1
ATOM 6502 C CA . ASN B 1 386 ? 13.703 25.016 13.359 1 96.94 386 ASN B CA 1
ATOM 6503 C C . ASN B 1 386 ? 14.312 25.031 14.758 1 96.94 386 ASN B C 1
ATOM 6505 O O . ASN B 1 386 ? 14.422 23.984 15.398 1 96.94 386 ASN B O 1
ATOM 6509 N N . TYR B 1 387 ? 14.758 26.203 15.148 1 96.44 387 TYR B N 1
ATOM 6510 C CA . TYR B 1 387 ? 15.305 26.359 16.484 1 96.44 387 TYR B CA 1
ATOM 6511 C C . TYR B 1 387 ? 14.266 26.016 17.547 1 96.44 387 TYR B C 1
ATOM 6513 O O . TYR B 1 387 ? 14.562 25.297 18.5 1 96.44 387 TYR B O 1
ATOM 6521 N N . VAL B 1 388 ? 13.062 26.5 17.391 1 98 388 VAL B N 1
ATOM 6522 C CA . VAL B 1 388 ? 11.984 26.25 18.344 1 98 388 VAL B CA 1
ATOM 6523 C C . VAL B 1 388 ? 11.719 24.75 18.438 1 98 388 VAL B C 1
ATOM 6525 O O . VAL B 1 388 ? 11.602 24.219 19.547 1 98 388 VAL B O 1
ATOM 6528 N N . VAL B 1 389 ? 11.648 24.062 17.328 1 97.69 389 VAL B N 1
ATOM 6529 C CA . VAL B 1 389 ? 11.375 22.625 17.297 1 97.69 389 VAL B CA 1
ATOM 6530 C C . VAL B 1 389 ? 12.508 21.875 17.984 1 97.69 389 VAL B C 1
ATOM 6532 O O . VAL B 1 389 ? 12.266 20.938 18.75 1 97.69 389 VAL B O 1
ATOM 6535 N N . SER B 1 390 ? 13.742 22.297 17.719 1 97 390 SER B N 1
ATOM 6536 C CA . SER B 1 390 ? 14.898 21.656 18.344 1 97 390 SER B CA 1
ATOM 6537 C C . SER B 1 390 ? 14.867 21.828 19.859 1 97 390 SER B C 1
ATOM 6539 O O . SER B 1 390 ? 15.164 20.891 20.594 1 97 390 SER B O 1
ATOM 6541 N N . ARG B 1 391 ? 14.516 23.031 20.328 1 97.38 391 ARG B N 1
ATOM 6542 C CA . ARG B 1 391 ? 14.445 23.297 21.75 1 97.38 391 ARG B CA 1
ATOM 6543 C C . ARG B 1 391 ? 13.297 22.531 22.406 1 97.38 391 ARG B C 1
ATOM 6545 O O . ARG B 1 391 ? 13.414 22.062 23.547 1 97.38 391 ARG B O 1
ATOM 6552 N N . LEU B 1 392 ? 12.203 22.453 21.703 1 98.44 392 LEU B N 1
ATOM 6553 C CA . LEU B 1 392 ? 11.094 21.672 22.203 1 98.44 392 LEU B CA 1
ATOM 6554 C C . LEU B 1 392 ? 11.492 20.203 22.375 1 98.44 392 LEU B C 1
ATOM 6556 O O . LEU B 1 392 ? 11.164 19.578 23.391 1 98.44 392 LEU B O 1
ATOM 6560 N N . LYS B 1 393 ? 12.211 19.656 21.406 1 98 393 LYS B N 1
ATOM 6561 C CA . LYS B 1 393 ? 12.688 18.281 21.5 1 98 393 LYS B CA 1
ATOM 6562 C C . LYS B 1 393 ? 13.578 18.094 22.719 1 98 393 LYS B C 1
ATOM 6564 O O . LYS B 1 393 ? 13.492 17.078 23.422 1 98 393 LYS B O 1
ATOM 6569 N N . GLU B 1 394 ? 14.453 19.062 22.969 1 97.31 394 GLU B N 1
ATOM 6570 C CA . GLU B 1 394 ? 15.328 19.016 24.141 1 97.31 394 GLU B CA 1
ATOM 6571 C C . GLU B 1 394 ? 14.516 19.016 25.438 1 97.31 394 GLU B C 1
ATOM 6573 O O . GLU B 1 394 ? 15.008 18.578 26.469 1 97.31 394 GLU B O 1
ATOM 6578 N N . ASN B 1 395 ? 13.336 19.531 25.312 1 97.94 395 ASN B N 1
ATOM 6579 C CA . ASN B 1 395 ? 12.43 19.516 26.453 1 97.94 395 ASN B CA 1
ATOM 6580 C C . ASN B 1 395 ? 11.406 18.391 26.344 1 97.94 395 ASN B C 1
ATOM 6582 O O . ASN B 1 395 ? 10.336 18.453 26.938 1 97.94 395 ASN B O 1
ATOM 6586 N N . TYR B 1 396 ? 11.625 17.375 25.547 1 98.38 396 TYR B N 1
ATOM 6587 C CA . TYR B 1 396 ? 10.891 16.125 25.438 1 98.38 396 TYR B CA 1
ATOM 6588 C C . TYR B 1 396 ? 9.5 16.359 24.859 1 98.38 396 TYR B C 1
ATOM 6590 O O . TYR B 1 396 ? 8.523 15.734 25.297 1 98.38 396 TYR B O 1
ATOM 6598 N N . ILE B 1 397 ? 9.406 17.344 23.984 1 98.75 397 ILE B N 1
ATOM 6599 C CA . ILE B 1 397 ? 8.195 17.625 23.219 1 98.75 397 ILE B CA 1
ATOM 6600 C C . ILE B 1 397 ? 8.492 17.484 21.719 1 98.75 397 ILE B C 1
ATOM 6602 O O . ILE B 1 397 ? 9.422 18.094 21.203 1 98.75 397 ILE B O 1
ATOM 6606 N N . LEU B 1 398 ? 7.734 16.625 21.094 1 98.38 398 LEU B N 1
ATOM 6607 C CA . LEU B 1 398 ? 7.969 16.359 19.672 1 98.38 398 LEU B CA 1
ATOM 6608 C C . LEU B 1 398 ? 7.035 17.203 18.812 1 98.38 398 LEU B C 1
ATOM 6610 O O . LEU B 1 398 ? 5.812 17.109 18.938 1 98.38 398 LEU B O 1
ATOM 6614 N N . LEU B 1 399 ? 7.566 17.984 18.016 1 97.62 399 LEU B N 1
ATOM 6615 C CA . LEU B 1 399 ? 6.875 18.812 17.047 1 97.62 399 LEU B CA 1
ATOM 6616 C C . LEU B 1 399 ? 7.664 18.906 15.742 1 97.62 399 LEU B C 1
ATOM 6618 O O . LEU B 1 399 ? 8.82 18.484 15.68 1 97.62 399 LEU B O 1
ATOM 6622 N N . SER B 1 400 ? 7.016 19.312 14.656 1 96 400 SER B N 1
ATOM 6623 C CA . SER B 1 400 ? 7.668 19.5 13.359 1 96 400 SER B CA 1
ATOM 6624 C C . SER B 1 400 ? 7.188 20.781 12.672 1 96 400 SER B C 1
ATOM 6626 O O . SER B 1 400 ? 6.328 21.484 13.203 1 96 400 SER B O 1
ATOM 6628 N N . THR B 1 401 ? 7.867 21.109 11.586 1 97.12 401 THR B N 1
ATOM 6629 C CA . THR B 1 401 ? 7.488 22.266 10.789 1 97.12 401 THR B CA 1
ATOM 6630 C C . THR B 1 401 ? 7.027 21.844 9.398 1 97.12 401 THR B C 1
ATOM 6632 O O . THR B 1 401 ? 7.418 20.797 8.906 1 97.12 401 THR B O 1
ATOM 6635 N N . ASP B 1 402 ? 6.176 22.609 8.875 1 95.88 402 ASP B N 1
ATOM 6636 C CA . ASP B 1 402 ? 5.727 22.438 7.496 1 95.88 402 ASP B CA 1
ATOM 6637 C C . ASP B 1 402 ? 5.523 23.797 6.816 1 95.88 402 ASP B C 1
ATOM 6639 O O . ASP B 1 402 ? 6.066 24.812 7.262 1 95.88 402 ASP B O 1
ATOM 6643 N N . GLY B 1 403 ? 4.848 23.734 5.684 1 96.62 403 GLY B N 1
ATOM 6644 C CA . GLY B 1 403 ? 4.629 24.922 4.895 1 96.62 403 GLY B CA 1
ATOM 6645 C C . GLY B 1 403 ? 5.727 25.188 3.875 1 96.62 403 GLY B C 1
ATOM 6646 O O . GLY B 1 403 ? 6.852 24.703 4.039 1 96.62 403 GLY B O 1
ATOM 6647 N N . PRO B 1 404 ? 5.402 25.984 2.889 1 94.94 404 PRO B N 1
ATOM 6648 C CA . PRO B 1 404 ? 6.387 26.25 1.84 1 94.94 404 PRO B CA 1
ATOM 6649 C C . PRO B 1 404 ? 7.688 26.828 2.391 1 94.94 404 PRO B C 1
ATOM 6651 O O . PRO B 1 404 ? 8.758 26.578 1.831 1 94.94 404 PRO B O 1
ATOM 6654 N N . GLY B 1 405 ? 7.547 27.594 3.469 1 96.25 405 GLY B N 1
ATOM 6655 C CA . GLY B 1 405 ? 8.727 28.188 4.066 1 96.25 405 GLY B CA 1
ATOM 6656 C C . GLY B 1 405 ? 9.305 27.375 5.207 1 96.25 405 GLY B C 1
ATOM 6657 O O . GLY B 1 405 ? 10.25 27.797 5.867 1 96.25 405 GLY B O 1
ATOM 6658 N N . ARG B 1 406 ? 8.664 26.234 5.531 1 96.88 406 ARG B N 1
ATOM 6659 C CA . ARG B 1 406 ? 9.062 25.375 6.637 1 96.88 406 ARG B CA 1
ATOM 6660 C C . ARG B 1 406 ? 9.094 26.156 7.953 1 96.88 406 ARG B C 1
ATOM 6662 O O . ARG B 1 406 ? 9.992 25.969 8.773 1 96.88 406 ARG B O 1
ATOM 6669 N N . ASN B 1 407 ? 8.211 27.078 8.062 1 98.25 407 ASN B N 1
ATOM 6670 C CA . ASN B 1 407 ? 8.18 27.984 9.211 1 98.25 407 ASN B CA 1
ATOM 6671 C C . ASN B 1 407 ? 6.895 27.828 10.016 1 98.25 407 ASN B C 1
ATOM 6673 O O . ASN B 1 407 ? 6.629 28.609 10.93 1 98.25 407 ASN B O 1
ATOM 6677 N N . VAL B 1 408 ? 6.051 26.859 9.633 1 98.62 408 VAL B N 1
ATOM 6678 C CA . VAL B 1 408 ? 4.797 26.641 10.344 1 98.62 408 VAL B CA 1
ATOM 6679 C C . VAL B 1 408 ? 4.941 25.484 11.32 1 98.62 408 VAL B C 1
ATOM 6681 O O . VAL B 1 408 ? 5.238 24.359 10.922 1 98.62 408 VAL B O 1
ATOM 6684 N N . LEU B 1 409 ? 4.816 25.766 12.656 1 98.75 409 LEU B N 1
ATOM 6685 C CA . LEU B 1 409 ? 4.754 24.688 13.648 1 98.75 409 LEU B CA 1
ATOM 6686 C C . LEU B 1 409 ? 3.455 23.906 13.508 1 98.75 409 LEU B C 1
ATOM 6688 O O . LEU B 1 409 ? 2.365 24.469 13.586 1 98.75 409 LEU B O 1
ATOM 6692 N N . LYS B 1 410 ? 3.576 22.703 13.281 1 98.19 410 LYS B N 1
ATOM 6693 C CA . LYS B 1 410 ? 2.424 21.859 12.953 1 98.19 410 LYS B CA 1
ATOM 6694 C C . LYS B 1 410 ? 1.996 21.031 14.156 1 98.19 410 LYS B C 1
ATOM 6696 O O . LYS B 1 410 ? 2.783 20.234 14.68 1 98.19 410 LYS B O 1
ATOM 6701 N N . PHE B 1 411 ? 0.741 21.188 14.578 1 98.44 411 PHE B N 1
ATOM 6702 C CA . PHE B 1 411 ? 0.154 20.391 15.656 1 98.44 411 PHE B CA 1
ATOM 6703 C C . PHE B 1 411 ? -0.877 19.406 15.109 1 98.44 411 PHE B C 1
ATOM 6705 O O . PHE B 1 411 ? -1.863 19.828 14.492 1 98.44 411 PHE B O 1
ATOM 6712 N N . LYS B 1 412 ? -0.7 18.203 15.289 1 98.12 412 LYS B N 1
ATOM 6713 C CA . LYS B 1 412 ? -1.621 17.109 14.992 1 98.12 412 LYS B CA 1
ATOM 6714 C C . LYS B 1 412 ? -1.43 15.953 15.969 1 98.12 412 LYS B C 1
ATOM 6716 O O . LYS B 1 412 ? -1.179 14.812 15.547 1 98.12 412 LYS B O 1
ATOM 6721 N N . PRO B 1 413 ? -1.549 16.219 17.25 1 98.44 413 PRO B N 1
ATOM 6722 C CA . PRO B 1 413 ? -1.305 15.18 18.266 1 98.44 413 PRO B CA 1
ATOM 6723 C C . PRO B 1 413 ? -2.352 14.07 18.234 1 98.44 413 PRO B C 1
ATOM 6725 O O . PRO B 1 413 ? -3.402 14.219 17.609 1 98.44 413 PRO B O 1
ATOM 6728 N N . PRO B 1 414 ? -2.076 12.906 18.906 1 98.44 414 PRO B N 1
ATOM 6729 C CA . PRO B 1 414 ? -3.148 11.93 19.125 1 98.44 414 PRO B CA 1
ATOM 6730 C C . PRO B 1 414 ? -4.387 12.562 19.766 1 98.44 414 PRO B C 1
ATOM 6732 O O . PRO B 1 414 ? -4.273 13.508 20.547 1 98.44 414 PRO B O 1
ATOM 6735 N N . MET B 1 415 ? -5.531 12 19.5 1 98.38 415 MET B N 1
ATOM 6736 C CA . MET B 1 415 ? -6.812 12.594 19.891 1 98.38 415 MET B CA 1
ATOM 6737 C C . MET B 1 415 ? -6.977 12.602 21.406 1 98.38 415 MET B C 1
ATOM 6739 O O . MET B 1 415 ? -7.844 13.305 21.938 1 98.38 415 MET B O 1
ATOM 6743 N N . CYS B 1 416 ? -6.152 11.859 22.125 1 98.38 416 CYS B N 1
ATOM 6744 C CA . CYS B 1 416 ? -6.242 11.812 23.578 1 98.38 416 CYS B CA 1
ATOM 6745 C C . CYS B 1 416 ? -5.398 12.914 24.203 1 98.38 416 CYS B C 1
ATOM 6747 O O . CYS B 1 416 ? -5.273 12.984 25.422 1 98.38 416 CYS B O 1
ATOM 6749 N N . PHE B 1 417 ? -4.738 13.789 23.391 1 98.5 417 PHE B N 1
ATOM 6750 C CA . PHE B 1 417 ? -4.027 14.977 23.844 1 98.5 417 PHE B CA 1
ATOM 6751 C C . PHE B 1 417 ? -4.891 15.789 24.797 1 98.5 417 PHE B C 1
ATOM 6753 O O . PHE B 1 417 ? -6.055 16.062 24.5 1 98.5 417 PHE B O 1
ATOM 6760 N N . SER B 1 418 ? -4.359 16.188 25.984 1 98.69 418 SER B N 1
ATOM 6761 C CA . SER B 1 418 ? -5.191 16.75 27.031 1 98.69 418 SER B CA 1
ATOM 6762 C C . SER B 1 418 ? -4.977 18.266 27.141 1 98.69 418 SER B C 1
ATOM 6764 O O . SER B 1 418 ? -4.066 18.812 26.531 1 98.69 418 SER B O 1
ATOM 6766 N N . VAL B 1 419 ? -5.844 18.875 27.953 1 98.75 419 VAL B N 1
ATOM 6767 C CA . VAL B 1 419 ? -5.703 20.281 28.266 1 98.75 419 VAL B CA 1
ATOM 6768 C C . VAL B 1 419 ? -4.379 20.531 28.984 1 98.75 419 VAL B C 1
ATOM 6770 O O . VAL B 1 419 ? -3.703 21.531 28.719 1 98.75 419 VAL B O 1
ATOM 6773 N N . ASP B 1 420 ? -4.016 19.625 29.844 1 98.75 420 ASP B N 1
ATOM 6774 C CA . ASP B 1 420 ? -2.736 19.75 30.531 1 98.75 420 ASP B CA 1
ATOM 6775 C C . ASP B 1 420 ? -1.572 19.688 29.547 1 98.75 420 ASP B C 1
ATOM 6777 O O . ASP B 1 420 ? -0.572 20.391 29.703 1 98.75 420 ASP B O 1
ATOM 6781 N N . ASN B 1 421 ? -1.657 18.797 28.578 1 98.88 421 ASN B N 1
ATOM 6782 C CA . ASN B 1 421 ? -0.649 18.75 27.516 1 98.88 421 ASN B CA 1
ATOM 6783 C C . ASN B 1 421 ? -0.55 20.078 26.781 1 98.88 421 ASN B C 1
ATOM 6785 O O . ASN B 1 421 ? 0.55 20.562 26.516 1 98.88 421 ASN B O 1
ATOM 6789 N N . ALA B 1 422 ? -1.726 20.641 26.422 1 98.81 422 ALA B N 1
ATOM 6790 C CA . ALA B 1 422 ? -1.78 21.922 25.719 1 98.81 422 ALA B CA 1
ATOM 6791 C C . ALA B 1 422 ? -1.079 23.016 26.516 1 98.81 422 ALA B C 1
ATOM 6793 O O . ALA B 1 422 ? -0.267 23.766 25.984 1 98.81 422 ALA B O 1
ATOM 6794 N N . ARG B 1 423 ? -1.386 23.078 27.797 1 98.75 423 ARG B N 1
ATOM 6795 C CA . ARG B 1 423 ? -0.78 24.078 28.672 1 98.75 423 ARG B CA 1
ATOM 6796 C C . ARG B 1 423 ? 0.728 23.875 28.766 1 98.75 423 ARG B C 1
ATOM 6798 O O . ARG B 1 423 ? 1.493 24.844 28.734 1 98.75 423 ARG B O 1
ATOM 6805 N N . HIS B 1 424 ? 1.116 22.656 28.859 1 98.81 424 HIS B N 1
ATOM 6806 C CA . HIS B 1 424 ? 2.529 22.312 28.984 1 98.81 424 HIS B CA 1
ATOM 6807 C C . HIS B 1 424 ? 3.314 22.75 27.75 1 98.81 424 HIS B C 1
ATOM 6809 O O . HIS B 1 424 ? 4.344 23.406 27.875 1 98.81 424 HIS B O 1
ATOM 6815 N N . VAL B 1 425 ? 2.838 22.391 26.578 1 98.69 425 VAL B N 1
ATOM 6816 C CA . VAL B 1 425 ? 3.551 22.703 25.328 1 98.69 425 VAL B CA 1
ATOM 6817 C C . VAL B 1 425 ? 3.613 24.203 25.125 1 98.69 425 VAL B C 1
ATOM 6819 O O . VAL B 1 425 ? 4.656 24.75 24.75 1 98.69 425 VAL B O 1
ATOM 6822 N N . VAL B 1 426 ? 2.533 24.891 25.406 1 98.81 426 VAL B N 1
ATOM 6823 C 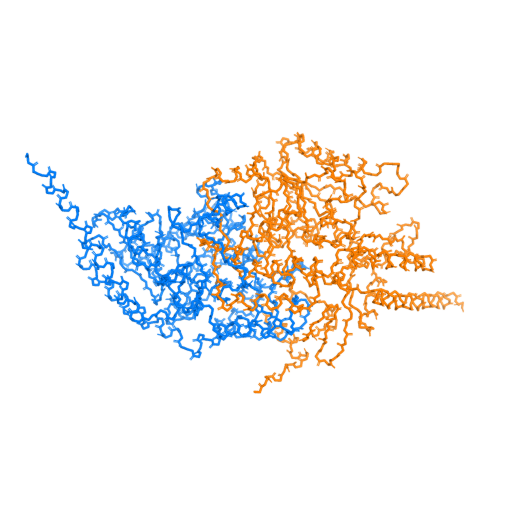CA . VAL B 1 426 ? 2.473 26.344 25.172 1 98.81 426 VAL B CA 1
ATOM 6824 C C . VAL B 1 426 ? 3.396 27.062 26.156 1 98.81 426 VAL B C 1
ATOM 6826 O O . VAL B 1 426 ? 4.059 28.031 25.797 1 98.81 426 VAL B O 1
ATOM 6829 N N . ALA B 1 427 ? 3.414 26.578 27.375 1 98.75 427 ALA B N 1
ATOM 6830 C CA . ALA B 1 427 ? 4.316 27.172 28.359 1 98.75 427 ALA B CA 1
ATOM 6831 C C . ALA B 1 427 ? 5.77 27.031 27.938 1 98.75 427 ALA B C 1
ATOM 6833 O O . ALA B 1 427 ? 6.566 27.953 28.094 1 98.75 427 ALA B O 1
ATOM 6834 N N . LYS B 1 428 ? 6.133 25.844 27.484 1 98.69 428 LYS B N 1
ATOM 6835 C CA . LYS B 1 428 ? 7.492 25.625 27 1 98.69 428 LYS B CA 1
ATOM 6836 C C . LYS B 1 428 ? 7.797 26.5 25.781 1 98.69 428 LYS B C 1
ATOM 6838 O O . LYS B 1 428 ? 8.906 27.016 25.656 1 98.69 428 LYS B O 1
ATOM 6843 N N . MET B 1 429 ? 6.836 26.656 24.859 1 98.69 429 MET B N 1
ATOM 6844 C CA . MET B 1 429 ? 6.996 27.516 23.703 1 98.69 429 MET B CA 1
ATOM 6845 C C . MET B 1 429 ? 7.23 28.969 24.125 1 98.69 429 MET B C 1
ATOM 6847 O O . MET B 1 429 ? 8.094 29.656 23.578 1 98.69 429 MET B O 1
ATOM 6851 N N . ASP B 1 430 ? 6.461 29.406 25.094 1 98.69 430 ASP B N 1
ATOM 6852 C CA . ASP B 1 430 ? 6.60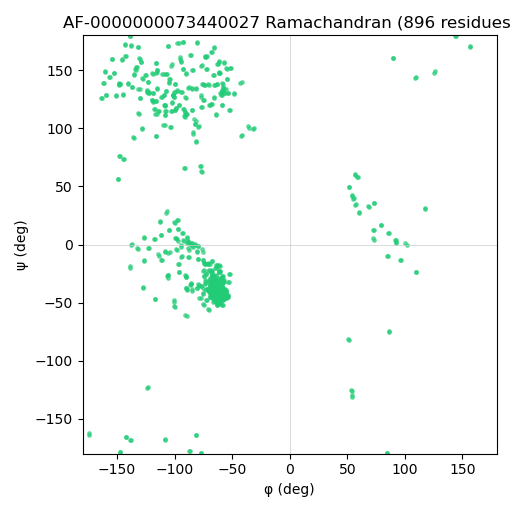5 30.766 25.625 1 98.69 430 ASP B CA 1
ATOM 6853 C C . ASP B 1 430 ? 8.023 31 26.141 1 98.69 430 ASP B C 1
ATOM 6855 O O . ASP B 1 430 ? 8.633 32.031 25.844 1 98.69 430 ASP B O 1
ATOM 6859 N N . THR B 1 431 ? 8.484 30.031 26.922 1 98.5 431 THR B N 1
ATOM 6860 C CA . THR B 1 431 ? 9.828 30.141 27.5 1 98.5 431 THR B CA 1
ATOM 6861 C C . THR B 1 431 ? 10.875 30.219 26.391 1 98.5 431 THR B C 1
ATOM 6863 O O . THR B 1 431 ? 11.781 31.062 26.438 1 98.5 431 THR B O 1
ATOM 6866 N N . ILE B 1 432 ? 10.773 29.359 25.406 1 98.31 432 ILE B N 1
ATOM 6867 C CA . ILE B 1 432 ? 11.734 29.281 24.328 1 98.31 432 ILE B CA 1
ATOM 6868 C C . ILE B 1 432 ? 11.719 30.578 23.516 1 98.31 432 ILE B C 1
ATOM 6870 O O . ILE B 1 432 ? 12.773 31.141 23.203 1 98.31 432 ILE B O 1
ATOM 6874 N N . LEU B 1 433 ? 10.523 31.094 23.172 1 98 433 LEU B N 1
ATOM 6875 C CA . LEU B 1 433 ? 10.398 32.312 22.391 1 98 433 LEU B CA 1
ATOM 6876 C C . LEU B 1 433 ? 10.914 33.531 23.172 1 98 433 LEU B C 1
ATOM 6878 O O . LEU B 1 433 ? 11.562 34.406 22.594 1 98 433 LEU B O 1
ATOM 6882 N N . THR B 1 434 ? 10.633 33.531 24.453 1 97.69 434 THR B N 1
ATOM 6883 C CA . THR B 1 434 ? 11.125 34.625 25.297 1 97.69 434 THR B CA 1
ATOM 6884 C C . THR B 1 434 ? 12.648 34.625 25.328 1 97.69 434 THR B C 1
ATOM 6886 O O . THR B 1 434 ? 13.273 35.688 25.219 1 97.69 434 THR B O 1
ATOM 6889 N N . ASP B 1 435 ? 13.211 33.438 25.453 1 96.19 435 ASP B N 1
ATOM 6890 C CA . ASP B 1 435 ? 14.664 33.312 25.469 1 96.19 435 ASP B CA 1
ATOM 6891 C C . ASP B 1 435 ? 15.266 33.719 24.141 1 96.19 435 ASP B C 1
ATOM 6893 O O . ASP B 1 435 ? 16.344 34.344 24.094 1 96.19 435 ASP B O 1
ATOM 6897 N N . MET B 1 436 ? 14.633 33.344 23.094 1 94.44 436 MET B N 1
ATOM 6898 C CA . MET B 1 436 ? 15.094 33.719 21.75 1 94.44 436 MET B CA 1
ATOM 6899 C C . MET B 1 436 ? 15.109 35.25 21.578 1 94.44 436 MET B C 1
ATOM 6901 O O . MET B 1 436 ? 16.047 35.781 21 1 94.44 436 MET B O 1
ATOM 6905 N N . GLU B 1 437 ? 14.094 35.875 22.047 1 91.25 437 GLU B N 1
ATOM 6906 C CA . GLU B 1 437 ? 13.984 37.344 21.938 1 91.25 437 GLU B CA 1
ATOM 6907 C C . GLU B 1 437 ? 15.055 38.031 22.766 1 91.25 437 GLU B C 1
ATOM 6909 O O . GLU B 1 437 ? 15.602 39.062 22.344 1 91.25 437 GLU B O 1
ATOM 6914 N N . LYS B 1 438 ? 15.359 37.469 23.875 1 90.25 438 LYS B N 1
ATOM 6915 C CA . LYS B 1 438 ? 16.422 38.031 24.719 1 90.25 438 LYS B CA 1
ATOM 6916 C C . LYS B 1 438 ? 17.781 37.906 24.031 1 90.25 438 LYS B C 1
ATOM 6918 O O . LYS B 1 438 ? 18.594 38.844 24.109 1 90.25 438 LYS B O 1
ATOM 6923 N N . LYS B 1 439 ? 17.984 36.75 23.391 1 85.12 439 LYS B N 1
ATOM 6924 C CA . LYS B 1 439 ? 19.266 36.531 22.719 1 85.12 439 LYS B CA 1
ATOM 6925 C C . LYS B 1 439 ? 19.406 37.469 21.516 1 85.12 439 LYS B C 1
ATOM 6927 O O . LYS B 1 439 ? 20.5 38 21.25 1 85.12 439 LYS B O 1
ATOM 6932 N N . VAL B 1 440 ? 18.422 37.719 20.766 1 79.38 440 VAL B N 1
ATOM 6933 C CA . VAL B 1 440 ? 18.453 38.594 19.609 1 79.38 440 VAL B CA 1
ATOM 6934 C C . VAL B 1 440 ? 18.672 40.062 20.062 1 79.38 440 VAL B C 1
ATOM 6936 O O . VAL B 1 440 ? 19.469 40.781 19.469 1 79.38 440 VAL B O 1
ATOM 6939 N N . ARG B 1 441 ? 18.016 40.438 21.109 1 76 441 ARG B N 1
ATOM 6940 C CA . ARG B 1 441 ? 18.172 41.781 21.656 1 76 441 ARG B CA 1
ATOM 6941 C C . ARG B 1 441 ? 19.578 42.031 22.188 1 76 441 ARG B C 1
ATOM 6943 O O . ARG B 1 441 ? 20.141 43.094 22 1 76 441 ARG B O 1
ATOM 6950 N N . SER B 1 442 ? 19.984 41 22.797 1 73.06 442 SER B N 1
ATOM 6951 C CA . SER B 1 442 ? 21.344 41.094 23.328 1 73.06 442 SER B CA 1
ATOM 6952 C C . SER B 1 442 ? 22.375 41.25 22.203 1 73.06 442 SER B C 1
ATOM 6954 O O . SER B 1 442 ? 23.328 42 22.328 1 73.06 442 SER B O 1
ATOM 6956 N N . CYS B 1 443 ? 22.125 40.469 21.156 1 69.31 443 CYS B N 1
ATOM 6957 C CA . CYS B 1 443 ? 23.047 40.531 20.016 1 69.31 443 CYS B CA 1
ATOM 6958 C C . CYS B 1 443 ? 22.969 41.875 19.344 1 69.31 443 CYS B C 1
ATOM 6960 O O . CYS B 1 443 ? 23.984 42.438 18.906 1 69.31 443 CYS B O 1
ATOM 6962 N N . GLU B 1 444 ? 21.781 42.375 19.188 1 67.56 444 GLU B N 1
ATOM 6963 C CA . GLU B 1 444 ? 21.609 43.688 18.578 1 67.56 444 GLU B CA 1
ATOM 6964 C C . GLU B 1 444 ? 22.234 44.781 19.453 1 67.56 444 GLU B C 1
ATOM 6966 O O . GLU B 1 444 ? 22.859 45.719 18.938 1 67.56 444 GLU B O 1
ATOM 6971 N N . THR B 1 445 ? 21.984 44.625 20.781 1 65.44 445 THR B N 1
ATOM 6972 C CA . THR B 1 445 ? 22.562 45.562 21.703 1 65.44 445 THR B CA 1
ATOM 6973 C C . THR B 1 445 ? 24.078 45.531 21.656 1 65.44 445 THR B C 1
ATOM 6975 O O . THR B 1 445 ? 24.75 46.562 21.734 1 65.44 445 THR B O 1
ATOM 6978 N N . LEU B 1 446 ? 24.469 44.281 21.453 1 59.75 446 LEU B N 1
ATOM 6979 C CA . LEU B 1 446 ? 25.906 44.125 21.375 1 59.75 446 LEU B CA 1
ATOM 6980 C C . LEU B 1 446 ? 26.453 44.719 20.078 1 59.75 446 LEU B C 1
ATOM 6982 O O . LEU B 1 446 ? 27.562 45.25 20.047 1 59.75 446 LEU B O 1
ATOM 6986 N N . ARG B 1 447 ? 25.75 44.562 19.047 1 61.5 447 ARG B N 1
AT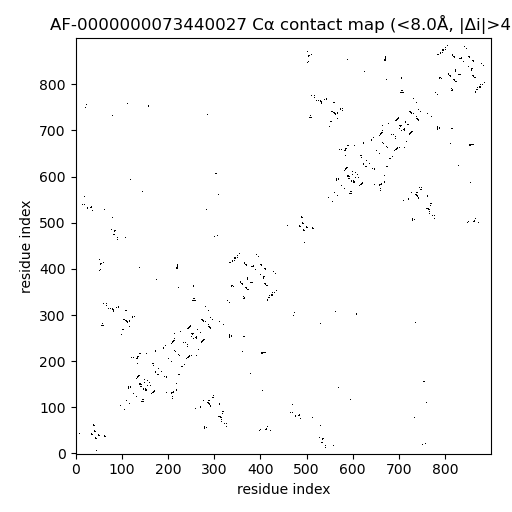OM 6987 C CA . ARG B 1 447 ? 26.156 45.125 17.75 1 61.5 447 ARG B CA 1
ATOM 6988 C C . ARG B 1 447 ? 26.078 46.656 17.766 1 61.5 447 ARG B C 1
ATOM 6990 O O . ARG B 1 447 ? 26.844 47.312 17.062 1 61.5 447 ARG B O 1
ATOM 6997 N N . LEU B 1 448 ? 25.109 47.219 18.531 1 50.81 448 LEU B N 1
ATOM 6998 C CA . LEU B 1 448 ? 24.938 48.656 18.594 1 50.81 448 LEU B CA 1
ATOM 6999 C C . LEU B 1 448 ? 25.953 49.281 19.547 1 50.81 448 LEU B C 1
ATOM 7001 O O . LEU B 1 448 ? 26.047 50.5 19.641 1 50.81 448 LEU B O 1
ATOM 7005 N N . ARG B 1 449 ? 26.625 48.406 20.328 1 53.53 449 ARG B N 1
ATOM 7006 C CA . ARG B 1 449 ? 27.672 49.062 21.109 1 53.53 449 ARG B CA 1
ATOM 7007 C C . ARG B 1 449 ? 28.812 49.531 20.219 1 53.53 449 ARG B C 1
ATOM 7009 O O . ARG B 1 449 ? 29.375 48.75 19.469 1 53.53 449 ARG B O 1
ATOM 7016 N N . PRO B 1 450 ? 29.141 50.969 20.188 1 51.47 450 PRO B N 1
ATOM 7017 C CA . PRO B 1 450 ? 30.266 51.5 19.438 1 51.47 450 PRO B CA 1
ATOM 7018 C C . PRO B 1 450 ? 31.625 51.031 19.984 1 51.47 450 PRO B C 1
ATOM 7020 O O . PRO B 1 450 ? 31.734 50.719 21.172 1 51.47 450 PRO B O 1
#

Organism: Mustela putorius furo (NCBI:txid9669)

Radius of gyration: 28.3 Å; Cα contacts (8 Å, |Δi|>4): 2080; chains: 2; bounding box: 58×96×65 Å

Secondary structure (DSSP, 8-state):
-------HHHHHHHHHHHB-TTSPPSSTTS--BEEEEEBTEEEETT-PEEEESS--SSTT-BT-HHHHHHHHHHHHH----TTSB-HHHHHHHHHHHTTS-TT--EEEEESSHHHHHHHHHHHHHHHH---EEEEETT----SSHHHHHT-HHHHTTTT---TTEEEEPP--TTTSSS-TTSS-HHHHHHHHHHHHHHHHHHTT--EEEEEEESS-STTTS--PPTTHHHHHHHHHHHTT-EEEEE-TTT-TTTTSS-SSGGGGG-TT---SEEEE-GGGGTTS--EEEEE-HHHHHHHHTT-PPP--SSTT-HHHHHHHHHHHHHHHHTTHHHHHHHHHHHHHHHHHHHHHH-TTEEEEEEETTEEEEEEBS-TTT--B-HHHHHHHHHHHHHTTEE-EEETTTT-EEEE---TT--HHHHHHHHHHHHHHHHHHHHHHHHHHHHHH--/-------HHHHHHHHHHHB-TTSPPSSTTS--BEEEEEBTEEEETT-PEEEESS--SSTT-BT-HHHHHHHHHHHHH----TTSB-HHHHHHHHHHHTTS-TT--EEEEESSHHHHHHHHHHHHHHHH---EEEEETT----SSHHHHHT-HHHHTTTT---TTEEEEPP--TTTSSS-TTSS-HHHHHHHHHHHHHHHHHHTT--EEEEEEESS-STTTS--PPTTHHHHHHHHHHHTT-EEEEE-TTT-TTTTSS-SSGGGGG-TT---SEEEE-GGGGTTS--EEEEE-HHHHHHHHTT-PPP--SSTT-HHHHHHHHHHHHHHHHTTHHHHHHHHHHHHHHHHHHHHHH-TTEEEEEEETTEEEEEEBS-TTT--B-HHHHHHHHHHHHHTTEE-EEETTTT-EEEE---TT--HHHHHHHHHHHHHHHHHHHHHHHHHHHHHH--

Solvent-accessible surface area (backbone atoms only — not comparable to full-atom values): 43448 Å² total; per-residue (Å²): 126,80,73,78,75,73,55,65,69,56,43,52,52,43,36,64,64,35,33,45,78,24,54,55,49,48,57,71,91,64,58,51,40,47,62,35,31,45,45,39,34,38,23,34,84,84,65,52,68,25,42,42,30,44,52,45,31,24,24,77,12,21,43,36,64,67,37,45,48,34,33,41,57,30,32,63,32,29,46,52,50,52,39,44,44,52,61,39,41,45,53,32,49,52,58,53,38,73,72,43,63,79,67,40,46,27,41,45,46,28,51,32,38,36,55,19,43,51,49,50,51,52,39,30,26,53,52,47,73,25,74,20,36,38,27,38,48,41,30,75,50,42,72,44,73,75,26,29,57,59,5,51,63,47,18,68,70,59,93,38,78,46,90,54,44,41,76,27,77,47,60,33,43,81,79,37,93,47,28,77,85,42,93,52,38,22,61,54,50,25,48,48,43,41,50,53,53,49,54,42,44,73,73,72,47,47,41,7,28,40,49,41,50,50,50,38,50,66,46,35,37,36,71,59,49,69,49,22,60,59,51,35,43,51,50,37,45,74,58,51,20,39,38,34,36,39,30,34,88,44,34,83,13,37,42,13,89,37,48,39,45,57,47,72,44,33,88,82,52,73,70,51,30,39,28,30,8,46,44,46,26,42,48,47,64,25,18,28,31,36,21,25,64,70,43,47,49,40,44,36,69,57,70,55,75,50,74,48,76,52,16,42,9,40,28,47,19,34,22,30,43,32,45,55,47,48,41,59,77,65,40,29,24,61,42,15,34,52,33,22,49,52,40,50,52,54,50,48,53,46,35,76,72,34,78,43,40,67,45,78,43,65,44,20,42,41,32,18,39,32,28,19,74,36,83,88,76,55,42,59,22,30,69,60,37,51,48,50,36,53,52,35,43,78,67,34,30,43,55,50,62,24,20,93,56,38,12,17,42,41,37,24,34,11,44,66,54,44,59,67,53,38,53,50,54,52,52,52,49,50,53,52,52,54,51,51,51,51,53,52,48,48,50,49,51,55,66,67,52,129,126,80,74,78,76,73,54,66,68,57,44,52,51,44,35,65,62,34,34,46,79,24,54,56,51,49,55,71,91,64,58,50,41,47,62,34,30,44,45,38,32,37,23,34,85,85,66,51,68,25,42,42,30,42,51,45,32,24,23,77,12,21,44,34,65,65,37,43,48,35,33,41,57,31,31,62,32,28,45,51,49,53,39,43,44,53,60,40,42,42,54,35,50,51,59,52,40,74,71,43,63,80,64,41,44,27,42,48,47,26,50,32,38,37,55,18,43,49,48,50,50,51,39,30,25,54,52,49,72,24,75,21,35,38,28,39,47,41,30,76,51,40,73,44,73,75,26,29,56,60,6,51,63,48,18,70,71,60,90,38,80,46,91,55,45,41,75,28,78,48,60,31,41,80,80,38,91,46,28,76,85,42,93,53,38,21,61,54,48,26,47,46,42,40,51,51,52,49,54,40,43,74,73,73,45,46,42,6,28,38,49,39,50,49,50,37,50,64,45,35,38,35,71,60,48,70,48,24,60,58,50,36,42,51,51,38,44,74,58,53,21,37,37,33,36,39,30,33,88,44,34,83,13,37,42,12,89,36,48,40,45,58,46,72,44,33,88,82,53,73,68,52,29,40,27,30,9,46,44,48,24,43,48,46,66,25,16,28,29,35,20,23,63,68,43,47,49,41,44,34,68,58,69,56,72,51,76,49,76,52,17,41,10,40,27,46,19,34,22,30,44,31,46,54,47,47,40,59,78,65,40,28,24,60,43,14,33,53,33,21,49,51,39,51,51,54,51,49,54,46,34,74,72,34,77,44,40,67,44,77,43,66,44,20,41,41,33,16,41,32,28,18,73,37,84,88,76,55,43,58,22,28,68,58,38,50,48,50,36,54,53,36,43,77,67,33,29,42,54,49,63,24,21,91,56,39,13,17,41,40,37,24,33,11,43,65,53,43,60,68,54,40,53,50,54,50,52,53,49,50,54,52,52,52,50,50,52,51,52,53,49,48,49,50,51,55,66,66,53,128

Sequence (900 aa):
MAAVGRGKAETLALRRRLLSDSCRLFYPEDPIKIVRGQGQYLYDDEGAEYLDCINNVAHVGHCHPLVVRAAHGQNQMLNTNSRYLHDNIVDYAQRLSETLPEKLCVFYFLNSGSEANDLALRLARQYTGHWDVVVLDHAYHGHLSSLIDISPYKFRDLDGQKEWVHVAPLPDTYRGLYREDHPNPAGAYASEVQRVVNSVQEKGRKIAAFFVESLPSVAGQIIPPAGYFPEVAEHIHRAGGLFVADEIQVGFGRVGKHFWAFQLQGEDFVPDIVTMGKSIGNGHPVACVATTQAVARAFEATGVEYFNTFGGSPVSCAVGLAVLDVLEKEQLRAHAASVGSVLMELLRQQKAKHPIIGDVRGIGLFIGVDLIKDTATRTPATEEANYVVSRLKENYILLSTDGPGRNVLKFKPPMCFSVDNARHVVAKMDTILTDMEKKVRSCETLRLRPMAAVGRGKAETLALRRRLLSDSCRLFYPEDPIKIVRGQGQYLYDDEGAEYLDCINNVAHVGHCHPLVVRAAHGQNQMLNTNSRYLHDNIVDYAQRLSETLPEKLCVFYFLNSGSEANDLALRLARQYTGHWDVVVLDHAYHGHLSSLIDISPYKFRDLDGQKEWVHVAPLPDTYRGLYREDHPNPAGAYASEVQRVVNSVQEKGRKIAAFFVESLPSVAGQIIPPAGYFPEVAEHIHRAGGLFVADEIQVGFGRVGKHFWAFQLQGEDFVPDIVTMGKSIGNGHPVACVATTQAVARAFEATGVEYFNTFGGSPVSCAVGLAVLDVLEKEQLRAHAASVGSVLMELLRQQKAKHPIIGDVRGIGLFIGVDLIKDTATRTPATEEANYVVSRLKENYILLSTDGPGRNVLKFKPPMCFSVDNARHVVAKMDTILTDMEKKVRSCETLRLRP

pLDDT: mean 96.0, std 8.06, range [22.5, 98.94]

Nearest PDB structures (foldseek):
  6tor-assembly1_A  TM=9.906E-01  e=2.369E-67  Homo sapiens
  6tor-assembly1_B  TM=9.903E-01  e=2.515E-67  Homo sapiens
  5m4d-assembly1_A-2  TM=8.839E-01  e=2.387E-40  Rhizobium freirei PRF 81
  2zuk-assembly1_B  TM=8.935E-01  e=1.167E-38  Achromobacter obae
  2zuk-assembly1_A  TM=8.884E-01  e=5.709E-37  Achromobacter obae

Foldseek 3Di:
DPPPDDDPVVVVVVCPVPPDCVPDAPPNVDGFAWDDWWFQWTAGPVGDIFGHFFQCLLFQTPPPPLLVVLLVVLVVPDWFFVVDDDDLLVVLLVVVCVQAPVQQRDKWKAFAQLVLVVVVQVLLCLLQVAHAEEEEAQAARDDDPVRLQAHNVRCVVPVHHDPRYFYAYDLAQQQTDHHPPHPCSLVVSLVSLLVRLVVCVVVVHAYREYEYALQRALQFRGHHDAQNQVSNQVSQVVRRYFYEHEQARPACLQLQPGRGSNCVNDVPDHGAKYKYFSLQQSNGGMIMMTGGPSSVVSVVVVVDDDTHGRTSTSSSSSSSVSSNVSCVVVVLNNLLQVLVVLLQVLVVVLVVVFVQFQDWDGGRQWIKTFGAPDNVNRHGPQVVQVVLQVQSVVVSYHWAAHRPSSRIITGNTHSSQHNVNSVVSSVSSSVSSVVVVVVVVVVVVVVPPD/DPPPDDDPVVVVVVCPVPPDCVPDAVPNVDGFAWDDWWFQWTAGPVGDIFGHFFQCLLFQTPPPPLLVVLLVVLVVPDWFFVVDDDDLLVVLLVVVCVQAPVQQRDKWKAFAQLVLVVVVQVLLCLLQVAHAEEEEAQAARDDDPVRLQAHNVRCVVPVHHDPRYFYAYDLAQQQTDHHPPHPCSLVVSLVSLLVRLVVCVVVVHAYREYEYALQRALQFRGHHDAQNQVSNQVSQVVRRYFYEHEQARPACLQLQPGRGSNCVNDVPDHGAKYKYRSLQQSNGGMIMMTGGPSSVVSVVVVVDDDTHGNTSTSSSSSSSVSSNVSCVVVVLNNLLQVLVVLLQVLVVVLVVVFVQFQDWDGGRQWIKTFGAPDNVNRHGPQVVQVVLQVQSVVVSYHWAAHRPSSRIITGNTHSSQHNVNSVVSSVSSSVSSVVVVVVVVVVVVVVPPD

InterPro domains:
  IPR005814 Aminotransferase class-III [PF00202] (32-433)
  IPR005814 Aminotransferase class-III [PIRSF000521] (37-435)
  IPR005814 Aminotransferase class-III [cd00610] (30-433)
  IPR015421 Pyridoxal phosphate-dependent transferase, major domain [G3DSA:3.40.640.10] (64-330)
  IPR015422 Pyridoxal phosphate-dependent transferase, small domain [G3DSA:3.90.1150.10] (31-432)
  IPR015424 Pyridoxal phosphate-dependent transferase [SSF53383] (24-436)
  IPR049704 Aminotransferases class-III pyridoxal-phosphate attachment site [PS00600] (243-283)